Protein AF-A0A0G1VHH4-F1 (afdb_monomer)

Radius of gyration: 47.74 Å; Cα contacts (8 Å, |Δi|>4): 1510; chains: 1; bounding box: 131×85×142 Å

Secondary structure (DSSP, 8-state):
-GGGGEEEEEEEEEETTEEEEEEEETTEESS--EEEEE-S--EEEEEEEE-TTT-TT-----HHHHHHHHHHHHHHSTT--EEEE--GGG-S---TT-SSGGGG-----EEEE--SSHHHHHHHHHTTTS-BSSSSPEEEEEEETTEEEEEEEEEEBS-SS-EEEEEETTEE-TTEEHHHHHHHHHHHHHHHHHHHHTTSS-TTSPPPPHHHHHTTEEEEEEEE-SS--BSSTT--EE--HHHHHHHHHHHHHHHHHHHHH-HHHHHHHHHHHHHHHHHHHHHHHHHHHHHHHHHHTTS---TT-B--S---TTT-EEEEEESSTTS--EETT-EEEBTTS-EEEHHHHHHHHHTT--EEEEEE-TTS-EEEEEEEEEEEEEEEE--EEEEETTS-EEEE-TTPEEEBTTS-EEETTT--TT-BBPB--EEE--TTSSSS--S-EEEEETTTTEEEEHHHHHHHHHHHTTSS-GGG-SEEEETTS-TT---GGGEEEE-HHHHHHHHHHHHHHHTT-HHHHHHHHHHHHSHHHHHHHHHHTTTTHHHHHHHHHHHHTSHHHHHHHHHHHHHHHHH-HHHHHHHHHHHHHHHHHHTTSHHHHHHHHHHHHHHHHH-HHHHHHHHHHHHHHHT-HHHHHHHHHHHHHT--HHHHHHHHHHHHHHHHHHHHHHHHHHHHHHSS--HHHHHHHHHHH--TT---HHHHHHHHSTT-HHHHHHHHH--S-BEEEEEE-SS-EEEEEEE-TTT-EEEBTTSBEEE--STTSS-TTTEEEEEE-SPPP--TT--HHHHHHSHHHHHHHHHH-S-SGGG--GGG-S-SEEEEE--SSHHHHHHHHHHHHHHHHH-HHHHHTT-EEEE---SEEEEETTEEEEESSHHHHHHHHHHTT-----------SS-PEEEEPPPPP--------------EEEEEE--SGGGS-HHHHIIIII-TTT--EEE---S-HHHHHHHHHHHHSS-HHHHHHHHHHHGGG-----

Foldseek 3Di:
DQLLQFQKKKKWFQDDQFIWIWIGGNNHTPDDIDTPGGDPDGDMDMDTHGDCVVVVVDRDDDQVVVVVLVQLLQLQDAFDKDKRWDCVPPPDDDCVPPPDPVVSVDPTDMDMDHHNPRVQVVQCVVCVPFAFLFDDWDWDWDDDVQFPIKTKTKTFTPFQDFAEWEEEQSHTQQVEELLVLLQLVLQQVLLQVVCVVVVVDDPPDDGFDSSLLRGRMHMYIYTYGPDWDADDDVSNYTYDNVSSVVNNVRCNVSVNVVCVVCVVRSVSSSVSSVVSVVLVVLLVVLLVVLVVCCPPVPPPADLQWLAFPDQDQALFAEEAEADPQFWFKFFQQFWFQFQQRDIDGLVVVQVCVVVVHKTKFWFQAPVQWIAIFIWFDWDFTDFQAWWKWFAWPVRDITIIHQQFWFAFCVGDTDGNVPADQQTFGFFWDKDFDDCPLPDNDGGFIWIQRVVVRHIDTLLVSLVVVCCVVPVDHPVQADDWDQCVNRRRGSHNVRIDHHHPVVRVVSVVVVCVVVCPDPVNVVVVVVVCPDPVNVVVVVVVVVVCVVVVVVVVVVQCVPPVSVVVVVVVVVVCVVVPPVVVVVVVVVVVVVVCVQCVDPVSVVVVVVVVVVVCVVPVPVVVVVVVVVVVVVPDPVVVVVVVVVVVVVDDPVCVVVVVVVLLVQLLVVQLQVQLVVCVVPVDSDQVVLVVVCVVVVPPSHDRPCCSCVVPVVVDPVVSVSSSNRDDMGTPDMGGDPGGRGGIFIDTPNRQWGGTPVGGITGGGQNPLADSNHYMYRYDYAAQDQCLRDRSSVNSVDPRSVSVQSQQQQRKDPSGDNVRGSH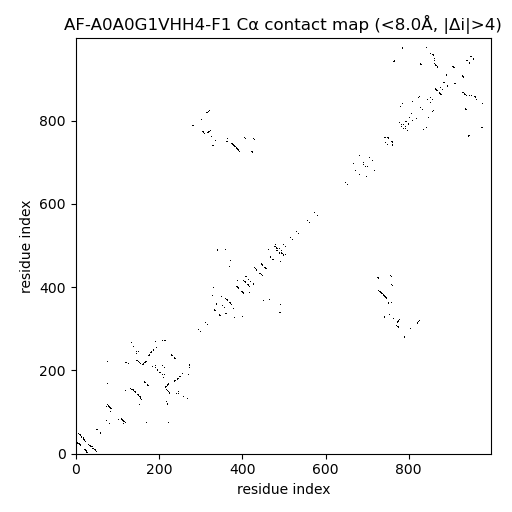LAHEHEAWPDPRSVRNVLSVVSCCVPIVVVSQASQRYKYWQFFFKWKDWPPDIDTHRDPVRVVVVCVVVQADDDDDDDDDDPDDKDKDWGDHDDDDDDDDDDDDDDGIIMIMDGGRGPSVDGSNSCNQETHPPVHTDIGTRHDPDSVVVSVVCCLCRNDPPVSVVVVCVVCVVVDPDPD

Solvent-accessible surface area (backbone atoms only — not comparable to full-atom values): 55450 Å² total; per-residue (Å²): 108,71,51,56,52,10,57,35,32,39,41,41,36,29,46,97,59,22,27,34,40,38,44,30,43,54,54,41,70,76,55,75,80,38,79,79,49,74,33,94,55,76,52,75,49,77,52,72,41,74,28,62,90,77,41,76,94,59,85,77,81,58,62,69,62,52,49,55,54,52,49,54,53,22,25,75,36,59,71,37,76,47,76,49,73,51,58,82,89,63,69,87,72,87,62,81,94,61,89,52,85,78,77,68,74,66,98,46,63,63,52,75,38,72,30,80,60,18,52,55,50,46,52,51,59,74,41,68,88,48,59,64,58,40,86,73,69,49,72,50,76,50,66,54,92,79,32,75,28,42,37,40,23,38,45,46,32,79,50,70,64,60,45,76,47,38,27,52,71,87,40,67,17,85,71,34,32,30,44,51,52,16,41,48,54,25,52,34,49,48,52,43,52,53,31,47,79,69,63,76,46,56,91,90,50,83,75,69,45,66,65,26,65,35,49,6,27,38,34,41,39,39,38,32,54,87,78,80,45,50,62,62,93,82,45,30,22,42,58,37,63,58,42,16,55,50,34,22,50,58,47,34,56,54,52,49,52,48,39,70,78,35,54,68,43,37,50,39,52,51,51,53,29,49,53,40,46,51,42,52,52,46,24,50,53,51,50,50,48,56,52,45,51,57,68,75,63,62,79,76,64,46,90,69,49,45,72,35,72,52,86,50,24,85,66,15,30,34,34,39,31,70,40,73,84,32,59,42,36,28,36,38,78,50,40,34,32,32,42,51,66,52,72,44,27,46,56,53,45,27,56,40,44,76,71,71,48,86,47,44,30,36,26,54,38,95,89,48,41,65,42,59,41,55,56,37,80,46,38,82,54,38,74,64,36,68,33,28,38,39,30,38,70,88,69,51,79,44,48,26,25,47,76,31,44,40,28,29,66,91,67,52,73,44,34,55,68,72,65,47,61,84,47,39,51,22,72,49,52,72,48,70,37,45,74,74,77,86,43,88,59,63,64,33,43,27,34,54,21,76,68,76,72,42,79,41,49,44,56,55,39,24,51,51,45,34,48,77,70,58,79,48,63,79,87,50,34,91,37,81,40,47,76,81,72,42,65,44,41,29,37,52,92,35,55,42,64,26,34,70,67,56,49,50,48,53,55,52,58,59,42,69,74,50,62,78,39,73,70,46,47,54,51,49,54,57,46,61,71,34,70,69,41,53,52,51,53,56,51,56,53,57,74,48,34,67,64,54,48,54,54,46,51,63,50,55,68,38,67,68,55,38,52,53,53,51,53,52,48,52,49,49,59,72,70,34,62,67,58,51,52,51,52,52,50,52,51,49,53,52,47,52,55,54,60,66,38,65,68,54,46,52,58,48,51,55,52,51,54,51,50,48,71,78,38,59,68,60,60,58,54,55,54,58,56,54,56,58,58,74,67,38,60,67,68,54,52,56,58,57,54,65,63,54,75,75,64,46,75,67,53,47,52,55,49,48,51,54,46,51,53,51,30,50,51,53,40,38,52,49,46,28,52,46,23,72,75,64,77,46,82,51,57,69,59,50,49,48,52,35,63,69,67,64,45,86,60,50,71,52,64,69,58,47,25,50,74,75,36,78,57,37,63,68,61,48,49,54,61,30,73,65,85,73,56,34,44,66,47,78,42,84,46,90,66,57,43,50,20,18,44,49,42,37,75,99,47,47,29,39,30,36,60,87,32,34,37,30,52,48,56,61,67,65,36,55,58,50,55,35,35,18,40,38,58,35,75,75,78,68,76,69,49,80,83,44,55,67,35,63,48,60,66,33,67,64,55,39,38,50,38,62,61,38,50,19,55,57,59,95,60,50,38,76,92,47,43,49,41,51,33,38,32,43,40,52,35,81,40,75,64,25,51,49,45,52,49,37,51,51,51,44,37,58,75,52,38,42,67,43,36,77,69,57,25,34,32,34,48,48,65,54,43,33,39,39,39,49,87,90,47,77,46,76,25,73,46,71,65,58,45,50,51,51,39,49,74,72,62,38,83,83,70,87,78,79,89,72,94,73,84,89,76,79,50,75,51,80,62,78,79,85,89,82,91,82,90,81,93,75,96,73,89,81,77,85,72,61,39,37,47,44,74,54,60,40,67,86,78,46,54,44,67,54,42,16,61,44,44,59,33,85,91,62,32,52,70,48,74,46,75,76,92,50,68,69,61,52,49,52,50,47,46,39,74,55,50,82,53,59,68,60,29,50,51,51,45,66,77,44,49,89,75,55,85,73,91,123

Nearest PDB structures (foldseek):
  3zkb-assembly1_D  TM=9.388E-01  e=1.246E-29  Mycobacterium tuberculosis
  6zt5-assembly1_C  TM=9.473E-01  e=5.476E-29  Mycolicibacterium smegmatis MC2 155
  3zm7-assembly1_A  TM=9.591E-01  e=2.042E-28  Mycobacterium tuberculosis
  3zkb-assembly1_C  TM=9.452E-01  e=1.317E-28  Mycobacterium tuberculosis
  3zkb-assembly5_B  TM=9.724E-01  e=1.470E-27  Mycobacterium tuberculosis

Structure (mmCIF, N/CA/C/O backbone):
data_AF-A0A0G1VHH4-F1
#
_entry.id   AF-A0A0G1VHH4-F1
#
loop_
_atom_site.group_PDB
_atom_site.id
_atom_site.type_symbol
_atom_site.label_atom_id
_atom_site.label_alt_id
_atom_site.label_comp_id
_atom_site.label_asym_id
_atom_site.label_entity_id
_atom_site.label_seq_id
_atom_site.pdbx_PDB_ins_code
_atom_site.Cartn_x
_atom_site.Cartn_y
_atom_site.Cartn_z
_atom_site.occupancy
_atom_site.B_iso_or_equiv
_atom_site.auth_seq_id
_atom_site.auth_comp_id
_atom_site.auth_asym_id
_atom_site.auth_atom_id
_atom_site.pdbx_PDB_model_num
ATOM 1 N N . MET A 1 1 ? -44.512 -13.999 22.151 1.00 81.12 1 MET A N 1
ATOM 2 C CA . MET A 1 1 ? -43.700 -14.266 20.945 1.00 81.12 1 MET A CA 1
ATOM 3 C C . MET A 1 1 ? -43.144 -15.684 20.955 1.00 81.12 1 MET A C 1
ATOM 5 O O . MET A 1 1 ? -43.635 -16.458 20.159 1.00 81.12 1 MET A O 1
ATOM 9 N N . VAL A 1 2 ? -42.237 -16.056 21.875 1.00 89.62 2 VAL A N 1
ATOM 10 C CA . VAL A 1 2 ? -41.612 -17.405 21.942 1.00 89.62 2 VAL A CA 1
ATOM 11 C C . VAL A 1 2 ? -42.618 -18.548 21.762 1.00 89.62 2 VAL A C 1
ATOM 13 O O . VAL A 1 2 ? -42.480 -19.331 20.834 1.00 89.62 2 VAL A O 1
ATOM 16 N N . ASN A 1 3 ? -43.697 -18.567 22.551 1.00 91.12 3 ASN A N 1
ATOM 17 C CA . ASN A 1 3 ? -44.761 -19.573 22.436 1.00 91.12 3 ASN A CA 1
ATOM 18 C C . ASN A 1 3 ? -45.379 -19.680 21.020 1.00 91.12 3 ASN A C 1
ATOM 20 O O . ASN A 1 3 ? -45.658 -20.771 20.540 1.00 91.12 3 ASN A O 1
ATOM 24 N N . ALA A 1 4 ? -45.570 -18.556 20.325 1.00 90.25 4 ALA A N 1
ATOM 25 C CA . ALA A 1 4 ? -46.131 -18.545 18.973 1.00 90.25 4 ALA A CA 1
ATOM 26 C C . ALA A 1 4 ? -45.140 -19.040 17.904 1.00 90.25 4 ALA A C 1
ATOM 28 O O . ALA A 1 4 ? -45.577 -19.497 16.858 1.00 90.25 4 ALA A O 1
ATOM 29 N N . LEU A 1 5 ? -43.832 -18.948 18.171 1.00 92.31 5 LEU A N 1
ATOM 30 C CA . LEU A 1 5 ? -42.751 -19.331 17.254 1.00 92.31 5 LEU A CA 1
ATOM 31 C C . LEU A 1 5 ? -42.145 -20.706 17.586 1.00 92.31 5 LEU A C 1
ATOM 33 O O . LEU A 1 5 ? -41.041 -21.016 17.142 1.00 92.31 5 LEU A O 1
ATOM 37 N N . SER A 1 6 ? -42.823 -21.494 18.422 1.00 91.88 6 SER A N 1
ATOM 38 C CA . SER A 1 6 ? -42.356 -22.806 18.870 1.00 91.88 6 SER A CA 1
ATOM 39 C C . SER A 1 6 ? -43.347 -23.887 18.443 1.00 91.88 6 SER A C 1
ATOM 41 O O . SER A 1 6 ? -44.559 -23.726 18.637 1.00 91.88 6 SER A O 1
ATOM 43 N N . ILE A 1 7 ? -42.853 -25.013 17.924 1.00 93.06 7 ILE A N 1
ATOM 44 C CA . ILE A 1 7 ? -43.699 -26.190 17.656 1.00 93.06 7 ILE A CA 1
ATOM 45 C C . ILE A 1 7 ? -44.214 -26.798 18.957 1.00 93.06 7 ILE A C 1
ATOM 47 O O . ILE A 1 7 ? -45.352 -27.265 19.023 1.00 93.06 7 ILE A O 1
ATOM 51 N N . TYR A 1 8 ? -43.407 -26.714 20.010 1.00 93.06 8 TYR A N 1
ATOM 52 C CA . TYR A 1 8 ? -43.730 -27.163 21.350 1.00 93.06 8 TYR A CA 1
ATOM 53 C C . TYR A 1 8 ? -43.226 -26.145 22.369 1.00 93.06 8 TYR A C 1
ATOM 55 O O . TYR A 1 8 ? -42.116 -25.631 22.247 1.00 93.06 8 TYR A O 1
ATOM 63 N N . CYS A 1 9 ? -44.050 -25.832 23.364 1.00 94.31 9 CYS A N 1
ATOM 64 C CA . CYS A 1 9 ? -43.649 -25.025 24.509 1.00 94.31 9 CYS A CA 1
ATOM 65 C C . CYS A 1 9 ? -44.358 -25.545 25.759 1.00 94.31 9 CYS A C 1
ATOM 67 O O . CYS A 1 9 ? -45.579 -25.704 25.769 1.00 94.31 9 CYS A O 1
ATOM 69 N N . GLU A 1 10 ? -43.599 -25.798 26.811 1.00 93.38 10 GLU A N 1
ATOM 70 C CA . GLU A 1 10 ? -44.059 -26.276 28.106 1.00 93.38 10 GLU A CA 1
ATOM 71 C C . GLU A 1 10 ? -43.607 -25.305 29.188 1.00 93.38 10 GLU A C 1
ATOM 73 O O . GLU A 1 10 ? -42.475 -24.818 29.186 1.00 93.38 10 GLU A O 1
ATOM 78 N N . VAL A 1 11 ? -44.514 -25.013 30.116 1.00 94.31 11 VAL A N 1
ATOM 79 C CA . VAL A 1 11 ? -44.239 -24.161 31.268 1.00 94.31 11 VAL A CA 1
ATOM 80 C C . VAL A 1 11 ? -44.617 -24.913 32.535 1.00 94.31 11 VAL A C 1
ATOM 82 O O . VAL A 1 11 ? -45.782 -25.278 32.718 1.00 94.31 11 VAL A O 1
ATOM 85 N N . VAL A 1 12 ? -43.637 -25.098 33.420 1.00 93.06 12 VAL A N 1
ATOM 86 C CA . VAL A 1 12 ? -43.803 -25.700 34.747 1.00 93.06 12 VAL A CA 1
ATOM 87 C C . VAL A 1 12 ? -43.553 -24.632 35.807 1.00 93.06 12 VAL A C 1
ATOM 89 O O . VAL A 1 12 ? -42.512 -23.980 35.821 1.00 93.06 12 VAL A O 1
ATOM 92 N N . VAL A 1 13 ? -44.517 -24.417 36.698 1.00 94.62 13 VAL A N 1
ATOM 93 C CA . VAL A 1 13 ? -44.479 -23.380 37.734 1.00 94.62 13 VAL A CA 1
ATOM 94 C C . VAL A 1 13 ? -44.559 -24.030 39.107 1.00 94.62 13 VAL A C 1
ATOM 96 O O . VAL A 1 13 ? -45.541 -24.699 39.425 1.00 94.62 13 VAL A O 1
ATOM 99 N N . HIS A 1 14 ? -43.552 -23.783 39.939 1.00 93.56 14 HIS A N 1
ATOM 100 C CA . HIS A 1 14 ? -43.544 -24.146 41.352 1.00 93.56 14 HIS A CA 1
ATOM 101 C C . HIS A 1 14 ? -43.967 -22.911 42.149 1.00 93.56 14 HIS A C 1
ATOM 103 O O . HIS A 1 14 ? -43.252 -21.905 42.160 1.00 93.56 14 HIS A O 1
ATOM 109 N N . ARG A 1 15 ? -45.164 -22.941 42.741 1.00 93.00 15 ARG A N 1
ATOM 110 C CA . ARG A 1 15 ? -45.743 -21.810 43.485 1.00 93.00 15 ARG A CA 1
ATOM 111 C C . ARG A 1 15 ? -46.813 -22.305 44.457 1.00 93.00 15 ARG A C 1
ATOM 113 O O . ARG A 1 15 ? -47.445 -23.324 44.201 1.00 93.00 15 ARG A O 1
ATOM 120 N N . ASP A 1 16 ? -47.041 -21.594 45.559 1.00 90.81 16 ASP A N 1
ATOM 121 C CA . ASP A 1 16 ? -48.163 -21.835 46.486 1.00 90.81 16 ASP A CA 1
ATOM 122 C C . ASP A 1 16 ? -48.320 -23.316 46.923 1.00 90.81 16 ASP A C 1
ATOM 124 O O . ASP A 1 16 ? -49.424 -23.866 46.963 1.00 90.81 16 ASP A O 1
ATOM 128 N N . GLY A 1 17 ? -47.201 -24.003 47.193 1.00 90.56 17 GLY A N 1
ATOM 129 C CA . GLY A 1 17 ? -47.181 -25.409 47.624 1.00 90.56 17 GLY A CA 1
ATOM 130 C C . GLY A 1 17 ? -47.504 -26.437 46.525 1.00 90.56 17 GLY A C 1
ATOM 131 O O . GLY A 1 17 ? -47.810 -27.597 46.823 1.00 90.56 17 GLY A O 1
ATOM 132 N N . GLY A 1 18 ? -47.525 -26.033 45.250 1.00 92.56 18 GLY A N 1
ATOM 133 C CA . GLY A 1 18 ? -47.912 -26.870 44.114 1.00 92.56 18 GLY A CA 1
ATOM 134 C C . GLY A 1 18 ? -46.980 -26.759 42.910 1.00 92.56 18 GLY A C 1
ATOM 135 O O . GLY A 1 18 ? -46.303 -25.752 42.721 1.00 92.56 18 GLY A O 1
ATOM 136 N N . ILE A 1 19 ? -46.997 -27.804 42.081 1.00 92.94 19 ILE A N 1
ATOM 137 C CA . ILE A 1 19 ? -46.388 -27.820 40.746 1.00 92.94 19 ILE A CA 1
ATOM 138 C C . ILE A 1 19 ? -47.518 -27.709 39.728 1.00 92.94 19 ILE A C 1
ATOM 140 O O . ILE A 1 19 ? -48.424 -28.549 39.717 1.00 92.94 19 ILE A O 1
ATOM 144 N N . TYR A 1 20 ? -47.481 -26.681 38.890 1.00 94.38 20 TYR A N 1
ATOM 145 C CA . TYR A 1 20 ? -48.470 -26.418 37.851 1.00 94.38 20 TYR A CA 1
ATOM 146 C C . TYR A 1 20 ? -47.825 -26.556 36.478 1.00 94.38 20 TYR A C 1
ATOM 148 O O . TYR A 1 20 ? -46.770 -25.981 36.246 1.00 94.38 20 TYR A O 1
ATOM 156 N N . LEU A 1 21 ? -48.467 -27.282 35.568 1.00 93.81 21 LEU A N 1
ATOM 157 C CA . LEU A 1 21 ? -47.968 -27.520 34.216 1.00 93.81 21 LEU A CA 1
ATOM 158 C C . LEU A 1 21 ? -48.974 -27.038 33.173 1.00 93.81 21 LEU A C 1
ATOM 160 O O . LEU A 1 21 ? -50.192 -27.210 33.329 1.00 93.81 21 LEU A O 1
ATOM 164 N N . GLN A 1 22 ? -48.450 -26.451 32.097 1.00 94.44 22 GLN A N 1
ATOM 165 C CA . GLN A 1 22 ? -49.218 -26.127 30.905 1.00 94.44 22 GLN A CA 1
ATOM 166 C C . GLN A 1 22 ? -48.387 -26.299 29.631 1.00 94.44 22 GLN A C 1
ATOM 168 O O . GLN A 1 22 ? -47.291 -25.759 29.510 1.00 94.44 22 GLN A O 1
ATOM 173 N N . GLU A 1 23 ? -48.970 -26.990 28.652 1.00 95.00 23 GLU A N 1
ATOM 174 C CA . GLU A 1 23 ? -48.382 -27.195 27.330 1.00 95.00 23 GLU A CA 1
ATOM 175 C C . GLU A 1 23 ? -49.062 -26.349 26.252 1.00 95.00 23 GLU A C 1
ATOM 177 O O . GLU A 1 23 ? -50.284 -26.125 26.250 1.00 95.00 23 GLU A O 1
ATOM 182 N N . TYR A 1 24 ? -48.263 -25.978 25.261 1.00 94.62 24 TYR A N 1
ATOM 183 C CA . TYR A 1 24 ? -48.657 -25.239 24.080 1.00 94.62 24 TYR A CA 1
ATOM 184 C C . TYR A 1 24 ? -48.085 -25.882 22.810 1.00 94.62 24 TYR A C 1
ATOM 186 O O . TYR A 1 24 ? -47.031 -26.519 22.822 1.00 94.62 24 TYR A O 1
ATOM 194 N N . LYS A 1 25 ? -48.798 -25.698 21.697 1.00 92.88 25 LYS A N 1
ATOM 195 C CA . LYS A 1 25 ? -48.368 -26.064 20.343 1.00 92.88 25 LYS A CA 1
ATOM 196 C C . LYS A 1 25 ? -48.651 -24.891 19.410 1.00 92.88 25 LYS A C 1
ATOM 198 O O . LYS A 1 25 ? -49.817 -24.516 19.267 1.00 92.88 25 LYS A O 1
ATOM 203 N N . GLN A 1 26 ? -47.609 -24.298 18.823 1.00 90.50 26 GLN A N 1
ATOM 204 C CA . GLN A 1 26 ? -47.714 -23.129 17.932 1.00 90.50 26 GLN A CA 1
ATOM 205 C C . GLN A 1 26 ? -48.606 -22.019 18.527 1.00 90.50 26 GLN A C 1
ATOM 207 O O . GLN A 1 26 ? -49.581 -21.560 17.928 1.00 90.50 26 GLN A O 1
ATOM 212 N N . GLY A 1 27 ? -48.335 -21.647 19.782 1.00 89.31 27 GLY A N 1
ATOM 213 C CA . GLY A 1 27 ? -49.072 -20.618 20.522 1.00 89.31 27 GLY A CA 1
ATOM 214 C C . GLY A 1 27 ? -50.426 -21.040 21.104 1.00 89.31 27 GLY A C 1
ATOM 215 O O . GLY A 1 27 ? -50.986 -20.310 21.926 1.00 89.31 27 GLY A O 1
ATOM 216 N N . LYS A 1 28 ? -50.972 -22.206 20.735 1.00 91.75 28 LYS A N 1
ATOM 217 C CA . LYS A 1 28 ? -52.273 -22.684 21.230 1.00 91.75 28 LYS A CA 1
ATOM 218 C C . LYS A 1 28 ? -52.090 -23.582 22.447 1.00 91.75 28 LYS A C 1
ATOM 220 O O . LYS A 1 28 ? -51.327 -24.541 22.400 1.00 91.75 28 LYS A O 1
ATOM 225 N N . ARG A 1 29 ? -52.818 -23.298 23.532 1.00 92.88 29 ARG A N 1
ATOM 226 C CA . ARG A 1 29 ? -52.838 -24.157 24.730 1.00 92.88 29 ARG A CA 1
ATOM 227 C C . ARG A 1 29 ? -53.414 -25.536 24.388 1.00 92.88 29 ARG A C 1
ATOM 229 O O . ARG A 1 29 ? -54.472 -25.601 23.762 1.00 92.88 29 ARG A O 1
ATOM 236 N N . LYS A 1 30 ? -52.761 -26.617 24.825 1.00 92.38 30 LYS A N 1
ATOM 237 C CA . LYS A 1 30 ? -53.285 -27.988 24.670 1.00 92.38 30 LYS A CA 1
ATOM 238 C C . LYS A 1 30 ? -54.330 -28.335 25.733 1.00 92.38 30 LYS A C 1
ATOM 240 O O . LYS A 1 30 ? -55.309 -29.010 25.439 1.00 92.38 30 LYS A O 1
ATOM 245 N N . ALA A 1 31 ? -54.134 -27.843 26.955 1.00 90.25 31 ALA A N 1
ATOM 246 C CA . ALA A 1 31 ? -55.024 -28.060 28.090 1.00 90.25 31 ALA A CA 1
ATOM 247 C C . ALA A 1 31 ? -55.070 -26.823 29.004 1.00 90.25 31 ALA A C 1
ATOM 249 O O . ALA A 1 31 ? -54.273 -25.888 28.864 1.00 90.25 31 ALA A O 1
ATOM 250 N N . ALA A 1 32 ? -56.030 -26.809 29.933 1.00 92.06 32 ALA A N 1
ATOM 251 C CA . ALA A 1 32 ? -56.014 -25.873 31.053 1.00 92.06 32 ALA A CA 1
ATOM 252 C C . ALA A 1 32 ? -54.846 -26.199 32.001 1.00 92.06 32 ALA A C 1
ATOM 254 O O . ALA A 1 32 ? -54.380 -27.337 32.040 1.00 92.06 32 ALA A O 1
ATOM 255 N N . VAL A 1 33 ? -54.389 -25.201 32.765 1.00 93.19 33 VAL A N 1
ATOM 256 C CA . VAL A 1 33 ? -53.320 -25.371 33.762 1.00 93.19 33 VAL A CA 1
ATOM 257 C C . VAL A 1 33 ? -53.684 -26.505 34.718 1.00 93.19 33 VAL A C 1
ATOM 259 O O . VAL A 1 33 ? -54.753 -26.484 35.332 1.00 93.19 33 VAL A O 1
ATOM 262 N N . LYS A 1 34 ? -52.791 -27.487 34.856 1.00 92.44 34 LYS A N 1
ATOM 263 C CA . LYS A 1 34 ? -53.000 -28.663 35.706 1.00 92.44 34 LYS A CA 1
ATOM 264 C C . LYS A 1 34 ? -52.028 -28.638 36.877 1.00 92.44 34 LYS A C 1
ATOM 266 O O . LYS A 1 34 ? -50.830 -28.474 36.677 1.00 92.44 34 LYS A O 1
ATOM 271 N N . LYS A 1 35 ? -52.528 -28.856 38.097 1.00 93.69 35 LYS A N 1
ATOM 272 C CA . LYS A 1 35 ? -51.672 -29.152 39.252 1.00 93.69 35 LYS A CA 1
ATOM 273 C C . LYS A 1 35 ? -51.204 -30.605 39.151 1.00 93.69 35 LYS A C 1
ATOM 275 O O . LYS A 1 35 ? -52.035 -31.510 39.199 1.00 93.69 35 LYS A O 1
ATOM 280 N N . ILE A 1 36 ? -49.904 -30.815 38.971 1.00 92.44 36 ILE A N 1
ATOM 281 C CA . ILE A 1 36 ? -49.300 -32.140 38.756 1.00 92.44 36 ILE A CA 1
ATOM 282 C C . ILE A 1 36 ? -48.624 -32.705 40.010 1.00 92.44 36 ILE A C 1
ATOM 284 O O . ILE A 1 36 ? -48.430 -33.911 40.093 1.00 92.44 36 ILE A O 1
ATOM 288 N N . GLY A 1 37 ? -48.342 -31.869 41.016 1.00 91.38 37 GLY A N 1
ATOM 289 C CA . GLY A 1 37 ? -47.698 -32.311 42.254 1.00 91.38 37 GLY A CA 1
ATOM 290 C C . GLY A 1 37 ? -47.722 -31.275 43.379 1.00 91.38 37 GLY A C 1
ATOM 291 O O . GLY A 1 37 ? -48.301 -30.189 43.247 1.00 91.38 37 GLY A O 1
ATOM 292 N N . LYS A 1 38 ? -47.098 -31.634 44.506 1.00 91.31 38 LYS A N 1
ATOM 293 C CA . LYS A 1 38 ? -46.767 -30.728 45.618 1.00 91.31 38 LYS A CA 1
ATOM 294 C C . LYS A 1 38 ? -45.304 -30.306 45.490 1.00 91.31 38 LYS A C 1
ATOM 296 O O . LYS A 1 38 ? -44.494 -31.096 45.024 1.00 91.31 38 LYS A O 1
ATOM 301 N N . SER A 1 39 ? -44.977 -29.082 45.888 1.00 89.88 39 SER A N 1
ATOM 302 C CA . SER A 1 39 ? -43.602 -28.575 45.864 1.00 89.88 39 SER A CA 1
ATOM 303 C C . SER A 1 39 ? -43.419 -27.468 46.889 1.00 89.88 39 SER A C 1
ATOM 305 O O . SER A 1 39 ? -44.251 -26.564 46.951 1.00 89.88 39 SER A O 1
ATOM 307 N N . ASP A 1 40 ? -42.290 -27.498 47.594 1.00 91.12 40 ASP A N 1
ATOM 308 C CA . ASP A 1 40 ? -41.842 -26.420 48.487 1.00 91.12 40 ASP A CA 1
ATOM 309 C C . ASP A 1 40 ? -40.954 -25.387 47.764 1.00 91.12 40 ASP A C 1
ATOM 311 O O . ASP A 1 40 ? -40.648 -24.324 48.301 1.00 91.12 40 ASP A O 1
ATOM 315 N N . LEU A 1 41 ? -40.559 -25.674 46.518 1.00 90.25 41 LEU A N 1
ATOM 316 C CA . LEU A 1 41 ? -39.770 -24.780 45.670 1.00 90.25 41 LEU A CA 1
ATOM 317 C C . LEU A 1 41 ? -40.611 -23.621 45.112 1.00 90.25 41 LEU A C 1
ATOM 319 O O . LEU A 1 41 ? -41.840 -23.701 45.022 1.00 90.25 41 LEU A O 1
ATOM 323 N N . HIS A 1 42 ? -39.927 -22.555 44.690 1.00 92.38 42 HIS A N 1
ATOM 324 C CA . HIS A 1 42 ? -40.517 -21.402 44.011 1.00 92.38 42 HIS A CA 1
ATOM 325 C C . HIS A 1 42 ? -39.742 -21.080 42.732 1.00 92.38 42 HIS A C 1
ATOM 327 O O . HIS A 1 42 ? -38.549 -20.788 42.790 1.00 92.38 42 HIS A O 1
ATOM 333 N N . GLY A 1 43 ? -40.413 -21.106 41.581 1.00 92.69 43 GLY A N 1
ATOM 334 C CA . GLY A 1 43 ? -39.789 -20.760 40.305 1.00 92.69 43 GLY A CA 1
ATOM 335 C C . GLY A 1 43 ? -40.586 -21.201 39.086 1.00 92.69 43 GLY A C 1
ATOM 336 O O . GLY A 1 43 ? -41.721 -21.669 39.182 1.00 92.69 43 GLY A O 1
ATOM 337 N N . THR A 1 44 ? -40.003 -20.998 37.910 1.00 93.88 44 THR A N 1
ATOM 338 C CA . THR A 1 44 ? -40.630 -21.316 36.626 1.00 93.88 44 THR A CA 1
ATOM 339 C C . THR A 1 44 ? -39.600 -21.918 35.689 1.00 93.88 44 THR A C 1
ATOM 341 O O . THR A 1 44 ? -38.521 -21.358 35.512 1.00 93.88 44 THR A O 1
ATOM 344 N N . ILE A 1 45 ? -39.963 -23.040 35.085 1.00 91.94 45 ILE A N 1
ATOM 345 C CA . ILE A 1 45 ? -39.182 -23.760 34.089 1.00 91.94 45 ILE A CA 1
ATOM 346 C C . ILE A 1 45 ? -39.931 -23.623 32.767 1.00 91.94 45 ILE A C 1
ATOM 348 O O . ILE A 1 45 ? -41.149 -23.814 32.715 1.00 91.94 45 ILE A O 1
ATOM 352 N N . VAL A 1 46 ? -39.215 -23.234 31.715 1.00 93.38 46 VAL A N 1
ATOM 353 C CA . VAL A 1 46 ? -39.774 -23.071 30.371 1.00 93.38 46 VAL A CA 1
ATOM 354 C C . VAL A 1 46 ? -38.946 -23.900 29.405 1.00 93.38 46 VAL A C 1
ATOM 356 O O . VAL A 1 46 ? -37.763 -23.625 29.214 1.00 93.38 46 VAL A O 1
ATOM 359 N N . THR A 1 47 ? -39.593 -24.869 28.773 1.00 91.44 47 THR A N 1
ATOM 360 C CA . THR A 1 47 ? -39.001 -25.743 27.760 1.00 91.44 47 THR A CA 1
ATOM 361 C C . THR A 1 47 ? -39.664 -25.428 26.430 1.00 91.44 47 THR A C 1
ATOM 363 O O . THR A 1 47 ? -40.888 -25.358 26.358 1.00 91.44 47 THR A O 1
ATOM 366 N N . PHE A 1 48 ? -38.898 -25.206 25.366 1.00 93.44 48 PHE A N 1
ATOM 367 C CA . PHE A 1 48 ? -39.478 -24.929 24.054 1.00 93.44 48 PHE A CA 1
ATOM 368 C C . PHE A 1 48 ? -38.604 -25.449 22.918 1.00 93.44 48 PHE A C 1
ATOM 370 O O . PHE A 1 48 ? -37.384 -25.531 23.043 1.00 93.44 48 PHE A O 1
ATOM 377 N N . GLU A 1 49 ? -39.251 -25.750 21.799 1.00 91.62 49 GLU A N 1
ATOM 378 C CA . GLU A 1 49 ? -38.612 -26.183 20.562 1.00 91.62 49 GLU A CA 1
ATOM 379 C C . GLU A 1 49 ? -38.999 -25.216 19.426 1.00 91.62 49 GLU A C 1
ATOM 381 O O . GLU A 1 49 ? -40.195 -25.081 19.129 1.00 91.62 49 GLU A O 1
ATOM 386 N N . PRO A 1 50 ? -38.029 -24.498 18.821 1.00 92.00 50 PRO A N 1
ATOM 387 C CA . PRO A 1 50 ? -38.292 -23.538 17.748 1.00 92.00 50 PRO A CA 1
ATOM 388 C C . PRO A 1 50 ? -38.968 -24.171 16.528 1.00 92.00 50 PRO A C 1
ATOM 390 O O . PRO A 1 50 ? -38.659 -25.297 16.150 1.00 92.00 50 PRO A O 1
ATOM 393 N N . ASP A 1 51 ? -39.861 -23.425 15.875 1.00 90.31 51 ASP A N 1
ATOM 394 C CA . ASP A 1 51 ? -40.537 -23.897 14.665 1.00 90.31 51 ASP A CA 1
ATOM 395 C C . ASP A 1 51 ? -39.631 -23.812 13.424 1.00 90.31 51 ASP A C 1
ATOM 397 O O . ASP A 1 51 ? -39.303 -22.724 12.939 1.00 90.31 51 ASP A O 1
ATOM 401 N N . ALA A 1 52 ? -39.240 -24.975 12.895 1.00 87.25 52 ALA A N 1
ATOM 402 C CA . ALA A 1 52 ? -38.382 -25.093 11.717 1.00 87.25 52 ALA A CA 1
ATOM 403 C C . ALA A 1 52 ? -39.017 -24.525 10.432 1.00 87.25 52 ALA A C 1
ATOM 405 O O . ALA A 1 52 ? -38.288 -24.163 9.507 1.00 87.25 52 ALA A O 1
ATOM 406 N N . GLU A 1 53 ? -40.348 -24.393 10.359 1.00 86.69 53 GLU A N 1
ATOM 407 C CA . GLU A 1 53 ? -41.007 -23.746 9.215 1.00 86.69 53 GLU A CA 1
ATOM 408 C C . GLU A 1 53 ? -40.749 -22.231 9.186 1.00 86.69 53 GLU A C 1
ATOM 410 O O . GLU A 1 53 ? -40.701 -21.617 8.112 1.00 86.69 53 GLU A O 1
ATOM 415 N N . ILE A 1 54 ? -40.554 -21.630 10.365 1.00 86.12 54 ILE A N 1
ATOM 416 C CA . ILE A 1 54 ? -40.301 -20.196 10.538 1.00 86.12 54 ILE A CA 1
ATOM 417 C C . ILE A 1 54 ? -38.799 -19.900 10.425 1.00 86.12 54 ILE A C 1
ATOM 419 O O . ILE A 1 54 ? -38.405 -18.966 9.724 1.00 86.12 54 ILE A O 1
ATOM 423 N N . PHE A 1 55 ? -37.949 -20.700 11.076 1.00 87.69 55 PHE A N 1
ATOM 424 C CA . PHE A 1 55 ? -36.495 -20.499 11.124 1.00 87.69 55 PHE A CA 1
ATOM 425 C C . PHE A 1 55 ? -35.758 -21.306 10.041 1.00 87.69 55 PHE A C 1
ATOM 427 O O . PHE A 1 55 ? -35.073 -22.288 10.322 1.00 87.69 55 PHE A O 1
ATOM 434 N N . LYS A 1 56 ? -35.881 -20.868 8.780 1.00 76.94 56 LYS A N 1
ATOM 435 C CA . LYS A 1 56 ? -35.340 -21.575 7.597 1.00 76.94 56 LYS A CA 1
ATOM 436 C C . LYS A 1 56 ? -33.809 -21.626 7.511 1.00 76.94 56 LYS A C 1
ATOM 438 O O . LYS A 1 56 ? -33.273 -22.514 6.859 1.00 76.94 56 LYS A O 1
ATOM 443 N N . GLU A 1 57 ? -33.116 -20.687 8.151 1.00 62.66 57 GLU A N 1
ATOM 444 C CA . GLU A 1 57 ? -31.645 -20.586 8.151 1.00 62.66 57 GLU A CA 1
ATOM 445 C C . GLU A 1 57 ? -30.974 -21.524 9.176 1.00 62.66 57 GLU A C 1
ATOM 447 O O . GLU A 1 57 ? -29.750 -21.635 9.204 1.00 62.66 57 GLU A O 1
ATOM 452 N N . GLY A 1 58 ? -31.765 -22.238 9.990 1.00 66.75 58 GLY A N 1
ATOM 453 C CA . GLY A 1 58 ? -31.295 -23.219 10.969 1.00 66.75 58 GLY A CA 1
ATOM 454 C C . GLY A 1 58 ? -31.848 -22.980 12.378 1.00 66.75 58 GLY A C 1
ATOM 455 O O . GLY A 1 58 ? -32.058 -21.847 12.801 1.00 66.75 58 GLY A O 1
ATOM 456 N N . ILE A 1 59 ? -32.065 -24.070 13.121 1.00 78.75 59 ILE A N 1
ATOM 457 C CA . ILE A 1 59 ? -32.581 -24.071 14.509 1.00 78.75 59 ILE A CA 1
ATOM 458 C C . ILE A 1 59 ? -31.500 -24.384 15.557 1.00 78.75 59 ILE A C 1
ATOM 460 O O . ILE A 1 59 ? -31.789 -24.498 16.747 1.00 78.75 59 ILE A O 1
ATOM 464 N N . ALA A 1 60 ? -30.248 -24.559 15.127 1.00 81.75 60 ALA A N 1
ATOM 465 C CA . ALA A 1 60 ? -29.150 -24.896 16.020 1.00 81.75 60 ALA A CA 1
ATOM 466 C C . ALA A 1 60 ? -28.734 -23.668 16.842 1.00 81.75 60 ALA A C 1
ATOM 468 O O . ALA A 1 60 ? -28.250 -22.675 16.301 1.00 81.75 60 ALA A O 1
ATOM 469 N N . PHE A 1 61 ? -28.890 -23.748 18.164 1.00 86.06 61 PHE A N 1
ATOM 470 C CA . PHE A 1 61 ? -28.387 -22.718 19.065 1.00 86.06 61 PHE A CA 1
ATOM 471 C C . PHE A 1 61 ? -26.853 -22.719 19.089 1.00 86.06 61 PHE A C 1
ATOM 473 O O . PHE A 1 61 ? -26.212 -23.751 19.299 1.00 86.06 61 PHE A O 1
ATOM 480 N N . ASP A 1 62 ? -26.264 -21.539 18.904 1.00 86.31 62 ASP A N 1
ATOM 481 C CA . ASP A 1 62 ? -24.831 -21.314 19.082 1.00 86.31 62 ASP A CA 1
ATOM 482 C C . ASP A 1 62 ? -24.516 -21.168 20.579 1.00 86.31 62 ASP A C 1
ATOM 484 O O . ASP A 1 62 ? -24.928 -20.197 21.225 1.00 86.31 62 ASP A O 1
ATOM 488 N N . PHE A 1 63 ? -23.792 -22.144 21.135 1.00 85.38 63 PHE A N 1
ATOM 489 C CA . PHE A 1 63 ? -23.449 -22.176 22.557 1.00 85.38 63 PHE A CA 1
ATOM 490 C C . PHE A 1 63 ? -22.644 -20.944 22.981 1.00 85.38 63 PHE A C 1
ATOM 492 O O . PHE A 1 63 ? -22.986 -20.299 23.971 1.00 85.38 63 PHE A O 1
ATOM 499 N N . SER A 1 64 ? -21.633 -20.548 22.205 1.00 80.06 64 SER A N 1
ATOM 500 C CA . SER A 1 64 ? -20.790 -19.390 22.515 1.00 80.06 64 SER A CA 1
ATOM 501 C C . SER A 1 64 ? -21.589 -18.085 22.540 1.00 80.06 64 SER A C 1
ATOM 503 O O . SER A 1 64 ? -21.368 -17.241 23.410 1.00 80.06 64 SER A O 1
ATOM 505 N N . LYS A 1 65 ? -22.556 -17.912 21.633 1.00 79.81 65 LYS A N 1
ATOM 506 C CA . LYS A 1 65 ? -23.440 -16.738 21.603 1.00 79.81 65 LYS A CA 1
ATOM 507 C C . LYS A 1 65 ? -24.325 -16.666 22.849 1.00 79.81 65 LYS A C 1
ATOM 509 O O . LYS A 1 65 ? -24.441 -15.592 23.443 1.00 79.81 65 LYS A O 1
ATOM 514 N N . VAL A 1 66 ? -24.908 -17.793 23.267 1.00 87.19 66 VAL A N 1
ATOM 515 C CA . VAL A 1 66 ? -25.731 -17.871 24.489 1.00 87.19 66 VAL A CA 1
ATOM 516 C C . VAL A 1 66 ? -24.884 -17.592 25.727 1.00 87.19 66 VAL A C 1
ATOM 518 O O . VAL A 1 66 ? -25.246 -16.737 26.535 1.00 87.19 66 VAL A O 1
ATOM 521 N N . VAL A 1 67 ? -23.734 -18.255 25.848 1.00 85.88 67 VAL A N 1
ATOM 522 C CA . VAL A 1 67 ? -22.774 -18.086 26.947 1.00 85.88 67 VAL A CA 1
ATOM 523 C C . VAL A 1 67 ? -22.354 -16.623 27.089 1.00 85.88 67 VAL A C 1
ATOM 525 O O . VAL A 1 67 ? -22.454 -16.063 28.179 1.00 85.88 67 VAL A O 1
ATOM 528 N N . ASN A 1 68 ? -21.969 -15.965 25.992 1.00 76.69 68 ASN A N 1
ATOM 529 C CA . ASN A 1 68 ? -21.562 -14.559 26.011 1.00 76.69 68 ASN A CA 1
ATOM 530 C C . ASN A 1 68 ? -22.700 -13.623 26.443 1.00 76.69 68 ASN A C 1
ATOM 532 O O . ASN A 1 68 ? -22.480 -12.721 27.253 1.00 76.69 68 ASN A O 1
ATOM 536 N N . HIS A 1 69 ? -23.921 -13.850 25.948 1.00 81.75 69 HIS A N 1
ATOM 537 C CA . HIS A 1 69 ? -25.082 -13.052 26.342 1.00 81.75 69 HIS A CA 1
ATOM 538 C C . HIS A 1 69 ? -25.416 -13.228 27.832 1.00 81.75 69 HIS A C 1
ATOM 540 O O . HIS A 1 69 ? -25.601 -12.247 28.553 1.00 81.75 69 HIS A O 1
ATOM 546 N N . MET A 1 70 ? -25.431 -14.471 28.317 1.00 88.12 70 MET A N 1
ATOM 547 C CA . MET A 1 70 ? -25.715 -14.788 29.720 1.00 88.12 70 MET A CA 1
ATOM 548 C C . MET A 1 70 ? -24.634 -14.258 30.663 1.00 88.12 70 MET A C 1
ATOM 550 O O . MET A 1 70 ? -24.953 -13.715 31.719 1.00 88.12 70 MET A O 1
ATOM 554 N N . ARG A 1 71 ? -23.361 -14.325 30.258 1.00 84.00 71 ARG A N 1
ATOM 555 C CA . ARG A 1 71 ? -22.244 -13.724 30.993 1.00 84.00 71 ARG A CA 1
ATOM 556 C C . ARG A 1 71 ? -22.463 -12.228 31.210 1.00 84.00 71 ARG A C 1
ATOM 558 O O . ARG A 1 71 ? -22.330 -11.757 32.335 1.00 84.00 71 ARG A O 1
ATOM 565 N N . GLN A 1 72 ? -22.831 -11.488 30.159 1.00 76.19 72 GLN A N 1
ATOM 566 C CA . GLN A 1 72 ? -23.122 -10.052 30.261 1.00 76.19 72 GLN A CA 1
ATOM 567 C C . GLN A 1 72 ? -24.266 -9.772 31.242 1.00 76.19 72 GLN A C 1
ATOM 569 O O . GLN A 1 72 ? -24.131 -8.897 32.094 1.00 76.19 72 GLN A O 1
ATOM 574 N N . GLN A 1 73 ? -25.356 -10.543 31.180 1.00 84.00 73 GLN A N 1
ATOM 575 C CA . GLN A 1 73 ? -26.489 -10.389 32.101 1.00 84.00 73 GLN A CA 1
ATOM 576 C C . GLN A 1 73 ? -26.103 -10.659 33.564 1.00 84.00 73 GLN A C 1
ATOM 578 O O . GLN A 1 73 ? -26.526 -9.919 34.453 1.00 84.00 73 GLN A O 1
ATOM 583 N N . ALA A 1 74 ? -25.243 -11.651 33.818 1.00 86.50 74 ALA A N 1
ATOM 584 C CA . ALA A 1 74 ? -24.748 -11.948 35.162 1.00 86.50 74 ALA A CA 1
ATOM 585 C C . ALA A 1 74 ? -23.936 -10.789 35.772 1.00 86.50 74 ALA A C 1
ATOM 587 O O . ALA A 1 74 ? -23.961 -10.596 36.983 1.00 86.50 74 ALA A O 1
ATOM 588 N N . TYR A 1 75 ? -23.238 -9.990 34.958 1.00 82.88 75 TYR A N 1
ATOM 589 C CA . TYR A 1 75 ? -22.519 -8.808 35.447 1.00 82.88 75 TYR A CA 1
ATOM 590 C C . TYR A 1 75 ? -23.435 -7.622 35.788 1.00 82.88 75 TYR A C 1
ATOM 592 O O . TYR A 1 75 ? -23.077 -6.803 36.633 1.00 82.88 75 TYR A O 1
ATOM 600 N N . LEU A 1 76 ? -24.600 -7.510 35.140 1.00 84.25 76 LEU A N 1
ATOM 601 C CA . LEU A 1 76 ? -25.558 -6.413 35.355 1.00 84.25 76 LEU A CA 1
ATOM 602 C C . LEU A 1 76 ? -26.394 -6.593 36.632 1.00 84.25 76 LEU A C 1
ATOM 604 O O . LEU A 1 76 ? -26.962 -5.628 37.147 1.00 84.25 76 LEU A O 1
ATOM 608 N N . VAL A 1 77 ? -26.490 -7.825 37.141 1.00 85.25 77 VAL A N 1
ATOM 609 C CA . VAL A 1 77 ? -27.286 -8.168 38.325 1.00 85.25 77 VAL A CA 1
ATOM 610 C C . VAL A 1 77 ? -26.405 -8.867 39.355 1.00 85.25 77 VAL A C 1
ATOM 612 O O . VAL A 1 77 ? -26.142 -10.064 39.268 1.00 85.25 77 VAL A O 1
ATOM 615 N N . LYS A 1 78 ? -25.969 -8.111 40.365 1.00 85.00 78 LYS A N 1
ATOM 616 C CA . LYS A 1 78 ? -25.142 -8.628 41.464 1.00 85.00 78 LYS A CA 1
ATOM 617 C C . LYS A 1 78 ? -25.831 -9.789 42.177 1.00 85.00 78 LYS A C 1
ATOM 619 O O . LYS A 1 78 ? -27.019 -9.712 42.488 1.00 85.00 78 LYS A O 1
ATOM 624 N N . GLY A 1 79 ? -25.072 -10.849 42.442 1.00 84.44 79 GLY A N 1
ATOM 625 C CA . GLY A 1 79 ? -25.567 -12.042 43.135 1.00 84.44 79 GLY A CA 1
ATOM 626 C C . GLY A 1 79 ? -26.460 -12.964 42.291 1.00 84.44 79 GLY A C 1
ATOM 627 O O . GLY A 1 79 ? -26.951 -13.966 42.811 1.00 84.44 79 GLY A O 1
ATOM 628 N N . LEU A 1 80 ? -26.671 -12.680 40.998 1.00 89.25 80 LEU A N 1
ATOM 629 C CA . LEU A 1 80 ? -27.383 -13.588 40.099 1.00 89.25 80 LEU A CA 1
ATOM 630 C C . LEU A 1 80 ? -26.447 -14.707 39.626 1.00 89.25 80 LEU A C 1
ATOM 632 O O . LEU A 1 80 ? -25.450 -14.459 38.948 1.00 89.25 80 LEU A O 1
ATOM 636 N N . ARG A 1 81 ? -26.794 -15.955 39.951 1.00 89.44 81 ARG A N 1
ATOM 637 C CA . ARG A 1 81 ? -26.115 -17.142 39.421 1.00 89.44 81 ARG A CA 1
ATOM 638 C C . ARG A 1 81 ? -26.784 -17.590 38.126 1.00 89.44 81 ARG A C 1
ATOM 640 O O . ARG A 1 81 ? -27.958 -17.952 38.144 1.00 89.44 81 ARG A O 1
ATOM 647 N N . ILE A 1 82 ? -26.027 -17.636 37.034 1.00 91.50 82 ILE A N 1
ATOM 648 C CA . ILE A 1 82 ? -26.491 -18.168 35.745 1.00 91.50 82 ILE A CA 1
ATOM 649 C C . ILE A 1 82 ? -25.607 -19.351 35.358 1.00 91.50 82 ILE A C 1
ATOM 651 O O . ILE A 1 82 ? -24.387 -19.232 35.372 1.00 91.50 82 ILE A O 1
ATOM 655 N N . SER A 1 83 ? -26.212 -20.484 35.007 1.00 90.38 83 SER A N 1
ATOM 656 C CA . SER A 1 83 ? -25.510 -21.665 34.494 1.00 90.38 83 SER A CA 1
ATOM 657 C C . SER A 1 83 ? -26.022 -21.974 33.091 1.00 90.38 83 SER A C 1
ATOM 659 O O . SER A 1 83 ? -27.230 -22.085 32.895 1.00 90.38 83 SER A O 1
ATOM 661 N N . VAL A 1 84 ? -25.108 -22.100 32.130 1.00 91.38 84 VAL A N 1
ATOM 662 C CA . VAL A 1 84 ? -25.400 -22.481 30.743 1.00 91.38 84 VAL A CA 1
ATOM 663 C C . VAL A 1 84 ? -24.759 -23.840 30.496 1.00 91.38 84 VAL A C 1
ATOM 665 O O . VAL A 1 84 ? -23.565 -24.003 30.734 1.00 91.38 84 VAL A O 1
ATOM 668 N N . ILE A 1 85 ? -25.554 -24.816 30.064 1.00 89.25 85 ILE A N 1
ATOM 669 C CA . ILE A 1 85 ? -25.133 -26.212 29.902 1.00 89.25 85 ILE A CA 1
ATOM 670 C C . ILE A 1 85 ? -25.509 -26.661 28.489 1.00 89.25 85 ILE A C 1
ATOM 672 O O . ILE A 1 85 ? -26.660 -26.502 28.080 1.00 89.25 85 ILE A O 1
ATOM 676 N N . ASP A 1 86 ? -24.542 -27.196 27.745 1.00 89.69 86 ASP A N 1
ATOM 677 C CA . ASP A 1 86 ? -24.733 -27.727 26.395 1.00 89.69 86 ASP A CA 1
ATOM 678 C C . ASP A 1 86 ? -24.873 -29.247 26.416 1.00 89.69 86 ASP A C 1
ATOM 680 O O . ASP A 1 86 ? -23.898 -29.993 26.361 1.00 89.69 86 ASP A O 1
ATOM 684 N N . ALA A 1 87 ? -26.114 -29.712 26.476 1.00 87.75 87 ALA A N 1
ATOM 685 C CA . ALA A 1 87 ? -26.413 -31.129 26.607 1.00 87.75 87 ALA A CA 1
ATOM 686 C C . ALA A 1 87 ? -26.598 -31.869 25.265 1.00 87.75 87 ALA A C 1
ATOM 688 O O . ALA A 1 87 ? -27.106 -32.990 25.248 1.00 87.75 87 ALA A O 1
ATOM 689 N N . ARG A 1 88 ? -26.189 -31.275 24.130 1.00 86.81 88 ARG A N 1
ATOM 690 C CA . ARG A 1 88 ? -26.415 -31.843 22.782 1.00 86.81 88 ARG A CA 1
ATOM 691 C C . ARG A 1 88 ? -25.812 -33.242 22.584 1.00 86.81 88 ARG A C 1
ATOM 693 O O . ARG A 1 88 ? -26.341 -34.017 21.794 1.00 86.81 88 ARG A O 1
ATOM 700 N N . SER A 1 89 ? -24.734 -33.578 23.295 1.00 82.56 89 SER A N 1
ATOM 701 C CA . SER A 1 89 ? -24.047 -34.877 23.201 1.00 82.56 89 SER A CA 1
ATOM 702 C C . SER A 1 89 ? -24.705 -36.013 23.995 1.00 82.56 89 SER A C 1
ATOM 704 O O . SER A 1 89 ? -24.321 -37.164 23.808 1.00 82.56 89 SER A O 1
ATOM 706 N N . PHE A 1 90 ? -25.676 -35.720 24.867 1.00 76.44 90 PHE A N 1
ATOM 707 C CA . PHE A 1 90 ? -26.220 -36.685 25.835 1.00 76.44 90 PHE A CA 1
ATOM 708 C C . PHE A 1 90 ? -27.573 -37.304 25.438 1.00 76.44 90 PHE A C 1
ATOM 710 O O . PHE A 1 90 ? -28.103 -38.135 26.172 1.00 76.44 90 PHE A O 1
ATOM 717 N N . GLY A 1 91 ? -28.115 -36.980 24.259 1.00 74.81 91 GLY A N 1
ATOM 718 C CA . GLY A 1 91 ? -29.367 -37.574 23.771 1.00 74.81 91 GLY A CA 1
ATOM 719 C C . GLY A 1 91 ? -30.575 -37.241 24.660 1.00 74.81 91 GLY A C 1
ATOM 720 O O . GLY A 1 91 ? -30.743 -36.095 25.070 1.00 74.81 91 GLY A O 1
ATOM 721 N N . ASN A 1 92 ? -31.436 -38.230 24.936 1.00 74.69 92 ASN A N 1
ATOM 722 C CA . ASN A 1 92 ? -32.600 -38.050 25.812 1.00 74.69 92 ASN A CA 1
ATOM 723 C C . ASN A 1 92 ? -32.172 -38.020 27.282 1.00 74.69 92 ASN A C 1
ATOM 725 O O . ASN A 1 92 ? -31.785 -39.044 27.843 1.00 74.69 92 ASN A O 1
ATOM 729 N N . ILE A 1 93 ? -32.305 -36.851 27.902 1.00 76.44 93 ILE A N 1
ATOM 730 C CA . ILE A 1 93 ? -32.101 -36.649 29.336 1.00 76.44 93 ILE A CA 1
ATOM 731 C C . ILE A 1 93 ? -33.462 -36.715 30.018 1.00 76.44 93 ILE A C 1
ATOM 733 O O . ILE A 1 93 ? -34.400 -36.042 29.588 1.00 76.44 93 ILE A O 1
ATOM 737 N N . ASP A 1 94 ? -33.569 -37.518 31.075 1.00 73.88 94 ASP A N 1
ATOM 738 C CA . ASP A 1 94 ? -34.753 -37.497 31.924 1.00 73.88 94 ASP A CA 1
ATOM 739 C C . ASP A 1 94 ? -34.738 -36.224 32.776 1.00 73.88 94 ASP A C 1
ATOM 741 O O . ASP A 1 94 ? -33.835 -36.004 33.581 1.00 73.88 94 ASP A O 1
ATOM 745 N N . LEU A 1 95 ? -35.716 -35.356 32.537 1.00 75.75 95 LEU A N 1
ATOM 746 C CA . LEU A 1 95 ? -35.898 -34.100 33.263 1.00 75.75 95 LEU A CA 1
ATOM 747 C C . LEU A 1 95 ? -36.979 -34.220 34.344 1.00 75.75 95 LEU A C 1
ATOM 749 O O . LEU A 1 95 ? -37.337 -33.211 34.957 1.00 75.75 95 LEU A O 1
ATOM 753 N N . ALA A 1 96 ? -37.518 -35.425 34.573 1.00 66.94 96 ALA A N 1
ATOM 754 C CA . ALA A 1 96 ? -38.465 -35.660 35.649 1.00 66.94 96 ALA A CA 1
ATOM 755 C C . ALA A 1 96 ? -37.819 -35.299 36.997 1.00 66.94 96 ALA A C 1
ATOM 757 O O . ALA A 1 96 ? -36.735 -35.766 37.334 1.00 66.94 96 ALA A O 1
ATOM 758 N N . ASP A 1 97 ? -38.491 -34.425 37.746 1.00 69.31 97 ASP A N 1
ATOM 759 C CA . ASP A 1 97 ? -38.099 -33.964 39.085 1.00 69.31 97 ASP A CA 1
ATOM 760 C C . ASP A 1 97 ? -36.804 -33.122 39.179 1.00 69.31 97 ASP A C 1
ATOM 762 O O . ASP A 1 97 ? -36.313 -32.866 40.280 1.00 69.31 97 ASP A O 1
ATOM 766 N N . VAL A 1 98 ? -36.290 -32.598 38.059 1.00 79.00 98 VAL A N 1
ATOM 767 C CA . VAL A 1 98 ? -35.122 -31.696 38.039 1.00 79.00 98 VAL A CA 1
ATOM 768 C C . VAL A 1 98 ? -35.564 -30.237 38.081 1.00 79.00 98 VAL A C 1
ATOM 770 O O . VAL A 1 98 ? -36.216 -29.747 37.157 1.00 79.00 98 VAL A O 1
ATOM 773 N N . PHE A 1 99 ? -35.164 -29.502 39.122 1.00 83.69 99 PHE A N 1
ATOM 774 C CA . PHE A 1 99 ? -35.471 -28.072 39.221 1.00 83.69 99 PHE A CA 1
ATOM 775 C C . PHE A 1 99 ? -34.343 -27.202 38.665 1.00 83.69 99 PHE A C 1
ATOM 777 O O . PHE A 1 99 ? -34.597 -26.240 37.935 1.00 83.69 99 PHE A O 1
ATOM 784 N N . TYR A 1 100 ? -33.086 -27.545 38.960 1.00 83.94 100 TYR A N 1
ATOM 785 C CA . TYR A 1 100 ? -31.936 -26.916 38.321 1.00 83.94 100 TYR A CA 1
ATOM 786 C C . TYR A 1 100 ? -31.208 -27.914 37.431 1.00 83.94 100 TYR A C 1
ATOM 788 O O . TYR A 1 100 ? -30.717 -28.928 37.899 1.00 83.94 100 TYR A O 1
ATOM 796 N N . PHE A 1 101 ? -30.997 -27.558 36.164 1.00 80.94 101 PHE A N 1
ATOM 797 C CA . PHE A 1 101 ? -30.324 -28.425 35.186 1.00 80.94 101 PHE A CA 1
ATOM 798 C C . PHE A 1 101 ? -28.910 -28.885 35.610 1.00 80.94 101 PHE A C 1
ATOM 800 O O . PHE A 1 101 ? -28.419 -29.907 35.155 1.00 80.94 101 PHE A O 1
ATOM 807 N N . ARG A 1 102 ? -28.254 -28.155 36.521 1.00 79.81 102 ARG A N 1
ATOM 808 C CA . ARG A 1 102 ? -26.956 -28.537 37.110 1.00 79.81 102 ARG A CA 1
ATOM 809 C C . ARG A 1 102 ? -27.023 -29.728 38.079 1.00 79.81 102 ARG A C 1
ATOM 811 O O . ARG A 1 102 ? -25.982 -30.278 38.402 1.00 79.81 102 ARG A O 1
ATOM 818 N N . GLU A 1 103 ? -28.207 -30.080 38.579 1.00 83.56 103 GLU A N 1
ATOM 819 C CA . GLU A 1 103 ? -28.428 -31.199 39.515 1.00 83.56 103 GLU A CA 1
ATOM 820 C C . GLU A 1 103 ? -28.335 -32.561 38.819 1.00 83.56 103 GLU A C 1
ATOM 822 O O . GLU A 1 103 ? -28.209 -33.580 39.482 1.00 83.56 103 GLU A O 1
ATOM 827 N N . LEU A 1 104 ? -28.350 -32.569 37.484 1.00 77.06 104 LEU A N 1
ATOM 828 C CA . LEU A 1 104 ? -28.236 -33.769 36.659 1.00 77.06 104 LEU A CA 1
ATOM 829 C C . LEU A 1 104 ? -26.832 -34.392 36.650 1.00 77.06 104 LEU A C 1
ATOM 831 O O . LEU A 1 104 ? -26.675 -35.472 36.093 1.00 77.06 104 LEU A O 1
ATOM 835 N N . GLU A 1 105 ? -25.820 -33.707 37.203 1.00 74.12 105 GLU A N 1
ATOM 836 C CA . GLU A 1 105 ? -24.409 -34.147 37.252 1.00 74.12 105 GLU A CA 1
ATOM 837 C C . GLU A 1 105 ? -23.869 -34.700 35.913 1.00 74.12 105 GLU A C 1
ATOM 839 O O . GLU A 1 105 ? -22.980 -35.548 35.870 1.00 74.12 105 GLU A O 1
ATOM 844 N N . ILE A 1 106 ? -24.399 -34.198 34.794 1.00 79.56 106 ILE A N 1
ATOM 845 C CA . ILE A 1 106 ? -23.979 -34.578 33.445 1.00 79.56 106 ILE A CA 1
ATOM 846 C C . ILE A 1 106 ? -22.616 -33.969 33.111 1.00 79.56 106 ILE A C 1
ATOM 848 O O . ILE A 1 106 ? -22.398 -32.769 33.298 1.00 79.56 106 ILE A O 1
ATOM 852 N N . ASP A 1 107 ? -21.719 -34.784 32.552 1.00 82.12 107 ASP A N 1
ATOM 853 C CA . ASP A 1 107 ? -20.399 -34.351 32.071 1.00 82.12 107 ASP A CA 1
ATOM 854 C C . ASP A 1 107 ? -20.508 -33.642 30.708 1.00 82.12 107 ASP A C 1
ATOM 856 O O . ASP A 1 107 ? -20.037 -34.111 29.671 1.00 82.12 107 ASP A O 1
ATOM 860 N N . ALA A 1 108 ? -21.240 -32.529 30.699 1.00 83.75 108 ALA A N 1
ATOM 861 C CA . ALA A 1 108 ? -21.526 -31.720 29.525 1.00 83.75 108 ALA A CA 1
ATOM 862 C C . ALA A 1 108 ? -20.752 -30.391 29.568 1.00 83.75 108 ALA A C 1
ATOM 864 O O . ALA A 1 108 ? -20.571 -29.819 30.653 1.00 83.75 108 ALA A O 1
ATOM 865 N N . PRO A 1 109 ? -20.343 -29.840 28.405 1.00 86.88 109 PRO A N 1
ATOM 866 C CA . PRO A 1 109 ? -19.767 -28.503 28.346 1.00 86.88 109 PRO A CA 1
ATOM 867 C C . PRO A 1 109 ? -20.680 -27.495 29.053 1.00 86.88 109 PRO A C 1
ATOM 869 O O . PRO A 1 109 ? -21.856 -27.348 28.714 1.00 86.88 109 PRO A O 1
ATOM 872 N N . SER A 1 110 ? -20.151 -26.815 30.067 1.00 87.81 110 SER A N 1
ATOM 873 C CA . SER A 1 110 ? -20.929 -25.883 30.876 1.00 87.81 110 SER A CA 1
ATOM 874 C C . SER A 1 110 ? -20.100 -24.690 31.339 1.00 87.81 110 SER A C 1
ATOM 876 O O . SER A 1 110 ? -18.910 -24.803 31.628 1.00 87.81 110 SER A O 1
ATOM 878 N N . GLU A 1 111 ? -20.748 -23.529 31.423 1.00 89.00 111 GLU A N 1
ATOM 879 C CA . GLU A 1 111 ? -20.194 -22.322 32.037 1.00 89.00 111 GLU A CA 1
ATOM 880 C C . GLU A 1 111 ? -21.161 -21.804 33.105 1.00 89.00 111 GLU A C 1
ATOM 882 O O . GLU A 1 111 ? -22.379 -21.778 32.916 1.00 89.00 111 GLU A O 1
ATOM 887 N N . THR A 1 112 ? -20.624 -21.389 34.253 1.00 90.31 112 THR A N 1
ATOM 888 C CA . THR A 1 112 ? -21.406 -20.783 35.336 1.00 90.31 112 THR A CA 1
ATOM 889 C C . THR A 1 112 ? -20.840 -19.418 35.693 1.00 90.31 112 THR A C 1
ATOM 891 O O . THR A 1 112 ? -19.637 -19.260 35.890 1.00 90.31 112 THR A O 1
ATOM 894 N N . PHE A 1 113 ? -21.734 -18.442 35.819 1.00 89.06 113 PHE A N 1
ATOM 895 C CA . PHE A 1 113 ? -21.431 -17.054 36.128 1.00 89.06 113 PHE A CA 1
ATOM 896 C C . PHE A 1 113 ? -22.045 -16.663 37.468 1.00 89.06 113 PHE A C 1
ATOM 898 O O . PHE A 1 113 ? -23.224 -16.924 37.715 1.00 89.06 113 PHE A O 1
ATOM 905 N N . TYR A 1 114 ? -21.241 -16.033 38.319 1.00 88.88 114 TYR A N 1
ATOM 906 C CA . TYR A 1 114 ? -21.661 -15.436 39.583 1.00 88.88 114 TYR A CA 1
ATOM 907 C C . TYR A 1 114 ? -20.704 -14.287 39.911 1.00 88.88 114 TYR A C 1
ATOM 909 O O . TYR A 1 114 ? -19.493 -14.503 40.003 1.00 88.88 114 TYR A O 1
ATOM 917 N N . PHE A 1 115 ? -21.231 -13.070 40.057 1.00 85.69 115 PHE A N 1
ATOM 918 C CA . PHE A 1 115 ? -20.418 -11.873 40.269 1.00 85.69 115 PHE A CA 1
ATOM 919 C C . PHE A 1 115 ? -20.992 -10.997 41.387 1.00 85.69 115 PHE A C 1
ATOM 921 O O . PHE A 1 115 ? -22.094 -10.461 41.269 1.00 85.69 115 PHE A O 1
ATOM 928 N N . ASP A 1 116 ? -20.205 -10.789 42.444 1.00 82.75 116 ASP A N 1
ATOM 929 C CA . ASP A 1 116 ? -20.547 -9.848 43.522 1.00 82.75 116 ASP A CA 1
ATOM 930 C C . ASP A 1 116 ? -20.179 -8.397 43.158 1.00 82.75 116 ASP A C 1
ATOM 932 O O . ASP A 1 116 ? -20.822 -7.448 43.600 1.00 82.75 116 ASP A O 1
ATOM 936 N N . GLY A 1 117 ? -19.156 -8.212 42.313 1.00 79.62 117 GLY A N 1
ATOM 937 C CA . GLY A 1 117 ? -18.608 -6.899 41.951 1.00 79.62 117 GLY A CA 1
ATOM 938 C C . GLY A 1 117 ? -19.364 -6.137 40.855 1.00 79.62 117 GLY A C 1
ATOM 939 O O . GLY A 1 117 ? -18.945 -5.037 40.499 1.00 79.62 117 GLY A O 1
ATOM 940 N N . GLY A 1 118 ? -20.452 -6.693 40.308 1.00 84.94 118 GLY A N 1
ATOM 941 C CA . GLY A 1 118 ? -21.296 -6.044 39.294 1.00 84.94 118 GLY A CA 1
ATOM 942 C C . GLY A 1 118 ? -20.510 -5.485 38.100 1.00 84.94 118 GLY A C 1
ATOM 943 O O . GLY A 1 118 ? -19.657 -6.170 37.520 1.00 84.94 118 GLY A O 1
ATOM 944 N N . LEU A 1 119 ? -20.748 -4.208 37.768 1.00 87.94 119 LEU A N 1
ATOM 945 C CA . LEU A 1 119 ? -20.088 -3.535 36.640 1.00 87.94 119 LEU A CA 1
ATOM 946 C C . LEU A 1 119 ? -18.563 -3.424 36.784 1.00 87.94 119 LEU A C 1
ATOM 948 O O . LEU A 1 119 ? -17.855 -3.407 35.776 1.00 87.94 119 LEU A O 1
ATOM 952 N N . LEU A 1 120 ? -18.031 -3.387 38.010 1.00 89.94 120 LEU A N 1
ATOM 953 C CA . LEU A 1 120 ? -16.584 -3.335 38.240 1.00 89.94 120 LEU A CA 1
ATOM 954 C C . LEU A 1 120 ? -15.908 -4.610 37.721 1.00 89.94 120 LEU A C 1
ATOM 956 O O . LEU A 1 120 ? -14.860 -4.549 37.071 1.00 89.94 120 LEU A O 1
ATOM 960 N N . SER A 1 121 ? -16.535 -5.768 37.945 1.00 88.12 121 SER A N 1
ATOM 961 C CA . SER A 1 121 ? -16.057 -7.048 37.419 1.00 88.12 121 SER A CA 1
ATOM 962 C C . SER A 1 121 ? -16.139 -7.110 35.890 1.00 88.12 121 SER A C 1
ATOM 964 O O . SER A 1 121 ? -15.254 -7.698 35.269 1.00 88.12 121 SER A O 1
ATOM 966 N N . LEU A 1 122 ? -17.137 -6.457 35.284 1.00 84.38 122 LEU A N 1
ATOM 967 C CA . LEU A 1 122 ? -17.287 -6.377 33.829 1.00 84.38 122 LEU A CA 1
ATOM 968 C C . LEU A 1 122 ? -16.191 -5.528 33.179 1.00 84.38 122 LEU A C 1
ATOM 970 O O . LEU A 1 122 ? -15.549 -5.979 32.232 1.00 84.38 122 LEU A O 1
ATOM 974 N N . VAL A 1 123 ? -15.924 -4.330 33.709 1.00 89.25 123 VAL A N 1
ATOM 975 C CA . VAL A 1 123 ? -14.832 -3.471 33.214 1.00 89.25 123 VAL A CA 1
ATOM 976 C C . VAL A 1 123 ? -13.487 -4.180 33.364 1.00 89.25 123 VAL A C 1
ATOM 978 O O . VAL A 1 123 ? -12.694 -4.196 32.425 1.00 89.25 123 VAL A O 1
ATOM 981 N N . LYS A 1 124 ? -13.251 -4.845 34.503 1.00 88.69 124 LYS A N 1
ATOM 982 C CA . LYS A 1 124 ? -12.033 -5.636 34.726 1.00 88.69 124 LYS A CA 1
ATOM 983 C C . LYS A 1 124 ? -11.891 -6.787 33.725 1.00 88.69 124 LYS A C 1
ATOM 985 O O . LYS A 1 124 ? -10.780 -7.055 33.279 1.00 88.69 124 LYS A O 1
ATOM 990 N N . HIS A 1 125 ? -12.991 -7.452 33.367 1.00 83.56 125 HIS A N 1
ATOM 991 C CA . HIS A 1 125 ? -12.996 -8.512 32.359 1.00 83.56 125 HIS A CA 1
ATOM 992 C C . HIS A 1 125 ? -12.628 -7.974 30.971 1.00 83.56 125 HIS A C 1
ATOM 994 O O . HIS A 1 125 ? -11.719 -8.507 30.340 1.00 83.56 125 HIS A O 1
ATOM 1000 N N . TYR A 1 126 ? -13.259 -6.882 30.528 1.00 81.31 126 TYR A N 1
ATOM 1001 C CA . TYR A 1 126 ? -12.945 -6.271 29.230 1.00 81.31 126 TYR A CA 1
ATOM 1002 C C . TYR A 1 126 ? -11.524 -5.712 29.159 1.00 81.31 126 TYR A C 1
ATOM 1004 O O . TYR A 1 126 ? -10.889 -5.777 28.109 1.00 81.31 126 TYR A O 1
ATOM 1012 N N . ASN A 1 127 ? -11.000 -5.206 30.275 1.00 88.88 127 ASN A N 1
ATOM 1013 C CA . ASN A 1 127 ? -9.653 -4.650 30.341 1.00 88.88 127 ASN A CA 1
ATOM 1014 C C . ASN A 1 127 ? -8.558 -5.702 30.586 1.00 88.88 127 ASN A C 1
ATOM 1016 O O . ASN A 1 127 ? -7.386 -5.337 30.631 1.00 88.88 127 ASN A O 1
ATOM 1020 N N . ALA A 1 128 ? -8.894 -6.991 30.714 1.00 83.56 128 ALA A N 1
ATOM 1021 C CA . ALA A 1 128 ? -7.943 -8.038 31.103 1.00 83.56 128 ALA A CA 1
ATOM 1022 C C . ALA A 1 128 ? -6.730 -8.165 30.162 1.00 83.56 128 ALA A C 1
ATOM 1024 O O . ALA A 1 128 ? -5.642 -8.529 30.606 1.00 83.56 128 ALA A O 1
ATOM 1025 N N . HIS A 1 129 ? -6.907 -7.846 28.878 1.00 79.88 129 HIS A N 1
ATOM 1026 C CA . HIS A 1 129 ? -5.861 -7.937 27.854 1.00 79.88 129 HIS A CA 1
ATOM 1027 C C . HIS A 1 129 ? -5.188 -6.600 27.536 1.00 79.88 129 HIS A C 1
ATOM 1029 O O . HIS A 1 129 ? -4.264 -6.557 26.726 1.00 79.88 129 HIS A O 1
ATOM 1035 N N . PHE A 1 130 ? -5.626 -5.511 28.167 1.00 81.38 130 PHE A N 1
ATOM 1036 C CA . PHE A 1 130 ? -5.111 -4.178 27.893 1.00 81.38 130 PHE A CA 1
ATOM 1037 C C . PHE A 1 130 ? -4.233 -3.679 29.034 1.00 81.38 130 PHE A C 1
ATOM 1039 O O . PHE A 1 130 ? -4.467 -3.939 30.215 1.00 81.38 130 PHE A O 1
ATOM 1046 N N . LYS A 1 131 ? -3.221 -2.887 28.682 1.00 88.19 131 LYS A N 1
ATOM 1047 C CA . LYS A 1 131 ? -2.430 -2.164 29.672 1.00 88.19 131 LYS A CA 1
ATOM 1048 C C . LYS A 1 131 ? -3.279 -1.033 30.252 1.00 88.19 131 LYS A C 1
ATOM 1050 O O . LYS A 1 131 ? -3.605 -0.081 29.549 1.00 88.19 131 LYS A O 1
ATOM 1055 N N . VAL A 1 132 ? -3.629 -1.126 31.529 1.00 93.62 132 VAL A N 1
ATOM 1056 C CA . VAL A 1 132 ? -4.398 -0.083 32.225 1.00 93.62 132 VAL A CA 1
ATOM 1057 C C . VAL A 1 132 ? -3.575 1.202 32.387 1.00 93.62 132 VAL A C 1
ATOM 1059 O O . VAL A 1 132 ? -2.378 1.148 32.679 1.00 93.62 132 VAL A O 1
ATOM 1062 N N . VAL A 1 133 ? -4.209 2.362 32.189 1.00 94.12 133 VAL A N 1
ATOM 1063 C CA . VAL A 1 133 ? -3.569 3.689 32.329 1.00 94.12 133 VAL A CA 1
ATOM 1064 C C . VAL A 1 133 ? -3.496 4.116 33.792 1.00 94.12 133 VAL A C 1
ATOM 1066 O O . VAL A 1 133 ? -2.520 4.735 34.210 1.00 94.12 133 VAL A O 1
ATOM 1069 N N . HIS A 1 134 ? -4.519 3.769 34.569 1.00 94.62 134 HIS A N 1
ATOM 1070 C CA . HIS A 1 134 ? -4.638 4.086 35.988 1.00 94.62 134 HIS A CA 1
ATOM 1071 C C . HIS A 1 134 ? -5.121 2.859 36.767 1.00 94.62 134 HIS A C 1
ATOM 1073 O O . HIS A 1 134 ? -5.755 1.956 36.205 1.00 94.62 134 HIS A O 1
ATOM 1079 N N . LYS A 1 135 ? -4.785 2.798 38.060 1.00 90.12 135 LYS A N 1
ATOM 1080 C CA . LYS A 1 135 ? -4.932 1.563 38.848 1.00 90.12 135 LYS A CA 1
ATOM 1081 C C . LYS A 1 135 ? -6.373 1.326 39.281 1.00 90.12 135 LYS A C 1
ATOM 1083 O O . LYS A 1 135 ? -6.868 0.209 39.135 1.00 90.12 135 LYS A O 1
ATOM 1088 N N . ASN A 1 136 ? -7.035 2.356 39.804 1.00 94.25 136 ASN A N 1
ATOM 1089 C CA . ASN A 1 136 ? -8.362 2.203 40.388 1.00 94.25 136 ASN A CA 1
ATOM 1090 C C . ASN A 1 136 ? -9.448 2.326 39.317 1.00 94.25 136 ASN A C 1
ATOM 1092 O O . ASN A 1 136 ? -9.442 3.268 38.527 1.00 94.25 136 ASN A O 1
ATOM 1096 N N . ILE A 1 137 ? -10.388 1.380 39.294 1.00 95.25 137 ILE A N 1
ATOM 1097 C CA . ILE A 1 137 ? -11.591 1.472 38.459 1.00 95.25 137 ILE A CA 1
ATOM 1098 C C . ILE A 1 137 ? -12.544 2.447 39.149 1.00 95.25 137 ILE A C 1
ATOM 1100 O O . ILE A 1 137 ? -12.895 2.237 40.311 1.00 95.25 137 ILE A O 1
ATOM 1104 N N . PHE A 1 138 ? -12.970 3.495 38.444 1.00 96.88 138 PHE A N 1
ATOM 1105 C CA . PHE A 1 138 ? -14.012 4.372 38.965 1.00 96.88 138 PHE A CA 1
ATOM 1106 C C . PHE A 1 138 ? -15.332 3.607 38.990 1.00 96.88 138 PHE A C 1
ATOM 1108 O O . PHE A 1 138 ? -15.686 2.954 38.006 1.00 96.88 138 PHE A O 1
ATOM 1115 N N . TYR A 1 139 ? -16.061 3.718 40.095 1.00 95.62 139 TYR A N 1
ATOM 1116 C CA . TYR A 1 139 ? -17.342 3.061 40.287 1.00 95.62 139 TYR A CA 1
ATOM 1117 C C . TYR A 1 139 ? -18.285 3.955 41.094 1.00 95.62 139 TYR A C 1
ATOM 1119 O O . TYR A 1 139 ? -17.899 4.499 42.129 1.00 95.62 139 TYR A O 1
ATOM 1127 N N . VAL A 1 140 ? -19.533 4.073 40.645 1.00 94.88 140 VAL A N 1
ATOM 1128 C CA . VAL A 1 140 ? -20.602 4.763 41.372 1.00 94.88 140 VAL A CA 1
ATOM 1129 C C . VAL A 1 140 ? -21.924 4.027 41.196 1.00 94.88 140 VAL A C 1
ATOM 1131 O O . VAL A 1 140 ? -22.255 3.589 40.098 1.00 94.88 140 VAL A O 1
ATOM 1134 N N . GLU A 1 141 ? -22.700 3.944 42.274 1.00 92.81 141 GLU A N 1
ATOM 1135 C CA . GLU A 1 141 ? -24.088 3.484 42.270 1.00 92.81 141 GLU A CA 1
ATOM 1136 C C . GLU A 1 141 ? -24.909 4.392 43.184 1.00 92.81 141 GLU A C 1
ATOM 1138 O O . GLU A 1 141 ? -24.681 4.435 44.394 1.00 92.81 141 GLU A O 1
ATOM 1143 N N . ARG A 1 142 ? -25.837 5.164 42.611 1.00 91.56 142 ARG A N 1
ATOM 1144 C CA . ARG A 1 142 ? -26.730 6.051 43.373 1.00 91.56 142 ARG A CA 1
ATOM 1145 C C . ARG A 1 142 ? -28.129 6.066 42.767 1.00 91.56 142 ARG A C 1
ATOM 1147 O O . ARG A 1 142 ? -28.314 5.824 41.575 1.00 91.56 142 ARG A O 1
ATOM 1154 N N . LYS A 1 143 ? -29.117 6.388 43.599 1.00 88.19 143 LYS A N 1
ATOM 1155 C CA . LYS A 1 143 ? -30.494 6.673 43.176 1.00 88.19 143 LYS A CA 1
ATOM 1156 C C . LYS A 1 143 ? -30.712 8.183 43.127 1.00 88.19 143 LYS A C 1
ATOM 1158 O O . LYS A 1 143 ? -30.093 8.910 43.901 1.00 88.19 143 LYS A O 1
ATOM 1163 N N . THR A 1 144 ? -31.584 8.649 42.240 1.00 79.94 144 THR A N 1
ATOM 1164 C CA . THR A 1 144 ? -31.993 10.060 42.187 1.00 79.94 144 THR A CA 1
ATOM 1165 C C . THR A 1 144 ? -33.455 10.177 41.776 1.00 79.94 144 THR A C 1
ATOM 1167 O O . THR A 1 144 ? -34.086 9.191 41.398 1.00 79.94 144 THR A O 1
ATOM 1170 N N . GLU A 1 145 ? -34.013 11.375 41.862 1.00 67.94 145 GLU A N 1
ATOM 1171 C CA . GLU A 1 145 ? -35.401 11.629 41.493 1.00 67.94 145 GLU A CA 1
ATOM 1172 C C . GLU A 1 145 ? -35.611 11.349 39.989 1.00 67.94 145 GLU A C 1
ATOM 1174 O O . GLU A 1 145 ? -34.898 11.880 39.140 1.00 67.94 145 GLU A O 1
ATOM 1179 N N . GLY A 1 146 ? -36.532 10.437 39.654 1.00 64.69 146 GLY A N 1
ATOM 1180 C CA . GLY A 1 146 ? -36.775 9.981 38.274 1.00 64.69 146 GLY A CA 1
ATOM 1181 C C . GLY A 1 146 ? -35.963 8.759 37.807 1.00 64.69 146 GLY A C 1
ATOM 1182 O O . GLY A 1 146 ? -36.242 8.232 36.732 1.00 64.69 146 GLY A O 1
ATOM 1183 N N . SER A 1 147 ? -35.015 8.242 38.604 1.00 75.56 147 SER A N 1
ATOM 1184 C CA . SER A 1 147 ? -34.264 7.009 38.302 1.00 75.56 147 SER A CA 1
ATOM 1185 C C . SER A 1 147 ? -34.189 6.070 39.512 1.00 75.56 147 SER A C 1
ATOM 1187 O O . SER A 1 147 ? -33.798 6.458 40.610 1.00 75.56 147 SER A O 1
ATOM 1189 N N . GLU A 1 148 ? -34.518 4.795 39.303 1.00 79.62 148 GLU A N 1
ATOM 1190 C CA . GLU A 1 148 ? -34.419 3.733 40.316 1.00 79.62 148 GLU A CA 1
ATOM 1191 C C . GLU A 1 148 ? -32.972 3.335 40.634 1.00 79.62 148 GLU A C 1
ATOM 1193 O O . GLU A 1 148 ? -32.719 2.666 41.640 1.00 79.62 148 GLU A O 1
ATOM 1198 N N . GLY A 1 149 ? -32.018 3.752 39.800 1.00 86.94 149 GLY A N 1
ATOM 1199 C CA . GLY A 1 149 ? -30.593 3.569 40.037 1.00 86.94 149 GLY A CA 1
ATOM 1200 C C . GLY A 1 149 ? -29.760 3.889 38.803 1.00 86.94 149 GLY A C 1
ATOM 1201 O O . GLY A 1 149 ? -30.089 3.470 37.695 1.00 86.94 149 GLY A O 1
ATOM 1202 N N . VAL A 1 150 ? -28.664 4.613 39.001 1.00 93.25 150 VAL A N 1
ATOM 1203 C CA . VAL A 1 150 ? -27.606 4.801 38.006 1.00 93.25 150 VAL A CA 1
ATOM 1204 C C . VAL A 1 150 ? -26.347 4.141 38.543 1.00 93.25 150 VAL A C 1
ATOM 1206 O O . VAL A 1 150 ? -25.862 4.513 39.613 1.00 93.25 150 VAL A O 1
ATOM 1209 N N . GLU A 1 151 ? -25.836 3.168 37.798 1.00 94.12 151 GLU A N 1
ATOM 1210 C CA . GLU A 1 151 ? -24.609 2.434 38.094 1.00 94.12 151 GLU A CA 1
ATOM 1211 C C . GLU A 1 151 ? -23.627 2.641 36.938 1.00 94.12 151 GLU A C 1
ATOM 1213 O O . GLU A 1 151 ? -23.959 2.388 35.777 1.00 94.12 151 GLU A O 1
ATOM 1218 N N . ILE A 1 152 ? -22.431 3.152 37.227 1.00 96.06 152 ILE A N 1
ATOM 1219 C CA . ILE A 1 152 ? -21.417 3.448 36.209 1.00 96.06 152 ILE A CA 1
ATOM 1220 C C . ILE A 1 152 ? -20.070 2.943 36.696 1.00 96.06 152 ILE A C 1
ATOM 1222 O O . ILE A 1 152 ? -19.661 3.237 37.819 1.00 96.06 152 ILE A O 1
ATOM 1226 N N . ALA A 1 153 ? -19.365 2.231 35.821 1.00 96.00 153 ALA A N 1
ATOM 1227 C CA . ALA A 1 153 ? -17.978 1.845 36.027 1.00 96.00 153 ALA A CA 1
ATOM 1228 C C . ALA A 1 153 ? -17.137 2.259 34.819 1.00 96.00 153 ALA A C 1
ATOM 1230 O O . ALA A 1 153 ? -17.565 2.056 33.681 1.00 96.00 153 ALA A O 1
ATOM 1231 N N . LEU A 1 154 ? -15.944 2.815 35.041 1.00 96.62 154 LEU A N 1
ATOM 1232 C CA . LEU A 1 154 ? -15.026 3.139 33.948 1.00 96.62 154 LEU A CA 1
ATOM 1233 C C . LEU A 1 154 ? -13.556 2.974 34.316 1.00 96.62 154 LEU A C 1
ATOM 1235 O O . LEU A 1 154 ? -13.161 3.099 35.478 1.00 96.62 154 LEU A O 1
ATOM 1239 N N . GLN A 1 155 ? -12.744 2.730 33.291 1.00 96.94 155 GLN A N 1
ATOM 1240 C CA . GLN A 1 155 ? -11.291 2.729 33.378 1.00 96.94 155 GLN A CA 1
ATOM 1241 C C . GLN A 1 155 ? -10.671 2.992 32.000 1.00 96.94 155 GLN A C 1
ATOM 1243 O O . GLN A 1 155 ? -11.109 2.426 30.997 1.00 96.94 155 GLN A O 1
ATOM 1248 N N . TYR A 1 156 ? -9.627 3.819 31.961 1.00 96.25 156 TYR A N 1
ATOM 1249 C CA . TYR A 1 156 ? -8.814 4.029 30.769 1.00 96.25 156 TYR A CA 1
ATOM 1250 C C . TYR A 1 156 ? -7.748 2.949 30.616 1.00 96.25 156 TYR A C 1
ATOM 1252 O O . TYR A 1 156 ? -7.069 2.547 31.569 1.00 96.25 156 TYR A O 1
ATOM 1260 N N . VAL A 1 157 ? -7.548 2.557 29.369 1.00 92.38 157 VAL A N 1
ATOM 1261 C CA . VAL A 1 157 ? -6.509 1.643 28.918 1.00 92.38 157 VAL A CA 1
ATOM 1262 C C . VAL A 1 157 ? -5.647 2.305 27.850 1.00 92.38 157 VAL A C 1
ATOM 1264 O O . VAL A 1 157 ? -6.006 3.326 27.258 1.00 92.38 157 VAL A O 1
ATOM 1267 N N . ASP A 1 158 ? -4.466 1.744 27.617 1.00 87.44 158 ASP A N 1
ATOM 1268 C CA . ASP A 1 158 ? -3.543 2.205 26.588 1.00 87.44 158 ASP A CA 1
ATOM 1269 C C . ASP A 1 158 ? -3.984 1.714 25.201 1.00 87.44 158 ASP A C 1
ATOM 1271 O O . ASP A 1 158 ? -3.326 0.917 24.542 1.00 87.44 158 ASP A O 1
ATOM 1275 N N . ASP A 1 159 ? -5.160 2.178 24.786 1.00 82.94 159 ASP A N 1
ATOM 1276 C CA . ASP A 1 159 ? -5.759 1.940 23.478 1.00 82.94 159 ASP A CA 1
ATOM 1277 C C . ASP A 1 159 ? -6.239 3.276 22.889 1.00 82.94 159 ASP A C 1
ATOM 1279 O O . ASP A 1 159 ? -6.282 4.299 23.578 1.00 82.94 159 ASP A O 1
ATOM 1283 N N . ILE A 1 160 ? -6.524 3.281 21.595 1.00 80.12 160 ILE A N 1
ATOM 1284 C CA . ILE A 1 160 ? -7.131 4.378 20.850 1.00 80.12 160 ILE A CA 1
ATOM 1285 C C . ILE A 1 160 ? -8.647 4.156 20.751 1.00 80.12 160 ILE A C 1
ATOM 1287 O O . ILE A 1 160 ? -9.414 5.112 20.760 1.00 80.12 160 ILE A O 1
ATOM 1291 N N . SER A 1 161 ? -9.102 2.899 20.691 1.00 78.62 161 SER A N 1
ATOM 1292 C CA . SER A 1 161 ? -10.536 2.609 20.604 1.00 78.62 161 SER A CA 1
ATOM 1293 C C . SER A 1 161 ? -11.258 2.893 21.926 1.00 78.62 161 SER A C 1
ATOM 1295 O O . SER A 1 161 ? -10.698 2.717 23.011 1.00 78.62 161 SER A O 1
ATOM 1297 N N . SER A 1 162 ? -12.510 3.346 21.829 1.00 85.69 162 SER A N 1
ATOM 1298 C CA . SER A 1 162 ? -13.398 3.514 22.981 1.00 85.69 162 SER A CA 1
ATOM 1299 C C . SER A 1 162 ? -14.380 2.347 23.058 1.00 85.69 162 SER A C 1
ATOM 1301 O O . SER A 1 162 ? -14.877 1.868 22.039 1.00 85.69 162 SER A O 1
ATOM 1303 N N . ARG A 1 163 ? -14.659 1.875 24.271 1.00 86.69 163 ARG A N 1
ATOM 1304 C CA . ARG A 1 163 ? -15.581 0.771 24.555 1.00 86.69 163 ARG A CA 1
ATOM 1305 C C . ARG A 1 163 ? -16.611 1.245 25.562 1.00 86.69 163 ARG A C 1
ATOM 1307 O O . ARG A 1 163 ? -16.432 1.092 26.768 1.00 86.69 163 ARG A O 1
ATOM 1314 N N . VAL A 1 164 ? -17.688 1.844 25.066 1.00 89.69 164 VAL A N 1
ATOM 1315 C CA . VAL A 1 164 ? -18.778 2.326 25.918 1.00 89.69 164 VAL A CA 1
ATOM 1316 C C . VAL A 1 164 ? -19.991 1.421 25.765 1.00 89.69 164 VAL A C 1
ATOM 1318 O O . VAL A 1 164 ? -20.502 1.239 24.664 1.00 89.69 164 VAL A O 1
ATOM 1321 N N . MET A 1 165 ? -20.449 0.853 26.877 1.00 88.12 165 MET A N 1
ATOM 1322 C CA . MET A 1 165 ? -21.554 -0.100 26.918 1.00 88.12 165 MET A CA 1
ATOM 1323 C C . MET A 1 165 ? -22.719 0.482 27.720 1.00 88.12 165 MET A C 1
ATOM 1325 O O . MET A 1 165 ? -22.708 0.433 28.953 1.00 88.12 165 MET A O 1
ATOM 1329 N N . PRO A 1 166 ? -23.703 1.074 27.032 1.00 91.69 166 PRO A N 1
ATOM 1330 C CA . PRO A 1 166 ? -24.886 1.632 27.662 1.00 91.69 166 PRO A CA 1
ATOM 1331 C C . PRO A 1 166 ? -25.995 0.575 27.809 1.00 91.69 166 PRO A C 1
ATOM 1333 O O . PRO A 1 166 ? -26.293 -0.183 26.881 1.00 91.69 166 PRO A O 1
ATOM 1336 N N . PHE A 1 167 ? -26.599 0.527 28.991 1.00 90.62 167 PHE A N 1
ATOM 1337 C CA . PHE A 1 167 ? -27.687 -0.366 29.356 1.00 90.62 167 PHE A CA 1
ATOM 1338 C C . PHE A 1 167 ? -28.815 0.412 30.026 1.00 90.62 167 PHE A C 1
ATOM 1340 O O . PHE A 1 167 ? -28.581 1.216 30.932 1.00 90.62 167 PHE A O 1
ATOM 1347 N N . ALA A 1 168 ? -30.050 0.089 29.657 1.00 91.25 168 ALA A N 1
ATOM 1348 C CA . ALA A 1 168 ? -31.246 0.588 30.315 1.00 91.25 168 ALA A CA 1
ATOM 1349 C C . ALA A 1 168 ? -32.144 -0.587 30.722 1.00 91.25 168 ALA A C 1
ATOM 1351 O O . ALA A 1 168 ? -32.554 -1.388 29.883 1.00 91.25 168 ALA A O 1
ATOM 1352 N N . ASN A 1 169 ? -32.432 -0.721 32.020 1.00 90.50 169 ASN A N 1
ATOM 1353 C CA . ASN A 1 169 ? -33.163 -1.856 32.602 1.00 90.50 169 ASN A CA 1
ATOM 1354 C C . ASN A 1 169 ? -32.591 -3.225 32.163 1.00 90.50 169 ASN A C 1
ATOM 1356 O O . ASN A 1 169 ? -33.338 -4.119 31.770 1.00 90.50 169 ASN A O 1
ATOM 1360 N N . ASN A 1 170 ? -31.261 -3.374 32.217 1.00 87.88 170 ASN A N 1
ATOM 1361 C CA . ASN A 1 170 ? -30.481 -4.551 31.784 1.00 87.88 170 ASN A CA 1
ATOM 1362 C C . ASN A 1 170 ? -30.515 -4.863 30.271 1.00 87.88 170 ASN A C 1
ATOM 1364 O O . ASN A 1 170 ? -29.941 -5.861 29.826 1.00 87.88 170 ASN A O 1
ATOM 1368 N N . ILE A 1 171 ? -31.146 -4.008 29.463 1.00 85.12 171 ILE A N 1
ATOM 1369 C CA . ILE A 1 171 ? -31.167 -4.125 28.003 1.00 85.12 171 ILE A CA 1
ATOM 1370 C C . ILE A 1 171 ? -29.993 -3.335 27.437 1.00 85.12 171 ILE A C 1
ATOM 1372 O O . ILE A 1 171 ? -29.848 -2.154 27.737 1.00 85.12 171 ILE A O 1
ATOM 1376 N N . TYR A 1 172 ? -29.169 -3.983 26.613 1.00 83.75 172 TYR A N 1
ATOM 1377 C CA . TYR A 1 172 ? -28.077 -3.319 25.904 1.00 83.75 172 TYR A CA 1
ATOM 1378 C C . TYR A 1 172 ? -28.623 -2.399 24.811 1.00 83.75 172 TYR A C 1
ATOM 1380 O O . TYR A 1 172 ? -29.406 -2.836 23.964 1.00 83.75 172 TYR A O 1
ATOM 1388 N N . ASN A 1 173 ? -28.197 -1.138 24.812 1.00 86.00 173 ASN A N 1
ATOM 1389 C CA . ASN A 1 173 ? -28.624 -0.147 23.832 1.00 86.00 173 ASN A CA 1
ATOM 1390 C C . ASN A 1 173 ? -27.508 0.086 22.806 1.00 86.00 173 ASN A C 1
ATOM 1392 O O . ASN A 1 173 ? -26.676 0.974 22.970 1.00 86.00 173 ASN A O 1
ATOM 1396 N N . SER A 1 174 ? -27.473 -0.716 21.739 1.00 78.12 174 SER A N 1
ATOM 1397 C CA . SER A 1 174 ? -26.407 -0.677 20.722 1.00 78.12 174 SER A CA 1
ATOM 1398 C C . SER A 1 174 ? -26.265 0.670 20.002 1.00 78.12 174 SER A C 1
ATOM 1400 O O . SER A 1 174 ? -25.173 1.021 19.571 1.00 78.12 174 SER A O 1
ATOM 1402 N N . GLU A 1 175 ? -27.346 1.444 19.893 1.00 80.69 175 GLU A N 1
ATOM 1403 C CA . GLU A 1 175 ? -27.346 2.798 19.317 1.00 80.69 175 GLU A CA 1
ATOM 1404 C C . GLU A 1 175 ? -27.199 3.897 20.393 1.00 80.69 175 GLU A C 1
ATOM 1406 O O . GLU A 1 175 ? -27.244 5.095 20.104 1.00 80.69 175 GLU A O 1
ATOM 1411 N N . GLY A 1 176 ? -27.027 3.506 21.658 1.00 89.31 176 GLY A N 1
ATOM 1412 C CA . GLY A 1 176 ? -26.869 4.408 22.792 1.00 89.31 176 GLY A CA 1
ATOM 1413 C C . GLY A 1 176 ? -28.177 5.072 23.223 1.00 89.31 176 GLY A C 1
ATOM 1414 O O . GLY A 1 176 ? -29.156 4.408 23.558 1.00 89.31 176 GLY A O 1
ATOM 1415 N N . GLY A 1 177 ? -28.182 6.403 23.300 1.00 92.50 177 GLY A N 1
ATOM 1416 C CA . GLY A 1 177 ? -29.347 7.193 23.708 1.00 92.50 177 GLY A CA 1
ATOM 1417 C C . GLY A 1 177 ? -29.043 8.223 24.793 1.00 92.50 177 GLY A C 1
ATOM 1418 O O . GLY A 1 177 ? -27.890 8.563 25.054 1.00 92.50 177 GLY A O 1
ATOM 1419 N N . THR A 1 178 ? -30.092 8.704 25.452 1.00 95.00 178 THR A N 1
ATOM 1420 C CA . THR A 1 178 ? -30.056 9.834 26.404 1.00 95.00 178 THR A CA 1
ATOM 1421 C C . THR A 1 178 ? -29.058 9.666 27.552 1.00 95.00 178 THR A C 1
ATOM 1423 O O . THR A 1 178 ? -28.256 10.560 27.815 1.00 95.00 178 THR A O 1
ATOM 1426 N N . HIS A 1 179 ? -29.043 8.502 28.199 1.00 94.12 179 HIS A N 1
ATOM 1427 C CA . HIS A 1 179 ? -28.058 8.136 29.224 1.00 94.12 179 HIS A CA 1
ATOM 1428 C C . HIS A 1 179 ? -26.593 8.219 28.746 1.00 94.12 179 HIS A C 1
ATOM 1430 O O . HIS A 1 179 ? -25.758 8.791 29.447 1.00 94.12 179 HIS A O 1
ATOM 1436 N N . LEU A 1 180 ? -26.274 7.726 27.542 1.00 94.56 180 LEU A N 1
ATOM 1437 C CA . LEU A 1 180 ? -24.932 7.843 26.959 1.00 94.56 180 LEU A CA 1
ATOM 1438 C C . LEU A 1 180 ? -24.563 9.309 26.693 1.00 94.56 180 LEU A C 1
ATOM 1440 O O . LEU A 1 180 ? -23.443 9.724 26.989 1.00 94.56 180 LEU A O 1
ATOM 1444 N N . THR A 1 181 ? -25.499 10.103 26.169 1.00 95.00 181 THR A N 1
ATOM 1445 C CA . THR A 1 181 ? -25.302 11.545 25.958 1.00 95.00 181 THR A CA 1
ATOM 1446 C C . THR A 1 181 ? -24.994 12.254 27.275 1.00 95.00 181 THR A C 1
ATOM 1448 O O . THR A 1 181 ? -24.011 12.988 27.355 1.00 95.00 181 THR A O 1
ATOM 1451 N N . GLY A 1 182 ? -25.772 11.981 28.330 1.00 95.12 182 GLY A N 1
ATOM 1452 C CA . GLY A 1 182 ? -25.552 12.544 29.666 1.00 95.12 182 GLY A CA 1
ATOM 1453 C C . GLY A 1 182 ? -24.171 12.207 30.227 1.00 95.12 182 GLY A C 1
ATOM 1454 O O . GLY A 1 182 ? -23.471 13.094 30.719 1.00 95.12 182 GLY A O 1
ATOM 1455 N N . PHE A 1 183 ? -23.742 10.952 30.069 1.00 97.25 183 PHE A N 1
ATOM 1456 C CA . PHE A 1 183 ? -22.404 10.504 30.453 1.00 97.25 183 PHE A CA 1
ATOM 1457 C C . PHE A 1 183 ? -21.303 11.244 29.685 1.00 97.25 183 PHE A C 1
ATOM 1459 O O . PHE A 1 183 ? -20.414 11.824 30.309 1.00 97.25 183 PHE A O 1
ATOM 1466 N N . LYS A 1 184 ? -21.377 11.280 28.344 1.00 96.25 184 LYS A N 1
ATOM 1467 C CA . LYS A 1 184 ? -20.378 11.955 27.497 1.00 96.25 184 LYS A CA 1
ATOM 1468 C C . LYS A 1 184 ? -20.256 13.435 27.860 1.00 96.25 184 LYS A C 1
ATOM 1470 O O . LYS A 1 184 ? -19.150 13.919 28.082 1.00 96.25 184 LYS A O 1
ATOM 1475 N N . THR A 1 185 ? -21.381 14.142 27.988 1.00 95.38 185 THR A N 1
ATOM 1476 C CA . THR A 1 185 ? -21.393 15.566 28.357 1.00 95.38 185 THR A CA 1
ATOM 1477 C C . THR A 1 185 ? -20.750 15.805 29.723 1.00 95.38 185 THR A C 1
ATOM 1479 O O . THR A 1 185 ? -19.926 16.713 29.860 1.00 95.38 185 THR A O 1
ATOM 1482 N N . ALA A 1 186 ? -21.092 14.995 30.728 1.00 96.75 186 ALA A N 1
ATOM 1483 C CA . ALA A 1 186 ? -20.526 15.129 32.065 1.00 96.75 186 ALA A CA 1
ATOM 1484 C C . ALA A 1 186 ? -19.025 14.799 32.092 1.00 96.75 186 ALA A C 1
ATOM 1486 O O . ALA A 1 186 ? -18.256 15.581 32.645 1.00 96.75 186 ALA A O 1
ATOM 1487 N N . LEU A 1 187 ? -18.591 13.724 31.426 1.00 97.50 187 LEU A N 1
ATOM 1488 C CA . LEU A 1 187 ? -17.180 13.339 31.316 1.00 97.50 187 LEU A CA 1
ATOM 1489 C C . LEU A 1 187 ? -16.330 14.442 30.679 1.00 97.50 187 LEU A C 1
ATOM 1491 O O . LEU A 1 187 ? -15.319 14.852 31.253 1.00 97.50 187 LEU A O 1
ATOM 1495 N N . THR A 1 188 ? -16.756 14.960 29.522 1.00 96.25 188 THR A N 1
ATOM 1496 C CA . THR A 1 188 ? -16.034 16.028 28.819 1.00 96.25 188 THR A CA 1
ATOM 1497 C C . THR A 1 188 ? -15.942 17.290 29.667 1.00 96.25 188 THR A C 1
ATOM 1499 O O . THR A 1 188 ? -14.878 17.907 29.736 1.00 96.25 188 THR A O 1
ATOM 1502 N N . ARG A 1 189 ? -17.036 17.681 30.333 1.00 96.25 189 ARG A N 1
ATOM 1503 C CA . ARG A 1 189 ? -17.054 18.864 31.199 1.00 96.25 189 ARG A CA 1
ATOM 1504 C C . ARG A 1 189 ? -16.119 18.690 32.395 1.00 96.25 189 ARG A C 1
ATOM 1506 O O . ARG A 1 189 ? -15.258 19.539 32.602 1.00 96.25 189 ARG A O 1
ATOM 1513 N N . THR A 1 190 ? -16.253 17.594 33.140 1.00 96.12 190 THR A N 1
ATOM 1514 C CA . THR A 1 190 ? -15.483 17.353 34.368 1.00 96.12 190 THR A CA 1
ATOM 1515 C C . THR A 1 190 ? -13.981 17.271 34.093 1.00 96.12 190 THR A C 1
ATOM 1517 O O . THR A 1 190 ? -13.204 17.922 34.790 1.00 96.12 190 THR A O 1
ATOM 1520 N N . LEU A 1 191 ? -13.557 16.564 33.038 1.00 95.81 191 LEU A N 1
ATOM 1521 C CA . LEU A 1 191 ? -12.136 16.487 32.680 1.00 95.81 191 LEU A CA 1
ATOM 1522 C C . LEU A 1 191 ? -11.565 17.829 32.213 1.00 95.81 191 LEU A C 1
ATOM 1524 O O . LEU A 1 191 ? -10.446 18.164 32.591 1.00 95.81 191 LEU A O 1
ATOM 1528 N N . ASN A 1 192 ? -12.316 18.620 31.439 1.00 94.69 192 ASN A N 1
ATOM 1529 C CA . ASN A 1 192 ? -11.876 19.964 31.051 1.00 94.69 192 ASN A CA 1
ATOM 1530 C C . ASN A 1 192 ? -11.734 20.890 32.265 1.00 94.69 192 ASN A C 1
ATOM 1532 O O . ASN A 1 192 ? -10.718 21.573 32.392 1.00 94.69 192 ASN A O 1
ATOM 1536 N N . THR A 1 193 ? -12.719 20.899 33.171 1.00 93.81 193 THR A N 1
ATOM 1537 C CA . THR A 1 193 ? -12.667 21.702 34.402 1.00 93.81 193 THR A CA 1
ATOM 1538 C C . THR A 1 193 ? -11.478 21.294 35.270 1.00 93.81 193 THR A C 1
ATOM 1540 O O . THR A 1 193 ? -10.690 22.153 35.662 1.00 93.81 193 THR A O 1
ATOM 1543 N N . HIS A 1 194 ? -11.283 19.994 35.505 1.00 93.81 194 HIS A N 1
ATOM 1544 C CA . HIS A 1 194 ? -10.143 19.500 36.278 1.00 93.81 194 HIS A CA 1
ATOM 1545 C C . HIS A 1 194 ? -8.802 19.846 35.607 1.00 93.81 194 HIS A C 1
ATOM 1547 O O . HIS A 1 194 ? -7.864 20.273 36.283 1.00 93.81 194 HIS A O 1
ATOM 1553 N N . ALA A 1 195 ? -8.711 19.725 34.277 1.00 93.00 195 ALA A N 1
ATOM 1554 C CA . ALA A 1 195 ? -7.503 20.050 33.524 1.00 93.00 195 ALA A CA 1
ATOM 1555 C C . ALA A 1 195 ? -7.147 21.545 33.565 1.00 93.00 195 ALA A C 1
ATOM 1557 O O . ALA A 1 195 ? -5.969 21.885 33.686 1.00 93.00 195 ALA A O 1
ATOM 1558 N N . ARG A 1 196 ? -8.149 22.431 33.502 1.00 91.00 196 ARG A N 1
ATOM 1559 C CA . ARG A 1 196 ? -7.976 23.888 33.620 1.00 91.00 196 ARG A CA 1
ATOM 1560 C C . ARG A 1 196 ? -7.568 24.291 35.036 1.00 91.00 196 ARG A C 1
ATOM 1562 O O . ARG A 1 196 ? -6.562 24.975 35.194 1.00 91.00 196 ARG A O 1
ATOM 1569 N N . ASN A 1 197 ? -8.281 23.809 36.054 1.00 90.44 197 ASN A N 1
ATOM 1570 C CA . ASN A 1 197 ? -8.014 24.156 37.455 1.00 90.44 197 ASN A CA 1
ATOM 1571 C C . ASN A 1 197 ? -6.606 23.736 37.910 1.00 90.44 197 ASN A C 1
ATOM 1573 O O . ASN A 1 197 ? -5.988 24.422 38.719 1.00 90.44 197 ASN A O 1
ATOM 1577 N N . ASN A 1 198 ? -6.080 22.638 37.359 1.00 89.81 198 ASN A N 1
ATOM 1578 C CA . ASN A 1 198 ? -4.746 22.121 37.675 1.00 89.81 198 ASN A CA 1
ATOM 1579 C C . ASN A 1 198 ? -3.661 22.533 36.657 1.00 89.81 198 ASN A C 1
ATOM 1581 O O . ASN A 1 198 ? -2.557 21.995 36.691 1.00 89.81 198 ASN A O 1
ATOM 1585 N N . ASN A 1 199 ? -3.949 23.482 35.755 1.00 88.06 199 ASN A N 1
ATOM 1586 C CA . ASN A 1 199 ? -3.017 24.005 34.743 1.00 88.06 199 ASN A CA 1
ATOM 1587 C C . ASN A 1 199 ? -2.413 22.949 33.789 1.00 88.06 199 ASN A C 1
ATOM 1589 O O . ASN A 1 199 ? -1.332 23.153 33.233 1.00 88.06 199 ASN A O 1
ATOM 1593 N N . TYR A 1 200 ? -3.109 21.832 33.556 1.00 86.56 200 TYR A N 1
ATOM 1594 C CA . TYR A 1 200 ? -2.705 20.830 32.562 1.00 86.56 200 TYR A CA 1
ATOM 1595 C C . TYR A 1 200 ? -2.939 21.310 31.117 1.00 86.56 200 TYR A C 1
ATOM 1597 O O . TYR A 1 200 ? -2.246 20.862 30.203 1.00 86.56 200 TYR A O 1
ATOM 1605 N N . ILE A 1 201 ? -3.889 22.231 30.914 1.00 85.38 201 ILE A N 1
ATOM 1606 C CA . ILE A 1 201 ? -4.148 22.934 29.647 1.00 85.38 201 ILE A CA 1
ATOM 1607 C C . ILE A 1 201 ? -4.048 24.440 29.909 1.00 85.38 201 ILE A C 1
ATOM 1609 O O . ILE A 1 201 ? -4.681 24.950 30.834 1.00 85.38 201 ILE A O 1
ATOM 1613 N N . LYS A 1 202 ? -3.277 25.161 29.088 1.00 83.88 202 LYS A N 1
ATOM 1614 C CA . LYS A 1 202 ? -3.158 26.629 29.171 1.00 83.88 202 LYS A CA 1
ATOM 1615 C C . LYS A 1 202 ? -4.427 27.323 28.682 1.00 83.88 202 LYS A C 1
ATOM 1617 O O . LYS A 1 202 ? -5.159 26.773 27.867 1.00 83.88 202 LYS A O 1
ATOM 1622 N N . GLU A 1 203 ? -4.647 28.577 29.086 1.00 76.44 203 GLU A N 1
ATOM 1623 C CA . GLU A 1 203 ? -5.863 29.289 28.677 1.00 76.44 203 GLU A CA 1
ATOM 1624 C C . GLU A 1 203 ? -6.038 29.432 27.161 1.00 76.44 203 GLU A C 1
ATOM 1626 O O . GLU A 1 203 ? -7.155 29.310 26.655 1.00 76.44 203 GLU A O 1
ATOM 1631 N N . SER A 1 204 ? -4.925 29.618 26.449 1.00 79.62 204 SER A N 1
ATOM 1632 C CA . SER A 1 204 ? -4.856 29.743 24.992 1.00 79.62 204 SER A CA 1
ATOM 1633 C C . SER A 1 204 ? -5.005 28.421 24.233 1.00 79.62 204 SER A C 1
ATOM 1635 O O . SER A 1 204 ? -5.113 28.430 23.006 1.00 79.62 204 SER A O 1
ATOM 1637 N N . GLU A 1 205 ? -4.983 27.279 24.923 1.00 80.62 205 GLU A N 1
ATOM 1638 C CA . GLU A 1 205 ? -5.090 25.968 24.296 1.00 80.62 205 GLU A CA 1
ATOM 1639 C C . GLU A 1 205 ? -6.554 25.506 24.205 1.00 80.62 205 GLU A C 1
ATOM 1641 O O . GLU A 1 205 ? -7.357 25.680 25.119 1.00 80.62 205 GLU A O 1
ATOM 1646 N N . GLU A 1 206 ? -6.906 24.907 23.065 1.00 85.75 206 GLU A N 1
ATOM 1647 C CA . GLU A 1 206 ? -8.227 24.312 22.822 1.00 85.75 206 GLU A CA 1
ATOM 1648 C C . GLU A 1 206 ? -8.586 23.249 23.877 1.00 85.75 206 GLU A C 1
ATOM 1650 O O . GLU A 1 206 ? -7.737 22.430 24.238 1.00 85.75 206 GLU A O 1
ATOM 1655 N N . ASN A 1 207 ? -9.847 23.246 24.318 1.00 91.56 207 ASN A N 1
ATOM 1656 C CA . ASN A 1 207 ? -10.400 22.257 25.245 1.00 91.56 207 ASN A CA 1
ATOM 1657 C C . ASN A 1 207 ? -10.470 20.848 24.629 1.00 91.56 207 ASN A C 1
ATOM 1659 O O . ASN A 1 207 ? -10.465 20.678 23.407 1.00 91.56 207 ASN A O 1
ATOM 1663 N N . PHE A 1 208 ? -10.594 19.837 25.489 1.00 93.44 208 PHE A N 1
ATOM 1664 C CA . PHE A 1 208 ? -10.900 18.473 25.070 1.00 93.44 208 PHE A CA 1
ATOM 1665 C C . PHE A 1 208 ? -12.297 18.402 24.456 1.00 93.44 208 PHE A C 1
ATOM 1667 O O . PHE A 1 208 ? -13.260 18.944 25.008 1.00 93.44 208 PHE A O 1
ATOM 1674 N N . THR A 1 209 ? -12.404 17.698 23.337 1.00 92.31 209 THR A N 1
ATOM 1675 C CA . THR A 1 209 ? -13.677 17.334 22.708 1.00 92.31 209 THR A CA 1
ATOM 1676 C C . THR A 1 209 ? -14.225 16.030 23.296 1.00 92.31 209 THR A C 1
ATOM 1678 O O . THR A 1 209 ? -13.544 15.344 24.059 1.00 92.31 209 THR A O 1
ATOM 1681 N N . GLY A 1 210 ? -15.465 15.677 22.941 1.00 89.19 210 GLY A N 1
ATOM 1682 C CA . GLY A 1 210 ? -16.080 14.408 23.346 1.00 89.19 210 GLY A CA 1
ATOM 1683 C C . GLY A 1 210 ? -15.273 13.186 22.905 1.00 89.19 210 GLY A C 1
ATOM 1684 O O . GLY A 1 210 ? -15.095 12.263 23.686 1.00 89.19 210 GLY A O 1
ATOM 1685 N N . GLU A 1 211 ? -14.723 13.211 21.693 1.00 87.94 211 GLU A N 1
ATOM 1686 C CA . GLU A 1 211 ? -13.905 12.110 21.176 1.00 87.94 211 GLU A CA 1
ATOM 1687 C C . GLU A 1 211 ? -12.546 12.025 21.885 1.00 87.94 211 GLU A C 1
ATOM 1689 O O . GLU A 1 211 ? -12.105 10.931 22.228 1.00 87.94 211 GLU A O 1
ATOM 1694 N N . ASP A 1 212 ? -11.926 13.172 22.210 1.00 92.38 212 ASP A N 1
ATOM 1695 C CA . ASP A 1 212 ? -10.642 13.199 22.929 1.00 92.38 212 ASP A CA 1
ATOM 1696 C C . ASP A 1 212 ? -10.749 12.499 24.300 1.00 92.38 212 ASP A C 1
ATOM 1698 O O . ASP A 1 212 ? -9.825 11.799 24.713 1.00 92.38 212 ASP A O 1
ATOM 1702 N N . VAL A 1 213 ? -11.873 12.679 25.009 1.00 95.19 213 VAL A N 1
ATOM 1703 C CA . VAL A 1 213 ? -12.095 12.064 26.333 1.00 95.19 213 VAL A CA 1
ATOM 1704 C C . VAL A 1 213 ? -12.580 10.617 26.271 1.00 95.19 213 VAL A C 1
ATOM 1706 O O . VAL A 1 213 ? -12.592 9.938 27.287 1.00 95.19 213 VAL A O 1
ATOM 1709 N N . LEU A 1 214 ? -13.019 10.125 25.116 1.00 93.81 214 LEU A N 1
ATOM 1710 C CA . LEU A 1 214 ? -13.426 8.725 24.973 1.00 93.81 214 LEU A CA 1
ATOM 1711 C C . LEU A 1 214 ? -12.258 7.829 24.551 1.00 93.81 214 LEU A C 1
ATOM 1713 O O . LEU A 1 214 ? -12.347 6.611 24.696 1.00 93.81 214 LEU A O 1
ATOM 1717 N N . GLU A 1 215 ? -11.165 8.405 24.048 1.00 90.44 215 GLU A N 1
ATOM 1718 C CA . GLU A 1 215 ? -10.039 7.641 23.519 1.00 90.44 215 GLU A CA 1
ATOM 1719 C C . GLU A 1 215 ? -9.413 6.716 24.583 1.00 90.44 215 GLU A C 1
ATOM 1721 O O . GLU A 1 215 ? -8.872 7.166 25.598 1.00 90.44 215 GLU A O 1
ATOM 1726 N N . GLY A 1 216 ? -9.473 5.402 24.341 1.00 89.12 216 GLY A N 1
ATOM 1727 C CA . GLY A 1 216 ? -8.975 4.387 25.273 1.00 89.12 216 GLY A CA 1
ATOM 1728 C C . GLY A 1 216 ? -9.850 4.178 26.511 1.00 89.12 216 GLY A C 1
ATOM 1729 O O . GLY A 1 216 ? -9.393 3.562 27.473 1.00 89.12 216 GLY A O 1
ATOM 1730 N N . LEU A 1 217 ? -11.081 4.694 26.532 1.00 95.12 217 LEU A N 1
ATOM 1731 C CA . LEU A 1 217 ? -12.011 4.524 27.646 1.00 95.12 217 LEU A CA 1
ATOM 1732 C C . LEU A 1 217 ? -12.800 3.219 27.511 1.00 95.12 217 LEU A C 1
ATOM 1734 O O . LEU A 1 217 ? -13.521 3.032 26.531 1.00 95.12 217 LEU A O 1
ATOM 1738 N N . THR A 1 218 ? -12.769 2.380 28.544 1.00 94.00 218 THR A N 1
ATOM 1739 C CA . THR A 1 218 ? -13.767 1.324 28.749 1.00 94.00 218 THR A CA 1
ATOM 1740 C C . THR A 1 218 ? -14.749 1.790 29.816 1.00 94.00 218 THR A C 1
ATOM 1742 O O . THR A 1 218 ? -14.351 2.017 30.959 1.00 94.00 218 THR A O 1
ATOM 1745 N N . ALA A 1 219 ? -16.025 1.938 29.463 1.00 95.12 219 ALA A N 1
ATOM 1746 C CA . ALA A 1 219 ? -17.068 2.404 30.374 1.00 95.12 219 ALA A CA 1
ATOM 1747 C C . ALA A 1 219 ? -18.353 1.587 30.225 1.00 95.12 219 ALA A C 1
ATOM 1749 O O . ALA A 1 219 ? -18.824 1.352 29.115 1.00 95.12 219 ALA A O 1
ATOM 1750 N N . VAL A 1 220 ? -18.951 1.199 31.348 1.00 93.50 220 VAL A N 1
ATOM 1751 C CA . VAL A 1 220 ? -20.275 0.574 31.398 1.00 93.50 220 VAL A CA 1
ATOM 1752 C C . VAL A 1 220 ? -21.221 1.509 32.134 1.00 93.50 220 VAL A C 1
ATOM 1754 O O . VAL A 1 220 ? -20.908 1.968 33.231 1.00 93.50 220 VAL A O 1
ATOM 1757 N N . ILE A 1 221 ? -22.367 1.794 31.522 1.00 94.88 221 ILE A N 1
ATOM 1758 C CA . ILE A 1 221 ? -23.372 2.729 32.033 1.00 94.88 221 ILE A CA 1
ATOM 1759 C C . ILE A 1 221 ? -24.681 1.959 32.127 1.00 94.88 221 ILE A C 1
ATOM 1761 O O . ILE A 1 221 ? -25.236 1.594 31.099 1.00 94.88 221 ILE A O 1
ATOM 1765 N N . SER A 1 222 ? -25.178 1.714 33.333 1.00 93.50 222 SER A N 1
ATOM 1766 C CA . SER A 1 222 ? -26.450 1.031 33.563 1.00 93.50 222 SER A CA 1
ATOM 1767 C C . SER A 1 222 ? -27.427 1.970 34.259 1.00 93.50 222 SER A C 1
ATOM 1769 O O . SER A 1 222 ? -27.143 2.495 35.337 1.00 93.50 222 SER A O 1
ATOM 1771 N N . VAL A 1 223 ? -28.583 2.202 33.639 1.00 93.75 223 VAL A N 1
ATOM 1772 C CA . VAL A 1 223 ? -29.670 3.001 34.216 1.00 93.75 223 VAL A CA 1
ATOM 1773 C C . VAL A 1 223 ? -30.902 2.141 34.453 1.00 93.75 223 VAL A C 1
ATOM 1775 O O . VAL A 1 223 ? -31.295 1.339 33.606 1.00 93.75 223 VAL A O 1
ATOM 1778 N N . LYS A 1 224 ? -31.533 2.320 35.612 1.00 92.50 224 LYS A N 1
ATOM 1779 C CA . LYS A 1 224 ? -32.787 1.669 35.987 1.00 92.50 224 LYS A CA 1
ATOM 1780 C C . LYS A 1 224 ? -33.879 2.729 36.074 1.00 92.50 224 LYS A C 1
ATOM 1782 O O . LYS A 1 224 ? -33.786 3.639 36.889 1.00 92.50 224 LYS A O 1
ATOM 1787 N N . LEU A 1 225 ? -34.903 2.633 35.233 1.00 90.12 225 LEU A N 1
ATOM 1788 C CA . LEU A 1 225 ? -35.986 3.619 35.123 1.00 90.12 225 LEU A CA 1
ATOM 1789 C C . LEU A 1 225 ? -37.339 2.941 35.346 1.00 90.12 225 LEU A C 1
ATOM 1791 O O . LEU A 1 225 ? -37.555 1.829 34.857 1.00 90.12 225 LEU A O 1
ATOM 1795 N N . ARG A 1 226 ? -38.255 3.626 36.047 1.00 86.44 226 ARG A N 1
ATOM 1796 C CA . ARG A 1 226 ? -39.646 3.164 36.220 1.00 86.44 226 ARG A CA 1
ATOM 1797 C C . ARG A 1 226 ? -40.403 3.187 34.899 1.00 86.44 226 ARG A C 1
ATOM 1799 O O . ARG A 1 226 ? -40.998 2.190 34.509 1.00 86.44 226 ARG A O 1
ATOM 1806 N N . GLU A 1 227 ? -40.342 4.326 34.217 1.00 85.31 227 GLU A N 1
ATOM 1807 C CA . GLU A 1 227 ? -40.972 4.545 32.922 1.00 85.31 227 GLU A CA 1
ATOM 1808 C C . GLU A 1 227 ? -39.881 4.709 31.871 1.00 85.31 227 GLU A C 1
ATOM 1810 O O . GLU A 1 227 ? -39.100 5.659 31.892 1.00 85.31 227 GLU A O 1
ATOM 1815 N N . ILE A 1 228 ? -39.785 3.730 30.975 1.00 89.12 228 ILE A N 1
ATOM 1816 C CA . ILE A 1 228 ? -38.736 3.674 29.963 1.00 89.12 228 ILE A CA 1
ATOM 1817 C C . ILE A 1 228 ? -39.329 3.870 28.573 1.00 89.12 228 ILE A C 1
ATOM 1819 O O . ILE A 1 228 ? -40.311 3.223 28.206 1.00 89.12 228 ILE A O 1
ATOM 1823 N N . GLN A 1 229 ? -38.709 4.748 27.792 1.00 90.44 229 GLN A N 1
ATOM 1824 C CA . GLN A 1 229 ? -39.078 5.016 26.409 1.00 90.44 229 GLN A CA 1
ATOM 1825 C C . GLN A 1 229 ? -37.873 4.768 25.504 1.00 90.44 229 GLN A C 1
ATOM 1827 O O . GLN A 1 229 ? -36.777 5.276 25.749 1.00 90.44 229 GLN A O 1
ATOM 1832 N N . PHE A 1 230 ? -38.082 3.982 24.449 1.00 90.31 230 PHE A N 1
ATOM 1833 C CA . PHE A 1 230 ? -37.076 3.690 23.432 1.00 90.31 230 PHE A CA 1
ATOM 1834 C C . PHE A 1 230 ? -37.483 4.292 22.088 1.00 90.31 230 PHE A C 1
ATOM 1836 O O . PHE A 1 230 ? -38.670 4.346 21.759 1.00 90.31 230 PHE A O 1
ATOM 1843 N N . GLU A 1 231 ? -36.496 4.704 21.297 1.00 84.75 231 GLU A N 1
ATOM 1844 C CA . GLU A 1 231 ? -36.712 5.074 19.901 1.00 84.75 231 GLU A CA 1
ATOM 1845 C C . GLU A 1 231 ? -36.820 3.778 19.075 1.00 84.75 231 GLU A C 1
ATOM 1847 O O . GLU A 1 231 ? -35.827 3.114 18.789 1.00 84.75 231 GLU A O 1
ATOM 1852 N N . GLY A 1 232 ? -38.048 3.377 18.739 1.00 74.31 232 GLY A N 1
ATOM 1853 C CA . GLY A 1 232 ? -38.318 2.200 17.910 1.00 74.31 232 GLY A CA 1
ATOM 1854 C C . GLY A 1 232 ? -38.425 0.864 18.661 1.00 74.31 232 GLY A C 1
ATOM 1855 O O . GLY A 1 232 ? -38.215 0.748 19.868 1.00 74.31 232 GLY A O 1
ATOM 1856 N N . GLN A 1 233 ? -38.797 -0.181 17.917 1.00 71.38 233 GLN A N 1
ATOM 1857 C CA . GLN A 1 233 ? -39.181 -1.490 18.468 1.00 71.38 233 GLN A CA 1
ATOM 1858 C C . GLN A 1 233 ? -37.996 -2.334 18.963 1.00 71.38 233 GLN A C 1
ATOM 1860 O O . GLN A 1 233 ? -38.151 -3.160 19.862 1.00 71.38 233 GLN A O 1
ATOM 1865 N N . THR A 1 234 ? -36.810 -2.139 18.389 1.00 73.31 234 THR A N 1
ATOM 1866 C CA . THR A 1 234 ? -35.596 -2.911 18.709 1.00 73.31 234 THR A CA 1
ATOM 1867 C C . THR A 1 234 ? -35.029 -2.586 20.090 1.00 73.31 234 THR A C 1
ATOM 1869 O O . THR A 1 234 ? -34.147 -3.298 20.560 1.00 73.31 234 THR A O 1
ATOM 1872 N N . LYS A 1 235 ? -35.527 -1.525 20.750 1.00 84.25 235 LYS A N 1
ATOM 1873 C CA . LYS A 1 235 ? -34.993 -0.990 22.015 1.00 84.25 235 LYS A CA 1
ATOM 1874 C C . LYS A 1 235 ? -33.495 -0.665 21.937 1.00 84.25 235 LYS A C 1
ATOM 1876 O O . LYS A 1 235 ? -32.807 -0.635 22.953 1.00 84.25 235 LYS A O 1
ATOM 1881 N N . ALA A 1 236 ? -32.988 -0.411 20.730 1.00 74.50 236 ALA A N 1
ATOM 1882 C CA . ALA A 1 236 ? -31.572 -0.166 20.484 1.00 74.50 236 ALA A CA 1
ATOM 1883 C C . ALA A 1 236 ? -31.108 1.194 21.025 1.00 74.50 236 ALA A C 1
ATOM 1885 O O . ALA A 1 236 ? -29.937 1.330 21.376 1.00 74.50 236 ALA A O 1
ATOM 1886 N N . LYS A 1 237 ? -32.018 2.172 21.137 1.00 88.50 237 LYS A N 1
ATOM 1887 C CA . LYS A 1 237 ? -31.718 3.540 21.567 1.00 88.50 237 LYS A CA 1
ATOM 1888 C C . LYS A 1 237 ? -32.687 4.042 22.635 1.00 88.50 237 LYS A C 1
ATOM 1890 O O . LYS A 1 237 ? -33.904 3.991 22.453 1.00 88.50 237 LYS A O 1
ATOM 1895 N N . LEU A 1 238 ? -32.152 4.544 23.748 1.00 92.00 238 LEU A N 1
ATOM 1896 C CA . LEU A 1 238 ? -32.946 5.116 24.844 1.00 92.00 238 LEU A CA 1
ATOM 1897 C C . LEU A 1 238 ? -33.365 6.564 24.543 1.00 92.00 238 LEU A C 1
ATOM 1899 O O . LEU A 1 238 ? -32.503 7.398 24.260 1.00 92.00 238 LEU A O 1
ATOM 1903 N N . GLY A 1 239 ? -34.660 6.859 24.686 1.00 91.81 239 GLY A N 1
ATOM 1904 C CA . GLY A 1 239 ? -35.257 8.185 24.475 1.00 91.81 239 GLY A CA 1
ATOM 1905 C C . GLY A 1 239 ? -35.697 8.920 25.751 1.00 91.81 239 GLY A C 1
ATOM 1906 O O . GLY A 1 239 ? -35.986 10.110 25.686 1.00 91.81 239 GLY A O 1
ATOM 1907 N N . SER A 1 240 ? -35.730 8.261 26.918 1.00 91.38 240 SER A N 1
ATOM 1908 C CA . SER A 1 240 ? -36.135 8.888 28.191 1.00 91.38 240 SER A CA 1
ATOM 1909 C C . SER A 1 240 ? -35.185 10.018 28.609 1.00 91.38 240 SER A C 1
ATOM 1911 O O . SER A 1 240 ? -34.014 9.764 28.911 1.00 91.38 240 SER A O 1
ATOM 1913 N N . MET A 1 241 ? -35.671 11.262 28.658 1.00 90.69 241 MET A N 1
ATOM 1914 C CA . MET A 1 241 ? -34.859 12.441 28.999 1.00 90.69 241 MET A CA 1
ATOM 1915 C C . MET A 1 241 ? -34.422 12.470 30.467 1.00 90.69 241 MET A C 1
ATOM 1917 O O . MET A 1 241 ? -33.337 12.982 30.758 1.00 90.69 241 MET A O 1
ATOM 1921 N N . GLU A 1 242 ? -35.189 11.871 31.390 1.00 90.31 242 GLU A N 1
ATOM 1922 C CA . GLU A 1 242 ? -34.793 11.799 32.805 1.00 90.31 242 GLU A CA 1
ATOM 1923 C C . GLU A 1 242 ? -33.448 11.079 32.967 1.00 90.31 242 GLU A C 1
ATOM 1925 O O . GLU A 1 242 ? -32.627 11.457 33.804 1.00 90.31 242 GLU A O 1
ATOM 1930 N N . ALA A 1 243 ? -33.178 10.090 32.108 1.00 91.94 243 ALA A N 1
ATOM 1931 C CA . ALA A 1 243 ? -31.938 9.326 32.126 1.00 91.94 243 ALA A CA 1
ATOM 1932 C C . ALA A 1 243 ? -30.705 10.194 31.832 1.00 91.94 243 ALA A C 1
ATOM 1934 O O . ALA A 1 243 ? -29.659 9.995 32.449 1.00 91.94 243 ALA A O 1
ATOM 1935 N N . GLN A 1 244 ? -30.814 11.168 30.919 1.00 93.44 244 GLN A N 1
ATOM 1936 C CA . GLN A 1 244 ? -29.707 12.069 30.587 1.00 93.44 244 GLN A CA 1
ATOM 1937 C C . GLN A 1 244 ? -29.329 12.936 31.789 1.00 93.44 244 GLN A C 1
ATOM 1939 O O . GLN A 1 244 ? -28.153 13.001 32.155 1.00 93.44 244 GLN A O 1
ATOM 1944 N N . SER A 1 245 ? -30.324 13.572 32.411 1.00 91.69 245 SER A N 1
ATOM 1945 C CA . SER A 1 245 ? -30.128 14.450 33.568 1.00 91.69 245 SER A CA 1
ATOM 1946 C C . SER A 1 245 ? -29.620 13.677 34.786 1.00 91.69 245 SER A C 1
ATOM 1948 O O . SER A 1 245 ? -28.653 14.103 35.419 1.00 91.69 245 SER A O 1
ATOM 1950 N N . ALA A 1 246 ? -30.208 12.508 35.071 1.00 92.75 246 ALA A N 1
ATOM 1951 C CA . ALA A 1 246 ? -29.810 11.658 36.191 1.00 92.75 246 ALA A CA 1
ATOM 1952 C C . ALA A 1 246 ? -28.358 11.175 36.064 1.00 92.75 246 ALA A C 1
ATOM 1954 O O . ALA A 1 246 ? -27.577 11.298 37.011 1.00 92.75 246 ALA A O 1
ATOM 1955 N N . VAL A 1 247 ? -27.974 10.671 34.884 1.00 95.31 247 VAL A N 1
ATOM 1956 C CA . VAL A 1 247 ? -26.602 10.212 34.624 1.00 95.31 247 VAL A CA 1
ATOM 1957 C C . VAL A 1 247 ? -25.615 11.367 34.714 1.00 95.31 247 VAL A C 1
ATOM 1959 O O . VAL A 1 247 ? -24.605 11.238 35.401 1.00 95.31 247 VAL A O 1
ATOM 1962 N N . ALA A 1 248 ? -25.902 12.503 34.070 1.00 94.62 248 ALA A N 1
ATOM 1963 C CA . ALA A 1 248 ? -24.987 13.640 34.057 1.00 94.62 248 ALA A CA 1
ATOM 1964 C C . ALA A 1 248 ? -24.722 14.207 35.464 1.00 94.62 248 ALA A C 1
ATOM 1966 O O . ALA A 1 248 ? -23.588 14.589 35.761 1.00 94.62 248 ALA A O 1
ATOM 1967 N N . ALA A 1 249 ? -25.745 14.246 36.324 1.00 93.00 249 ALA A N 1
ATOM 1968 C CA . ALA A 1 249 ? -25.627 14.719 37.700 1.00 93.00 249 ALA A CA 1
ATOM 1969 C C . ALA A 1 249 ? -24.832 13.740 38.580 1.00 93.00 249 ALA A C 1
ATOM 1971 O O . ALA A 1 249 ? -23.788 14.114 39.115 1.00 93.00 249 ALA A O 1
ATOM 1972 N N . ILE A 1 250 ? -25.278 12.477 38.671 1.00 94.94 250 ILE A N 1
ATOM 1973 C CA . ILE A 1 250 ? -24.658 11.458 39.537 1.00 94.94 250 ILE A CA 1
ATOM 1974 C C . ILE A 1 250 ? -23.203 11.216 39.138 1.00 94.94 250 ILE A C 1
ATOM 1976 O O . ILE A 1 250 ? -22.318 11.188 40.000 1.00 94.94 250 ILE A O 1
ATOM 1980 N N . PHE A 1 251 ? -22.955 11.045 37.836 1.00 96.50 251 PHE A N 1
ATOM 1981 C CA . PHE A 1 251 ? -21.611 10.822 37.325 1.00 96.50 251 PHE A CA 1
ATOM 1982 C C . PHE A 1 251 ? -20.739 12.059 37.521 1.00 96.50 251 PHE A C 1
ATOM 1984 O O . PHE A 1 251 ? -19.636 11.936 38.036 1.00 96.50 251 PHE A O 1
ATOM 1991 N N . GLY A 1 252 ? -21.228 13.247 37.150 1.00 95.25 252 GLY A N 1
ATOM 1992 C CA . GLY A 1 252 ? -20.445 14.479 37.217 1.00 95.25 252 GLY A CA 1
ATOM 1993 C C . GLY A 1 252 ? -19.948 14.803 38.625 1.00 95.25 252 GLY A C 1
ATOM 1994 O O . GLY A 1 252 ? -18.769 15.113 38.788 1.00 95.25 252 GLY A O 1
ATOM 1995 N N . GLU A 1 253 ? -20.820 14.703 39.632 1.00 94.81 253 GLU A N 1
ATOM 1996 C CA . GLU A 1 253 ? -20.464 14.930 41.040 1.00 94.81 253 GLU A CA 1
ATOM 1997 C C . GLU A 1 253 ? -19.461 13.877 41.533 1.00 94.81 253 GLU A C 1
ATOM 1999 O O . GLU A 1 253 ? -18.370 14.215 41.990 1.00 94.81 253 GLU A O 1
ATOM 2004 N N . SER A 1 254 ? -19.799 12.595 41.368 1.00 96.62 254 SER A N 1
ATOM 2005 C CA . SER A 1 254 ? -19.002 11.490 41.917 1.00 96.62 254 SER A CA 1
ATOM 2006 C C . SER A 1 254 ? -17.644 11.358 41.228 1.00 96.62 254 SER A C 1
ATOM 2008 O O . SER A 1 254 ? -16.643 11.065 41.874 1.00 96.62 254 SER A O 1
ATOM 2010 N N . PHE A 1 255 ? -17.587 11.600 39.917 1.00 97.31 255 PHE A N 1
ATOM 2011 C CA . PHE A 1 255 ? -16.341 11.567 39.160 1.00 97.31 255 PHE A CA 1
ATOM 2012 C C . PHE A 1 255 ? -15.442 12.762 39.489 1.00 97.31 255 PHE A C 1
ATOM 2014 O O . PHE A 1 255 ? -14.230 12.594 39.561 1.00 97.31 255 PHE A O 1
ATOM 2021 N N . SER A 1 256 ? -16.008 13.947 39.753 1.00 96.12 256 SER A N 1
ATOM 2022 C CA . SER A 1 256 ? -15.210 15.099 40.204 1.00 96.12 256 SER A CA 1
ATOM 2023 C C . SER A 1 256 ? -14.558 14.817 41.560 1.00 96.12 256 SER A C 1
ATOM 2025 O O . SER A 1 256 ? -13.351 15.001 41.688 1.00 96.12 256 SER A O 1
ATOM 2027 N N . ALA A 1 257 ? -15.323 14.280 42.521 1.00 96.00 257 ALA A N 1
ATOM 2028 C CA . ALA A 1 257 ? -14.789 13.855 43.816 1.00 96.00 257 ALA A CA 1
ATOM 2029 C C . ALA A 1 257 ? -13.687 12.795 43.655 1.00 96.00 257 ALA A C 1
ATOM 2031 O O . ALA A 1 257 ? -12.607 12.930 44.220 1.00 96.00 257 ALA A O 1
ATOM 2032 N N . PHE A 1 258 ? -13.901 11.795 42.795 1.00 96.81 258 PHE A N 1
ATOM 2033 C CA . PHE A 1 258 ? -12.896 10.767 42.524 1.00 96.81 258 PHE A CA 1
ATOM 2034 C C . PHE A 1 258 ? -11.575 11.339 41.982 1.00 96.81 258 PHE A C 1
ATOM 2036 O O . PHE A 1 258 ? -10.507 10.879 42.389 1.00 96.81 258 PHE A O 1
ATOM 2043 N N . LEU A 1 259 ? -11.627 12.329 41.079 1.00 95.44 259 LEU A N 1
ATOM 2044 C CA . LEU A 1 259 ? -10.425 12.973 40.533 1.00 95.44 259 LEU A CA 1
ATOM 2045 C C . LEU A 1 259 ? -9.659 13.785 41.589 1.00 95.44 259 LEU A C 1
ATOM 2047 O O . LEU A 1 259 ? -8.438 13.901 41.495 1.00 95.44 259 LEU A O 1
ATOM 2051 N N . GLU A 1 260 ? -10.358 14.353 42.572 1.00 93.62 260 GLU A N 1
ATOM 2052 C CA . GLU A 1 260 ? -9.743 15.069 43.697 1.00 93.62 260 GLU A CA 1
ATOM 2053 C C . GLU A 1 260 ? -9.137 14.103 44.725 1.00 93.62 260 GLU A C 1
ATOM 2055 O O . GLU A 1 260 ? -8.022 14.326 45.197 1.00 93.62 260 GLU A O 1
ATOM 2060 N N . GLU A 1 261 ? -9.827 13.000 45.022 1.00 95.50 261 GLU A N 1
ATOM 2061 C CA . GLU A 1 261 ? -9.373 11.965 45.960 1.00 95.50 261 GLU A CA 1
ATOM 2062 C C . GLU A 1 261 ? -8.202 11.130 45.411 1.00 95.50 261 GLU A C 1
ATOM 2064 O O . GLU A 1 261 ? -7.373 10.645 46.181 1.00 95.50 261 GLU A O 1
ATOM 2069 N N . ASN A 1 262 ? -8.106 10.970 44.084 1.00 96.00 262 ASN A N 1
ATOM 2070 C CA . ASN A 1 262 ? -7.114 10.118 43.417 1.00 96.00 262 ASN A CA 1
ATOM 2071 C C . ASN A 1 262 ? -6.261 10.920 42.409 1.00 96.00 262 ASN A C 1
ATOM 2073 O O . ASN A 1 262 ? -6.381 10.720 41.196 1.00 96.00 262 ASN A O 1
ATOM 2077 N N . PRO A 1 263 ? -5.359 11.809 42.872 1.00 93.12 263 PRO A N 1
ATOM 2078 C CA . PRO A 1 263 ? -4.633 12.741 42.005 1.00 93.12 263 PRO A CA 1
ATOM 2079 C C . PRO A 1 263 ? -3.687 12.060 41.002 1.00 93.12 263 PRO A C 1
ATOM 2081 O O . PRO A 1 263 ? -3.494 12.571 39.896 1.00 93.12 263 PRO A O 1
ATOM 2084 N N . ASP A 1 264 ? -3.105 10.908 41.352 1.00 94.00 264 ASP A N 1
ATOM 2085 C CA . ASP A 1 264 ? -2.236 10.149 40.443 1.00 94.00 264 ASP A CA 1
ATOM 2086 C C . ASP A 1 264 ? -3.031 9.519 39.291 1.00 94.00 264 ASP A C 1
ATOM 2088 O O . ASP A 1 264 ? -2.621 9.613 38.129 1.00 94.00 264 ASP A O 1
ATOM 2092 N N . ASP A 1 265 ? -4.195 8.936 39.595 1.00 95.50 265 ASP A N 1
ATOM 2093 C CA . ASP A 1 265 ? -5.097 8.383 38.583 1.00 95.50 265 ASP A CA 1
ATOM 2094 C C . ASP A 1 265 ? -5.667 9.508 37.708 1.00 95.50 265 ASP A C 1
ATOM 2096 O O . ASP A 1 265 ? -5.649 9.400 36.480 1.00 95.50 265 ASP A O 1
ATOM 2100 N N . ALA A 1 266 ? -6.082 10.627 38.313 1.00 94.88 266 ALA A N 1
ATOM 2101 C CA . ALA A 1 266 ? -6.560 11.809 37.600 1.00 94.88 266 ALA A CA 1
ATOM 2102 C C . ALA A 1 266 ? -5.507 12.354 36.624 1.00 94.88 266 ALA A C 1
ATOM 2104 O O . ALA A 1 266 ? -5.801 12.588 35.449 1.00 94.88 266 ALA A O 1
ATOM 2105 N N . ARG A 1 267 ? -4.250 12.489 37.070 1.00 94.06 267 ARG A N 1
ATOM 2106 C CA . ARG A 1 267 ? -3.133 12.911 36.213 1.00 94.06 267 ARG A CA 1
ATOM 2107 C C . ARG A 1 267 ? -2.906 11.933 35.062 1.00 94.06 267 ARG A C 1
ATOM 2109 O O . ARG A 1 267 ? -2.684 12.371 33.932 1.00 94.06 267 ARG A O 1
ATOM 2116 N N . ALA A 1 268 ? -2.952 10.626 35.323 1.00 94.62 268 ALA A N 1
ATOM 2117 C CA . ALA A 1 268 ? -2.788 9.605 34.290 1.00 94.62 268 ALA A CA 1
ATOM 2118 C C . ALA A 1 268 ? -3.903 9.675 33.230 1.00 94.62 268 ALA A C 1
ATOM 2120 O O . ALA A 1 268 ? -3.603 9.669 32.032 1.00 94.62 268 ALA A O 1
ATOM 2121 N N . MET A 1 269 ? -5.163 9.833 33.654 1.00 95.38 269 MET A N 1
ATOM 2122 C CA . MET A 1 269 ? -6.306 10.030 32.752 1.00 95.38 269 MET A CA 1
ATOM 2123 C C . MET A 1 269 ? -6.147 11.296 31.909 1.00 95.38 269 MET A C 1
ATOM 2125 O O . MET A 1 269 ? -6.207 11.233 30.682 1.00 95.38 269 MET A O 1
ATOM 2129 N N . VAL A 1 270 ? -5.879 12.444 32.540 1.00 94.56 270 VAL A N 1
ATOM 2130 C CA . VAL A 1 270 ? -5.722 13.723 31.831 1.00 94.56 270 VAL A CA 1
ATOM 2131 C C . VAL A 1 270 ? -4.563 13.665 30.837 1.00 94.56 270 VAL A C 1
ATOM 2133 O O . VAL A 1 270 ? -4.714 14.115 29.705 1.00 94.56 270 VAL A O 1
ATOM 2136 N N . ASN A 1 271 ? -3.431 13.053 31.195 1.00 92.81 271 ASN A N 1
ATOM 2137 C CA . ASN A 1 271 ? -2.309 12.879 30.269 1.00 92.81 271 ASN A CA 1
ATOM 2138 C C . ASN A 1 271 ? -2.683 12.032 29.046 1.00 92.81 271 ASN A C 1
ATOM 2140 O O . ASN A 1 271 ? -2.295 12.381 27.929 1.00 92.81 271 ASN A O 1
ATOM 2144 N N . LYS A 1 272 ? -3.455 10.953 29.229 1.00 93.38 272 LYS A N 1
ATOM 2145 C CA . LYS A 1 272 ? -3.962 10.136 28.116 1.00 93.38 272 LYS A CA 1
ATOM 2146 C C . LYS A 1 272 ? -4.844 10.965 27.178 1.00 93.38 272 LYS A C 1
ATOM 2148 O O . LYS A 1 272 ? -4.620 10.946 25.968 1.00 93.38 272 LYS A O 1
ATOM 2153 N N . VAL A 1 273 ? -5.749 11.768 27.732 1.00 94.19 273 VAL A N 1
ATOM 2154 C CA . VAL A 1 273 ? -6.621 12.671 26.960 1.00 94.19 273 VAL A CA 1
ATOM 2155 C C . VAL A 1 273 ? -5.822 13.788 26.268 1.00 94.19 273 VAL A C 1
ATOM 2157 O O . VAL A 1 273 ? -6.081 14.118 25.114 1.00 94.19 273 VAL A O 1
ATOM 2160 N N . ILE A 1 274 ? -4.777 14.335 26.900 1.00 92.00 274 ILE A N 1
ATOM 2161 C CA . ILE A 1 274 ? -3.870 15.311 26.263 1.00 92.00 274 ILE A CA 1
ATOM 2162 C C . ILE A 1 274 ? -3.145 14.689 25.064 1.00 92.00 274 ILE A C 1
ATOM 2164 O O . ILE A 1 274 ? -2.940 15.362 24.051 1.00 92.00 274 ILE A O 1
ATOM 2168 N N . LEU A 1 275 ? -2.744 13.418 25.151 1.00 88.12 275 LEU A N 1
ATOM 2169 C CA . LEU A 1 275 ? -2.138 12.709 24.023 1.00 88.12 275 LEU A CA 1
ATOM 2170 C C . LEU A 1 275 ? -3.126 12.530 22.864 1.00 88.12 275 LEU A C 1
ATOM 2172 O O . LEU A 1 275 ? -2.697 12.631 21.713 1.00 88.12 275 LEU A O 1
ATOM 2176 N N . ALA A 1 276 ? -4.408 12.288 23.152 1.00 88.38 276 ALA A N 1
ATOM 2177 C CA . ALA A 1 276 ? -5.476 12.255 22.150 1.00 88.38 276 ALA A CA 1
ATOM 2178 C C . ALA A 1 276 ? -5.658 13.636 21.493 1.00 88.38 276 ALA A C 1
ATOM 2180 O O . ALA A 1 276 ? -5.523 13.769 20.276 1.00 88.38 276 ALA A O 1
ATOM 2181 N N . LEU A 1 277 ? -5.784 14.698 22.301 1.00 90.12 277 LEU A N 1
ATOM 2182 C CA . LEU A 1 277 ? -5.882 16.090 21.839 1.00 90.12 277 LEU A CA 1
ATOM 2183 C C . LEU A 1 277 ? -4.713 16.485 20.921 1.00 90.12 277 LEU A C 1
ATOM 2185 O O . LEU A 1 277 ? -4.909 17.086 19.860 1.00 90.12 277 LEU A O 1
ATOM 2189 N N . LYS A 1 278 ? -3.475 16.169 21.322 1.00 86.50 278 LYS A N 1
ATOM 2190 C CA . LYS A 1 278 ? -2.272 16.455 20.525 1.00 86.50 278 LYS A CA 1
ATOM 2191 C C . LYS A 1 278 ? -2.285 15.695 19.202 1.00 86.50 278 LYS A C 1
ATOM 2193 O O . LYS A 1 278 ? -1.971 16.294 18.175 1.00 86.50 278 LYS A O 1
ATOM 2198 N N . ALA A 1 279 ? -2.675 14.421 19.214 1.00 82.25 279 ALA A N 1
ATOM 2199 C CA . ALA A 1 279 ? -2.778 13.617 18.000 1.00 82.25 279 ALA A CA 1
ATOM 2200 C C . ALA A 1 279 ? -3.876 14.130 17.062 1.00 82.25 279 ALA A C 1
ATOM 2202 O O . ALA A 1 279 ? -3.625 14.277 15.870 1.00 82.25 279 ALA A O 1
ATOM 2203 N N . ARG A 1 280 ? -5.045 14.524 17.582 1.00 85.56 280 ARG A N 1
ATOM 2204 C CA . ARG A 1 280 ? -6.103 15.176 16.795 1.00 85.56 280 ARG A CA 1
ATOM 2205 C C . ARG A 1 280 ? -5.613 16.470 16.147 1.00 85.56 280 ARG A C 1
ATOM 2207 O O . ARG A 1 280 ? -5.839 16.686 14.956 1.00 85.56 280 ARG A O 1
ATOM 2214 N N . LYS A 1 281 ? -4.901 17.323 16.895 1.00 84.50 281 LYS A N 1
ATOM 2215 C CA . LYS A 1 281 ? -4.296 18.556 16.355 1.00 84.50 281 LYS A CA 1
ATOM 2216 C C . LYS A 1 281 ? -3.258 18.254 15.275 1.00 84.50 281 LYS A C 1
ATOM 2218 O O . LYS A 1 281 ? -3.271 18.901 14.229 1.00 84.50 281 LYS A O 1
ATOM 2223 N N . ALA A 1 282 ? -2.399 17.260 15.496 1.00 78.75 282 ALA A N 1
ATOM 2224 C CA . ALA A 1 282 ? -1.421 16.811 14.510 1.00 78.75 282 ALA A CA 1
ATOM 2225 C C . ALA A 1 282 ? -2.100 16.252 13.249 1.00 78.75 282 ALA A C 1
ATOM 2227 O O . ALA A 1 282 ? -1.707 16.612 12.142 1.00 78.75 282 ALA A O 1
ATOM 2228 N N . ALA A 1 283 ? -3.161 15.456 13.399 1.00 75.75 283 ALA A N 1
ATOM 2229 C CA . ALA A 1 283 ? -3.945 14.910 12.297 1.00 75.75 283 ALA A CA 1
ATOM 2230 C C . ALA A 1 283 ? -4.629 16.022 11.495 1.00 75.75 283 ALA A C 1
ATOM 2232 O O . ALA A 1 283 ? -4.539 16.032 10.269 1.00 75.75 283 ALA A O 1
ATOM 2233 N N . LYS A 1 284 ? -5.237 17.006 12.172 1.00 79.88 284 LYS A N 1
ATOM 2234 C CA . LYS A 1 284 ? -5.823 18.192 11.532 1.00 79.88 284 LYS A CA 1
ATOM 2235 C C . LYS A 1 284 ? -4.766 18.989 10.767 1.00 79.88 284 LYS A C 1
ATOM 2237 O O . LYS A 1 284 ? -4.962 19.285 9.595 1.00 79.88 284 LYS A O 1
ATOM 2242 N N . ALA A 1 285 ? -3.611 19.257 11.375 1.00 78.81 285 ALA A N 1
ATOM 2243 C CA . ALA A 1 285 ? -2.511 19.955 10.712 1.00 78.81 285 ALA A CA 1
ATOM 2244 C C . ALA A 1 285 ? -1.948 19.171 9.510 1.00 78.81 285 ALA A C 1
ATOM 2246 O O . ALA A 1 285 ? -1.642 19.766 8.475 1.00 78.81 285 ALA A O 1
ATOM 2247 N N . ALA A 1 286 ? -1.833 17.843 9.619 1.00 68.69 286 ALA A N 1
ATOM 2248 C CA . ALA A 1 286 ? -1.395 16.965 8.536 1.00 68.69 286 ALA A CA 1
ATOM 2249 C C . ALA A 1 286 ? -2.404 16.955 7.379 1.00 68.69 286 ALA A C 1
ATOM 2251 O O . ALA A 1 286 ? -2.013 17.113 6.223 1.00 68.69 286 ALA A O 1
ATOM 2252 N N . LYS A 1 287 ? -3.698 16.852 7.692 1.00 68.69 287 LYS A N 1
ATOM 2253 C CA . LYS A 1 287 ? -4.815 16.936 6.744 1.00 68.69 287 LYS A CA 1
ATOM 2254 C C . LYS A 1 287 ? -4.840 18.291 6.034 1.00 68.69 287 LYS A C 1
ATOM 2256 O O . LYS A 1 287 ? -4.835 18.333 4.806 1.00 68.69 287 LYS A O 1
ATOM 2261 N N . ASP A 1 288 ? -4.727 19.389 6.778 1.00 71.19 288 ASP A N 1
ATOM 2262 C CA . ASP A 1 288 ? -4.651 20.747 6.229 1.00 71.19 288 ASP A CA 1
ATOM 2263 C C . ASP A 1 288 ? -3.388 20.967 5.387 1.00 71.19 288 ASP A C 1
ATOM 2265 O O . ASP A 1 288 ? -3.401 21.767 4.457 1.00 71.19 288 ASP A O 1
ATOM 2269 N N . SER A 1 289 ? -2.278 20.296 5.703 1.00 67.75 289 SER A N 1
ATOM 2270 C CA . SER A 1 289 ? -1.043 20.331 4.908 1.00 67.75 289 SER A CA 1
ATOM 2271 C C . SER A 1 289 ? -1.207 19.590 3.579 1.00 67.75 289 SER A C 1
ATOM 2273 O O . SER A 1 289 ? -0.798 20.102 2.536 1.00 67.75 289 SER A O 1
ATOM 2275 N N . VAL A 1 290 ? -1.858 18.421 3.593 1.00 64.94 290 VAL A N 1
ATOM 2276 C CA . VAL A 1 290 ? -2.205 17.667 2.376 1.00 64.94 290 VAL A CA 1
ATOM 2277 C C . VAL A 1 290 ? -3.167 18.475 1.497 1.00 64.94 290 VAL A C 1
ATOM 2279 O O . VAL A 1 290 ? -2.923 18.612 0.300 1.00 64.94 290 VAL A O 1
ATOM 2282 N N . LEU A 1 291 ? -4.199 19.085 2.088 1.00 62.16 291 LEU A N 1
ATOM 2283 C CA . LEU A 1 291 ? -5.179 19.912 1.374 1.00 62.16 291 LEU A CA 1
ATOM 2284 C C . LEU A 1 291 ? -4.569 21.216 0.829 1.00 62.16 291 LEU A C 1
ATOM 2286 O O . LEU A 1 291 ? -4.806 21.563 -0.327 1.00 62.16 291 LEU A O 1
ATOM 2290 N N . ARG A 1 292 ? -3.747 21.929 1.618 1.00 60.25 292 ARG A N 1
ATOM 2291 C CA . ARG A 1 292 ? -3.106 23.185 1.181 1.00 60.25 292 ARG A CA 1
ATOM 2292 C C . ARG A 1 292 ? -2.073 22.974 0.082 1.00 60.25 292 ARG A C 1
ATOM 2294 O O . ARG A 1 292 ? -2.039 23.782 -0.841 1.00 60.25 292 ARG A O 1
ATOM 2301 N N . LYS A 1 293 ? -1.274 21.901 0.133 1.00 55.28 293 LYS A N 1
ATOM 2302 C CA . LYS A 1 293 ? -0.369 21.554 -0.977 1.00 55.28 293 LYS A CA 1
ATOM 2303 C C . LYS A 1 293 ? -1.139 21.204 -2.251 1.00 55.28 293 LYS A C 1
ATOM 2305 O O . LYS A 1 293 ? -0.744 21.638 -3.323 1.00 55.28 293 LYS A O 1
ATOM 2310 N N . GLY A 1 294 ? -2.292 20.542 -2.131 1.00 44.91 294 GLY A N 1
ATOM 2311 C CA . GLY A 1 294 ? -3.189 20.312 -3.268 1.00 44.91 294 GLY A CA 1
ATOM 2312 C C . GLY A 1 294 ? -3.750 21.596 -3.904 1.00 44.91 294 GLY A C 1
ATOM 2313 O O . GLY A 1 294 ? -3.961 21.620 -5.113 1.00 44.91 294 GLY A O 1
ATOM 2314 N N . ALA A 1 295 ? -3.965 22.661 -3.120 1.00 43.22 295 ALA A N 1
ATOM 2315 C CA . ALA A 1 295 ? -4.589 23.908 -3.582 1.00 43.22 295 ALA A CA 1
ATOM 2316 C C . ALA A 1 295 ? -3.604 25.003 -4.050 1.00 43.22 295 ALA A C 1
ATOM 2318 O O . ALA A 1 295 ? -3.935 25.751 -4.965 1.00 43.22 295 ALA A O 1
ATOM 2319 N N . LEU A 1 296 ? -2.417 25.124 -3.437 1.00 43.59 296 LEU A N 1
ATOM 2320 C CA . LEU A 1 296 ? -1.442 26.194 -3.727 1.00 43.59 296 LEU A CA 1
ATOM 2321 C C . LEU A 1 296 ? -0.345 25.797 -4.733 1.00 43.59 296 LEU A C 1
ATOM 2323 O O . LEU A 1 296 ? 0.216 26.688 -5.365 1.00 43.59 296 LEU A O 1
ATOM 2327 N N . GLU A 1 297 ? -0.035 24.503 -4.904 1.00 40.50 297 GLU A N 1
ATOM 2328 C CA . GLU A 1 297 ? 1.045 24.041 -5.803 1.00 40.50 297 GLU A CA 1
ATOM 2329 C C . GLU A 1 297 ? 0.567 23.564 -7.185 1.00 40.50 297 GLU A C 1
ATOM 2331 O O . GLU A 1 297 ? 1.405 23.274 -8.027 1.00 40.50 297 GLU A O 1
ATOM 2336 N N . GLY A 1 298 ? -0.744 23.517 -7.456 1.00 40.31 298 GLY A N 1
ATOM 2337 C CA . GLY A 1 298 ? -1.283 23.117 -8.761 1.00 40.31 298 GLY A CA 1
ATOM 2338 C C . GLY A 1 298 ? -0.898 21.688 -9.166 1.00 40.31 298 GLY A C 1
ATOM 2339 O O . GLY A 1 298 ? 0.136 21.462 -9.775 1.00 40.31 298 GLY A O 1
ATOM 2340 N N . MET A 1 299 ? -1.763 20.709 -8.887 1.00 47.97 299 MET A N 1
ATOM 2341 C CA . MET A 1 299 ? -1.654 19.341 -9.433 1.00 47.97 299 MET A CA 1
ATOM 2342 C C . MET A 1 299 ? -0.268 18.666 -9.289 1.00 47.97 299 MET A C 1
ATOM 2344 O O . MET A 1 299 ? 0.114 17.875 -10.151 1.00 47.97 299 MET A O 1
ATOM 2348 N N . THR A 1 300 ? 0.502 18.914 -8.224 1.00 56.78 300 THR A N 1
ATOM 2349 C CA . THR A 1 300 ? 1.731 18.141 -7.977 1.00 56.78 300 THR A CA 1
ATOM 2350 C C . THR A 1 300 ? 1.367 16.748 -7.471 1.00 56.78 300 THR A C 1
ATOM 2352 O O . THR A 1 300 ? 1.196 16.476 -6.282 1.00 56.78 300 THR A O 1
ATOM 2355 N N . LEU A 1 301 ? 1.193 15.844 -8.431 1.00 66.56 301 LEU A N 1
ATOM 2356 C CA . LEU A 1 301 ? 1.016 14.419 -8.204 1.00 66.56 301 LEU A CA 1
ATOM 2357 C C . LEU A 1 301 ? 2.206 13.847 -7.419 1.00 66.56 301 LEU A C 1
ATOM 2359 O O . LEU A 1 301 ? 3.318 14.374 -7.515 1.00 66.56 301 LEU A O 1
ATOM 2363 N N . PRO A 1 302 ? 2.020 12.758 -6.649 1.00 65.69 302 PRO A N 1
ATOM 2364 C CA . PRO A 1 302 ? 3.135 12.116 -5.968 1.00 65.69 302 PRO A CA 1
ATOM 2365 C C . PRO A 1 302 ? 4.218 11.760 -6.990 1.00 65.69 302 PRO A C 1
ATOM 2367 O O . PRO A 1 302 ? 3.909 11.115 -7.983 1.00 65.69 302 PRO A O 1
ATOM 2370 N N . GLY A 1 303 ? 5.486 12.105 -6.744 1.00 61.97 303 GLY A N 1
ATOM 2371 C CA . GLY A 1 303 ? 6.566 11.879 -7.725 1.00 61.97 303 GLY A CA 1
ATOM 2372 C C . GLY A 1 303 ? 6.782 10.412 -8.136 1.00 61.97 303 GLY A C 1
ATOM 2373 O O . GLY A 1 303 ? 7.449 10.134 -9.126 1.00 61.97 303 GLY A O 1
ATOM 2374 N N . LYS A 1 304 ? 6.205 9.464 -7.388 1.00 71.62 304 LYS A N 1
ATOM 2375 C CA . LYS A 1 304 ? 6.194 8.031 -7.710 1.00 71.62 304 LYS A CA 1
ATOM 2376 C C . LYS A 1 304 ? 4.996 7.578 -8.553 1.00 71.62 304 LYS A C 1
ATOM 2378 O O . LYS A 1 304 ? 5.079 6.514 -9.158 1.00 71.62 304 LYS A O 1
ATOM 2383 N N . LEU A 1 305 ? 3.910 8.353 -8.591 1.00 80.06 305 LEU A N 1
ATOM 2384 C CA . LEU A 1 305 ? 2.731 8.056 -9.398 1.00 80.06 305 LEU A CA 1
ATOM 2385 C C . LEU A 1 305 ? 3.077 8.240 -10.878 1.00 80.06 305 LEU A C 1
ATOM 2387 O O . LEU A 1 305 ? 3.477 9.322 -11.303 1.00 80.06 305 LEU A O 1
ATOM 2391 N N . ALA A 1 306 ? 2.888 7.191 -11.667 1.00 79.12 306 ALA A N 1
ATOM 2392 C CA . ALA A 1 306 ? 2.858 7.287 -13.116 1.00 79.12 306 ALA A CA 1
ATOM 2393 C C . ALA A 1 306 ? 1.398 7.473 -13.545 1.00 79.12 306 ALA A C 1
ATOM 2395 O O . ALA A 1 306 ? 0.652 6.501 -13.600 1.00 79.12 306 ALA A O 1
ATOM 2396 N N . ASP A 1 307 ? 0.978 8.712 -13.797 1.00 82.62 307 ASP A N 1
ATOM 2397 C CA . ASP A 1 307 ? -0.427 9.017 -14.107 1.00 82.62 307 ASP A CA 1
ATOM 2398 C C . ASP A 1 307 ? -0.829 8.609 -15.537 1.00 82.62 307 ASP A C 1
ATOM 2400 O O . ASP A 1 307 ? 0.038 8.311 -16.372 1.00 82.62 307 ASP A O 1
ATOM 2404 N N . CYS A 1 308 ? -2.133 8.545 -15.803 1.00 81.50 308 CYS A N 1
ATOM 2405 C CA . CYS A 1 308 ? -2.722 8.369 -17.130 1.00 81.50 308 CYS A CA 1
ATOM 2406 C C . CYS A 1 308 ? -2.961 9.716 -17.832 1.00 81.50 308 CYS A C 1
ATOM 2408 O O . CYS A 1 308 ? -2.993 10.771 -17.201 1.00 81.50 308 CYS A O 1
ATOM 2410 N N . GLU A 1 309 ? -3.120 9.691 -19.155 1.00 81.12 309 GLU A N 1
ATOM 2411 C CA . GLU A 1 309 ? -3.355 10.902 -19.957 1.00 81.12 309 GLU A CA 1
ATOM 2412 C C . GLU A 1 309 ? -4.806 11.397 -19.870 1.00 81.12 309 GLU A C 1
ATOM 2414 O O . GLU A 1 309 ? -5.063 12.602 -19.960 1.00 81.12 309 GLU A O 1
ATOM 2419 N N . THR A 1 310 ? -5.765 10.482 -19.694 1.00 81.62 310 THR A N 1
ATOM 2420 C CA . THR A 1 310 ? -7.175 10.841 -19.543 1.00 81.62 310 THR A CA 1
ATOM 2421 C C . THR A 1 310 ? -7.424 11.573 -18.228 1.00 81.62 310 THR A C 1
ATOM 2423 O O . THR A 1 310 ? -6.860 11.247 -17.186 1.00 81.62 310 THR A O 1
ATOM 2426 N N . LYS A 1 311 ? -8.318 12.564 -18.283 1.00 78.88 311 LYS A N 1
ATOM 2427 C CA . LYS A 1 311 ? -8.841 13.267 -17.102 1.00 78.88 311 LYS A CA 1
ATOM 2428 C C . LYS A 1 311 ? -10.234 12.779 -16.696 1.00 78.88 311 LYS A C 1
ATOM 2430 O O . LYS A 1 311 ? -10.771 13.263 -15.705 1.00 78.88 311 LYS A O 1
ATOM 2435 N N . SER A 1 312 ? -10.830 11.878 -17.480 1.00 86.56 312 SER A N 1
ATOM 2436 C CA . SER A 1 312 ? -12.139 11.300 -17.181 1.00 86.56 312 SER A CA 1
ATOM 2437 C C . SER A 1 312 ? -11.989 10.196 -16.142 1.00 86.56 312 SER A C 1
ATOM 2439 O O . SER A 1 312 ? -11.324 9.197 -16.410 1.00 86.56 312 SER A O 1
ATOM 2441 N N . ALA A 1 313 ? -12.624 10.360 -14.981 1.00 86.50 313 ALA A N 1
ATOM 2442 C CA . ALA A 1 313 ? -12.542 9.388 -13.895 1.00 86.50 313 ALA A CA 1
ATOM 2443 C C . ALA A 1 313 ? -13.165 8.028 -14.259 1.00 86.50 313 ALA A C 1
ATOM 2445 O O . ALA A 1 313 ? -12.667 7.000 -13.806 1.00 86.50 313 ALA A O 1
ATOM 2446 N N . ASP A 1 314 ? -14.189 8.019 -15.123 1.00 89.00 314 ASP A N 1
ATOM 2447 C CA . ASP A 1 314 ? -14.888 6.809 -15.586 1.00 89.00 314 ASP A CA 1
ATOM 2448 C C . ASP A 1 314 ? -13.991 5.860 -16.387 1.00 89.00 314 ASP A C 1
ATOM 2450 O O . ASP A 1 314 ? -14.119 4.638 -16.291 1.00 89.00 314 ASP A O 1
ATOM 2454 N N . GLU A 1 315 ? -13.081 6.422 -17.182 1.00 87.88 315 GLU A N 1
ATOM 2455 C CA . GLU A 1 315 ? -12.145 5.650 -18.004 1.00 87.88 315 GLU A CA 1
ATOM 2456 C C . GLU A 1 315 ? -10.819 5.389 -17.287 1.00 87.88 315 GLU A C 1
ATOM 2458 O O . GLU A 1 315 ? -10.069 4.506 -17.699 1.00 87.88 315 GLU A O 1
ATOM 2463 N N . ALA A 1 316 ? -10.514 6.166 -16.247 1.00 91.31 316 ALA A N 1
ATOM 2464 C CA . ALA A 1 316 ? -9.233 6.123 -15.570 1.00 91.31 316 ALA A CA 1
ATOM 2465 C C . ALA A 1 316 ? -9.153 4.968 -14.557 1.00 91.31 316 ALA A C 1
ATOM 2467 O O . ALA A 1 316 ? -10.017 4.782 -13.694 1.00 91.31 316 ALA A O 1
ATOM 2468 N N . GLU A 1 317 ? -8.056 4.223 -14.619 1.00 94.25 317 GLU A N 1
ATOM 2469 C CA . GLU A 1 317 ? -7.760 3.088 -13.748 1.00 94.25 317 GLU A CA 1
ATOM 2470 C C . GLU A 1 317 ? -6.474 3.371 -12.966 1.00 94.25 317 GLU A C 1
ATOM 2472 O O . GLU A 1 317 ? -5.536 3.931 -13.514 1.00 94.25 317 GLU A O 1
ATOM 2477 N N . LEU A 1 318 ? -6.392 2.985 -11.696 1.00 93.69 318 LEU A N 1
ATOM 2478 C CA . LEU A 1 318 ? -5.204 3.128 -10.858 1.00 93.69 318 LEU A CA 1
ATOM 2479 C C . LEU A 1 318 ? -4.746 1.757 -10.375 1.00 93.69 318 LEU A C 1
ATOM 2481 O O . LEU A 1 318 ? -5.429 1.128 -9.574 1.00 93.69 318 LEU A O 1
ATOM 2485 N N . PHE A 1 319 ? -3.566 1.324 -10.802 1.00 91.88 319 PHE A N 1
ATOM 2486 C CA . PHE A 1 319 ? -2.925 0.100 -10.334 1.00 91.88 319 PHE A CA 1
ATOM 2487 C C . PHE A 1 319 ? -2.031 0.386 -9.128 1.00 91.88 319 PHE A C 1
ATOM 2489 O O . PHE A 1 319 ? -1.101 1.190 -9.211 1.00 91.88 319 PHE A O 1
ATOM 2496 N N . LEU A 1 320 ? -2.295 -0.291 -8.014 1.00 91.12 320 LEU A N 1
ATOM 2497 C CA . LEU A 1 320 ? -1.443 -0.306 -6.829 1.00 91.12 320 LEU A CA 1
ATOM 2498 C C . LEU A 1 320 ? -0.529 -1.525 -6.919 1.00 91.12 320 LEU A C 1
ATOM 2500 O O . LEU A 1 320 ? -1.018 -2.646 -6.791 1.00 91.12 320 LEU A O 1
ATOM 2504 N N . VAL A 1 321 ? 0.763 -1.300 -7.168 1.00 84.94 321 VAL A N 1
ATOM 2505 C CA . VAL A 1 321 ? 1.745 -2.373 -7.412 1.00 84.94 321 VAL A CA 1
ATOM 2506 C C . VAL A 1 321 ? 2.771 -2.465 -6.291 1.00 84.94 321 VAL A C 1
ATOM 2508 O O . VAL A 1 321 ? 3.156 -1.446 -5.716 1.00 84.94 321 VAL A O 1
ATOM 2511 N N . GLU A 1 322 ? 3.221 -3.675 -5.982 1.00 73.44 322 GLU A N 1
ATOM 2512 C CA . GLU A 1 322 ? 4.274 -3.917 -4.996 1.00 73.44 322 GLU A CA 1
ATOM 2513 C C . GLU A 1 322 ? 5.671 -3.632 -5.577 1.00 73.44 322 GLU A C 1
ATOM 2515 O O . GLU A 1 322 ? 6.033 -4.097 -6.656 1.00 73.44 322 GLU A O 1
ATOM 2520 N N . GLY A 1 323 ? 6.475 -2.847 -4.853 1.00 62.38 323 GLY A N 1
ATOM 2521 C CA . GLY A 1 323 ? 7.878 -2.605 -5.179 1.00 62.38 323 GLY A CA 1
ATOM 2522 C C . GLY A 1 323 ? 8.146 -1.511 -6.222 1.00 62.38 323 GLY A C 1
ATOM 2523 O O . GLY A 1 323 ? 7.280 -1.009 -6.933 1.00 62.38 323 GLY A O 1
ATOM 2524 N N . ASP A 1 324 ? 9.417 -1.111 -6.296 1.00 52.16 324 ASP A N 1
ATOM 2525 C CA . ASP A 1 324 ? 9.936 -0.078 -7.208 1.00 52.16 324 ASP A CA 1
ATOM 2526 C C . ASP A 1 324 ? 10.302 -0.631 -8.598 1.00 52.16 324 ASP A C 1
ATOM 2528 O O . ASP A 1 324 ? 10.915 0.095 -9.394 1.00 52.16 324 ASP A O 1
ATOM 2532 N N . SER A 1 325 ? 9.944 -1.900 -8.852 1.00 41.12 325 SER A N 1
ATOM 2533 C CA . SER A 1 325 ? 10.480 -2.830 -9.868 1.00 41.12 325 SER A CA 1
ATOM 2534 C C . SER A 1 325 ? 10.241 -2.415 -11.329 1.00 41.12 325 SER A C 1
ATOM 2536 O O . SER A 1 325 ? 10.397 -3.192 -12.266 1.00 41.12 325 SER A O 1
ATOM 2538 N N . ALA A 1 326 ? 9.845 -1.165 -11.553 1.00 44.50 326 ALA A N 1
ATOM 2539 C CA . ALA A 1 326 ? 9.449 -0.661 -12.853 1.00 44.50 326 ALA A CA 1
ATOM 2540 C C . ALA A 1 326 ? 9.957 0.754 -13.170 1.00 44.50 326 ALA A C 1
ATOM 2542 O O . ALA A 1 326 ? 9.569 1.307 -14.196 1.00 44.50 326 ALA A O 1
ATOM 2543 N N . GLY A 1 327 ? 10.800 1.393 -12.348 1.00 47.03 327 GLY A N 1
ATOM 2544 C CA . GLY A 1 327 ? 11.200 2.787 -12.600 1.00 47.03 327 GLY A CA 1
ATOM 2545 C C . GLY A 1 327 ? 12.684 3.106 -12.476 1.00 47.03 327 GLY A C 1
ATOM 2546 O O . GLY A 1 327 ? 13.096 3.509 -11.401 1.00 47.03 327 GLY A O 1
ATOM 2547 N N . GLY A 1 328 ? 13.435 3.093 -13.577 1.00 55.25 328 GLY A N 1
ATOM 2548 C CA . GLY A 1 328 ? 14.666 3.883 -13.724 1.00 55.25 328 GLY A CA 1
ATOM 2549 C C . GLY A 1 328 ? 15.972 3.121 -13.556 1.00 55.25 328 GLY A C 1
ATOM 2550 O O . GLY A 1 328 ? 16.171 2.477 -12.533 1.00 55.25 328 GLY A O 1
ATOM 2551 N N . CYS A 1 329 ? 16.859 3.231 -14.552 1.00 66.81 329 CYS A N 1
ATOM 2552 C CA . CYS A 1 329 ? 17.893 2.226 -14.783 1.00 66.81 329 CYS A CA 1
ATOM 2553 C C . CYS A 1 329 ? 19.318 2.761 -14.955 1.00 66.81 329 CYS A C 1
ATOM 2555 O O . CYS A 1 329 ? 20.243 2.053 -14.586 1.00 66.81 329 CYS A O 1
ATOM 2557 N N . TRP A 1 330 ? 19.538 3.970 -15.486 1.00 84.19 330 TRP A N 1
ATOM 2558 C CA . TRP A 1 330 ? 20.870 4.387 -15.959 1.00 84.19 330 TRP A CA 1
ATOM 2559 C C . TRP A 1 330 ? 21.353 5.711 -15.375 1.00 84.19 330 TRP A C 1
ATOM 2561 O O . TRP A 1 330 ? 20.568 6.628 -15.187 1.00 84.19 330 TRP A O 1
ATOM 2571 N N . SER A 1 331 ? 22.660 5.867 -15.155 1.00 89.69 331 SER A N 1
ATOM 2572 C CA . SER A 1 331 ? 23.247 7.185 -14.872 1.00 89.69 331 SER A CA 1
ATOM 2573 C C . SER A 1 331 ? 22.972 8.173 -16.014 1.00 89.69 331 SER A C 1
ATOM 2575 O O . SER A 1 331 ? 23.044 7.809 -17.189 1.00 89.69 331 SER A O 1
ATOM 2577 N N . GLY A 1 332 ? 22.744 9.448 -15.683 1.00 84.38 332 GLY A N 1
ATOM 2578 C CA . GLY A 1 332 ? 22.518 10.508 -16.674 1.00 84.38 332 GLY A CA 1
ATOM 2579 C C . GLY A 1 332 ? 23.640 10.672 -17.706 1.00 84.38 332 GLY A C 1
ATOM 2580 O O . GLY A 1 332 ? 23.380 11.116 -18.823 1.00 84.38 332 GLY A O 1
ATOM 2581 N N . ASN A 1 333 ? 24.866 10.259 -17.361 1.00 89.06 333 ASN A N 1
ATOM 2582 C CA . ASN A 1 333 ? 26.041 10.315 -18.236 1.00 89.06 333 ASN A CA 1
ATOM 2583 C C . ASN A 1 333 ? 26.162 9.119 -19.195 1.00 89.06 333 ASN A C 1
ATOM 2585 O O . ASN A 1 333 ? 27.011 9.142 -20.090 1.00 89.06 333 ASN A O 1
ATOM 2589 N N . THR A 1 334 ? 25.346 8.073 -19.031 1.00 89.25 334 THR A N 1
ATOM 2590 C CA . THR A 1 334 ? 25.357 6.919 -19.937 1.00 89.25 334 THR A CA 1
ATOM 2591 C C . THR A 1 334 ? 24.962 7.365 -21.343 1.00 89.25 334 THR A C 1
ATOM 2593 O O . THR A 1 334 ? 23.962 8.060 -21.527 1.00 89.25 334 THR A O 1
ATOM 2596 N N . ARG A 1 335 ? 25.765 6.978 -22.342 1.00 91.19 335 ARG A N 1
ATOM 2597 C CA . ARG A 1 335 ? 25.608 7.407 -23.737 1.00 91.19 335 ARG A CA 1
ATOM 2598 C C . ARG A 1 335 ? 24.902 6.362 -24.593 1.00 91.19 335 ARG A C 1
ATOM 2600 O O . ARG A 1 335 ? 25.200 5.170 -24.509 1.00 91.19 335 ARG A O 1
ATOM 2607 N N . ILE A 1 336 ? 24.024 6.829 -25.474 1.00 91.50 336 ILE A N 1
ATOM 2608 C CA . ILE A 1 336 ? 23.240 6.011 -26.407 1.00 91.50 336 ILE A CA 1
ATOM 2609 C C . ILE A 1 336 ? 23.717 6.247 -27.838 1.00 91.50 336 ILE A C 1
ATOM 2611 O O . ILE A 1 336 ? 23.967 7.382 -28.248 1.00 91.50 336 ILE A O 1
ATOM 2615 N N . SER A 1 337 ? 23.823 5.158 -28.603 1.00 88.00 337 SER A N 1
ATOM 2616 C CA . SER A 1 337 ? 24.173 5.201 -30.023 1.00 88.00 337 SER A CA 1
ATOM 2617 C C . SER A 1 337 ? 22.970 5.655 -30.854 1.00 88.00 337 SER A C 1
ATOM 2619 O O . SER A 1 337 ? 22.022 4.885 -31.027 1.00 88.00 337 SER A O 1
ATOM 2621 N N . LEU A 1 338 ? 23.013 6.867 -31.416 1.00 92.75 338 LEU A N 1
ATOM 2622 C CA . LEU A 1 338 ? 21.970 7.355 -32.320 1.00 92.75 338 LEU A CA 1
ATOM 2623 C C . LEU A 1 338 ? 22.265 6.985 -33.773 1.00 92.75 338 LEU A C 1
ATOM 2625 O O . LEU A 1 338 ? 23.414 6.903 -34.219 1.00 92.75 338 LEU A O 1
ATOM 2629 N N . VAL A 1 339 ? 21.197 6.798 -34.543 1.00 90.88 339 VAL A N 1
ATOM 2630 C CA . VAL A 1 339 ? 21.281 6.430 -35.968 1.00 90.88 339 VAL A CA 1
ATOM 2631 C C . VAL A 1 339 ? 21.680 7.605 -36.865 1.00 90.88 339 VAL A C 1
ATOM 2633 O O . VAL A 1 339 ? 22.051 7.410 -38.021 1.00 90.88 339 VAL A O 1
ATOM 2636 N N . ASP A 1 340 ? 21.635 8.834 -36.346 1.00 86.94 340 ASP A N 1
ATOM 2637 C CA . ASP A 1 340 ? 22.130 10.028 -37.037 1.00 86.94 340 ASP A CA 1
ATOM 2638 C C . ASP A 1 340 ? 23.664 10.196 -36.942 1.00 86.94 340 ASP A C 1
ATOM 2640 O O . ASP A 1 340 ? 24.234 11.149 -37.485 1.00 86.94 340 ASP A O 1
ATOM 2644 N N . GLY A 1 341 ? 24.335 9.248 -36.276 1.00 81.88 341 GLY A N 1
ATOM 2645 C CA . GLY A 1 341 ? 25.782 9.190 -36.107 1.00 81.88 341 GLY A CA 1
ATOM 2646 C C . GLY A 1 341 ? 26.303 9.892 -34.853 1.00 81.88 341 GLY A C 1
ATOM 2647 O O . GLY A 1 341 ? 27.518 9.883 -34.641 1.00 81.88 341 GLY A O 1
ATOM 2648 N N . ARG A 1 342 ? 25.429 10.492 -34.035 1.00 90.81 342 ARG A N 1
ATOM 2649 C CA . ARG A 1 342 ? 25.789 11.090 -32.742 1.00 90.81 342 ARG A CA 1
ATOM 2650 C C . ARG A 1 342 ? 25.708 10.059 -31.613 1.00 90.81 342 ARG A C 1
ATOM 2652 O O . ARG A 1 342 ? 25.036 9.036 -31.716 1.00 90.81 342 ARG A O 1
ATOM 2659 N N . GLU A 1 343 ? 26.387 10.360 -30.515 1.00 91.50 343 GLU A N 1
ATOM 2660 C CA . GLU A 1 343 ? 26.262 9.643 -29.247 1.00 91.50 343 GLU A CA 1
ATOM 2661 C C . GLU A 1 343 ? 25.913 10.672 -28.182 1.00 91.50 343 GLU A C 1
ATOM 2663 O O . GLU A 1 343 ? 26.699 11.588 -27.937 1.00 91.50 343 GLU A O 1
ATOM 2668 N N . LEU A 1 344 ? 24.724 10.556 -27.597 1.00 91.50 344 LEU A N 1
ATOM 2669 C CA . LEU A 1 344 ? 24.220 11.511 -26.611 1.00 91.50 344 LEU A CA 1
ATOM 2670 C C . LEU A 1 344 ? 24.034 10.835 -25.262 1.00 91.50 344 LEU A C 1
ATOM 2672 O O . LEU A 1 344 ? 23.688 9.654 -25.198 1.00 91.50 344 LEU A O 1
ATOM 2676 N N . SER A 1 345 ? 24.277 11.593 -24.194 1.00 93.56 345 SER A N 1
ATOM 2677 C CA . SER A 1 345 ? 23.939 11.172 -22.837 1.00 93.56 345 SER A CA 1
ATOM 2678 C C . SER A 1 345 ? 22.420 11.196 -22.630 1.00 93.56 345 SER A C 1
ATOM 2680 O O . SER A 1 345 ? 21.700 11.869 -23.374 1.00 93.56 345 SER A O 1
ATOM 2682 N N . PHE A 1 346 ? 21.917 10.509 -21.602 1.00 90.50 346 PHE A N 1
ATOM 2683 C CA . PHE A 1 346 ? 20.506 10.633 -21.221 1.00 90.50 346 PHE A CA 1
ATOM 2684 C C . PHE A 1 346 ? 20.124 12.091 -20.943 1.00 90.50 346 PHE A C 1
ATOM 2686 O O . PHE A 1 346 ? 19.089 12.537 -21.427 1.00 90.50 346 PHE A O 1
ATOM 2693 N N . ILE A 1 347 ? 20.975 12.853 -20.247 1.00 90.19 347 ILE A N 1
ATOM 2694 C CA . ILE A 1 347 ? 20.736 14.277 -19.948 1.00 90.19 347 ILE A CA 1
ATOM 2695 C C . ILE A 1 347 ? 20.558 15.097 -21.233 1.00 90.19 347 ILE A C 1
ATOM 2697 O O . ILE A 1 347 ? 19.665 15.941 -21.313 1.00 90.19 347 ILE A O 1
ATOM 2701 N N . ASP A 1 348 ? 21.388 14.849 -22.245 1.00 91.75 348 ASP A N 1
ATOM 2702 C CA . ASP A 1 348 ? 21.295 15.562 -23.521 1.00 91.75 348 ASP A CA 1
ATOM 2703 C C . ASP A 1 348 ? 20.051 15.147 -24.313 1.00 91.75 348 ASP A C 1
ATOM 2705 O O . ASP A 1 348 ? 19.420 15.988 -24.952 1.00 91.75 348 ASP A O 1
ATOM 2709 N N . LEU A 1 349 ? 19.652 13.875 -24.231 1.00 90.19 349 LEU A N 1
ATOM 2710 C CA . LEU A 1 349 ? 18.420 13.388 -24.850 1.00 90.19 349 LEU A CA 1
ATOM 2711 C C . LEU A 1 349 ? 17.164 13.991 -24.217 1.00 90.19 349 LEU A C 1
ATOM 2713 O O . LEU A 1 349 ? 16.245 14.329 -24.961 1.00 90.19 349 LEU A O 1
ATOM 2717 N N . VAL A 1 350 ? 17.128 14.173 -22.888 1.00 87.06 350 VAL A N 1
ATOM 2718 C CA . VAL A 1 350 ? 16.027 14.888 -22.212 1.00 87.06 350 VAL A CA 1
ATOM 2719 C C . VAL A 1 350 ? 15.910 16.304 -22.773 1.00 87.06 350 VAL A C 1
ATOM 2721 O O . VAL A 1 350 ? 14.848 16.686 -23.258 1.00 87.06 350 VAL A O 1
ATOM 2724 N N . LYS A 1 351 ? 17.023 17.047 -22.814 1.00 89.00 351 LYS A N 1
ATOM 2725 C CA . LYS A 1 351 ? 17.050 18.422 -23.340 1.00 89.00 351 LYS A CA 1
ATOM 2726 C C . LYS A 1 351 ? 16.621 18.497 -24.803 1.00 89.00 351 LYS A C 1
ATOM 2728 O O . LYS A 1 351 ? 15.902 19.414 -25.190 1.00 89.00 351 LYS A O 1
ATOM 2733 N N . GLU A 1 352 ? 17.069 17.571 -25.653 1.00 90.25 352 GLU A N 1
ATOM 2734 C CA . GLU A 1 352 ? 16.643 17.554 -27.057 1.00 90.25 352 GLU A CA 1
ATOM 2735 C C . GLU A 1 352 ? 15.147 17.230 -27.195 1.00 90.25 352 GLU A C 1
ATOM 2737 O O . GLU A 1 352 ? 14.469 17.855 -28.012 1.00 90.25 352 GLU A O 1
ATOM 2742 N N . SER A 1 353 ? 14.619 16.324 -26.367 1.00 85.12 353 SER A N 1
ATOM 2743 C CA . SER A 1 353 ? 13.196 15.973 -26.359 1.00 85.12 353 SER A CA 1
ATOM 2744 C C . SER A 1 353 ? 12.309 17.120 -25.866 1.00 85.12 353 SER A C 1
ATOM 2746 O O . SER A 1 353 ? 11.258 17.358 -26.456 1.00 85.12 353 SER A O 1
ATOM 2748 N N . GLU A 1 354 ? 12.729 17.864 -24.838 1.00 81.75 354 GLU A N 1
ATOM 2749 C CA . GLU A 1 354 ? 12.030 19.066 -24.344 1.00 81.75 354 GLU A CA 1
ATOM 2750 C C . GLU A 1 354 ? 11.952 20.166 -25.412 1.00 81.75 354 GLU A C 1
ATOM 2752 O O . GLU A 1 354 ? 10.962 20.886 -25.505 1.00 81.75 354 GLU A O 1
ATOM 2757 N N . ASN A 1 355 ? 12.964 20.246 -26.280 1.00 84.75 355 ASN A N 1
ATOM 2758 C CA . ASN A 1 355 ? 12.977 21.142 -27.438 1.00 84.75 355 ASN A CA 1
ATOM 2759 C C . ASN A 1 355 ? 12.197 20.587 -28.650 1.00 84.75 355 ASN A C 1
ATOM 2761 O O . ASN A 1 355 ? 12.281 21.145 -29.746 1.00 84.75 355 ASN A O 1
ATOM 2765 N N . GLY A 1 356 ? 11.461 19.483 -28.485 1.00 80.75 356 GLY A N 1
ATOM 2766 C CA . GLY A 1 356 ? 10.621 18.876 -29.520 1.00 80.75 356 GLY A CA 1
ATOM 2767 C C . GLY A 1 356 ? 11.383 18.090 -30.593 1.00 80.75 356 GLY A C 1
ATOM 2768 O O . GLY A 1 356 ? 10.826 17.804 -31.655 1.00 80.75 356 GLY A O 1
ATOM 2769 N N . ARG A 1 357 ? 12.658 17.742 -30.367 1.00 85.38 357 ARG A N 1
ATOM 2770 C CA . ARG A 1 357 ? 13.461 16.982 -31.335 1.00 85.38 357 ARG A CA 1
ATOM 2771 C C . ARG A 1 357 ? 13.281 15.475 -31.142 1.00 85.38 357 ARG A C 1
ATOM 2773 O O . ARG A 1 357 ? 13.673 14.915 -30.124 1.00 85.38 357 ARG A O 1
ATOM 2780 N N . GLN A 1 358 ? 12.785 14.802 -32.179 1.00 87.19 358 GLN A N 1
ATOM 2781 C CA . GLN A 1 358 ? 12.682 13.342 -32.220 1.00 87.19 358 GLN A CA 1
ATOM 2782 C C . GLN A 1 358 ? 14.044 12.694 -32.522 1.00 87.19 358 GLN A C 1
ATOM 2784 O O . GLN A 1 358 ? 14.664 12.988 -33.548 1.00 87.19 358 GLN A O 1
ATOM 2789 N N . ASN A 1 359 ? 14.482 11.776 -31.658 1.00 92.44 359 ASN A N 1
ATOM 2790 C CA . ASN A 1 359 ? 15.709 10.990 -31.823 1.00 92.44 359 ASN A CA 1
ATOM 2791 C C . ASN A 1 359 ? 15.389 9.505 -32.080 1.00 92.44 359 ASN A C 1
ATOM 2793 O O . ASN A 1 359 ? 14.291 9.039 -31.775 1.00 92.44 359 ASN A O 1
ATOM 2797 N N . PHE A 1 360 ? 16.344 8.766 -32.655 1.00 93.62 360 PHE A N 1
ATOM 2798 C CA . PHE A 1 360 ? 16.194 7.357 -33.045 1.00 93.62 360 PHE A CA 1
ATOM 2799 C C . PHE A 1 360 ? 17.436 6.545 -32.649 1.00 93.62 360 PHE A C 1
ATOM 2801 O O . PHE A 1 360 ? 18.567 7.008 -32.844 1.00 93.62 360 PHE A O 1
ATOM 2808 N N . CYS A 1 361 ? 17.236 5.328 -32.142 1.00 93.75 361 CYS A N 1
ATOM 2809 C CA . CYS A 1 361 ? 18.296 4.421 -31.693 1.00 93.75 361 CYS A CA 1
ATOM 2810 C C . CYS A 1 361 ? 18.242 3.056 -32.393 1.00 93.75 361 CYS A C 1
ATOM 2812 O O . CYS A 1 361 ? 17.291 2.722 -33.102 1.00 93.75 361 CYS A O 1
ATOM 2814 N N . TYR A 1 362 ? 19.287 2.259 -32.173 1.00 93.94 362 TYR A N 1
ATOM 2815 C CA . TYR A 1 362 ? 19.346 0.859 -32.589 1.00 93.94 362 TYR A CA 1
ATOM 2816 C C . TYR A 1 362 ? 18.587 -0.034 -31.611 1.00 93.94 362 TYR A C 1
ATOM 2818 O O . TYR A 1 362 ? 18.695 0.161 -30.401 1.00 93.94 362 TYR A O 1
ATOM 2826 N N . THR A 1 363 ? 17.897 -1.048 -32.128 1.00 92.75 363 THR A N 1
ATOM 2827 C CA . THR A 1 363 ? 17.170 -2.036 -31.321 1.00 92.75 363 THR A CA 1
ATOM 2828 C C . THR A 1 363 ? 17.267 -3.445 -31.918 1.00 92.75 363 THR A C 1
ATOM 2830 O O . THR A 1 363 ? 17.537 -3.593 -33.109 1.00 92.75 363 THR A O 1
ATOM 2833 N N . MET A 1 364 ? 17.077 -4.486 -31.111 1.00 89.19 364 MET A N 1
ATOM 2834 C CA . MET A 1 364 ? 16.944 -5.875 -31.547 1.00 89.19 364 MET A CA 1
ATOM 2835 C C . MET A 1 364 ? 15.460 -6.216 -31.714 1.00 89.19 364 MET A C 1
ATOM 2837 O O . MET A 1 364 ? 14.706 -6.142 -30.751 1.00 89.19 364 MET A O 1
ATOM 2841 N N . ARG A 1 365 ? 15.035 -6.589 -32.922 1.00 87.50 365 ARG A N 1
ATOM 2842 C CA . ARG A 1 365 ? 13.649 -6.984 -33.218 1.00 87.50 365 ARG A CA 1
ATOM 2843 C C . ARG A 1 365 ? 13.354 -8.398 -32.705 1.00 87.50 365 ARG A C 1
ATOM 2845 O O . ARG A 1 365 ? 14.265 -9.219 -32.577 1.00 87.50 365 ARG A O 1
ATOM 2852 N N . ASN A 1 366 ? 12.072 -8.712 -32.513 1.00 79.12 366 ASN A N 1
ATOM 2853 C CA . ASN A 1 366 ? 11.601 -10.020 -32.023 1.00 79.12 366 ASN A CA 1
ATOM 2854 C C . ASN A 1 366 ? 11.940 -11.192 -32.971 1.00 79.12 366 ASN A C 1
ATOM 2856 O O . ASN A 1 366 ? 12.007 -12.344 -32.551 1.00 79.12 366 ASN A O 1
ATOM 2860 N N . ASP A 1 367 ? 12.225 -10.915 -34.247 1.00 80.06 367 ASP A N 1
ATOM 2861 C CA . ASP A 1 367 ? 12.683 -11.902 -35.237 1.00 80.06 367 ASP A CA 1
ATOM 2862 C C . ASP A 1 367 ? 14.207 -12.184 -35.187 1.00 80.06 367 ASP A C 1
ATOM 2864 O O . ASP A 1 367 ? 14.715 -13.074 -35.888 1.00 80.06 367 ASP A O 1
ATOM 2868 N N . GLY A 1 368 ? 14.940 -11.459 -34.332 1.00 75.56 368 GLY A N 1
ATOM 2869 C CA . GLY A 1 368 ? 16.389 -11.538 -34.154 1.00 75.56 368 GLY A CA 1
ATOM 2870 C C . GLY A 1 368 ? 17.206 -10.649 -35.100 1.00 75.56 368 GLY A C 1
ATOM 2871 O O . GLY A 1 368 ? 18.438 -10.727 -35.076 1.00 75.56 368 GLY A O 1
ATOM 2872 N N . HIS A 1 369 ? 16.566 -9.828 -35.939 1.00 86.44 369 HIS A N 1
ATOM 2873 C CA . HIS A 1 369 ? 17.244 -8.829 -36.767 1.00 86.44 369 HIS A CA 1
ATOM 2874 C C . HIS A 1 369 ? 17.512 -7.533 -35.990 1.00 86.44 369 HIS A C 1
ATOM 2876 O O . HIS A 1 369 ? 16.755 -7.136 -35.108 1.00 86.44 369 HIS A O 1
ATOM 2882 N N . VAL A 1 370 ? 18.574 -6.813 -36.363 1.00 89.44 370 VAL A N 1
ATOM 2883 C CA . VAL A 1 370 ? 18.806 -5.459 -35.836 1.00 89.44 370 VAL A CA 1
ATOM 2884 C C . VAL A 1 370 ? 17.926 -4.463 -36.592 1.00 89.44 370 VAL A C 1
ATOM 2886 O O . VAL A 1 370 ? 17.904 -4.465 -37.822 1.00 89.44 370 VAL A O 1
ATOM 2889 N N . GLY A 1 371 ? 17.223 -3.602 -35.860 1.00 91.69 371 GLY A N 1
ATOM 2890 C CA . GLY A 1 371 ? 16.333 -2.561 -36.368 1.00 91.69 371 GLY A CA 1
ATOM 2891 C C . GLY A 1 371 ? 16.663 -1.160 -35.843 1.00 91.69 371 GLY A C 1
ATOM 2892 O O . GLY A 1 371 ? 17.660 -0.942 -35.148 1.00 91.69 371 GLY A O 1
ATOM 2893 N N . ILE A 1 372 ? 15.808 -0.203 -36.206 1.00 93.06 372 ILE A N 1
ATOM 2894 C CA . ILE A 1 372 ? 15.824 1.190 -35.740 1.00 93.06 372 ILE A CA 1
ATOM 2895 C C . ILE A 1 372 ? 14.455 1.493 -35.144 1.00 93.06 372 ILE A C 1
ATOM 2897 O O . ILE A 1 372 ? 13.452 1.080 -35.716 1.00 93.06 372 ILE A O 1
ATOM 2901 N N . ALA A 1 373 ? 14.422 2.235 -34.041 1.00 90.62 373 ALA A N 1
ATOM 2902 C CA . ALA A 1 373 ? 13.184 2.658 -33.398 1.00 90.62 373 ALA A CA 1
ATOM 2903 C C . ALA A 1 373 ? 13.314 4.084 -32.822 1.00 90.62 373 ALA A C 1
ATOM 2905 O O . ALA A 1 373 ? 14.435 4.545 -32.560 1.00 90.62 373 ALA A O 1
ATOM 2906 N N . PRO A 1 374 ? 12.199 4.823 -32.681 1.00 91.44 374 PRO A N 1
ATOM 2907 C CA . PRO A 1 374 ? 12.205 6.154 -32.088 1.00 91.44 374 PRO A CA 1
ATOM 2908 C C . PRO A 1 374 ? 12.473 6.070 -30.582 1.00 91.44 374 PRO A C 1
ATOM 2910 O O . PRO A 1 374 ? 11.968 5.185 -29.899 1.00 91.44 374 PRO A O 1
ATOM 2913 N N . ILE A 1 375 ? 13.246 7.025 -30.066 1.00 89.62 375 ILE A N 1
ATOM 2914 C CA . ILE A 1 375 ? 13.386 7.252 -28.627 1.00 89.62 375 ILE A CA 1
ATOM 2915 C C . ILE A 1 375 ? 12.193 8.087 -28.167 1.00 89.62 375 ILE A C 1
ATOM 2917 O O . ILE A 1 375 ? 12.000 9.207 -28.644 1.00 89.62 375 ILE A O 1
ATOM 2921 N N . LEU A 1 376 ? 11.424 7.564 -27.222 1.00 80.06 376 LEU A N 1
ATOM 2922 C CA . LEU A 1 376 ? 10.283 8.237 -26.617 1.00 80.06 376 LEU A CA 1
ATOM 2923 C C . LEU A 1 376 ? 10.572 8.557 -25.147 1.00 80.06 376 LEU A C 1
ATOM 2925 O O . LEU A 1 376 ? 11.247 7.805 -24.448 1.00 80.06 376 LEU A O 1
ATOM 2929 N N . ASN A 1 377 ? 10.048 9.688 -24.677 1.00 77.75 377 ASN A N 1
ATOM 2930 C CA . ASN A 1 377 ? 10.007 10.078 -23.263 1.00 77.75 377 ASN A CA 1
ATOM 2931 C C . ASN A 1 377 ? 11.328 9.914 -22.471 1.00 77.75 377 ASN A C 1
ATOM 2933 O O . ASN A 1 377 ? 11.276 9.375 -21.354 1.00 77.75 377 ASN A O 1
ATOM 2937 N N . PRO A 1 378 ? 12.496 10.354 -22.989 1.00 81.69 378 PRO A N 1
ATOM 2938 C CA . PRO A 1 378 ? 13.719 10.357 -22.196 1.00 81.69 378 PRO A CA 1
ATOM 2939 C C . PRO A 1 378 ? 13.517 11.269 -20.982 1.00 81.69 378 PRO A C 1
ATOM 2941 O O . PRO A 1 378 ? 13.104 12.420 -21.132 1.00 81.69 378 PRO A O 1
ATOM 2944 N N . ARG A 1 379 ? 13.780 10.767 -19.771 1.00 79.12 379 ARG A N 1
ATOM 2945 C CA . ARG A 1 379 ? 13.509 11.516 -18.532 1.00 79.12 379 ARG A CA 1
ATOM 2946 C C . ARG A 1 379 ? 14.380 11.074 -17.364 1.00 79.12 379 ARG A C 1
ATOM 2948 O O . ARG A 1 379 ? 14.846 9.936 -17.318 1.00 79.12 379 ARG A O 1
ATOM 2955 N N . CYS A 1 380 ? 14.544 11.964 -16.385 1.00 79.06 380 CYS A N 1
ATOM 2956 C CA . CYS A 1 380 ? 14.968 11.555 -15.047 1.00 79.06 380 CYS A CA 1
ATOM 2957 C C . CYS A 1 380 ? 13.828 10.761 -14.396 1.00 79.06 380 CYS A C 1
ATOM 2959 O O . CYS A 1 380 ? 12.662 11.148 -14.488 1.00 79.06 380 CYS A O 1
ATOM 2961 N N . THR A 1 381 ? 14.152 9.629 -13.779 1.00 64.19 381 THR A N 1
ATOM 2962 C CA . THR A 1 381 ? 13.162 8.672 -13.255 1.00 64.19 381 THR A CA 1
ATOM 2963 C C . THR A 1 381 ? 13.225 8.499 -11.745 1.00 64.19 381 THR A C 1
ATOM 2965 O O . THR A 1 381 ? 12.177 8.321 -11.123 1.00 64.19 381 THR A O 1
ATOM 2968 N N . LYS A 1 382 ? 14.421 8.567 -11.147 1.00 69.19 382 LYS A N 1
ATOM 2969 C CA . LYS A 1 382 ? 14.626 8.584 -9.693 1.00 69.19 382 LYS A CA 1
ATOM 2970 C C . LYS A 1 382 ? 15.777 9.532 -9.362 1.00 69.19 382 LYS A C 1
ATOM 2972 O O . LYS A 1 382 ? 16.802 9.514 -10.037 1.00 69.19 382 LYS A O 1
ATOM 2977 N N . HIS A 1 383 ? 15.620 10.293 -8.284 1.00 74.75 383 HIS A N 1
ATOM 2978 C CA . HIS A 1 383 ? 16.705 11.080 -7.702 1.00 74.75 383 HIS A CA 1
ATOM 2979 C C . HIS A 1 383 ? 17.390 10.300 -6.576 1.00 74.75 383 HIS A C 1
ATOM 2981 O O . HIS A 1 383 ? 16.712 9.588 -5.829 1.00 74.75 383 HIS A O 1
ATOM 2987 N N . ASN A 1 384 ? 18.708 10.455 -6.419 1.00 76.12 384 ASN A N 1
ATOM 2988 C CA . ASN A 1 384 ? 19.494 9.808 -5.355 1.00 76.12 384 ASN A CA 1
ATOM 2989 C C . ASN A 1 384 ? 19.276 8.277 -5.244 1.00 76.12 384 ASN A C 1
ATOM 2991 O O . ASN A 1 384 ? 19.056 7.740 -4.149 1.00 76.12 384 ASN A O 1
ATOM 2995 N N . ALA A 1 385 ? 19.332 7.556 -6.365 1.00 72.62 385 ALA A N 1
ATOM 2996 C CA . ALA A 1 385 ? 19.217 6.100 -6.406 1.00 72.62 385 ALA A CA 1
ATOM 2997 C C . ALA A 1 385 ? 20.544 5.403 -6.051 1.00 72.62 385 ALA A C 1
ATOM 2999 O O . ALA A 1 385 ? 21.628 5.918 -6.324 1.00 72.62 385 ALA A O 1
ATOM 3000 N N . SER A 1 386 ? 20.454 4.213 -5.445 1.00 81.75 386 SER A N 1
ATOM 3001 C CA . SER A 1 386 ? 21.610 3.324 -5.272 1.00 81.75 386 SER A CA 1
ATOM 3002 C C . SER A 1 386 ? 21.935 2.654 -6.603 1.00 81.75 386 SER A C 1
ATOM 3004 O O . SER A 1 386 ? 21.030 2.199 -7.304 1.00 81.75 386 SER A O 1
ATOM 3006 N N . VAL A 1 387 ? 23.218 2.619 -6.955 1.00 87.81 387 VAL A N 1
ATOM 3007 C CA . VAL A 1 387 ? 23.692 2.146 -8.255 1.00 87.81 387 VAL A CA 1
ATOM 3008 C C . VAL A 1 387 ? 24.902 1.231 -8.106 1.00 87.81 387 VAL A C 1
ATOM 3010 O O . VAL A 1 387 ? 25.639 1.278 -7.119 1.00 87.81 387 VAL A O 1
ATOM 3013 N N . ILE A 1 388 ? 25.116 0.409 -9.124 1.00 88.94 388 ILE A N 1
ATOM 3014 C CA . ILE A 1 388 ? 26.308 -0.412 -9.302 1.00 88.94 388 ILE A CA 1
ATOM 3015 C C . ILE A 1 388 ? 27.050 0.036 -10.559 1.00 88.94 388 ILE A C 1
ATOM 3017 O O . ILE A 1 388 ? 26.455 0.544 -11.511 1.00 88.94 388 ILE A O 1
ATOM 3021 N N . LYS A 1 389 ? 28.368 -0.152 -10.556 1.00 91.50 389 LYS A N 1
ATOM 3022 C CA . LYS A 1 389 ? 29.239 0.048 -11.710 1.00 91.50 389 LYS A CA 1
ATOM 3023 C C . LYS A 1 389 ? 29.613 -1.308 -12.299 1.00 91.50 389 LYS A C 1
ATOM 3025 O O . LYS A 1 389 ? 30.266 -2.113 -11.641 1.00 91.50 389 LYS A O 1
ATOM 3030 N N . ILE A 1 390 ? 29.243 -1.531 -13.551 1.00 88.06 390 ILE A N 1
ATOM 3031 C CA . ILE A 1 390 ? 29.619 -2.694 -14.350 1.00 88.06 390 ILE A CA 1
ATOM 3032 C C . ILE A 1 390 ? 30.786 -2.302 -15.250 1.00 88.06 390 ILE A C 1
ATOM 3034 O O . ILE A 1 390 ? 30.718 -1.316 -15.983 1.00 88.06 390 ILE A O 1
ATOM 3038 N N . ILE A 1 391 ? 31.856 -3.090 -15.201 1.00 84.62 391 ILE A N 1
ATOM 3039 C CA . ILE A 1 391 ? 33.026 -2.938 -16.064 1.00 84.62 391 ILE A CA 1
ATOM 3040 C C . ILE A 1 391 ? 33.006 -4.078 -17.077 1.00 84.62 391 ILE A C 1
ATOM 3042 O O . ILE A 1 391 ? 33.055 -5.253 -16.699 1.00 84.62 391 ILE A O 1
ATOM 3046 N N . LEU A 1 392 ? 32.948 -3.740 -18.362 1.00 79.56 392 LEU A N 1
ATOM 3047 C CA . LEU A 1 392 ? 33.019 -4.720 -19.447 1.00 79.56 392 LEU A CA 1
ATOM 3048 C C . LEU A 1 392 ? 34.473 -5.156 -19.701 1.00 79.56 392 LEU A C 1
ATOM 3050 O O . LEU A 1 392 ? 35.426 -4.446 -19.366 1.00 79.56 392 LEU A O 1
ATOM 3054 N N . ASP A 1 393 ? 34.670 -6.318 -20.325 1.00 65.06 393 ASP A N 1
ATOM 3055 C CA . ASP A 1 393 ? 35.988 -6.784 -20.791 1.00 65.06 393 ASP A CA 1
ATOM 3056 C C . ASP A 1 393 ? 36.666 -5.820 -21.791 1.00 65.06 393 ASP A C 1
ATOM 3058 O O . ASP A 1 393 ? 37.897 -5.804 -21.898 1.00 65.06 393 ASP A O 1
ATOM 3062 N N . THR A 1 394 ? 35.883 -4.958 -22.449 1.00 64.56 394 THR A N 1
ATOM 3063 C CA . THR A 1 394 ? 36.333 -3.845 -23.303 1.00 64.56 394 THR A CA 1
ATOM 3064 C C . THR A 1 394 ? 36.935 -2.666 -22.531 1.00 64.56 394 THR A C 1
ATOM 3066 O O . THR A 1 394 ? 37.652 -1.862 -23.126 1.00 64.56 394 THR A O 1
ATOM 3069 N N . GLY A 1 395 ? 36.683 -2.566 -21.221 1.00 66.06 395 GLY A N 1
ATOM 3070 C CA . GLY A 1 395 ? 37.089 -1.444 -20.368 1.00 66.06 395 GLY A CA 1
ATOM 3071 C C . GLY A 1 395 ? 36.060 -0.314 -20.249 1.00 66.06 395 GLY A C 1
ATOM 3072 O O . GLY A 1 395 ? 36.322 0.640 -19.525 1.00 66.06 395 GLY A O 1
ATOM 3073 N N . GLU A 1 396 ? 34.907 -0.415 -20.917 1.00 76.38 396 GLU A N 1
ATOM 3074 C CA . GLU A 1 396 ? 33.792 0.527 -20.745 1.00 76.38 396 GLU A CA 1
ATOM 3075 C C . GLU A 1 396 ? 33.148 0.383 -19.357 1.00 76.38 396 GLU A C 1
ATOM 3077 O O . GLU A 1 396 ? 32.957 -0.732 -18.858 1.00 76.38 396 GLU A O 1
ATOM 3082 N N . GLU A 1 397 ? 32.792 1.521 -18.755 1.00 87.38 397 GLU A N 1
ATOM 3083 C CA . GLU A 1 397 ? 32.145 1.599 -17.445 1.00 87.38 397 GLU A CA 1
ATOM 3084 C C . GLU A 1 397 ? 30.674 1.987 -17.594 1.00 87.38 397 GLU A C 1
ATOM 3086 O O . GLU A 1 397 ? 30.329 3.016 -18.176 1.00 87.38 397 GLU A O 1
ATOM 3091 N N . LEU A 1 398 ? 29.802 1.166 -17.024 1.00 89.19 398 LEU A N 1
ATOM 3092 C CA . LEU A 1 398 ? 28.357 1.315 -17.074 1.00 89.19 398 LEU A CA 1
ATOM 3093 C C . LEU A 1 398 ? 27.823 1.474 -15.656 1.00 89.19 398 LEU A C 1
ATOM 3095 O O . LEU A 1 398 ? 28.104 0.640 -14.804 1.00 89.19 398 LEU A O 1
ATOM 3099 N N . ILE A 1 399 ? 27.069 2.540 -15.389 1.00 91.25 399 ILE A N 1
ATOM 3100 C CA . ILE A 1 399 ? 26.482 2.784 -14.067 1.00 91.25 399 ILE A CA 1
ATOM 3101 C C . ILE A 1 399 ? 24.963 2.693 -14.179 1.00 91.25 399 ILE A C 1
ATOM 3103 O O . ILE A 1 399 ? 24.344 3.480 -14.904 1.00 91.25 399 ILE A O 1
ATOM 3107 N N . CYS A 1 400 ? 24.381 1.736 -13.463 1.00 88.56 400 CYS A N 1
ATOM 3108 C CA . CYS A 1 400 ? 22.957 1.430 -13.499 1.00 88.56 400 CYS A CA 1
ATOM 3109 C C . CYS A 1 400 ? 22.435 1.005 -12.124 1.00 88.56 400 CYS A C 1
ATOM 3111 O O . CYS A 1 400 ? 23.211 0.754 -11.199 1.00 88.56 400 CYS A O 1
ATOM 3113 N N . THR A 1 401 ? 21.117 0.925 -11.969 1.00 81.94 401 THR A N 1
ATOM 3114 C CA . THR A 1 401 ? 20.520 0.350 -10.760 1.00 81.94 401 THR A CA 1
ATOM 3115 C C . THR A 1 401 ? 20.754 -1.173 -10.703 1.00 81.94 401 THR A C 1
ATOM 3117 O O . THR A 1 401 ? 20.912 -1.806 -11.753 1.00 81.94 401 THR A O 1
ATOM 3120 N N . PRO A 1 402 ? 20.821 -1.786 -9.502 1.00 80.69 402 PRO A N 1
ATOM 3121 C CA . PRO A 1 402 ? 21.101 -3.221 -9.347 1.00 80.69 402 PRO A CA 1
ATOM 3122 C C . PRO A 1 402 ? 20.078 -4.158 -10.016 1.00 80.69 402 PRO A C 1
ATOM 3124 O O . PRO A 1 402 ? 20.407 -5.293 -10.353 1.00 80.69 402 PRO A O 1
ATOM 3127 N N . ASP A 1 403 ? 18.849 -3.688 -10.201 1.00 69.38 403 ASP A N 1
ATOM 3128 C CA . ASP A 1 403 ? 17.700 -4.397 -10.774 1.00 69.38 403 ASP A CA 1
ATOM 3129 C C . ASP A 1 403 ? 17.600 -4.269 -12.307 1.00 69.38 403 ASP A C 1
ATOM 3131 O O . ASP A 1 403 ? 16.725 -4.877 -12.919 1.00 69.38 403 ASP A O 1
ATOM 3135 N N . HIS A 1 404 ? 18.486 -3.507 -12.964 1.00 78.56 404 HIS A N 1
ATOM 3136 C CA . HIS A 1 404 ? 18.393 -3.290 -14.410 1.00 78.56 404 HIS A CA 1
ATOM 3137 C C . HIS A 1 404 ? 18.639 -4.566 -15.231 1.00 78.56 404 HIS A C 1
ATOM 3139 O O . HIS A 1 404 ? 19.617 -5.269 -15.004 1.00 78.56 404 HIS A O 1
ATOM 3145 N N . LEU A 1 405 ? 17.812 -4.827 -16.246 1.00 79.38 405 LEU A N 1
ATOM 3146 C CA . LEU A 1 405 ? 17.915 -6.028 -17.074 1.00 79.38 405 LEU A CA 1
ATOM 3147 C C . LEU A 1 405 ? 18.877 -5.866 -18.266 1.00 79.38 405 LEU A C 1
ATOM 3149 O O . LEU A 1 405 ? 18.680 -5.044 -19.165 1.00 79.38 405 LEU A O 1
ATOM 3153 N N . PHE A 1 406 ? 19.887 -6.730 -18.323 1.00 84.94 406 PHE A N 1
ATOM 3154 C CA . PHE A 1 406 ? 20.803 -6.878 -19.452 1.00 84.94 406 PHE A CA 1
ATOM 3155 C C . PHE A 1 406 ? 20.349 -8.007 -20.370 1.00 84.94 406 PHE A C 1
ATOM 3157 O O . PHE A 1 406 ? 20.025 -9.097 -19.907 1.00 84.94 406 PHE A O 1
ATOM 3164 N N . ARG A 1 407 ? 20.380 -7.761 -21.684 1.00 83.12 407 ARG A N 1
ATOM 3165 C CA . ARG A 1 407 ? 20.028 -8.762 -22.694 1.00 83.12 407 ARG A CA 1
ATOM 3166 C C . ARG A 1 407 ? 21.225 -9.668 -22.985 1.00 83.12 407 ARG A C 1
ATOM 3168 O O . ARG A 1 407 ? 22.267 -9.182 -23.431 1.00 83.12 407 ARG A O 1
ATOM 3175 N N . LEU A 1 408 ? 21.079 -10.975 -22.808 1.00 80.38 408 LEU A N 1
ATOM 3176 C CA . LEU A 1 408 ? 22.089 -11.975 -23.157 1.00 80.38 408 LEU A CA 1
ATOM 3177 C C . LEU A 1 408 ? 22.067 -12.303 -24.661 1.00 80.38 408 LEU A C 1
ATOM 3179 O O . LEU A 1 408 ? 21.147 -11.938 -25.400 1.00 80.38 408 LEU A O 1
ATOM 3183 N N . VAL A 1 409 ? 23.122 -12.961 -25.152 1.00 68.81 409 VAL A N 1
ATOM 3184 C CA . VAL A 1 409 ? 23.269 -13.318 -26.581 1.00 68.81 409 VAL A CA 1
ATOM 3185 C C . VAL A 1 409 ? 22.135 -14.223 -27.083 1.00 68.81 409 VAL A C 1
ATOM 3187 O O . VAL A 1 409 ? 21.730 -14.102 -28.241 1.00 68.81 409 VAL A O 1
ATOM 3190 N N . ASP A 1 410 ? 21.607 -15.098 -26.228 1.00 68.75 410 ASP A N 1
ATOM 3191 C CA . ASP A 1 410 ? 20.472 -15.981 -26.531 1.00 68.75 410 ASP A CA 1
ATOM 3192 C C . ASP A 1 410 ? 19.115 -15.250 -26.577 1.00 68.75 410 ASP A C 1
ATOM 3194 O O . ASP A 1 410 ? 18.149 -15.781 -27.122 1.00 68.75 410 ASP A O 1
ATOM 3198 N N . GLY A 1 411 ? 19.065 -14.006 -26.092 1.00 70.06 411 GLY A N 1
ATOM 3199 C CA . GLY A 1 411 ? 17.873 -13.168 -26.029 1.00 70.06 411 GLY A CA 1
ATOM 3200 C C . GLY A 1 411 ? 17.148 -13.150 -24.689 1.00 70.06 411 GLY A C 1
ATOM 3201 O O . GLY A 1 411 ? 16.193 -12.387 -24.574 1.00 70.06 411 GLY A O 1
ATOM 3202 N N . SER A 1 412 ? 17.606 -13.916 -23.698 1.00 77.19 412 SER A N 1
ATOM 3203 C CA . SER A 1 412 ? 17.124 -13.826 -22.316 1.00 77.19 412 SER A CA 1
ATOM 3204 C C . SER A 1 412 ? 17.611 -12.542 -21.626 1.00 77.19 412 SER A C 1
ATOM 3206 O O . SER A 1 412 ? 18.503 -11.846 -22.127 1.00 77.19 412 SER A O 1
ATOM 3208 N N . TYR A 1 413 ? 17.012 -12.214 -20.481 1.00 79.81 413 TYR A N 1
ATOM 3209 C CA . TYR A 1 413 ? 17.340 -11.032 -19.688 1.00 79.81 413 TYR A CA 1
ATOM 3210 C C . TYR A 1 413 ? 17.739 -11.425 -18.268 1.00 79.81 413 TYR A C 1
ATOM 3212 O O . TYR A 1 413 ? 17.160 -12.339 -17.693 1.00 79.81 413 TYR A O 1
ATOM 3220 N N . ILE A 1 414 ? 18.713 -10.718 -17.697 1.00 77.62 414 ILE A N 1
ATOM 3221 C CA . ILE A 1 414 ? 19.170 -10.935 -16.320 1.00 77.62 414 ILE A CA 1
ATOM 3222 C C . ILE A 1 414 ? 19.470 -9.605 -15.629 1.00 77.62 414 ILE A C 1
ATOM 3224 O O . ILE A 1 414 ? 19.908 -8.648 -16.271 1.00 77.62 414 ILE A O 1
ATOM 3228 N N . GLN A 1 415 ? 19.237 -9.539 -14.319 1.00 82.56 415 GLN A N 1
ATOM 3229 C CA . GLN A 1 415 ? 19.482 -8.336 -13.530 1.00 82.56 415 GLN A CA 1
ATOM 3230 C C . GLN A 1 415 ? 20.970 -8.005 -13.418 1.00 82.56 415 GLN A C 1
ATOM 3232 O O . GLN A 1 415 ? 21.830 -8.876 -13.288 1.00 82.56 415 GLN A O 1
ATOM 3237 N N . ALA A 1 416 ? 21.260 -6.711 -13.376 1.00 83.19 416 ALA A N 1
ATOM 3238 C CA . ALA A 1 416 ? 22.596 -6.147 -13.312 1.00 83.19 416 ALA A CA 1
ATOM 3239 C C . ALA A 1 416 ? 23.388 -6.634 -12.084 1.00 83.19 416 ALA A C 1
ATOM 3241 O O . ALA A 1 416 ? 24.596 -6.829 -12.172 1.00 83.19 416 ALA A O 1
ATOM 3242 N N . SER A 1 417 ? 22.714 -6.860 -10.953 1.00 80.81 417 SER A N 1
ATOM 3243 C CA . SER A 1 417 ? 23.301 -7.401 -9.717 1.00 80.81 417 SER A CA 1
ATOM 3244 C C . SER A 1 417 ? 23.604 -8.902 -9.767 1.00 80.81 417 SER A C 1
ATOM 3246 O O . SER A 1 417 ? 24.477 -9.366 -9.038 1.00 80.81 417 SER A O 1
ATOM 3248 N N . GLN A 1 418 ? 22.913 -9.644 -10.633 1.00 80.38 418 GLN A N 1
ATOM 3249 C CA . GLN A 1 418 ? 23.027 -11.099 -10.789 1.00 80.38 418 GLN A CA 1
ATOM 3250 C C . GLN A 1 418 ? 23.931 -11.501 -11.963 1.00 80.38 418 GLN A C 1
ATOM 3252 O O . GLN A 1 418 ? 24.186 -12.684 -12.185 1.00 80.38 418 GLN A O 1
ATOM 3257 N N . LEU A 1 419 ? 24.427 -10.522 -12.722 1.00 79.25 419 LEU A N 1
ATOM 3258 C CA . LEU A 1 419 ? 25.361 -10.735 -13.818 1.00 79.25 419 LEU A CA 1
ATOM 3259 C C . LEU A 1 419 ? 26.647 -11.414 -13.323 1.00 79.25 419 LEU A C 1
ATOM 3261 O O . LEU A 1 419 ? 27.270 -10.984 -12.352 1.00 79.25 419 LEU A O 1
ATOM 3265 N N . THR A 1 420 ? 27.098 -12.449 -14.030 1.00 74.06 420 THR A N 1
ATOM 3266 C CA . THR A 1 420 ? 28.347 -13.153 -13.699 1.00 74.06 420 THR A CA 1
ATOM 3267 C C . THR A 1 420 ? 29.397 -13.018 -14.805 1.00 74.06 420 THR A C 1
ATOM 3269 O O . THR A 1 420 ? 29.056 -12.910 -15.985 1.00 74.06 420 THR A O 1
ATOM 3272 N N . PRO A 1 421 ? 30.706 -13.073 -14.482 1.00 69.44 421 PRO A N 1
ATOM 3273 C CA . PRO A 1 421 ? 31.773 -13.012 -15.486 1.00 69.44 421 PRO A CA 1
ATOM 3274 C C . PRO A 1 421 ? 31.755 -14.115 -16.555 1.00 69.44 421 PRO A C 1
ATOM 3276 O O . PRO A 1 421 ? 32.505 -14.026 -17.524 1.00 69.44 421 PRO A O 1
ATOM 3279 N N . SER A 1 422 ? 30.961 -15.176 -16.398 1.00 64.06 422 SER A N 1
ATOM 3280 C CA . SER A 1 422 ? 30.810 -16.242 -17.397 1.00 64.06 422 SER A CA 1
ATOM 3281 C C . SER A 1 422 ? 29.746 -15.932 -18.456 1.00 64.06 422 SER A C 1
ATOM 3283 O O . SER A 1 422 ? 29.809 -16.493 -19.551 1.00 64.06 422 SER A O 1
ATOM 3285 N N . GLN A 1 423 ? 28.806 -15.029 -18.174 1.00 67.00 423 GLN A N 1
ATOM 3286 C CA . GLN A 1 423 ? 27.694 -14.705 -19.066 1.00 67.00 423 GLN A CA 1
ATOM 3287 C C . GLN A 1 423 ? 28.108 -13.754 -20.189 1.00 67.00 423 GLN A C 1
ATOM 3289 O O . GLN A 1 423 ? 28.970 -12.890 -20.012 1.00 67.00 423 GLN A O 1
ATOM 3294 N N . SER A 1 424 ? 27.479 -13.932 -21.359 1.00 69.81 424 SER A N 1
ATOM 3295 C CA . SER A 1 424 ? 27.750 -13.123 -22.548 1.00 69.81 424 SER A CA 1
ATOM 3296 C C . SER A 1 424 ? 26.588 -12.206 -22.917 1.00 69.81 424 SER A C 1
ATOM 3298 O O . SER A 1 424 ? 25.465 -12.667 -23.128 1.00 69.81 424 SER A O 1
ATOM 3300 N N . ILE A 1 425 ? 26.869 -10.906 -23.024 1.00 82.00 425 ILE A N 1
ATOM 3301 C CA . ILE A 1 425 ? 25.867 -9.860 -23.280 1.00 82.00 425 ILE A CA 1
ATOM 3302 C C . ILE A 1 425 ? 25.681 -9.658 -24.793 1.00 82.00 425 ILE A C 1
ATOM 3304 O O . ILE A 1 425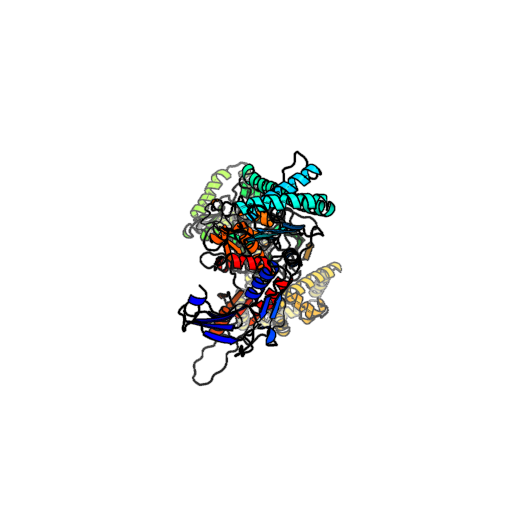 ? 26.632 -9.742 -25.573 1.00 82.00 425 ILE A O 1
ATOM 3308 N N . SER A 1 426 ? 24.448 -9.377 -25.216 1.00 82.12 426 SER A N 1
ATOM 3309 C CA . SER A 1 426 ? 24.051 -9.156 -26.610 1.00 82.12 426 SER A CA 1
ATOM 3310 C C . SER A 1 426 ? 24.759 -7.940 -27.238 1.00 82.12 426 SER A C 1
ATOM 3312 O O . SER A 1 426 ? 24.497 -6.809 -26.822 1.00 82.12 426 SER A O 1
ATOM 3314 N N . PRO A 1 427 ? 25.602 -8.114 -28.276 1.00 79.44 427 PRO A N 1
ATOM 3315 C CA . PRO A 1 427 ? 26.408 -7.020 -28.813 1.00 79.44 427 PRO A CA 1
ATOM 3316 C C . PRO A 1 427 ? 25.758 -6.229 -29.952 1.00 79.44 427 PRO A C 1
ATOM 3318 O O . PRO A 1 427 ? 25.071 -6.779 -30.811 1.00 79.44 427 PRO A O 1
ATOM 3321 N N . LEU A 1 428 ? 26.096 -4.941 -30.025 1.00 83.50 428 LEU A N 1
ATOM 3322 C CA . LEU A 1 428 ? 25.850 -4.037 -31.149 1.00 83.50 428 LEU A CA 1
ATOM 3323 C C . LEU A 1 428 ? 27.176 -3.743 -31.871 1.00 83.50 428 LEU A C 1
ATOM 3325 O O . LEU A 1 428 ? 27.963 -2.900 -31.441 1.00 83.50 428 LEU A O 1
ATOM 3329 N N . TYR A 1 429 ? 27.424 -4.400 -33.009 1.00 77.75 429 TYR A N 1
ATOM 3330 C CA . TYR A 1 429 ? 28.607 -4.109 -33.826 1.00 77.75 429 TYR A CA 1
ATOM 3331 C C . TYR A 1 429 ? 28.306 -3.076 -34.913 1.00 77.75 429 TYR A C 1
ATOM 3333 O O . TYR A 1 429 ? 27.454 -3.296 -35.774 1.00 77.75 429 TYR A O 1
ATOM 3341 N N . ARG A 1 430 ? 29.080 -1.985 -34.930 1.00 82.62 430 ARG A N 1
ATOM 3342 C CA . ARG A 1 430 ? 29.016 -0.908 -35.930 1.00 82.62 430 ARG A CA 1
ATOM 3343 C C . ARG A 1 430 ? 30.363 -0.761 -36.643 1.00 82.62 430 ARG A C 1
ATOM 3345 O O . ARG A 1 430 ? 31.419 -0.935 -36.036 1.00 82.62 430 ARG A O 1
ATOM 3352 N N . LYS A 1 431 ? 30.350 -0.427 -37.935 1.00 81.19 431 LYS A N 1
ATOM 3353 C CA . LYS A 1 431 ? 31.554 -0.036 -38.690 1.00 81.19 431 LYS A CA 1
ATOM 3354 C C . LYS A 1 431 ? 31.224 0.957 -39.798 1.00 81.19 431 LYS A C 1
ATOM 3356 O O . LYS A 1 431 ? 30.081 1.091 -40.216 1.00 81.19 431 LYS A O 1
ATOM 3361 N N . ILE A 1 432 ? 32.252 1.608 -40.334 1.00 83.38 432 ILE A N 1
ATOM 3362 C CA . ILE A 1 432 ? 32.132 2.461 -41.523 1.00 83.38 432 ILE A CA 1
ATOM 3363 C C . ILE A 1 432 ? 32.592 1.671 -42.747 1.00 83.38 432 ILE A C 1
ATOM 3365 O O . ILE A 1 432 ? 33.696 1.123 -42.751 1.00 83.38 432 ILE A O 1
ATOM 3369 N N . SER A 1 433 ? 31.761 1.647 -43.788 1.00 81.81 433 SER A N 1
ATOM 3370 C CA . SER A 1 433 ? 32.017 0.931 -45.031 1.00 81.81 433 SER A CA 1
ATOM 3371 C C . SER A 1 433 ? 33.256 1.470 -45.747 1.00 81.81 433 SER A C 1
ATOM 3373 O O . SER A 1 433 ? 33.423 2.686 -45.926 1.00 81.81 433 SER A O 1
ATOM 3375 N N . LYS A 1 434 ? 34.113 0.553 -46.196 1.00 79.31 434 LYS A N 1
ATOM 3376 C CA . LYS A 1 434 ? 35.270 0.812 -47.055 1.00 79.31 434 LYS A CA 1
ATOM 3377 C C . LYS A 1 434 ? 35.073 0.112 -48.397 1.00 79.31 434 LYS A C 1
ATOM 3379 O O . LYS A 1 434 ? 34.439 -0.937 -48.492 1.00 79.31 434 LYS A O 1
ATOM 3384 N N . LYS A 1 435 ? 35.662 0.672 -49.459 1.00 68.31 435 LYS A N 1
ATOM 3385 C CA . LYS A 1 435 ? 35.692 0.002 -50.770 1.00 68.31 435 LYS A CA 1
ATOM 3386 C C . LYS A 1 435 ? 36.380 -1.360 -50.615 1.00 68.31 435 LYS A C 1
ATOM 3388 O O . LYS A 1 435 ? 37.557 -1.389 -50.267 1.00 68.31 435 LYS A O 1
ATOM 3393 N N . GLY A 1 436 ? 35.649 -2.449 -50.856 1.00 59.81 436 GLY A N 1
ATOM 3394 C CA . GLY A 1 436 ? 36.126 -3.822 -50.638 1.00 59.81 436 GLY A CA 1
ATOM 3395 C C . GLY A 1 436 ? 35.355 -4.618 -49.577 1.00 59.81 436 GLY A C 1
ATOM 3396 O O . GLY A 1 436 ? 35.499 -5.834 -49.545 1.00 59.81 436 GLY A O 1
ATOM 3397 N N . ASP A 1 437 ? 34.474 -3.989 -48.787 1.00 51.00 437 ASP A N 1
ATOM 3398 C CA . ASP A 1 437 ? 33.559 -4.660 -47.836 1.00 51.00 437 ASP A CA 1
ATOM 3399 C C . ASP A 1 437 ? 32.387 -5.404 -48.537 1.00 51.00 437 ASP A C 1
ATOM 3401 O O . ASP A 1 437 ? 31.273 -5.456 -48.024 1.00 51.00 437 ASP A O 1
ATOM 3405 N N . GLY A 1 438 ? 32.592 -5.923 -49.754 1.00 57.00 438 GLY A N 1
ATOM 3406 C CA . GLY A 1 438 ? 31.532 -6.521 -50.584 1.00 57.00 438 GLY A CA 1
ATOM 3407 C C . GLY A 1 438 ? 30.626 -5.508 -51.301 1.00 57.00 438 GLY A C 1
ATOM 3408 O O . GLY A 1 438 ? 29.661 -5.899 -51.948 1.00 57.00 438 GLY A O 1
ATOM 3409 N N . THR A 1 439 ? 30.924 -4.204 -51.217 1.00 59.84 439 THR A N 1
ATOM 3410 C CA . THR A 1 439 ? 30.157 -3.125 -51.868 1.00 59.84 439 THR A CA 1
ATOM 3411 C C . THR A 1 439 ? 31.087 -2.046 -52.448 1.00 59.84 439 THR A C 1
ATOM 3413 O O . THR A 1 439 ? 32.234 -1.887 -52.018 1.00 59.84 439 THR A O 1
ATOM 3416 N N . ASN A 1 440 ? 30.587 -1.262 -53.413 1.00 63.38 440 ASN A N 1
ATOM 3417 C CA . ASN A 1 440 ? 31.296 -0.098 -53.973 1.00 63.38 440 ASN A CA 1
ATOM 3418 C C . ASN A 1 440 ? 31.072 1.203 -53.168 1.00 63.38 440 ASN A C 1
ATOM 3420 O O . ASN A 1 440 ? 31.619 2.257 -53.518 1.00 63.38 440 ASN A O 1
ATOM 3424 N N . LEU A 1 441 ? 30.282 1.142 -52.091 1.00 71.50 441 LEU A N 1
ATOM 3425 C CA . LEU A 1 441 ? 29.884 2.288 -51.277 1.00 71.50 441 LEU A CA 1
ATOM 3426 C C . LEU A 1 441 ? 30.913 2.551 -50.170 1.00 71.50 441 LEU A C 1
ATOM 3428 O O . LEU A 1 441 ? 31.211 1.688 -49.350 1.00 71.50 441 LEU A O 1
ATOM 3432 N N . ASN A 1 442 ? 31.448 3.773 -50.130 1.00 78.94 442 ASN A N 1
ATOM 3433 C CA . ASN A 1 442 ? 32.441 4.198 -49.143 1.00 78.94 442 ASN A CA 1
ATOM 3434 C C . ASN A 1 442 ? 31.887 5.304 -48.242 1.00 78.94 442 ASN A C 1
ATOM 3436 O O . ASN A 1 442 ? 31.322 6.287 -48.746 1.00 78.94 442 ASN A O 1
ATOM 3440 N N . GLY A 1 443 ? 32.141 5.174 -46.941 1.00 80.12 443 GLY A N 1
ATOM 3441 C CA . GLY A 1 443 ? 31.804 6.180 -45.937 1.00 80.12 443 GLY A CA 1
ATOM 3442 C C . GLY A 1 443 ? 30.375 6.111 -45.398 1.00 80.12 443 GLY A C 1
ATOM 3443 O O . GLY A 1 443 ? 29.952 7.084 -44.779 1.00 80.12 443 GLY A O 1
ATOM 3444 N N . TYR A 1 444 ? 29.655 5.009 -45.629 1.00 83.44 444 TYR A N 1
ATOM 3445 C CA . TYR A 1 444 ? 28.348 4.753 -45.015 1.00 83.44 444 TYR A CA 1
ATOM 3446 C C . TYR A 1 444 ? 28.516 3.940 -43.739 1.00 83.44 444 TYR A C 1
ATOM 3448 O O . TYR A 1 444 ? 29.435 3.133 -43.626 1.00 83.44 444 TYR A O 1
ATOM 3456 N N . GLU A 1 445 ? 27.623 4.134 -42.784 1.00 87.00 445 GLU A N 1
ATOM 3457 C CA . GLU A 1 445 ? 27.580 3.303 -41.589 1.00 87.00 445 GLU A CA 1
ATOM 3458 C C . GLU A 1 445 ? 26.946 1.935 -41.879 1.00 87.00 445 GLU A C 1
ATOM 3460 O O . GLU A 1 445 ? 26.000 1.824 -42.669 1.00 87.00 445 GLU A O 1
ATOM 3465 N N . MET A 1 446 ? 27.496 0.897 -41.252 1.00 82.50 446 MET A N 1
ATOM 3466 C CA . MET A 1 446 ? 26.998 -0.470 -41.292 1.00 82.50 446 MET A CA 1
ATOM 3467 C C . MET A 1 446 ? 26.870 -1.043 -39.882 1.00 82.50 446 MET A C 1
ATOM 3469 O O . MET A 1 446 ? 27.726 -0.797 -39.031 1.00 82.50 446 MET A O 1
ATOM 3473 N N . VAL A 1 447 ? 25.861 -1.885 -39.687 1.00 84.19 447 VAL A N 1
ATOM 3474 C CA . VAL A 1 447 ? 25.603 -2.646 -38.463 1.00 84.19 447 VAL A CA 1
ATOM 3475 C C . VAL A 1 447 ? 25.631 -4.137 -38.771 1.00 84.19 447 VAL A C 1
ATOM 3477 O O . VAL A 1 447 ? 25.171 -4.560 -39.833 1.00 84.19 447 VAL A O 1
ATOM 3480 N N . PHE A 1 448 ? 26.219 -4.936 -37.885 1.00 79.38 448 PHE A N 1
ATOM 3481 C CA . PHE A 1 448 ? 26.195 -6.390 -38.020 1.00 79.38 448 PHE A CA 1
ATOM 3482 C C . PHE A 1 448 ? 24.853 -6.936 -37.544 1.00 79.38 448 PHE A C 1
ATOM 3484 O O . PHE A 1 448 ? 24.438 -6.686 -36.416 1.00 79.38 448 PHE A O 1
ATOM 3491 N N . ASP A 1 449 ? 24.207 -7.714 -38.399 1.00 77.94 449 ASP A N 1
ATOM 3492 C CA . ASP A 1 449 ? 22.977 -8.424 -38.089 1.00 77.94 449 ASP A CA 1
ATOM 3493 C C . ASP A 1 449 ? 23.323 -9.873 -37.692 1.00 77.94 449 ASP A C 1
ATOM 3495 O O . ASP A 1 449 ? 23.826 -10.630 -38.537 1.00 77.94 449 ASP A O 1
ATOM 3499 N N . PRO A 1 450 ? 23.084 -10.277 -36.429 1.00 68.38 450 PRO A N 1
ATOM 3500 C CA . PRO A 1 450 ? 23.440 -11.606 -35.947 1.00 68.38 450 PRO A CA 1
ATOM 3501 C C . PRO A 1 450 ? 22.611 -12.713 -36.606 1.00 68.38 450 PRO A C 1
ATOM 3503 O O . PRO A 1 450 ? 23.141 -13.799 -36.854 1.00 68.38 450 PRO A O 1
ATOM 3506 N N . LYS A 1 451 ? 21.353 -12.441 -36.974 1.00 74.62 451 LYS A N 1
ATOM 3507 C CA . LYS A 1 451 ? 20.477 -13.404 -37.650 1.00 74.62 451 LYS A CA 1
ATOM 3508 C C . LYS A 1 451 ? 20.891 -13.630 -39.101 1.00 74.62 451 LYS A C 1
ATOM 3510 O O . LYS A 1 451 ? 20.960 -14.779 -39.539 1.00 74.62 451 LYS A O 1
ATOM 3515 N N . LYS A 1 452 ? 21.233 -12.563 -39.838 1.00 69.12 452 LYS A N 1
ATOM 3516 C CA . LYS A 1 452 ? 21.771 -12.670 -41.216 1.00 69.12 452 LYS A CA 1
ATOM 3517 C C . LYS A 1 452 ? 23.241 -13.073 -41.264 1.00 69.12 452 LYS A C 1
ATOM 3519 O O . LYS A 1 452 ? 23.738 -13.393 -42.342 1.00 69.12 452 LYS A O 1
ATOM 3524 N N . LYS A 1 453 ? 23.940 -13.032 -40.124 1.00 69.62 453 LYS A N 1
ATOM 3525 C CA . LYS A 1 453 ? 25.391 -13.244 -40.010 1.00 69.62 453 LYS A CA 1
ATOM 3526 C C . LYS A 1 453 ? 26.176 -12.348 -40.979 1.00 69.62 453 LYS A C 1
ATOM 3528 O O . LYS A 1 453 ? 27.119 -12.796 -41.633 1.00 69.62 453 LYS A O 1
ATOM 3533 N N . GLY A 1 454 ? 25.775 -11.082 -41.102 1.00 69.81 454 GLY A N 1
ATOM 3534 C CA . GLY A 1 454 ? 26.302 -10.183 -42.129 1.00 69.81 454 GLY A CA 1
ATOM 3535 C C . GLY A 1 454 ? 26.149 -8.703 -41.797 1.00 69.81 454 GLY A C 1
ATOM 3536 O O . GLY A 1 454 ? 25.359 -8.314 -40.945 1.00 69.81 454 GLY A O 1
ATOM 3537 N N . TRP A 1 455 ? 26.926 -7.861 -42.481 1.00 77.12 455 TRP A N 1
ATOM 3538 C CA . TRP A 1 455 ? 26.871 -6.407 -42.315 1.00 77.12 455 TRP A CA 1
ATOM 3539 C C . TRP A 1 455 ? 25.781 -5.795 -43.196 1.00 77.12 455 TRP A C 1
ATOM 3541 O O . TRP A 1 455 ? 25.785 -5.987 -44.411 1.00 77.12 455 TRP A O 1
ATOM 3551 N N . MET A 1 456 ? 24.898 -5.003 -42.597 1.00 84.25 456 MET A N 1
ATOM 3552 C CA . MET A 1 456 ? 23.853 -4.244 -43.282 1.00 84.25 456 MET A CA 1
ATOM 3553 C C . MET A 1 456 ? 24.110 -2.746 -43.168 1.00 84.25 456 MET A C 1
ATOM 3555 O O . MET A 1 456 ? 24.638 -2.283 -42.165 1.00 84.25 456 MET A O 1
ATOM 3559 N N . PHE A 1 457 ? 23.736 -1.965 -44.179 1.00 88.38 457 PHE A N 1
ATOM 3560 C CA . PHE A 1 457 ? 23.855 -0.512 -44.092 1.00 88.38 457 PHE A CA 1
ATOM 3561 C C . PHE A 1 457 ? 22.756 0.096 -43.220 1.00 88.38 457 PHE A C 1
ATOM 3563 O O . PHE A 1 457 ? 21.581 -0.212 -43.412 1.00 88.38 457 PHE A O 1
ATOM 3570 N N . THR A 1 458 ? 23.110 1.039 -42.345 1.00 89.69 458 THR A N 1
ATOM 3571 C CA . THR A 1 458 ? 22.139 1.688 -41.446 1.00 89.69 458 THR A CA 1
ATOM 3572 C C . THR A 1 458 ? 21.031 2.423 -42.208 1.00 89.69 458 THR A C 1
ATOM 3574 O O . THR A 1 458 ? 19.871 2.356 -41.824 1.00 89.69 458 THR A O 1
ATOM 3577 N N . HIS A 1 459 ? 21.330 3.058 -43.348 1.00 88.38 459 HIS A N 1
ATOM 3578 C CA . HIS A 1 459 ? 20.294 3.705 -44.170 1.00 88.38 459 HIS A CA 1
ATOM 3579 C C . HIS A 1 459 ? 19.287 2.719 -44.789 1.00 88.38 459 HIS A C 1
ATOM 3581 O O . HIS A 1 459 ? 18.186 3.128 -45.144 1.00 88.38 459 HIS A O 1
ATOM 3587 N N . ILE A 1 460 ? 19.639 1.432 -44.923 1.00 88.88 460 ILE A N 1
ATOM 3588 C CA . ILE A 1 460 ? 18.684 0.390 -45.331 1.00 88.88 460 ILE A CA 1
ATOM 3589 C C . ILE A 1 460 ? 17.743 0.075 -44.168 1.00 88.88 460 ILE A C 1
ATOM 3591 O O . ILE A 1 460 ? 16.547 -0.055 -44.394 1.00 88.88 460 ILE A O 1
ATOM 3595 N N . LEU A 1 461 ? 18.254 0.014 -42.933 1.00 90.31 461 LEU A N 1
ATOM 3596 C CA . LEU A 1 461 ? 17.413 -0.144 -41.742 1.00 90.31 461 LEU A CA 1
ATOM 3597 C C . LEU A 1 461 ? 16.416 1.015 -41.596 1.00 90.31 461 LEU A C 1
ATOM 3599 O O . LEU A 1 461 ? 15.249 0.784 -41.302 1.00 90.31 461 LEU A O 1
ATOM 3603 N N . ALA A 1 462 ? 16.850 2.246 -41.879 1.00 90.50 462 ALA A N 1
ATOM 3604 C CA . ALA A 1 462 ? 15.986 3.426 -41.846 1.00 90.50 462 ALA A CA 1
ATOM 3605 C C . ALA A 1 462 ? 14.908 3.417 -42.952 1.00 90.50 462 ALA A C 1
ATOM 3607 O O . ALA A 1 462 ? 13.784 3.855 -42.723 1.00 90.50 462 ALA A O 1
ATOM 3608 N N . ASP A 1 463 ? 15.227 2.900 -44.146 1.00 88.94 463 ASP A N 1
ATOM 3609 C CA . ASP A 1 463 ? 14.251 2.683 -45.229 1.00 88.94 463 ASP A CA 1
ATOM 3610 C C . ASP A 1 463 ? 13.238 1.585 -44.870 1.00 88.94 463 ASP A C 1
ATOM 3612 O O . ASP A 1 463 ? 12.050 1.770 -45.110 1.00 88.94 463 ASP A O 1
ATOM 3616 N N . ILE A 1 464 ? 13.683 0.482 -44.251 1.00 88.31 464 ILE A N 1
ATOM 3617 C CA . ILE A 1 464 ? 12.793 -0.582 -43.751 1.00 88.31 464 ILE A CA 1
ATOM 3618 C C . ILE A 1 464 ? 11.808 -0.005 -42.730 1.00 88.31 464 ILE A C 1
ATOM 3620 O O . ILE A 1 464 ? 10.603 -0.144 -42.921 1.00 88.31 464 ILE A O 1
ATOM 3624 N N . TYR A 1 465 ? 12.307 0.729 -41.731 1.00 90.19 465 TYR A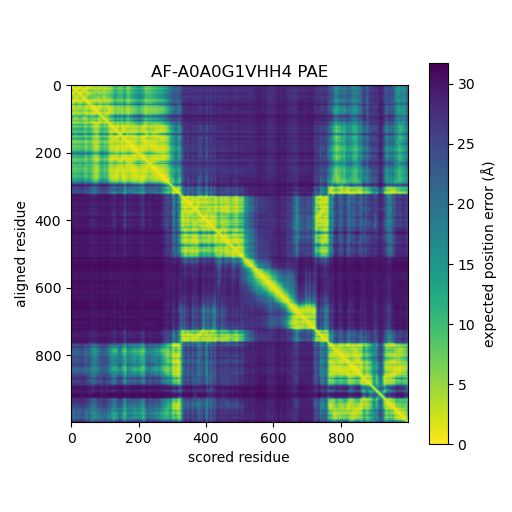 N 1
ATOM 3625 C CA . TYR A 1 465 ? 11.468 1.390 -40.729 1.00 90.19 465 TYR A CA 1
ATOM 3626 C C . TYR A 1 465 ? 10.421 2.319 -41.369 1.00 90.19 465 TYR A C 1
ATOM 3628 O O . TYR A 1 465 ? 9.241 2.265 -41.026 1.00 90.19 465 TYR A O 1
ATOM 3636 N N . ASN A 1 466 ? 10.823 3.157 -42.332 1.00 89.19 466 ASN A N 1
ATOM 3637 C CA . ASN A 1 466 ? 9.910 4.082 -43.013 1.00 89.19 466 ASN A CA 1
ATOM 3638 C C . ASN A 1 466 ? 8.837 3.371 -43.859 1.00 89.19 466 ASN A C 1
ATOM 3640 O O . ASN A 1 466 ? 7.722 3.882 -43.976 1.00 89.19 466 ASN A O 1
ATOM 3644 N N . LEU A 1 467 ? 9.164 2.224 -44.464 1.00 86.31 467 LEU A N 1
ATOM 3645 C CA . LEU A 1 467 ? 8.207 1.405 -45.215 1.00 86.31 467 LEU A CA 1
ATOM 3646 C C . LEU A 1 467 ? 7.187 0.740 -44.284 1.00 86.31 467 LEU A C 1
ATOM 3648 O O . LEU A 1 467 ? 5.995 0.763 -44.588 1.00 86.31 467 LEU A O 1
ATOM 3652 N N . GLU A 1 468 ? 7.651 0.187 -43.161 1.00 84.69 468 GLU A N 1
ATOM 3653 C CA . GLU A 1 468 ? 6.809 -0.438 -42.130 1.00 84.69 468 GLU A CA 1
ATOM 3654 C C . GLU A 1 468 ? 5.846 0.587 -41.506 1.00 84.69 468 GLU A C 1
ATOM 3656 O O . GLU A 1 468 ? 4.657 0.314 -41.375 1.00 84.69 468 GLU A O 1
ATOM 3661 N N . ASN A 1 469 ? 6.319 1.814 -41.257 1.00 83.31 469 ASN A N 1
ATOM 3662 C CA . ASN A 1 469 ? 5.525 2.911 -40.687 1.00 83.31 469 ASN A CA 1
ATOM 3663 C C . ASN A 1 469 ? 4.740 3.733 -41.730 1.00 83.31 469 ASN A C 1
ATOM 3665 O O . ASN A 1 469 ? 4.154 4.766 -41.411 1.00 83.31 469 ASN A O 1
ATOM 3669 N N . GLY A 1 470 ? 4.739 3.320 -43.001 1.00 82.19 470 GLY A N 1
ATOM 3670 C CA . GLY A 1 470 ? 3.930 3.950 -44.047 1.00 82.19 470 GLY A CA 1
ATOM 3671 C C . GLY A 1 470 ? 4.339 5.375 -44.451 1.00 82.19 470 GLY A C 1
ATOM 3672 O O . GLY A 1 470 ? 3.576 6.024 -45.169 1.00 82.19 470 GLY A O 1
ATOM 3673 N N . ALA A 1 471 ? 5.533 5.853 -44.074 1.00 80.31 471 ALA A N 1
ATOM 3674 C CA . ALA A 1 471 ? 6.043 7.180 -44.451 1.00 80.31 471 ALA A CA 1
ATOM 3675 C C . ALA A 1 471 ? 6.135 7.353 -45.980 1.00 80.31 471 ALA A C 1
ATOM 3677 O O . ALA A 1 471 ? 5.952 8.442 -46.532 1.00 80.31 471 ALA A O 1
ATOM 3678 N N . TYR A 1 472 ? 6.392 6.252 -46.686 1.00 81.56 472 TYR A N 1
ATOM 3679 C CA . TYR A 1 472 ? 6.250 6.131 -48.131 1.00 81.56 472 TYR A CA 1
ATOM 3680 C C . TYR A 1 472 ? 5.989 4.674 -48.524 1.00 81.56 472 TYR A C 1
ATOM 3682 O O . TYR A 1 472 ? 6.205 3.749 -47.750 1.00 81.56 472 TYR A O 1
ATOM 3690 N N . LYS A 1 473 ? 5.510 4.462 -49.753 1.00 79.94 473 LYS A N 1
ATOM 3691 C CA . LYS A 1 473 ? 5.261 3.130 -50.321 1.00 79.94 473 LYS A CA 1
ATOM 3692 C C . LYS A 1 473 ? 6.438 2.685 -51.194 1.00 79.94 473 LYS A C 1
ATOM 3694 O O . LYS A 1 473 ? 7.133 3.519 -51.777 1.00 79.94 473 LYS A O 1
ATOM 3699 N N . SER A 1 474 ? 6.635 1.373 -51.318 1.00 74.62 474 SER A N 1
ATOM 3700 C CA . SER A 1 474 ? 7.764 0.762 -52.041 1.00 74.62 474 SER A CA 1
ATOM 3701 C C . SER A 1 474 ? 7.856 1.165 -53.519 1.00 74.62 474 SER A C 1
ATOM 3703 O O . SER A 1 474 ? 8.962 1.266 -54.041 1.00 74.62 474 SER A O 1
ATOM 3705 N N . TYR A 1 475 ? 6.731 1.480 -54.171 1.00 75.44 475 TYR A N 1
ATOM 3706 C CA . TYR A 1 475 ? 6.683 1.880 -55.584 1.00 75.44 475 TYR A CA 1
ATOM 3707 C C . TYR A 1 475 ? 7.235 3.289 -55.878 1.00 75.44 475 TYR A C 1
ATOM 3709 O O . TYR A 1 475 ? 7.356 3.656 -57.043 1.00 75.44 475 TYR A O 1
ATOM 3717 N N . LYS A 1 476 ? 7.591 4.094 -54.861 1.00 70.75 476 LYS A N 1
ATOM 3718 C CA . LYS A 1 476 ? 8.162 5.448 -55.048 1.00 70.75 476 LYS A CA 1
ATOM 3719 C C . LYS A 1 476 ? 9.624 5.466 -55.540 1.00 70.75 476 LYS A C 1
ATOM 3721 O O . LYS A 1 476 ? 10.212 6.535 -55.667 1.00 70.75 476 LYS A O 1
ATOM 3726 N N . GLY A 1 477 ? 10.216 4.303 -55.815 1.00 74.50 477 GLY A N 1
ATOM 3727 C CA . GLY A 1 477 ? 11.554 4.156 -56.396 1.00 74.50 477 GLY A CA 1
ATOM 3728 C C . GLY A 1 477 ? 12.479 3.261 -55.571 1.00 74.50 477 GLY A C 1
ATOM 3729 O O . GLY A 1 477 ? 12.171 2.902 -54.438 1.00 74.50 477 GLY A O 1
ATOM 3730 N N . ASP A 1 478 ? 13.630 2.895 -56.138 1.00 78.12 478 ASP A N 1
ATOM 3731 C CA . ASP A 1 478 ? 14.572 1.943 -55.519 1.00 78.12 478 ASP A CA 1
ATOM 3732 C C . ASP A 1 478 ? 15.777 2.608 -54.832 1.00 78.12 478 ASP A C 1
ATOM 3734 O O . ASP A 1 478 ? 16.590 1.940 -54.177 1.00 78.12 478 ASP A O 1
ATOM 3738 N N . HIS A 1 479 ? 15.911 3.930 -54.968 1.00 81.75 479 HIS A N 1
ATOM 3739 C CA . HIS A 1 479 ? 17.066 4.674 -54.476 1.00 81.75 479 HIS A CA 1
ATOM 3740 C C . HIS A 1 479 ? 16.746 5.376 -53.158 1.00 81.75 479 HIS A C 1
ATOM 3742 O O . HIS A 1 479 ? 15.724 6.046 -53.027 1.00 81.75 479 HIS A O 1
ATOM 3748 N N . ARG A 1 480 ? 17.654 5.236 -52.183 1.00 87.56 480 ARG A N 1
ATOM 3749 C CA . ARG A 1 480 ? 17.595 5.928 -50.890 1.00 87.56 480 ARG A CA 1
ATOM 3750 C C . ARG A 1 480 ? 18.476 7.170 -50.956 1.00 87.56 480 ARG A C 1
ATOM 3752 O O . ARG A 1 480 ? 19.653 7.069 -51.303 1.00 87.56 480 ARG A O 1
ATOM 3759 N N . HIS A 1 481 ? 17.916 8.320 -50.609 1.00 85.12 481 HIS A N 1
ATOM 3760 C CA . HIS A 1 481 ? 18.590 9.610 -50.625 1.00 85.12 481 HIS A CA 1
ATOM 3761 C C . HIS A 1 481 ? 18.610 10.232 -49.229 1.00 85.12 481 HIS A C 1
ATOM 3763 O O . HIS A 1 481 ? 17.561 10.392 -48.608 1.00 85.12 481 HIS A O 1
ATOM 3769 N N . HIS A 1 482 ? 19.798 10.618 -48.765 1.00 89.31 482 HIS A N 1
ATOM 3770 C CA . HIS A 1 482 ? 19.982 11.454 -47.578 1.00 89.31 482 HIS A CA 1
ATOM 3771 C C . HIS A 1 482 ? 19.679 12.906 -47.945 1.00 89.31 482 HIS A C 1
ATOM 3773 O O . HIS A 1 482 ? 20.409 13.495 -48.742 1.00 89.31 482 HIS A O 1
ATOM 3779 N N . SER A 1 483 ? 18.624 13.479 -47.369 1.00 84.81 483 SER A N 1
ATOM 3780 C CA . SER A 1 483 ? 18.145 14.828 -47.710 1.00 84.81 483 SER A CA 1
ATOM 3781 C C . SER A 1 483 ? 19.170 15.924 -47.390 1.00 84.81 483 SER A C 1
ATOM 3783 O O . SER A 1 483 ? 19.218 16.941 -48.076 1.00 84.81 483 SER A O 1
ATOM 3785 N N . ASP A 1 484 ? 20.014 15.705 -46.381 1.00 82.88 484 ASP A N 1
ATOM 3786 C CA . ASP A 1 484 ? 21.112 16.593 -45.974 1.00 82.88 484 ASP A CA 1
ATOM 3787 C C . ASP A 1 484 ? 22.468 16.265 -46.634 1.00 82.88 484 ASP A C 1
ATOM 3789 O O . ASP A 1 484 ? 23.488 16.874 -46.304 1.00 82.88 484 ASP A O 1
ATOM 3793 N N . PHE A 1 485 ? 22.507 15.287 -47.549 1.00 81.12 485 PHE A N 1
ATOM 3794 C CA . PHE A 1 485 ? 23.719 14.764 -48.193 1.00 81.12 485 PHE A CA 1
ATOM 3795 C C . PHE A 1 485 ? 24.775 14.184 -47.222 1.00 81.12 485 PHE A C 1
ATOM 3797 O O . PHE A 1 485 ? 25.888 13.837 -47.646 1.00 81.12 485 PHE A O 1
ATOM 3804 N N . ASN A 1 486 ? 24.445 14.006 -45.938 1.00 84.00 486 ASN A N 1
ATOM 3805 C CA . ASN A 1 486 ? 25.308 13.397 -44.933 1.00 84.00 486 ASN A CA 1
ATOM 3806 C C . ASN A 1 486 ? 25.052 11.887 -44.839 1.00 84.00 486 ASN A C 1
ATOM 3808 O O . ASN A 1 486 ? 24.084 11.422 -44.249 1.00 84.00 486 ASN A O 1
ATOM 3812 N N . LYS A 1 487 ? 26.008 11.097 -45.334 1.00 84.69 487 LYS A N 1
ATOM 3813 C CA . LYS A 1 487 ? 25.951 9.621 -45.379 1.00 84.69 487 LYS A CA 1
ATOM 3814 C C . LYS A 1 487 ? 25.857 8.924 -44.016 1.00 84.69 487 LYS A C 1
ATOM 3816 O O . LYS A 1 487 ? 25.681 7.706 -43.975 1.00 84.69 487 LYS A O 1
ATOM 3821 N N . ARG A 1 488 ? 26.084 9.661 -42.928 1.00 84.50 488 ARG A N 1
ATOM 3822 C CA . ARG A 1 488 ? 26.043 9.154 -41.552 1.00 84.50 488 ARG A CA 1
ATOM 3823 C C . ARG A 1 488 ? 24.769 9.546 -40.817 1.00 84.50 488 ARG A C 1
ATOM 3825 O O . ARG A 1 488 ? 24.470 8.924 -39.810 1.00 84.50 488 ARG A O 1
ATOM 3832 N N . ASN A 1 489 ? 24.018 10.523 -41.327 1.00 89.19 489 ASN A N 1
ATOM 3833 C CA . ASN A 1 489 ? 22.736 10.886 -40.748 1.00 89.19 489 ASN A CA 1
ATOM 3834 C C . ASN A 1 489 ? 21.656 9.925 -41.256 1.00 89.19 489 ASN A C 1
ATOM 3836 O O . ASN A 1 489 ? 20.943 10.224 -42.213 1.00 89.19 489 ASN A O 1
ATOM 3840 N N . ASN A 1 490 ? 21.558 8.746 -40.646 1.00 90.25 490 ASN A N 1
ATOM 3841 C CA . ASN A 1 490 ? 20.588 7.726 -41.037 1.00 90.25 490 ASN A CA 1
ATOM 3842 C C . ASN A 1 490 ? 19.277 7.834 -40.245 1.00 90.25 490 ASN A C 1
ATOM 3844 O O . ASN A 1 490 ? 18.560 6.844 -40.131 1.00 90.25 490 ASN A O 1
ATOM 3848 N N . SER A 1 491 ? 18.954 9.018 -39.709 1.00 89.44 491 SER A N 1
ATOM 3849 C CA . SER A 1 491 ? 17.631 9.267 -39.137 1.00 89.44 491 SER A CA 1
ATOM 3850 C C . SER A 1 491 ? 16.551 8.952 -40.178 1.00 89.44 491 SER A C 1
ATOM 3852 O O . SER A 1 491 ? 16.674 9.431 -41.312 1.00 89.44 491 SER A O 1
ATOM 3854 N N . PRO A 1 492 ? 15.490 8.195 -39.839 1.00 90.50 492 PRO A N 1
ATOM 3855 C CA . PRO A 1 492 ? 14.403 7.900 -40.769 1.00 90.50 492 PRO A CA 1
ATOM 3856 C C . PRO A 1 492 ? 13.825 9.147 -41.446 1.00 90.50 492 PRO A C 1
ATOM 3858 O O . PRO A 1 492 ? 13.556 9.117 -42.645 1.00 90.50 492 PRO A O 1
ATOM 3861 N N . THR A 1 493 ? 13.754 10.276 -40.733 1.00 87.38 493 THR A N 1
ATOM 3862 C CA . THR A 1 493 ? 13.283 11.565 -41.271 1.00 87.38 493 THR A CA 1
ATOM 3863 C C . THR A 1 493 ? 14.205 12.179 -42.332 1.00 87.38 493 THR A C 1
ATOM 3865 O O . THR A 1 493 ? 13.764 13.006 -43.130 1.00 87.38 493 THR A O 1
ATOM 3868 N N . ASN A 1 494 ? 15.477 11.773 -42.384 1.00 89.00 494 ASN A N 1
ATOM 3869 C CA . ASN A 1 494 ? 16.454 12.245 -43.367 1.00 89.00 494 ASN A CA 1
ATOM 3870 C C . ASN A 1 494 ? 16.496 11.374 -44.638 1.00 89.00 494 ASN A C 1
ATOM 3872 O O . ASN A 1 494 ? 17.043 11.807 -45.657 1.00 89.00 494 ASN A O 1
ATOM 3876 N N . ILE A 1 495 ? 15.914 10.169 -44.609 1.00 88.94 495 ILE A N 1
ATOM 3877 C CA . ILE A 1 495 ? 15.958 9.210 -45.720 1.00 88.94 495 ILE A CA 1
ATOM 3878 C C . ILE A 1 495 ? 14.692 9.300 -46.568 1.00 88.94 495 ILE A C 1
ATOM 3880 O O . ILE A 1 495 ? 13.588 9.011 -46.108 1.00 88.94 495 ILE A O 1
ATOM 3884 N N . LYS A 1 496 ? 14.864 9.625 -47.851 1.00 86.81 496 LYS A N 1
ATOM 3885 C CA . LYS A 1 496 ? 13.791 9.618 -48.852 1.00 86.81 496 LYS A CA 1
ATOM 3886 C C . LYS A 1 496 ? 14.013 8.523 -49.878 1.00 86.81 496 LYS A C 1
ATOM 3888 O O . LYS A 1 496 ? 15.146 8.256 -50.277 1.00 86.81 496 LYS A O 1
ATOM 3893 N N . ARG A 1 497 ? 12.914 7.938 -50.342 1.00 85.94 497 ARG A N 1
ATOM 3894 C CA . ARG A 1 497 ? 12.903 6.997 -51.456 1.00 85.94 497 ARG A CA 1
ATOM 3895 C C . ARG A 1 497 ? 12.483 7.731 -52.727 1.00 85.94 497 ARG A C 1
ATOM 3897 O O . ARG A 1 497 ? 11.442 8.383 -52.738 1.00 85.94 497 ARG A O 1
ATOM 3904 N N . VAL A 1 498 ? 13.334 7.673 -53.743 1.00 85.31 498 VAL A N 1
ATOM 3905 C CA . VAL A 1 498 ? 13.178 8.384 -55.019 1.00 85.31 498 VAL A CA 1
ATOM 3906 C C . VAL A 1 498 ? 13.532 7.459 -56.178 1.00 85.31 498 VAL A C 1
ATOM 3908 O O . VAL A 1 498 ? 14.258 6.467 -56.014 1.00 85.31 498 VAL A O 1
ATOM 3911 N N . THR A 1 499 ? 13.040 7.780 -57.370 1.00 86.31 499 THR A N 1
ATOM 3912 C CA . THR A 1 499 ? 13.492 7.120 -58.599 1.00 86.31 499 THR A CA 1
ATOM 3913 C C . THR A 1 499 ? 14.958 7.458 -58.887 1.00 86.31 499 THR A C 1
ATOM 3915 O O . THR A 1 499 ? 15.532 8.399 -58.331 1.00 86.31 499 THR A O 1
ATOM 3918 N N . TYR A 1 500 ? 15.598 6.682 -59.763 1.00 79.19 500 TYR A N 1
ATOM 3919 C CA . TYR A 1 500 ? 16.976 6.964 -60.174 1.00 79.19 500 TYR A CA 1
ATOM 3920 C C . TYR A 1 500 ? 17.120 8.370 -60.783 1.00 79.19 500 TYR A C 1
ATOM 3922 O O . TYR A 1 500 ? 18.065 9.093 -60.462 1.00 79.19 500 TYR A O 1
ATOM 3930 N N . GLU A 1 501 ? 16.165 8.769 -61.624 1.00 81.31 501 GLU A N 1
ATOM 3931 C CA . GLU A 1 501 ? 16.164 10.058 -62.320 1.00 81.31 501 GLU A CA 1
ATOM 3932 C C . GLU A 1 501 ? 16.016 11.228 -61.344 1.00 81.31 501 GLU A C 1
ATOM 3934 O O . GLU A 1 501 ? 16.822 12.159 -61.371 1.00 81.31 501 GLU A O 1
ATOM 3939 N N . GLU A 1 502 ? 15.065 11.144 -60.410 1.00 81.31 502 GLU A N 1
ATOM 3940 C CA . GLU A 1 502 ? 14.876 12.139 -59.346 1.00 81.31 502 GLU A CA 1
ATOM 3941 C C . GLU A 1 502 ? 16.085 12.213 -58.411 1.00 81.31 502 GLU A C 1
ATOM 3943 O O . GLU A 1 502 ? 16.525 13.304 -58.043 1.00 81.31 502 GLU A O 1
ATOM 3948 N N . HIS A 1 503 ? 16.670 11.063 -58.056 1.00 82.62 503 HIS A N 1
ATOM 3949 C CA . HIS A 1 503 ? 17.884 11.014 -57.249 1.00 82.62 503 HIS A CA 1
ATOM 3950 C C . HIS A 1 503 ? 19.017 11.788 -57.927 1.00 82.62 503 HIS A C 1
ATOM 3952 O O . HIS A 1 503 ? 19.659 12.630 -57.298 1.00 82.62 503 HIS A O 1
ATOM 3958 N N . MET A 1 504 ? 19.250 11.544 -59.221 1.00 77.56 504 MET A N 1
ATOM 3959 C CA . MET A 1 504 ? 20.257 12.272 -59.993 1.00 77.56 504 MET A CA 1
ATOM 3960 C C . MET A 1 504 ? 19.913 13.758 -60.112 1.00 77.56 504 MET A C 1
ATOM 3962 O O . MET A 1 504 ? 20.801 14.589 -59.917 1.00 77.56 504 MET A O 1
ATOM 3966 N N . ALA A 1 505 ? 18.649 14.114 -60.349 1.00 78.44 505 ALA A N 1
ATOM 3967 C CA . ALA A 1 505 ? 18.196 15.502 -60.425 1.00 78.44 505 ALA A CA 1
ATOM 3968 C C . ALA A 1 505 ? 18.450 16.284 -59.122 1.00 78.44 505 ALA A C 1
ATOM 3970 O O . ALA A 1 505 ? 18.931 17.416 -59.184 1.00 78.44 505 ALA A O 1
ATOM 3971 N N . LEU A 1 506 ? 18.224 15.676 -57.949 1.00 78.31 506 LEU A N 1
ATOM 3972 C CA . LEU A 1 506 ? 18.534 16.273 -56.640 1.00 78.31 506 LEU A CA 1
ATOM 3973 C C . LEU A 1 506 ? 20.036 16.543 -56.473 1.00 78.31 506 LEU A C 1
ATOM 3975 O O . LEU A 1 506 ? 20.431 17.636 -56.056 1.00 78.31 506 LEU A O 1
ATOM 3979 N N . HIS A 1 507 ? 20.889 15.590 -56.868 1.00 77.38 507 HIS A N 1
ATOM 3980 C CA . HIS A 1 507 ? 22.345 15.786 -56.873 1.00 77.38 507 HIS A CA 1
ATOM 3981 C C . HIS A 1 507 ? 22.775 16.874 -57.870 1.00 77.38 507 HIS A C 1
ATOM 3983 O O . HIS A 1 507 ? 23.635 17.692 -57.543 1.00 77.38 507 HIS A O 1
ATOM 3989 N N . TYR A 1 508 ? 22.162 16.943 -59.055 1.00 71.25 508 TYR A N 1
ATOM 3990 C CA . TYR A 1 508 ? 22.438 17.985 -60.052 1.00 71.25 508 TYR A CA 1
ATOM 3991 C C . TYR A 1 508 ? 21.997 19.383 -59.589 1.00 71.25 508 TYR A C 1
ATOM 3993 O O . TYR A 1 508 ? 22.748 20.348 -59.760 1.00 71.25 508 TYR A O 1
ATOM 4001 N N . ALA A 1 509 ? 20.820 19.504 -58.972 1.00 67.88 509 ALA A N 1
ATOM 4002 C CA . ALA A 1 509 ? 20.291 20.765 -58.453 1.00 67.88 509 ALA A CA 1
ATOM 4003 C C . ALA A 1 509 ? 21.156 21.317 -57.308 1.00 67.88 509 ALA A C 1
ATOM 4005 O O . ALA A 1 509 ? 21.528 22.492 -57.331 1.00 67.88 509 ALA A O 1
ATOM 4006 N N . TYR A 1 510 ? 21.571 20.458 -56.368 1.00 64.44 510 TYR A N 1
ATOM 4007 C CA . TYR A 1 510 ? 22.489 20.823 -55.282 1.00 64.44 510 TYR A CA 1
ATOM 4008 C C . TYR A 1 510 ? 23.872 21.254 -55.809 1.00 64.44 510 TYR A C 1
ATOM 4010 O O . TYR A 1 510 ? 24.489 22.196 -55.306 1.00 64.44 510 TYR A O 1
ATOM 4018 N N . MET A 1 511 ? 24.346 20.629 -56.893 1.00 57.53 511 MET A N 1
ATOM 4019 C CA . MET A 1 511 ? 25.605 21.006 -57.543 1.00 57.53 511 MET A CA 1
ATOM 4020 C C . MET A 1 511 ? 25.578 22.393 -58.207 1.00 57.53 511 MET A C 1
ATOM 4022 O O . MET A 1 511 ? 26.632 23.033 -58.279 1.00 57.53 511 MET A O 1
ATOM 4026 N N . LYS A 1 512 ? 24.414 22.899 -58.643 1.00 54.81 512 LYS A N 1
ATOM 4027 C CA . LYS A 1 512 ? 24.285 24.193 -59.347 1.00 54.81 512 LYS A CA 1
ATOM 4028 C C . LYS A 1 512 ? 24.670 25.396 -58.466 1.00 54.81 512 LYS A C 1
ATOM 4030 O O . LYS A 1 512 ? 25.221 26.365 -58.980 1.00 54.81 512 LYS A O 1
ATOM 4035 N N . GLY A 1 513 ? 24.473 25.304 -57.145 1.00 56.19 513 GLY A N 1
ATOM 4036 C CA . GLY A 1 513 ? 24.913 26.316 -56.167 1.00 56.19 513 GLY A CA 1
ATOM 4037 C C . GLY A 1 513 ? 26.348 26.132 -55.645 1.00 56.19 513 GLY A C 1
ATOM 4038 O O . GLY A 1 513 ? 26.984 27.094 -55.220 1.00 56.19 513 GLY A O 1
ATOM 4039 N N . ALA A 1 514 ? 26.898 24.914 -55.705 1.00 53.41 514 ALA A N 1
ATOM 4040 C CA . ALA A 1 514 ? 28.197 24.580 -55.113 1.00 53.41 514 ALA A CA 1
ATOM 4041 C C . ALA A 1 514 ? 29.385 24.651 -56.095 1.00 53.41 514 ALA A C 1
ATOM 4043 O O . ALA A 1 514 ? 30.515 24.899 -55.671 1.00 53.41 514 ALA A O 1
ATOM 4044 N N . LEU A 1 515 ? 29.174 24.453 -57.405 1.00 50.12 515 LEU A N 1
ATOM 4045 C CA . LEU A 1 515 ? 30.278 24.313 -58.372 1.00 50.12 515 LEU A CA 1
ATOM 4046 C C . LEU A 1 515 ? 31.051 25.610 -58.662 1.00 50.12 515 LEU A C 1
ATOM 4048 O O . LEU A 1 515 ? 32.213 25.556 -59.073 1.00 50.12 515 LEU A O 1
ATOM 4052 N N . HIS A 1 516 ? 30.419 26.773 -58.484 1.00 54.91 516 HIS A N 1
ATOM 4053 C CA . HIS A 1 516 ? 31.001 28.061 -58.880 1.00 54.91 516 HIS A CA 1
ATOM 4054 C C . HIS A 1 516 ? 31.720 28.806 -57.752 1.00 54.91 516 HIS A C 1
ATOM 4056 O O . HIS A 1 516 ? 32.368 29.822 -58.017 1.00 54.91 516 HIS A O 1
ATOM 4062 N N . ARG A 1 517 ? 31.669 28.266 -56.532 1.00 57.31 517 ARG A N 1
ATOM 4063 C CA . ARG A 1 517 ? 32.335 28.809 -55.349 1.00 57.31 517 ARG A CA 1
ATOM 4064 C C . ARG A 1 517 ? 33.870 28.816 -55.520 1.00 57.31 517 ARG A C 1
ATOM 4066 O O . ARG A 1 517 ? 34.427 27.815 -55.989 1.00 57.31 517 ARG A O 1
ATOM 407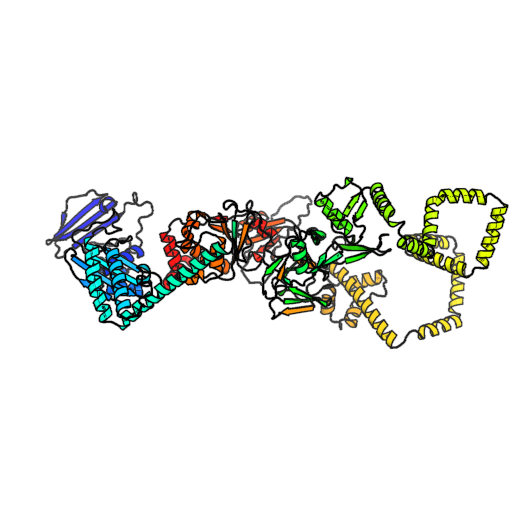3 N N . PRO A 1 518 ? 34.578 29.910 -55.168 1.00 56.59 518 PRO A N 1
ATOM 4074 C CA . PRO A 1 518 ? 36.021 30.042 -55.414 1.00 56.59 518 PRO A CA 1
ATOM 4075 C C . PRO A 1 518 ? 36.860 28.922 -54.778 1.00 56.59 518 PRO A C 1
ATOM 4077 O O . PRO A 1 518 ? 37.779 28.388 -55.404 1.00 56.59 518 PRO A O 1
ATOM 4080 N N . ASP A 1 519 ? 36.490 28.495 -53.569 1.00 59.19 519 ASP A N 1
ATOM 4081 C CA . ASP A 1 519 ? 37.134 27.416 -52.814 1.00 59.19 519 ASP A CA 1
ATOM 4082 C C . ASP A 1 519 ? 36.939 26.033 -53.461 1.00 59.19 519 ASP A C 1
ATOM 4084 O O . ASP A 1 519 ? 37.848 25.195 -53.457 1.00 59.19 519 ASP A O 1
ATOM 4088 N N . VAL A 1 520 ? 35.787 25.804 -54.094 1.00 60.84 520 VAL A N 1
ATOM 4089 C CA . VAL A 1 520 ? 35.461 24.550 -54.791 1.00 60.84 520 VAL A CA 1
ATOM 4090 C C . VAL A 1 520 ? 36.175 24.461 -56.142 1.00 60.84 520 VAL A C 1
ATOM 4092 O O . VAL A 1 520 ? 36.699 23.397 -56.484 1.00 60.84 520 VAL A O 1
ATOM 4095 N N . LYS A 1 521 ? 36.300 25.575 -56.879 1.00 61.53 521 LYS A N 1
ATOM 4096 C CA . LYS A 1 521 ? 37.107 25.641 -58.114 1.00 61.53 521 LYS A CA 1
ATOM 4097 C C . LYS A 1 521 ? 38.580 25.333 -57.839 1.00 61.53 521 LYS A C 1
ATOM 4099 O O . LYS A 1 521 ? 39.172 24.510 -58.538 1.00 61.53 521 LYS A O 1
ATOM 4104 N N . LEU A 1 522 ? 39.146 25.901 -56.773 1.00 64.44 522 LEU A N 1
ATOM 4105 C CA . LEU A 1 522 ? 40.524 25.635 -56.341 1.00 64.44 522 LEU A CA 1
ATOM 4106 C C . LEU A 1 522 ? 40.741 24.171 -55.927 1.00 64.44 522 LEU A C 1
ATOM 4108 O O . LEU A 1 522 ? 41.728 23.550 -56.332 1.00 64.44 522 LEU A O 1
ATOM 4112 N N . ARG A 1 523 ? 39.798 23.581 -55.179 1.00 63.22 523 ARG A N 1
ATOM 4113 C CA . ARG A 1 523 ? 39.835 22.151 -54.827 1.00 63.22 523 ARG A CA 1
ATOM 4114 C C . ARG A 1 523 ? 39.675 21.248 -56.050 1.00 63.22 523 ARG A C 1
ATOM 4116 O O . ARG A 1 523 ? 40.362 20.235 -56.132 1.00 63.22 523 ARG A O 1
ATOM 4123 N N . SER A 1 524 ? 38.835 21.617 -57.019 1.00 60.53 524 SER A N 1
ATOM 4124 C CA . SER A 1 524 ? 38.667 20.863 -58.267 1.00 60.53 524 SER A CA 1
ATOM 4125 C C . SER A 1 524 ? 39.917 20.904 -59.145 1.00 60.53 524 SER A C 1
ATOM 4127 O O . SER A 1 524 ? 40.283 19.870 -59.698 1.00 60.53 524 SER A O 1
ATOM 4129 N N . ILE A 1 525 ? 40.596 22.049 -59.249 1.00 70.06 525 ILE A N 1
ATOM 4130 C CA . ILE A 1 525 ? 41.855 22.177 -60.000 1.00 70.06 525 ILE A CA 1
ATOM 4131 C C . ILE A 1 525 ? 42.949 21.322 -59.348 1.00 70.06 525 ILE A C 1
ATOM 4133 O O . ILE A 1 525 ? 43.578 20.513 -60.032 1.00 70.06 525 ILE A O 1
ATOM 4137 N N . LYS A 1 526 ? 43.101 21.400 -58.017 1.00 68.25 526 LYS A N 1
ATOM 4138 C CA . LYS A 1 526 ? 44.031 20.536 -57.267 1.00 68.25 526 LYS A CA 1
ATOM 4139 C C . LYS A 1 526 ? 43.683 19.051 -57.405 1.00 68.25 526 LYS A C 1
ATOM 4141 O O . LYS A 1 526 ? 44.572 18.234 -57.617 1.00 68.25 526 LYS A O 1
ATOM 4146 N N . ALA A 1 527 ? 42.400 18.689 -57.360 1.00 60.50 527 ALA A N 1
ATOM 4147 C CA . ALA A 1 527 ? 41.954 17.311 -57.556 1.00 60.50 527 ALA A CA 1
ATOM 4148 C C . ALA A 1 527 ? 42.246 16.804 -58.981 1.00 60.50 527 ALA A C 1
ATOM 4150 O O . ALA A 1 527 ? 42.716 15.679 -59.129 1.00 60.50 527 ALA A O 1
ATOM 4151 N N . LYS A 1 528 ? 42.062 17.635 -60.018 1.00 61.19 528 LYS A N 1
ATOM 4152 C CA . LYS A 1 528 ? 42.344 17.309 -61.432 1.00 61.19 528 LYS A CA 1
ATOM 4153 C C . LYS A 1 528 ? 43.825 17.053 -61.730 1.00 61.19 528 LYS A C 1
ATOM 4155 O O . LYS A 1 528 ? 44.152 16.362 -62.693 1.00 61.19 528 LYS A O 1
ATOM 4160 N N . GLN A 1 529 ? 44.718 17.579 -60.896 1.00 63.34 529 GLN A N 1
ATOM 4161 C CA . GLN A 1 529 ? 46.160 17.356 -60.998 1.00 63.34 529 GLN A CA 1
ATOM 4162 C C . GLN A 1 529 ? 46.615 16.044 -60.339 1.00 63.34 529 GLN A C 1
ATOM 4164 O O . GLN A 1 529 ? 47.720 15.583 -60.619 1.00 63.34 529 GLN A O 1
ATOM 4169 N N . THR A 1 530 ? 45.771 15.402 -59.521 1.00 66.69 530 THR A N 1
ATOM 4170 C CA . THR A 1 530 ? 46.116 14.132 -58.862 1.00 66.69 530 THR A CA 1
ATOM 4171 C C . THR A 1 530 ? 46.046 12.936 -59.818 1.00 66.69 530 THR A C 1
ATOM 4173 O O . THR A 1 530 ? 45.131 12.822 -60.639 1.00 66.69 530 THR A O 1
ATOM 4176 N N . LEU A 1 531 ? 46.988 11.994 -59.663 1.00 58.78 531 LEU A N 1
ATOM 4177 C CA . LEU A 1 531 ? 47.046 10.714 -60.396 1.00 58.78 531 LEU A CA 1
ATOM 4178 C C . LEU A 1 531 ? 45.693 9.982 -60.401 1.00 58.78 531 LEU A C 1
ATOM 4180 O O . LEU A 1 531 ? 45.219 9.538 -61.443 1.00 58.78 531 LEU A O 1
ATOM 4184 N N . LYS A 1 532 ? 45.013 9.991 -59.253 1.00 61.22 532 LYS A N 1
ATOM 4185 C CA . LYS A 1 532 ? 43.720 9.341 -59.018 1.00 61.22 532 LYS A CA 1
ATOM 4186 C C . LYS A 1 532 ? 42.573 9.911 -59.864 1.00 61.22 532 LYS A C 1
ATOM 4188 O O . LYS A 1 532 ? 41.677 9.175 -60.269 1.00 61.22 532 LYS A O 1
ATOM 4193 N N . TYR A 1 533 ? 42.581 11.218 -60.142 1.00 63.75 533 TYR A N 1
ATOM 4194 C CA . TYR A 1 533 ? 41.575 11.846 -61.003 1.00 63.75 533 TYR A CA 1
ATOM 4195 C C . TYR A 1 533 ? 41.852 11.578 -62.483 1.00 63.75 533 TYR A C 1
ATOM 4197 O O . TYR A 1 533 ? 40.918 11.305 -63.235 1.00 63.75 533 TYR A O 1
ATOM 4205 N N . ARG A 1 534 ? 43.125 11.596 -62.905 1.00 59.84 534 ARG A N 1
ATOM 4206 C CA . ARG A 1 534 ? 43.507 11.224 -64.280 1.00 59.84 534 ARG A CA 1
ATOM 4207 C C . ARG A 1 534 ? 43.133 9.771 -64.590 1.00 59.84 534 ARG A C 1
ATOM 4209 O O . ARG A 1 534 ? 42.643 9.488 -65.679 1.00 59.84 534 ARG A O 1
ATOM 4216 N N . GLU A 1 535 ? 43.274 8.872 -63.618 1.00 58.12 535 GLU A N 1
ATOM 4217 C CA . GLU A 1 535 ? 42.838 7.471 -63.718 1.00 58.12 535 GLU A CA 1
ATOM 4218 C C . GLU A 1 535 ? 41.308 7.319 -63.775 1.00 58.12 535 GLU A C 1
ATOM 4220 O O . GLU A 1 535 ? 40.796 6.556 -64.592 1.00 58.12 535 GLU A O 1
ATOM 4225 N N . ALA A 1 536 ? 40.558 8.090 -62.983 1.00 57.53 536 ALA A N 1
ATOM 4226 C CA . ALA A 1 536 ? 39.092 8.089 -63.030 1.00 57.53 536 ALA A CA 1
ATOM 4227 C C . ALA A 1 536 ? 38.531 8.707 -64.330 1.00 57.53 536 ALA A C 1
ATOM 4229 O O . ALA A 1 536 ? 37.545 8.219 -64.881 1.00 57.53 536 ALA A O 1
ATOM 4230 N N . ALA A 1 537 ? 39.178 9.745 -64.870 1.00 57.34 537 ALA A N 1
ATOM 4231 C CA . ALA A 1 537 ? 38.842 10.332 -66.171 1.00 57.34 537 ALA A CA 1
ATOM 4232 C C . ALA A 1 537 ? 39.117 9.356 -67.331 1.00 57.34 537 ALA A C 1
ATOM 4234 O O . ALA A 1 537 ? 38.323 9.260 -68.269 1.00 57.34 537 ALA A O 1
ATOM 4235 N N . ARG A 1 538 ? 40.192 8.562 -67.224 1.00 56.47 538 ARG A N 1
ATOM 4236 C CA . ARG A 1 538 ? 40.477 7.438 -68.127 1.00 56.47 538 ARG A CA 1
ATOM 4237 C C . ARG A 1 538 ? 39.375 6.371 -68.066 1.00 56.47 538 ARG A C 1
ATOM 4239 O O . ARG A 1 538 ? 39.047 5.792 -69.096 1.00 56.47 538 ARG A O 1
ATOM 4246 N N . GLN A 1 539 ? 38.757 6.171 -66.899 1.00 56.75 539 GLN A N 1
ATOM 4247 C CA . GLN A 1 539 ? 37.601 5.285 -66.738 1.00 56.75 539 GLN A CA 1
ATOM 4248 C C . GLN A 1 539 ? 36.304 5.823 -67.354 1.00 56.75 539 GLN A C 1
ATOM 4250 O O . GLN A 1 539 ? 35.585 5.057 -67.978 1.00 56.75 539 GLN A O 1
ATOM 4255 N N . LYS A 1 540 ? 36.023 7.129 -67.290 1.00 54.19 540 LYS A N 1
ATOM 4256 C CA . LYS A 1 540 ? 34.862 7.714 -67.998 1.00 54.19 540 LYS A CA 1
ATOM 4257 C C . LYS A 1 540 ? 35.003 7.697 -69.523 1.00 54.19 540 LYS A C 1
ATOM 4259 O O . LYS A 1 540 ? 34.016 7.562 -70.237 1.00 54.19 540 LYS A O 1
ATOM 4264 N N . SER A 1 541 ? 36.229 7.746 -70.049 1.00 54.88 541 SER A N 1
ATOM 4265 C CA . SER A 1 541 ? 36.479 7.440 -71.468 1.00 54.88 541 SER A CA 1
ATOM 4266 C C . SER A 1 541 ? 36.077 6.006 -71.851 1.00 54.88 541 SER A C 1
ATOM 4268 O O . SER A 1 541 ? 35.764 5.760 -73.013 1.00 54.88 541 SER A O 1
ATOM 4270 N N . LEU A 1 542 ? 36.027 5.068 -70.894 1.00 54.25 542 LEU A N 1
ATOM 4271 C CA . LEU A 1 542 ? 35.550 3.701 -71.127 1.00 54.25 542 LEU A CA 1
ATOM 4272 C C . LEU A 1 542 ? 34.009 3.592 -71.199 1.00 54.25 542 LEU A C 1
ATOM 4274 O O . LEU A 1 542 ? 33.513 2.563 -71.641 1.00 54.25 542 LEU A O 1
ATOM 4278 N N . GLU A 1 543 ? 33.245 4.624 -70.829 1.00 54.38 543 GLU A N 1
ATOM 4279 C CA . GLU A 1 543 ? 31.775 4.640 -70.982 1.00 54.38 543 GLU A CA 1
ATOM 4280 C C . GLU A 1 543 ? 31.357 5.023 -72.414 1.00 54.38 543 GLU A C 1
ATOM 4282 O O . GLU A 1 543 ? 30.382 4.501 -72.939 1.00 54.38 543 GLU A O 1
ATOM 4287 N N . LYS A 1 544 ? 32.155 5.850 -73.109 1.00 52.44 544 LYS A N 1
ATOM 4288 C CA . LYS A 1 544 ? 32.039 6.105 -74.564 1.00 52.44 544 LYS A CA 1
ATOM 4289 C C . LYS A 1 544 ? 32.922 5.167 -75.397 1.00 52.44 544 LYS A C 1
ATOM 4291 O O . LYS A 1 544 ? 33.314 5.492 -76.518 1.00 52.44 544 LYS A O 1
ATOM 4296 N N . ARG A 1 545 ? 33.273 4.003 -74.840 1.00 54.81 545 ARG A N 1
ATOM 4297 C CA . ARG A 1 545 ? 34.254 3.074 -75.416 1.00 54.81 545 ARG A CA 1
ATOM 4298 C C . ARG A 1 545 ? 33.852 2.548 -76.778 1.00 54.81 545 ARG A C 1
ATOM 4300 O O . ARG A 1 545 ? 34.742 2.379 -77.594 1.00 54.81 545 ARG A O 1
ATOM 4307 N N . GLU A 1 546 ? 32.572 2.323 -77.050 1.00 56.19 546 GLU A N 1
ATOM 4308 C CA . GLU A 1 546 ? 32.126 1.902 -78.384 1.00 56.19 546 GLU A CA 1
ATOM 4309 C C . GLU A 1 546 ? 32.353 2.995 -79.429 1.00 56.19 546 GLU A C 1
ATOM 4311 O O . GLU A 1 546 ? 32.930 2.724 -80.477 1.00 56.19 546 GLU A O 1
ATOM 4316 N N . LEU A 1 547 ? 32.021 4.248 -79.105 1.00 61.84 547 LEU A N 1
ATOM 4317 C CA . LEU A 1 547 ? 32.229 5.402 -79.982 1.00 61.84 547 LEU A CA 1
ATOM 4318 C C . LEU A 1 547 ? 33.725 5.684 -80.219 1.00 61.84 547 LEU A C 1
ATOM 4320 O O . LEU A 1 547 ? 34.160 5.887 -81.352 1.00 61.84 547 LEU A O 1
ATOM 4324 N N . PHE A 1 548 ? 34.542 5.646 -79.162 1.00 61.81 548 PHE A N 1
ATOM 4325 C CA . PHE A 1 548 ? 35.993 5.815 -79.281 1.00 61.81 548 PHE A CA 1
ATOM 4326 C C . PHE A 1 548 ? 36.682 4.602 -79.911 1.00 61.81 548 PHE A C 1
ATOM 4328 O O . PHE A 1 548 ? 37.651 4.772 -80.645 1.00 61.81 548 PHE A O 1
ATOM 4335 N N . SER A 1 549 ? 36.176 3.386 -79.691 1.00 61.72 549 SER A N 1
ATOM 4336 C CA . SER A 1 549 ? 36.668 2.177 -80.352 1.00 61.72 549 SER A CA 1
ATOM 4337 C C . SER A 1 549 ? 36.305 2.161 -81.832 1.00 61.72 549 SER A C 1
ATOM 4339 O O . SER A 1 549 ? 37.122 1.689 -82.615 1.00 61.72 549 SER A O 1
ATOM 4341 N N . ALA A 1 550 ? 35.130 2.656 -82.226 1.00 67.75 550 ALA A N 1
ATOM 4342 C CA . ALA A 1 550 ? 34.729 2.776 -83.627 1.00 67.75 550 ALA A CA 1
ATOM 4343 C C . ALA A 1 550 ? 35.615 3.786 -84.372 1.00 67.75 550 ALA A C 1
ATOM 4345 O O . ALA A 1 550 ? 36.108 3.491 -85.460 1.00 67.75 550 ALA A O 1
ATOM 4346 N N . ASN A 1 551 ? 35.907 4.930 -83.747 1.00 71.75 551 ASN A N 1
ATOM 4347 C CA . ASN A 1 551 ? 36.815 5.932 -84.307 1.00 71.75 551 ASN A CA 1
ATOM 4348 C C . ASN A 1 551 ? 38.272 5.449 -84.340 1.00 71.75 551 ASN A C 1
ATOM 4350 O O . ASN A 1 551 ? 38.954 5.651 -85.339 1.00 71.75 551 ASN A O 1
ATOM 4354 N N . ALA A 1 552 ? 38.736 4.748 -83.299 1.00 68.06 552 ALA A N 1
ATOM 4355 C CA . ALA A 1 552 ? 40.062 4.138 -83.297 1.00 68.06 552 ALA A CA 1
ATOM 4356 C C . ALA A 1 552 ? 40.181 3.062 -84.388 1.00 68.06 552 ALA A C 1
ATOM 4358 O O . ALA A 1 552 ? 41.160 3.068 -85.122 1.00 68.06 552 ALA A O 1
ATOM 4359 N N . LYS A 1 553 ? 39.186 2.179 -84.559 1.00 73.06 553 LYS A N 1
ATOM 4360 C CA . LYS A 1 553 ? 39.189 1.150 -85.617 1.00 73.06 553 LYS A CA 1
ATOM 4361 C C . LYS A 1 553 ? 39.341 1.764 -87.014 1.00 73.06 553 LYS A C 1
ATOM 4363 O O . LYS A 1 553 ? 40.236 1.341 -87.733 1.00 73.06 553 LYS A O 1
ATOM 4368 N N . LYS A 1 554 ? 38.599 2.835 -87.325 1.00 74.88 554 LYS A N 1
ATOM 4369 C CA . LYS A 1 554 ? 38.771 3.613 -88.570 1.00 74.88 554 LYS A CA 1
ATOM 4370 C C . LYS A 1 554 ? 40.170 4.222 -88.722 1.00 74.88 554 LYS A C 1
ATOM 4372 O O . LYS A 1 554 ? 40.692 4.324 -89.823 1.00 74.88 554 LYS A O 1
ATOM 4377 N N . GLN A 1 555 ? 40.801 4.620 -87.619 1.00 70.75 555 GLN A N 1
ATOM 4378 C CA . GLN A 1 555 ? 42.158 5.173 -87.617 1.00 70.75 555 GLN A CA 1
ATOM 4379 C C . GLN A 1 555 ? 43.230 4.087 -87.833 1.00 70.75 555 GLN A C 1
ATOM 4381 O O . GLN A 1 555 ? 44.234 4.332 -88.494 1.00 70.75 555 GLN A O 1
ATOM 4386 N N . TRP A 1 556 ? 43.000 2.874 -87.319 1.00 69.12 556 TRP A N 1
ATOM 4387 C CA . TRP A 1 556 ? 43.870 1.699 -87.473 1.00 69.12 556 TRP A CA 1
ATOM 4388 C C . TRP A 1 556 ? 43.736 0.995 -88.835 1.00 69.12 556 TRP A C 1
ATOM 4390 O O . TRP A 1 556 ? 44.578 0.155 -89.160 1.00 69.12 556 TRP A O 1
ATOM 4400 N N . GLU A 1 557 ? 42.716 1.336 -89.626 1.00 77.94 557 GLU A N 1
ATOM 4401 C CA . GLU A 1 557 ? 42.589 0.946 -91.039 1.00 77.94 557 GLU A CA 1
ATOM 4402 C C . GLU A 1 557 ? 43.564 1.718 -91.942 1.00 77.94 557 GLU A C 1
ATOM 4404 O O . GLU A 1 557 ? 43.928 1.215 -93.002 1.00 77.94 557 GLU A O 1
ATOM 4409 N N . ASN A 1 558 ? 44.058 2.888 -91.508 1.00 80.38 558 ASN A N 1
ATOM 4410 C CA . ASN A 1 558 ? 45.119 3.607 -92.210 1.00 80.38 558 ASN A CA 1
ATOM 4411 C C . ASN A 1 558 ? 46.468 2.859 -92.044 1.00 80.38 558 ASN A C 1
ATOM 4413 O O . ASN A 1 558 ? 46.989 2.775 -90.921 1.00 80.38 558 ASN A O 1
ATOM 4417 N N . PRO A 1 559 ? 47.067 2.337 -93.136 1.00 76.19 559 PRO A N 1
ATOM 4418 C CA . PRO A 1 559 ? 48.273 1.510 -93.065 1.00 76.19 559 PRO A CA 1
ATOM 4419 C C . PRO A 1 559 ? 49.500 2.250 -92.517 1.00 76.19 559 PRO A C 1
ATOM 4421 O O . PRO A 1 559 ? 50.293 1.660 -91.778 1.00 76.19 559 PRO A O 1
ATOM 4424 N N . GLU A 1 560 ? 49.645 3.542 -92.824 1.00 76.50 560 GLU A N 1
ATOM 4425 C CA . GLU A 1 560 ? 50.766 4.359 -92.344 1.00 76.50 560 GLU A CA 1
ATOM 4426 C C . GLU A 1 560 ? 50.649 4.643 -90.846 1.00 76.50 560 GLU A C 1
ATOM 4428 O O . GLU A 1 560 ? 51.624 4.498 -90.103 1.00 76.50 560 GLU A O 1
ATOM 4433 N N . TYR A 1 561 ? 49.437 4.948 -90.371 1.00 77.56 561 TYR A N 1
ATOM 4434 C CA . TYR A 1 561 ? 49.178 5.159 -88.945 1.00 77.56 561 TYR A CA 1
ATOM 4435 C C . TYR A 1 561 ? 49.426 3.886 -88.128 1.00 77.56 561 TYR A C 1
ATOM 4437 O O . TYR A 1 561 ? 50.053 3.926 -87.065 1.00 77.56 561 TYR A O 1
ATOM 4445 N N . LYS A 1 562 ? 48.992 2.732 -88.647 1.00 78.75 562 LYS A N 1
ATOM 4446 C CA . LYS A 1 562 ? 49.199 1.428 -88.008 1.00 78.75 562 LYS A CA 1
ATOM 4447 C C . LYS A 1 562 ? 50.681 1.080 -87.886 1.00 78.75 562 LYS A C 1
ATOM 4449 O O . LYS A 1 562 ? 51.112 0.627 -86.821 1.00 78.75 562 LYS A O 1
ATOM 4454 N N . LYS A 1 563 ? 51.471 1.313 -88.939 1.00 79.81 563 LYS A N 1
ATOM 4455 C CA . LYS A 1 563 ? 52.920 1.072 -88.909 1.00 79.81 563 LYS A CA 1
ATOM 4456 C C . LYS A 1 563 ? 53.609 1.992 -87.897 1.00 79.81 563 LYS A C 1
ATOM 4458 O O . LYS A 1 563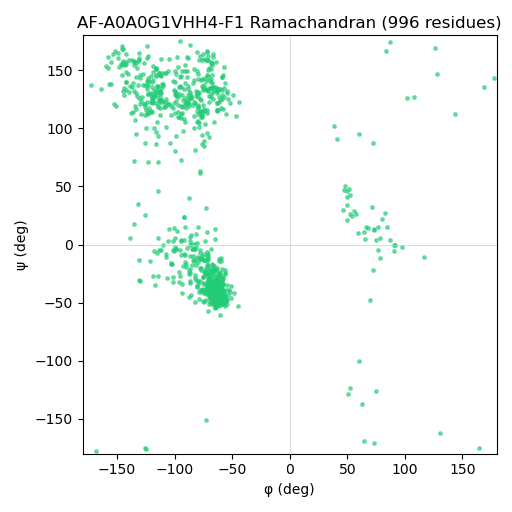 ? 54.314 1.504 -87.014 1.00 79.81 563 LYS A O 1
ATOM 4463 N N . TYR A 1 564 ? 53.296 3.286 -87.940 1.00 82.25 564 TYR A N 1
ATOM 4464 C CA . TYR A 1 564 ? 53.838 4.287 -87.022 1.00 82.25 564 TYR A CA 1
ATOM 4465 C C . TYR A 1 564 ? 53.541 3.969 -85.548 1.00 82.25 564 TYR A C 1
ATOM 4467 O O . TYR A 1 564 ? 54.443 3.964 -84.707 1.00 82.25 564 TYR A O 1
ATOM 4475 N N . MET A 1 565 ? 52.286 3.650 -85.219 1.00 76.62 565 MET A N 1
ATOM 4476 C CA . MET A 1 565 ? 51.890 3.352 -83.840 1.00 76.62 565 MET A CA 1
ATOM 4477 C C . MET A 1 565 ? 52.500 2.050 -83.323 1.00 76.62 565 MET A C 1
ATOM 4479 O O . MET A 1 565 ? 52.836 1.963 -82.141 1.00 76.62 565 MET A O 1
ATOM 4483 N N . THR A 1 566 ? 52.690 1.055 -84.193 1.00 78.88 566 THR A N 1
ATOM 4484 C CA . THR A 1 566 ? 53.338 -0.209 -83.819 1.00 78.88 566 THR A CA 1
ATOM 4485 C C . THR A 1 566 ? 54.819 0.006 -83.506 1.00 78.88 566 THR A C 1
ATOM 4487 O O . THR A 1 566 ? 55.304 -0.466 -82.477 1.00 78.88 566 THR A O 1
ATOM 4490 N N . GLU A 1 567 ? 55.530 0.775 -84.333 1.00 82.69 567 GLU A N 1
ATOM 4491 C CA . GLU A 1 567 ? 56.938 1.114 -84.098 1.00 82.69 567 GLU A CA 1
ATOM 4492 C C . GLU A 1 567 ? 57.115 1.957 -82.829 1.00 82.69 567 GLU A C 1
ATOM 4494 O O . GLU A 1 567 ? 57.965 1.644 -81.994 1.00 82.69 567 GLU A O 1
ATOM 4499 N N . LYS A 1 568 ? 56.264 2.970 -82.614 1.00 82.25 568 LYS A N 1
ATOM 4500 C CA . LYS A 1 568 ? 56.307 3.800 -81.399 1.00 82.25 568 LYS A CA 1
ATOM 4501 C C . LYS A 1 568 ? 55.962 3.020 -80.138 1.00 82.25 568 LYS A C 1
ATOM 4503 O O . LYS A 1 568 ? 56.596 3.233 -79.105 1.00 82.25 568 LYS A O 1
ATOM 4508 N N . PHE A 1 569 ? 55.002 2.100 -80.208 1.00 78.38 569 PHE A N 1
ATOM 4509 C CA . PHE A 1 569 ? 54.672 1.251 -79.070 1.00 78.38 569 PHE A CA 1
ATOM 4510 C C . PHE A 1 569 ? 55.795 0.262 -78.754 1.00 78.38 569 PHE A C 1
ATOM 4512 O O . PHE A 1 569 ? 56.125 0.085 -77.585 1.00 78.38 569 PHE A O 1
ATOM 4519 N N . LEU A 1 570 ? 56.420 -0.349 -79.764 1.00 81.50 570 LEU A N 1
ATOM 4520 C CA . LEU A 1 570 ? 57.557 -1.246 -79.553 1.00 81.50 570 LEU A CA 1
ATOM 4521 C C . LEU A 1 570 ? 58.778 -0.504 -79.004 1.00 81.50 570 LEU A C 1
ATOM 4523 O O . LEU A 1 570 ? 59.433 -1.029 -78.104 1.00 81.50 570 LEU A O 1
ATOM 4527 N N . ALA A 1 571 ? 59.051 0.712 -79.481 1.00 80.12 571 ALA A N 1
ATOM 4528 C CA . ALA A 1 571 ? 60.096 1.571 -78.929 1.00 80.12 571 ALA A CA 1
ATOM 4529 C C . ALA A 1 571 ? 59.811 1.907 -77.456 1.00 80.12 571 ALA A C 1
ATOM 4531 O O . ALA A 1 571 ? 60.624 1.597 -76.587 1.00 80.12 571 ALA A O 1
ATOM 4532 N N . PHE A 1 572 ? 58.603 2.393 -77.145 1.00 79.44 572 PHE A N 1
ATOM 4533 C CA . PHE A 1 572 ? 58.176 2.665 -75.768 1.00 79.44 572 PHE A CA 1
ATOM 4534 C C . PHE A 1 572 ? 58.263 1.420 -74.877 1.00 79.44 572 PHE A C 1
ATOM 4536 O O . PHE A 1 572 ? 58.786 1.476 -73.765 1.00 79.44 572 PHE A O 1
ATOM 4543 N N . TYR A 1 573 ? 57.784 0.274 -75.361 1.00 78.19 573 TYR A N 1
ATOM 4544 C CA . TYR A 1 573 ? 57.793 -0.969 -74.601 1.00 78.19 573 TYR A CA 1
ATOM 4545 C C . TYR A 1 573 ? 59.214 -1.461 -74.333 1.00 78.19 573 TYR A C 1
ATOM 4547 O O . TYR A 1 573 ? 59.451 -2.018 -73.265 1.00 78.19 573 TYR A O 1
ATOM 4555 N N . ARG A 1 574 ? 60.159 -1.261 -75.263 1.00 79.31 574 ARG A N 1
ATOM 4556 C CA . ARG A 1 574 ? 61.575 -1.649 -75.121 1.00 79.31 574 ARG A CA 1
ATOM 4557 C C . ARG A 1 574 ? 62.386 -0.666 -74.275 1.00 79.31 574 ARG A C 1
ATOM 4559 O O . ARG A 1 574 ? 63.265 -1.112 -73.540 1.00 79.31 574 ARG A O 1
ATOM 4566 N N . GLU A 1 575 ? 62.053 0.616 -74.284 1.00 77.62 575 GLU A N 1
ATOM 4567 C CA . GLU A 1 575 ? 62.776 1.638 -73.514 1.00 77.62 575 GLU A CA 1
ATOM 4568 C C . GLU A 1 575 ? 62.239 1.796 -72.084 1.00 77.62 575 GLU A C 1
ATOM 4570 O O . GLU A 1 575 ? 62.983 2.153 -71.174 1.00 77.62 575 GLU A O 1
ATOM 4575 N N . ASN A 1 576 ? 60.968 1.463 -71.835 1.00 75.94 576 ASN A N 1
ATOM 4576 C CA . ASN A 1 576 ? 60.328 1.718 -70.547 1.00 75.94 576 ASN A CA 1
ATOM 4577 C C . ASN A 1 576 ? 60.292 0.468 -69.647 1.00 75.94 576 ASN A C 1
ATOM 4579 O O . ASN A 1 576 ? 59.292 -0.252 -69.547 1.00 75.94 576 ASN A O 1
ATOM 4583 N N . ALA A 1 577 ? 61.422 0.200 -68.982 1.00 77.25 577 ALA A N 1
ATOM 4584 C CA . ALA A 1 577 ? 61.586 -0.942 -68.076 1.00 77.25 577 ALA A CA 1
ATOM 4585 C C . ALA A 1 577 ? 60.577 -0.935 -66.912 1.00 77.25 577 ALA A C 1
ATOM 4587 O O . ALA A 1 577 ? 60.085 -1.991 -66.507 1.00 77.25 577 ALA A O 1
ATOM 4588 N N . GLU A 1 578 ? 60.217 0.251 -66.421 1.00 75.12 578 GLU A N 1
ATOM 4589 C CA . GLU A 1 578 ? 59.256 0.422 -65.331 1.00 75.12 578 GLU A CA 1
ATOM 4590 C C . GLU A 1 578 ? 57.837 0.013 -65.759 1.00 75.12 578 GLU A C 1
ATOM 4592 O O . GLU A 1 578 ? 57.138 -0.688 -65.023 1.00 75.12 578 GLU A O 1
ATOM 4597 N N . TYR A 1 579 ? 57.430 0.364 -66.987 1.00 75.12 579 TYR A N 1
ATOM 4598 C CA . TYR A 1 579 ? 56.151 -0.063 -67.560 1.00 75.12 579 TYR A CA 1
ATOM 4599 C C . TYR A 1 579 ? 56.074 -1.585 -67.718 1.00 75.12 579 TYR A C 1
ATOM 4601 O O . TYR A 1 579 ? 55.068 -2.190 -67.337 1.00 75.12 579 TYR A O 1
ATOM 4609 N N . ARG A 1 580 ? 57.148 -2.226 -68.206 1.00 81.81 580 ARG A N 1
ATOM 4610 C CA . ARG A 1 580 ? 57.217 -3.697 -68.286 1.00 81.81 580 ARG A CA 1
ATOM 4611 C C . ARG A 1 580 ? 57.077 -4.342 -66.907 1.00 81.81 580 ARG A C 1
ATOM 4613 O O . ARG A 1 580 ? 56.315 -5.295 -66.759 1.00 81.81 580 ARG A O 1
ATOM 4620 N N . GLY A 1 581 ? 57.757 -3.795 -65.898 1.00 76.81 581 GLY A N 1
ATOM 4621 C CA . GLY A 1 581 ? 57.672 -4.271 -64.516 1.00 76.81 581 GLY A CA 1
ATOM 4622 C C . GLY A 1 581 ? 56.260 -4.159 -63.938 1.00 76.81 581 GLY A C 1
ATOM 4623 O O . GLY A 1 581 ? 55.730 -5.131 -63.400 1.00 76.81 581 GLY A O 1
ATOM 4624 N N . ARG A 1 582 ? 55.608 -3.004 -64.118 1.00 75.94 582 ARG A N 1
ATOM 4625 C CA . ARG A 1 582 ? 54.228 -2.775 -63.658 1.00 75.94 582 ARG A CA 1
ATOM 4626 C C . ARG A 1 582 ? 53.223 -3.684 -64.356 1.00 75.94 582 ARG A C 1
ATOM 4628 O O . ARG A 1 582 ? 52.336 -4.223 -63.700 1.00 75.94 582 ARG A O 1
ATOM 4635 N N . ASN A 1 583 ? 53.358 -3.860 -65.670 1.00 77.38 583 ASN A N 1
ATOM 4636 C CA . ASN A 1 583 ? 52.440 -4.696 -66.437 1.00 77.38 583 ASN A CA 1
ATOM 4637 C C . ASN A 1 583 ? 52.584 -6.176 -66.054 1.00 77.38 583 ASN A C 1
ATOM 4639 O O . ASN A 1 583 ? 51.581 -6.863 -65.894 1.00 77.38 583 ASN A O 1
ATOM 4643 N N . ASN A 1 584 ? 53.814 -6.639 -65.805 1.00 77.12 584 ASN A N 1
ATOM 4644 C CA . ASN A 1 584 ? 54.053 -7.971 -65.249 1.00 77.12 584 ASN A CA 1
ATOM 4645 C C . ASN A 1 584 ? 53.461 -8.128 -63.842 1.00 77.12 584 ASN A C 1
ATOM 4647 O O . ASN A 1 584 ? 52.885 -9.171 -63.550 1.00 77.12 584 ASN A O 1
ATOM 4651 N N . ALA A 1 585 ? 53.550 -7.108 -62.983 1.00 75.12 585 ALA A N 1
ATOM 4652 C CA . ALA A 1 585 ? 52.952 -7.150 -61.647 1.00 75.12 585 ALA A CA 1
ATOM 4653 C C . ALA A 1 585 ? 51.416 -7.238 -61.699 1.00 75.12 585 ALA A C 1
ATOM 4655 O O . ALA A 1 585 ? 50.829 -8.060 -61.000 1.00 75.12 585 ALA A O 1
ATOM 4656 N N . LEU A 1 586 ? 50.778 -6.458 -62.577 1.00 73.25 586 LEU A N 1
ATOM 4657 C CA . LEU A 1 586 ? 49.328 -6.495 -62.805 1.00 73.25 586 LEU A CA 1
ATOM 4658 C C . LEU A 1 586 ? 48.864 -7.827 -63.399 1.00 73.25 586 LEU A C 1
ATOM 4660 O O . LEU A 1 586 ? 47.861 -8.379 -62.954 1.00 73.25 586 LEU A O 1
ATOM 4664 N N . LEU A 1 587 ? 49.596 -8.364 -64.380 1.00 72.69 587 LEU A N 1
ATOM 4665 C CA . LEU A 1 587 ? 49.333 -9.696 -64.930 1.00 72.69 587 LEU A CA 1
ATOM 4666 C C . LEU A 1 587 ? 49.446 -10.772 -63.848 1.00 72.69 587 LEU A C 1
ATOM 4668 O O . LEU A 1 587 ? 48.605 -11.664 -63.789 1.00 72.69 587 LEU A O 1
ATOM 4672 N N . ASN A 1 588 ? 50.440 -10.663 -62.968 1.00 74.62 588 ASN A N 1
ATOM 4673 C CA . ASN A 1 588 ? 50.636 -11.594 -61.863 1.00 74.62 588 ASN A CA 1
ATOM 4674 C C . ASN A 1 588 ? 49.501 -11.495 -60.826 1.00 74.62 588 ASN A C 1
ATOM 4676 O O . ASN A 1 588 ? 48.955 -12.512 -60.415 1.00 74.62 588 ASN A O 1
ATOM 4680 N N . GLU A 1 589 ? 49.066 -10.288 -60.459 1.00 74.44 589 GLU A N 1
ATOM 4681 C CA . GLU A 1 589 ? 47.931 -10.078 -59.549 1.00 74.44 589 GLU A CA 1
ATOM 4682 C C . GLU A 1 589 ? 46.607 -10.584 -60.152 1.00 74.44 589 GLU A C 1
ATOM 4684 O O . GLU A 1 589 ? 45.823 -11.257 -59.480 1.00 74.44 589 GLU A O 1
ATOM 4689 N N . ALA A 1 590 ? 46.379 -10.331 -61.444 1.00 76.81 590 ALA A N 1
ATOM 4690 C CA . ALA A 1 590 ? 45.211 -10.833 -62.163 1.00 76.81 590 ALA A CA 1
ATOM 4691 C C . ALA A 1 590 ? 45.208 -12.366 -62.237 1.00 76.81 590 ALA A C 1
ATOM 4693 O O . ALA A 1 590 ? 44.171 -12.989 -62.010 1.00 76.81 590 ALA A O 1
ATOM 4694 N N . GLN A 1 591 ? 46.370 -12.979 -62.483 1.00 74.69 591 GLN A N 1
ATOM 4695 C CA . GLN A 1 591 ? 46.533 -14.428 -62.410 1.00 74.69 591 GLN A CA 1
ATOM 4696 C C . GLN A 1 591 ? 46.275 -14.950 -60.996 1.00 74.69 591 GLN A C 1
ATOM 4698 O O . GLN A 1 591 ? 45.533 -15.912 -60.846 1.00 74.69 591 GLN A O 1
ATOM 4703 N N . GLN A 1 592 ? 46.813 -14.317 -59.951 1.00 74.00 592 GLN A N 1
ATOM 4704 C CA . GLN A 1 592 ? 46.571 -14.724 -58.562 1.00 74.00 592 GLN A CA 1
ATOM 4705 C C . GLN A 1 592 ? 45.087 -14.678 -58.208 1.00 74.00 592 GLN A C 1
ATOM 4707 O O . GLN A 1 592 ? 44.587 -15.592 -57.560 1.00 74.00 592 GLN A O 1
ATOM 4712 N N . LYS A 1 593 ? 44.370 -13.653 -58.675 1.00 76.62 593 LYS A N 1
ATOM 4713 C CA . LYS A 1 593 ? 42.929 -13.519 -58.463 1.00 76.62 593 LYS A CA 1
ATOM 4714 C C . LYS A 1 593 ? 42.138 -14.573 -59.241 1.00 76.62 593 LYS A C 1
ATOM 4716 O O . LYS A 1 593 ? 41.304 -15.250 -58.648 1.00 76.62 593 LYS A O 1
ATOM 4721 N N . TYR A 1 594 ? 42.463 -14.787 -60.517 1.00 75.38 594 TYR A N 1
ATOM 4722 C CA . TYR A 1 594 ? 41.859 -15.839 -61.345 1.00 75.38 594 TYR A CA 1
ATOM 4723 C C . TYR A 1 594 ? 42.070 -17.236 -60.740 1.00 75.38 594 TYR A C 1
ATOM 4725 O O . TYR A 1 594 ? 41.126 -18.012 -60.601 1.00 75.38 594 TYR A O 1
ATOM 4733 N N . TRP A 1 595 ? 43.294 -17.527 -60.297 1.00 74.44 595 TRP A N 1
ATOM 4734 C CA . TRP A 1 595 ? 43.657 -18.779 -59.638 1.00 74.44 595 TRP A CA 1
ATOM 4735 C C . TRP A 1 595 ? 43.227 -18.849 -58.174 1.00 74.44 595 TRP A C 1
ATOM 4737 O O . TRP A 1 595 ? 43.373 -19.916 -57.589 1.00 74.44 595 TRP A O 1
ATOM 4747 N N . SER A 1 596 ? 42.710 -17.773 -57.565 1.00 72.31 596 SER A N 1
ATOM 4748 C CA . SER A 1 596 ? 42.136 -17.793 -56.207 1.00 72.31 596 SER A CA 1
ATOM 4749 C C . SER A 1 596 ? 40.731 -18.400 -56.176 1.00 72.31 596 SER A C 1
ATOM 4751 O O . SER A 1 596 ? 40.326 -18.939 -55.143 1.00 72.31 596 SER A O 1
ATOM 4753 N N . GLU A 1 597 ? 40.047 -18.436 -57.319 1.00 80.94 597 GLU A N 1
ATOM 4754 C CA . GLU A 1 597 ? 38.771 -19.123 -57.493 1.00 80.94 597 GLU A CA 1
ATOM 4755 C C . GLU A 1 597 ? 38.980 -20.623 -57.724 1.00 80.94 597 GLU A C 1
ATOM 4757 O O . GLU A 1 597 ? 39.741 -21.061 -58.590 1.00 80.94 597 GLU A O 1
ATOM 4762 N N . GLU A 1 598 ? 38.285 -21.436 -56.935 1.00 71.00 598 GLU A N 1
ATOM 4763 C CA . GLU A 1 598 ? 38.473 -22.886 -56.931 1.00 71.00 598 GLU A CA 1
ATOM 4764 C C . GLU A 1 598 ? 37.996 -23.558 -58.219 1.00 71.00 598 GLU A C 1
ATOM 4766 O O . GLU A 1 598 ? 38.659 -24.467 -58.718 1.00 71.00 598 GLU A O 1
ATOM 4771 N N . ALA A 1 599 ? 36.923 -23.038 -58.819 1.00 78.25 599 ALA A N 1
ATOM 4772 C CA . ALA A 1 599 ? 36.397 -23.514 -60.094 1.00 78.25 599 ALA A CA 1
ATOM 4773 C C . ALA A 1 599 ? 37.435 -23.415 -61.229 1.00 78.25 599 ALA A C 1
ATOM 4775 O O . ALA A 1 599 ? 37.600 -24.361 -62.000 1.00 78.25 599 ALA A O 1
ATOM 4776 N N . ASN A 1 600 ? 38.203 -22.321 -61.289 1.00 84.81 600 ASN A N 1
ATOM 4777 C CA . ASN A 1 600 ? 39.244 -22.131 -62.305 1.00 84.81 600 ASN A CA 1
ATOM 4778 C C . ASN A 1 600 ? 40.422 -23.089 -62.089 1.00 84.81 600 ASN A C 1
ATOM 4780 O O . ASN A 1 600 ? 40.932 -23.672 -63.048 1.00 84.81 600 ASN A O 1
ATOM 4784 N N . ARG A 1 601 ? 40.819 -23.317 -60.827 1.00 81.88 601 ARG A N 1
ATOM 4785 C CA . ARG A 1 601 ? 41.856 -24.306 -60.485 1.00 81.88 601 ARG A CA 1
ATOM 4786 C C . ARG A 1 601 ? 41.438 -25.722 -60.880 1.00 81.88 601 ARG A C 1
ATOM 4788 O O . ARG A 1 601 ? 42.248 -26.450 -61.447 1.00 81.88 601 ARG A O 1
ATOM 4795 N N . GLN A 1 602 ? 40.182 -26.096 -60.643 1.00 76.19 602 GLN A N 1
ATOM 4796 C CA . GLN A 1 602 ? 39.666 -27.415 -61.019 1.00 76.19 602 GLN A CA 1
ATOM 4797 C C . GLN A 1 602 ? 39.544 -27.583 -62.541 1.00 76.19 602 GLN A C 1
ATOM 4799 O O . GLN A 1 602 ? 39.945 -28.618 -63.075 1.00 76.19 602 GLN A O 1
ATOM 4804 N N . ALA A 1 603 ? 39.071 -26.558 -63.257 1.00 81.62 603 ALA A N 1
ATOM 4805 C CA . ALA A 1 603 ? 38.982 -26.579 -64.718 1.00 81.62 603 ALA A CA 1
ATOM 4806 C C . ALA A 1 603 ? 40.364 -26.697 -65.387 1.00 81.62 603 ALA A C 1
ATOM 4808 O O . ALA A 1 603 ? 40.521 -27.425 -66.369 1.00 81.62 603 ALA A O 1
ATOM 4809 N N . GLN A 1 604 ? 41.378 -26.022 -64.839 1.00 83.94 604 GLN A N 1
ATOM 4810 C CA . GLN A 1 604 ? 42.752 -26.141 -65.325 1.00 83.94 604 GLN A CA 1
ATOM 4811 C C . GLN A 1 604 ? 43.388 -27.480 -64.958 1.00 83.94 604 GLN A C 1
ATOM 4813 O O . GLN A 1 604 ? 44.089 -28.054 -65.786 1.00 83.94 604 GLN A O 1
ATOM 4818 N N . SER A 1 605 ? 43.138 -27.995 -63.750 1.00 79.69 605 SER A N 1
ATOM 4819 C CA . SER A 1 605 ? 43.636 -29.308 -63.327 1.00 79.69 605 SER A CA 1
ATOM 4820 C C . SER A 1 605 ? 43.190 -30.401 -64.298 1.00 79.69 605 SER A C 1
ATOM 4822 O O . SER A 1 605 ? 44.025 -31.168 -64.766 1.00 79.69 605 SER A O 1
ATOM 4824 N N . LYS A 1 606 ? 41.908 -30.394 -64.693 1.00 82.62 606 LYS A N 1
ATOM 4825 C CA . LYS A 1 606 ? 41.367 -31.333 -65.690 1.00 82.62 606 LYS A CA 1
ATOM 4826 C C . LYS A 1 606 ? 42.027 -31.184 -67.064 1.00 82.62 606 LYS A C 1
ATOM 4828 O O . LYS A 1 606 ? 42.320 -32.181 -67.711 1.00 82.62 606 LYS A O 1
ATOM 4833 N N . ARG A 1 607 ? 42.317 -29.951 -67.502 1.00 81.94 607 ARG A N 1
ATOM 4834 C CA . ARG A 1 607 ? 43.053 -29.703 -68.759 1.00 81.94 607 ARG A CA 1
ATOM 4835 C C . ARG A 1 607 ? 44.490 -30.214 -68.718 1.00 81.94 607 ARG A C 1
ATOM 4837 O O . ARG A 1 607 ? 44.972 -30.725 -69.720 1.00 81.94 607 ARG A O 1
ATOM 4844 N N . ILE A 1 608 ? 45.175 -30.058 -67.588 1.00 79.31 608 ILE A N 1
ATOM 4845 C CA . ILE A 1 608 ? 46.559 -30.519 -67.425 1.00 79.31 608 ILE A CA 1
ATOM 4846 C C . ILE A 1 608 ? 46.619 -32.047 -67.347 1.00 79.31 608 ILE A C 1
ATOM 4848 O O . ILE A 1 608 ? 47.522 -32.640 -67.934 1.00 79.31 608 ILE A O 1
ATOM 4852 N N . GLU A 1 609 ? 45.665 -32.686 -66.666 1.00 78.62 609 GLU A N 1
ATOM 4853 C CA . GLU A 1 609 ? 45.541 -34.148 -66.683 1.00 78.62 609 GLU A CA 1
ATOM 4854 C C . GLU A 1 609 ? 45.357 -34.666 -68.106 1.00 78.62 609 GLU A C 1
ATOM 4856 O O . GLU A 1 609 ? 46.123 -35.529 -68.528 1.00 78.62 609 GLU A O 1
ATOM 4861 N N . GLN A 1 610 ? 44.434 -34.073 -68.866 1.00 80.56 610 GLN A N 1
ATOM 4862 C CA . GLN A 1 610 ? 44.213 -34.455 -70.258 1.00 80.56 610 GLN A CA 1
ATOM 4863 C C . GLN A 1 610 ? 45.472 -34.240 -71.116 1.00 80.56 610 GLN A C 1
ATOM 4865 O O . GLN A 1 610 ? 45.893 -35.144 -71.825 1.00 80.56 610 GLN A O 1
ATOM 4870 N N . PHE A 1 611 ? 46.163 -33.105 -70.958 1.00 82.81 611 PHE A N 1
ATOM 4871 C CA . PHE A 1 611 ? 47.392 -32.803 -71.701 1.00 82.81 611 PHE A CA 1
ATOM 4872 C C . PHE A 1 611 ? 48.513 -33.832 -71.483 1.00 82.81 611 PHE A C 1
ATOM 4874 O O . PHE A 1 611 ? 49.193 -34.204 -72.432 1.00 82.81 611 PHE A O 1
ATOM 4881 N N . PHE A 1 612 ? 48.735 -34.307 -70.253 1.00 81.00 612 PHE A N 1
ATOM 4882 C CA . PHE A 1 612 ? 49.786 -35.302 -69.988 1.00 81.00 612 PHE A CA 1
ATOM 4883 C C . PHE A 1 612 ? 49.375 -36.741 -70.315 1.00 81.00 612 PHE A C 1
ATOM 4885 O O . PHE A 1 612 ? 50.256 -37.595 -70.436 1.00 81.00 612 PHE A O 1
ATOM 4892 N N . VAL A 1 613 ? 48.073 -37.012 -70.442 1.00 81.75 613 VAL A N 1
ATOM 4893 C CA . VAL A 1 613 ? 47.563 -38.253 -71.041 1.00 81.75 613 VAL A CA 1
ATOM 4894 C C . VAL A 1 613 ? 47.820 -38.238 -72.549 1.00 81.75 613 VAL A C 1
ATOM 4896 O O . VAL A 1 613 ? 48.306 -39.231 -73.085 1.00 81.75 613 VAL A O 1
ATOM 4899 N N . ASP A 1 614 ? 47.598 -37.092 -73.192 1.00 80.88 614 ASP A N 1
ATOM 4900 C CA . ASP A 1 614 ? 47.776 -36.916 -74.635 1.00 80.88 614 ASP A CA 1
ATOM 4901 C C . ASP A 1 614 ? 49.268 -36.770 -75.043 1.00 80.88 614 ASP A C 1
ATOM 4903 O O . ASP A 1 614 ? 49.619 -37.059 -76.186 1.00 80.88 614 ASP A O 1
ATOM 4907 N N . HIS A 1 615 ? 50.160 -36.378 -74.113 1.00 80.25 615 HIS A N 1
ATOM 4908 C CA . HIS A 1 615 ? 51.599 -36.122 -74.349 1.00 80.25 615 HIS A CA 1
ATOM 4909 C C . HIS A 1 615 ? 52.540 -36.72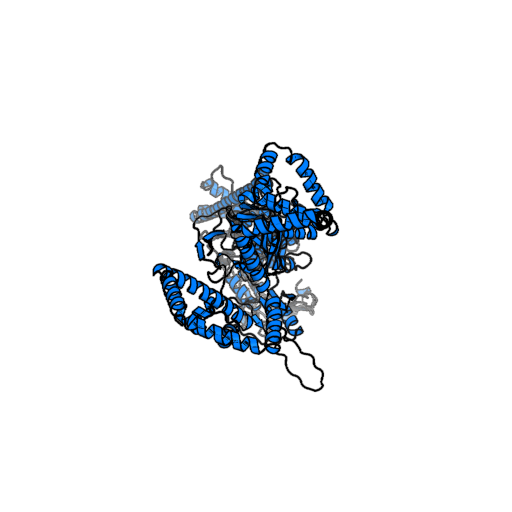1 -73.269 1.00 80.25 615 HIS A C 1
ATOM 4911 O O . HIS A 1 615 ? 53.124 -35.994 -72.446 1.00 80.25 615 HIS A O 1
ATOM 4917 N N . PRO A 1 616 ? 52.729 -38.054 -73.218 1.00 76.38 616 PRO A N 1
ATOM 4918 C CA . PRO A 1 616 ? 53.525 -38.723 -72.180 1.00 76.38 616 PRO A CA 1
ATOM 4919 C C . PRO A 1 616 ? 55.042 -38.436 -72.235 1.00 76.38 616 PRO A C 1
ATOM 4921 O O . PRO A 1 616 ? 55.736 -38.536 -71.215 1.00 76.38 616 PRO A O 1
ATOM 4924 N N . GLU A 1 617 ? 55.582 -38.029 -73.382 1.00 77.31 617 GLU A N 1
ATOM 4925 C CA . GLU A 1 617 ? 56.995 -37.686 -73.584 1.00 77.31 617 GLU A CA 1
ATOM 4926 C C . GLU A 1 617 ? 57.442 -36.450 -72.779 1.00 77.31 617 GLU A C 1
ATOM 4928 O O . GLU A 1 617 ? 58.528 -36.451 -72.186 1.00 77.31 617 GLU A O 1
ATOM 4933 N N . GLN A 1 618 ? 56.577 -35.435 -72.653 1.00 78.06 618 GLN A N 1
ATOM 4934 C CA . GLN A 1 618 ? 56.817 -34.207 -71.873 1.00 78.06 618 GLN A CA 1
ATOM 4935 C C . GLN A 1 618 ? 57.059 -34.506 -70.388 1.00 78.06 618 GLN A C 1
ATOM 4937 O O . GLN A 1 618 ? 57.934 -33.921 -69.738 1.00 78.06 618 GLN A O 1
ATOM 4942 N N . LYS A 1 619 ? 56.320 -35.480 -69.846 1.00 77.50 619 LYS A N 1
ATOM 4943 C CA . LYS A 1 619 ? 56.439 -35.898 -68.444 1.00 77.50 619 LYS A CA 1
ATOM 4944 C C . LYS A 1 619 ? 57.820 -36.485 -68.146 1.00 77.50 619 LYS A C 1
ATOM 4946 O O . LYS A 1 619 ? 58.357 -36.290 -67.053 1.00 77.50 619 LYS A O 1
ATOM 4951 N N . LYS A 1 620 ? 58.422 -37.171 -69.123 1.00 75.75 620 LYS A N 1
ATOM 4952 C CA . LYS A 1 620 ? 59.754 -37.775 -68.991 1.00 75.75 620 LYS A CA 1
ATOM 4953 C C . LYS A 1 620 ? 60.858 -36.708 -68.985 1.00 75.75 620 LYS A C 1
ATOM 4955 O O . LYS A 1 620 ? 61.767 -36.800 -68.165 1.00 75.75 620 LYS A O 1
ATOM 4960 N N . ALA A 1 621 ? 60.739 -35.664 -69.809 1.00 76.50 621 ALA A N 1
ATOM 4961 C CA . ALA A 1 621 ? 61.713 -34.569 -69.888 1.00 76.50 621 ALA A CA 1
ATOM 4962 C C . ALA A 1 621 ? 61.758 -33.699 -68.615 1.00 76.50 621 ALA A C 1
ATOM 4964 O O . ALA A 1 621 ? 62.836 -33.414 -68.084 1.00 76.50 621 ALA A O 1
ATOM 4965 N N . LEU A 1 622 ? 60.591 -33.327 -68.074 1.00 78.69 622 LEU A N 1
ATOM 4966 C CA . LEU A 1 622 ? 60.500 -32.488 -66.869 1.00 78.69 622 LEU A CA 1
ATOM 4967 C C . LEU A 1 622 ? 61.084 -33.173 -65.627 1.00 78.69 622 LEU A C 1
ATOM 4969 O O . LEU A 1 622 ? 61.703 -32.518 -64.784 1.00 78.69 622 LEU A O 1
ATOM 4973 N N . ARG A 1 623 ? 60.952 -34.502 -65.539 1.00 80.25 623 ARG A N 1
ATOM 4974 C CA . ARG A 1 623 ? 61.553 -35.293 -64.459 1.00 80.25 623 ARG A CA 1
ATOM 4975 C C . ARG A 1 623 ? 63.077 -35.159 -64.444 1.00 80.25 623 ARG A C 1
ATOM 4977 O O . ARG A 1 623 ? 63.649 -34.944 -63.379 1.00 80.25 623 ARG A O 1
ATOM 4984 N N . THR A 1 624 ? 63.727 -35.236 -65.603 1.00 77.69 624 THR A N 1
ATOM 4985 C CA . THR A 1 624 ? 65.191 -35.127 -65.719 1.00 77.69 624 THR A CA 1
ATOM 4986 C C . THR A 1 624 ? 65.694 -33.749 -65.277 1.00 77.69 624 THR A C 1
ATOM 4988 O O . THR A 1 624 ? 66.689 -33.648 -64.560 1.00 77.69 624 THR A O 1
ATOM 4991 N N . SER A 1 625 ? 64.968 -32.679 -65.619 1.00 74.62 625 SER A N 1
ATOM 4992 C CA . SER A 1 625 ? 65.368 -31.307 -65.282 1.00 74.62 625 SER A CA 1
ATOM 4993 C C . SER A 1 625 ? 65.240 -30.981 -63.788 1.00 74.62 625 SER A C 1
ATOM 4995 O O . SER A 1 625 ? 66.060 -30.237 -63.248 1.00 74.62 625 SER A O 1
ATOM 4997 N N . ALA A 1 626 ? 64.243 -31.547 -63.101 1.00 74.56 626 ALA A N 1
ATOM 4998 C CA . ALA A 1 626 ? 64.085 -31.369 -61.658 1.00 74.56 626 ALA A CA 1
ATOM 4999 C C . ALA A 1 626 ? 65.243 -32.008 -60.873 1.00 74.56 626 ALA A C 1
ATOM 5001 O O . ALA A 1 626 ? 65.725 -31.427 -59.901 1.00 74.56 626 ALA A O 1
ATOM 5002 N N . VAL A 1 627 ? 65.728 -33.170 -61.323 1.00 76.81 627 VAL A N 1
ATOM 5003 C CA . VAL A 1 627 ? 66.875 -33.857 -60.706 1.00 76.81 627 VAL A CA 1
ATOM 5004 C C . VAL A 1 627 ? 68.151 -33.011 -60.814 1.00 76.81 627 VAL A C 1
ATOM 5006 O O . VAL A 1 627 ? 68.879 -32.887 -59.834 1.00 76.81 627 VAL A O 1
ATOM 5009 N N . LEU A 1 628 ? 68.386 -32.352 -61.954 1.00 75.94 628 LEU A N 1
ATOM 5010 C CA . LEU A 1 628 ? 69.553 -31.480 -62.151 1.00 75.94 628 LEU A CA 1
ATOM 5011 C C . LEU A 1 628 ? 69.566 -30.267 -61.204 1.00 75.94 628 LEU A C 1
ATOM 5013 O O . LEU A 1 628 ? 70.614 -29.930 -60.662 1.00 75.94 628 LEU A O 1
ATOM 5017 N N . GLN A 1 629 ? 68.414 -29.637 -60.950 1.00 73.75 629 GLN A N 1
ATOM 5018 C CA . GLN A 1 629 ? 68.338 -28.450 -60.082 1.00 73.75 629 GLN A CA 1
ATOM 5019 C C . GLN A 1 629 ? 68.548 -28.762 -58.597 1.00 73.75 629 GLN A C 1
ATOM 5021 O O . GLN A 1 629 ? 69.132 -27.960 -57.871 1.00 73.75 629 GLN A O 1
ATOM 5026 N N . TRP A 1 630 ? 68.070 -29.914 -58.123 1.00 66.25 630 TRP A N 1
ATOM 5027 C CA . TRP A 1 630 ? 68.252 -30.316 -56.722 1.00 66.25 630 TRP A CA 1
ATOM 5028 C C . TRP A 1 630 ? 69.688 -30.734 -56.393 1.00 66.25 630 TRP A C 1
ATOM 5030 O O . TRP A 1 630 ? 70.093 -30.677 -55.225 1.00 66.25 630 TRP A O 1
ATOM 5040 N N . ASN A 1 631 ? 70.454 -31.076 -57.427 1.00 72.12 631 ASN A N 1
ATOM 5041 C CA . ASN A 1 631 ? 71.874 -31.376 -57.335 1.00 72.12 631 ASN A CA 1
ATOM 5042 C C . ASN A 1 631 ? 72.765 -30.118 -57.395 1.00 72.12 631 ASN A C 1
ATOM 5044 O O . ASN A 1 631 ? 73.968 -30.237 -57.185 1.00 72.12 631 ASN A O 1
ATOM 5048 N N . ASP A 1 632 ? 72.209 -28.914 -57.604 1.00 77.50 632 ASP A N 1
ATOM 5049 C CA . ASP A 1 632 ? 72.978 -27.663 -57.546 1.00 77.50 632 ASP A CA 1
ATOM 5050 C C . ASP A 1 632 ? 73.190 -27.201 -56.092 1.00 77.50 632 ASP A C 1
ATOM 5052 O O . ASP A 1 632 ? 72.297 -26.686 -55.400 1.00 77.50 632 ASP A O 1
ATOM 5056 N N . GLU A 1 633 ? 74.419 -27.383 -55.616 1.00 72.88 633 GLU A N 1
ATOM 5057 C CA . GLU A 1 633 ? 74.819 -27.055 -54.252 1.00 72.88 633 GLU A CA 1
ATOM 5058 C C . GLU A 1 633 ? 74.872 -25.552 -53.962 1.00 72.88 633 GLU A C 1
ATOM 5060 O O . GLU A 1 633 ? 74.570 -25.141 -52.834 1.00 72.88 633 GLU A O 1
ATOM 5065 N N . ARG A 1 634 ? 75.186 -24.708 -54.956 1.00 76.44 634 ARG A N 1
ATOM 5066 C CA . ARG A 1 634 ? 75.260 -23.248 -54.765 1.00 76.44 634 ARG A CA 1
ATOM 5067 C C . ARG A 1 634 ? 73.882 -22.681 -54.479 1.00 76.44 634 ARG A C 1
ATOM 5069 O O . ARG A 1 634 ? 73.710 -21.874 -53.559 1.00 76.44 634 ARG A O 1
ATOM 5076 N N . LEU A 1 635 ? 72.886 -23.161 -55.219 1.00 71.69 635 LEU A N 1
ATOM 5077 C CA . LEU A 1 635 ? 71.505 -22.732 -55.047 1.00 71.69 635 LEU A CA 1
ATOM 5078 C C . LEU A 1 635 ? 70.952 -23.136 -53.671 1.00 71.69 635 LEU A C 1
ATOM 5080 O O . LEU A 1 635 ? 70.213 -22.381 -53.033 1.00 71.69 635 LEU A O 1
ATOM 5084 N N . ARG A 1 636 ? 71.350 -24.309 -53.172 1.00 76.88 636 ARG A N 1
ATOM 5085 C CA . ARG A 1 636 ? 70.994 -24.773 -51.823 1.00 76.88 636 ARG A CA 1
ATOM 5086 C C . ARG A 1 636 ? 71.679 -23.959 -50.722 1.00 76.88 636 ARG A C 1
ATOM 5088 O O . ARG A 1 636 ? 71.029 -23.617 -49.731 1.00 76.88 636 ARG A O 1
ATOM 5095 N N . ALA A 1 637 ? 72.960 -23.632 -50.887 1.00 71.75 637 ALA A N 1
ATOM 5096 C CA . ALA A 1 637 ? 73.740 -22.894 -49.894 1.00 71.75 637 ALA A CA 1
ATOM 5097 C C . ALA A 1 637 ? 73.212 -21.467 -49.679 1.00 71.75 637 ALA A C 1
ATOM 5099 O O . ALA A 1 637 ? 73.022 -21.043 -48.536 1.00 71.75 637 ALA A O 1
ATOM 5100 N N . TRP A 1 638 ? 72.885 -20.758 -50.762 1.00 75.06 638 TRP A N 1
ATOM 5101 C CA . TRP A 1 638 ? 72.336 -19.401 -50.697 1.00 75.06 638 TRP A CA 1
ATOM 5102 C C . TRP A 1 638 ? 71.013 -19.344 -49.915 1.00 75.06 638 TRP A C 1
ATOM 5104 O O . TRP A 1 638 ? 70.847 -18.526 -49.006 1.00 75.06 638 TRP A O 1
ATOM 5114 N N . ARG A 1 639 ? 70.102 -20.292 -50.176 1.00 71.06 639 ARG A N 1
ATOM 5115 C CA . ARG A 1 639 ? 68.804 -20.376 -49.479 1.00 71.06 639 ARG A CA 1
ATOM 5116 C C . ARG A 1 639 ? 68.956 -20.594 -47.970 1.00 71.06 639 ARG A C 1
ATOM 5118 O O . ARG A 1 639 ? 68.148 -20.093 -47.187 1.00 71.06 639 ARG A O 1
ATOM 5125 N N . LYS A 1 640 ? 70.000 -21.312 -47.547 1.00 74.12 640 LYS A N 1
ATOM 5126 C CA . LYS A 1 640 ? 70.266 -21.608 -46.131 1.00 74.12 640 LYS A CA 1
ATOM 5127 C C . LYS A 1 640 ? 70.678 -20.362 -45.334 1.00 74.12 640 LYS A C 1
ATOM 5129 O O . LYS A 1 640 ? 70.270 -20.228 -44.181 1.00 74.12 640 LYS A O 1
ATOM 5134 N N . VAL A 1 641 ? 71.467 -19.461 -45.926 1.00 71.94 641 VAL A N 1
ATOM 5135 C CA . VAL A 1 641 ? 72.048 -18.291 -45.237 1.00 71.94 641 VAL A CA 1
ATOM 5136 C C . VAL A 1 641 ? 71.009 -17.201 -44.983 1.00 71.94 641 VAL A C 1
ATOM 5138 O O . VAL A 1 641 ? 70.859 -16.747 -43.848 1.00 71.94 641 VAL A O 1
ATOM 5141 N N . GLU A 1 642 ? 70.245 -16.823 -46.004 1.00 70.94 642 GLU A N 1
ATOM 5142 C CA . GLU A 1 642 ? 69.255 -15.745 -45.883 1.00 70.94 642 GLU A CA 1
ATOM 5143 C C . GLU A 1 642 ? 68.085 -16.119 -44.970 1.00 70.94 642 GLU A C 1
ATOM 5145 O O . GLU A 1 642 ? 67.593 -15.296 -44.197 1.00 70.94 642 GLU A O 1
ATOM 5150 N N . THR A 1 643 ? 67.721 -17.403 -44.943 1.00 64.88 643 THR A N 1
ATOM 5151 C CA . THR A 1 643 ? 66.708 -17.905 -44.009 1.00 64.88 643 THR A CA 1
ATOM 5152 C C . THR A 1 643 ? 67.155 -17.760 -42.548 1.00 64.88 643 THR A C 1
ATOM 5154 O O . THR A 1 643 ? 66.312 -17.599 -41.674 1.00 64.88 643 THR A O 1
ATOM 5157 N N . ARG A 1 644 ? 68.463 -17.772 -42.243 1.00 65.38 644 ARG A N 1
ATOM 5158 C CA . ARG A 1 644 ? 68.985 -17.749 -40.861 1.00 65.38 644 ARG A CA 1
ATOM 5159 C C . ARG A 1 644 ? 68.985 -16.351 -40.228 1.00 65.38 644 ARG A C 1
ATOM 5161 O O . ARG A 1 644 ? 68.731 -16.236 -39.031 1.00 65.38 644 ARG A O 1
ATOM 5168 N N . LYS A 1 645 ? 69.223 -15.296 -41.017 1.00 68.25 645 LYS A N 1
ATOM 5169 C CA . LYS A 1 645 ? 69.317 -13.895 -40.550 1.00 68.25 645 LYS A CA 1
ATOM 5170 C C . LYS A 1 645 ? 67.991 -13.325 -40.031 1.00 68.25 645 LYS A C 1
ATOM 5172 O O . LYS A 1 645 ? 67.989 -12.426 -39.202 1.00 68.25 645 LYS A O 1
ATOM 5177 N N . GLN A 1 646 ? 66.862 -13.869 -40.480 1.00 60.06 646 GLN A N 1
ATOM 5178 C CA . GLN A 1 646 ? 65.524 -13.381 -40.125 1.00 60.06 646 GLN A CA 1
ATOM 5179 C C . GLN A 1 646 ? 65.016 -13.879 -38.752 1.00 60.06 646 GLN A C 1
ATOM 5181 O O . GLN A 1 646 ? 63.920 -13.514 -38.339 1.00 60.06 646 GLN A O 1
ATOM 5186 N N . TRP A 1 647 ? 65.779 -14.718 -38.034 1.00 61.09 647 TRP A N 1
ATOM 5187 C CA . TRP A 1 647 ? 65.330 -15.402 -36.810 1.00 61.09 647 TRP A CA 1
ATOM 5188 C C . TRP A 1 647 ? 66.088 -14.956 -35.540 1.00 61.09 647 TRP A C 1
ATOM 5190 O O . TRP A 1 647 ? 66.846 -15.753 -34.975 1.00 61.09 647 TRP A O 1
ATOM 5200 N N . THR A 1 648 ? 65.852 -13.723 -35.063 1.00 73.94 648 THR A N 1
ATOM 5201 C CA . THR A 1 648 ? 66.388 -13.189 -33.782 1.00 73.94 648 THR A CA 1
ATOM 5202 C C . THR A 1 648 ? 65.692 -13.799 -32.545 1.00 73.94 648 THR A C 1
ATOM 5204 O O . THR A 1 648 ? 64.578 -14.309 -32.684 1.00 73.94 648 THR A O 1
ATOM 5207 N N . PRO A 1 649 ? 66.292 -13.774 -31.332 1.00 68.50 649 PRO A N 1
ATOM 5208 C CA . PRO A 1 649 ? 65.666 -14.315 -30.113 1.00 68.50 649 PRO A CA 1
ATOM 5209 C C . PRO A 1 649 ? 64.315 -13.663 -29.772 1.00 68.50 649 PRO A C 1
ATOM 5211 O O . PRO A 1 649 ? 63.330 -14.357 -29.540 1.00 68.50 649 PRO A O 1
ATOM 5214 N N . GLU A 1 650 ? 64.221 -12.337 -29.855 1.00 65.75 650 GLU A N 1
ATOM 5215 C CA . GLU A 1 650 ? 62.967 -11.603 -29.622 1.00 65.75 650 GLU A CA 1
ATOM 5216 C C . GLU A 1 650 ? 61.932 -11.842 -30.726 1.00 65.75 650 GLU A C 1
ATOM 5218 O O . GLU A 1 650 ? 60.734 -11.928 -30.451 1.00 65.75 650 GLU A O 1
ATOM 5223 N N . PHE A 1 651 ? 62.366 -11.997 -31.985 1.00 67.12 651 PHE A N 1
ATOM 5224 C CA . PHE A 1 651 ? 61.468 -12.385 -33.072 1.00 67.12 651 PHE A CA 1
ATOM 5225 C C . PHE A 1 651 ? 60.970 -13.817 -32.896 1.00 67.12 651 PHE A C 1
ATOM 5227 O O . PHE A 1 651 ? 59.811 -14.084 -33.196 1.00 67.12 651 PHE A O 1
ATOM 5234 N N . ARG A 1 652 ? 61.797 -14.731 -32.372 1.00 67.56 652 ARG A N 1
ATOM 5235 C CA . ARG A 1 652 ? 61.378 -16.096 -32.024 1.00 67.56 652 ARG A CA 1
ATOM 5236 C C . ARG A 1 652 ? 60.296 -16.073 -30.959 1.00 67.56 652 ARG A C 1
ATOM 5238 O O . ARG A 1 652 ? 59.277 -16.718 -31.174 1.00 67.56 652 ARG A O 1
ATOM 5245 N N . GLU A 1 653 ? 60.457 -15.292 -29.894 1.00 68.25 653 GLU A N 1
ATOM 5246 C CA . GLU A 1 653 ? 59.441 -15.177 -28.841 1.00 68.25 653 GLU A CA 1
ATOM 5247 C C . GLU A 1 653 ? 58.159 -14.487 -29.334 1.00 68.25 653 GLU A C 1
ATOM 5249 O O . GLU A 1 653 ? 57.068 -15.048 -29.202 1.00 68.25 653 GLU A O 1
ATOM 5254 N N . ARG A 1 654 ? 58.254 -13.345 -30.033 1.00 65.81 654 ARG A N 1
ATOM 5255 C CA . ARG A 1 654 ? 57.074 -12.674 -30.625 1.00 65.81 654 ARG A CA 1
ATOM 5256 C C . ARG A 1 654 ? 56.357 -13.554 -31.641 1.00 65.81 654 ARG A C 1
ATOM 5258 O O . ARG A 1 654 ? 55.126 -13.607 -31.662 1.00 65.81 654 ARG A O 1
ATOM 5265 N N . ARG A 1 655 ? 57.106 -14.266 -32.486 1.00 65.19 655 ARG A N 1
ATOM 5266 C CA . ARG A 1 655 ? 56.536 -15.169 -33.490 1.00 65.19 655 ARG A CA 1
ATOM 5267 C C . ARG A 1 655 ? 55.950 -16.415 -32.839 1.00 65.19 655 ARG A C 1
ATOM 5269 O O . ARG A 1 655 ? 54.887 -16.839 -33.276 1.00 65.19 655 ARG A O 1
ATOM 5276 N N . LYS A 1 656 ? 56.560 -16.954 -31.779 1.00 72.69 656 LYS A N 1
ATOM 5277 C CA . LYS A 1 656 ? 56.022 -18.065 -30.977 1.00 72.69 656 LYS A CA 1
ATOM 5278 C C . LYS A 1 656 ? 54.720 -17.665 -30.288 1.00 72.69 656 LYS A C 1
ATOM 5280 O O . LYS A 1 656 ? 53.763 -18.424 -30.380 1.00 72.69 656 LYS A O 1
ATOM 5285 N N . ALA A 1 657 ? 54.631 -16.467 -29.709 1.00 67.56 657 ALA A N 1
ATOM 5286 C CA . ALA A 1 657 ? 53.400 -15.935 -29.119 1.00 67.56 657 ALA A CA 1
ATOM 5287 C C . ALA A 1 657 ? 52.291 -15.703 -30.166 1.00 67.56 657 ALA A C 1
ATOM 5289 O O . ALA A 1 657 ? 51.152 -16.129 -29.973 1.00 67.56 657 ALA A O 1
ATOM 5290 N N . ALA A 1 658 ? 52.621 -15.099 -31.314 1.00 62.56 658 ALA A N 1
ATOM 5291 C CA . ALA A 1 658 ? 51.670 -14.874 -32.408 1.00 62.56 658 ALA A CA 1
ATOM 5292 C C . ALA A 1 658 ? 51.167 -16.191 -33.029 1.00 62.56 658 ALA A C 1
ATOM 5294 O O . ALA A 1 658 ? 49.979 -16.336 -33.335 1.00 62.56 658 ALA A O 1
ATOM 5295 N N . TYR A 1 659 ? 52.061 -17.172 -33.172 1.00 66.81 659 TYR A N 1
ATOM 5296 C CA . TYR A 1 659 ? 51.729 -18.524 -33.605 1.00 66.81 659 TYR A CA 1
ATOM 5297 C C . TYR A 1 659 ? 50.828 -19.190 -32.568 1.00 66.81 659 TYR A C 1
ATOM 5299 O O . TYR A 1 659 ? 49.707 -19.553 -32.889 1.00 66.81 659 TYR A O 1
ATOM 5307 N N . ASN A 1 660 ? 51.232 -19.225 -31.300 1.00 73.81 660 ASN A N 1
ATOM 5308 C CA . ASN A 1 660 ? 50.440 -19.786 -30.207 1.00 73.81 660 ASN A CA 1
ATOM 5309 C C . ASN A 1 660 ? 49.011 -19.222 -30.160 1.00 73.81 660 ASN A C 1
ATOM 5311 O O . ASN A 1 660 ? 48.060 -19.995 -30.127 1.00 73.81 660 ASN A O 1
ATOM 5315 N N . ARG A 1 661 ? 48.846 -17.899 -30.282 1.00 69.56 661 ARG A N 1
ATOM 5316 C CA . ARG A 1 661 ? 47.529 -17.241 -30.342 1.00 69.56 661 ARG A CA 1
ATOM 5317 C C . ARG A 1 661 ? 46.709 -17.658 -31.570 1.00 69.56 661 ARG A C 1
ATOM 5319 O O . ARG A 1 661 ? 45.505 -17.871 -31.459 1.00 69.56 661 ARG A O 1
ATOM 5326 N N . THR A 1 662 ? 47.342 -17.782 -32.737 1.00 69.75 662 THR A N 1
ATOM 5327 C CA . THR A 1 662 ? 46.662 -18.185 -33.983 1.00 69.75 662 THR A CA 1
ATOM 5328 C C . THR A 1 662 ? 46.196 -19.637 -33.923 1.00 69.75 662 THR A C 1
ATOM 5330 O O . THR A 1 662 ? 45.068 -19.934 -34.316 1.00 69.75 662 THR A O 1
ATOM 5333 N N . TYR A 1 663 ? 47.050 -20.521 -33.404 1.00 76.00 663 TYR A N 1
ATOM 5334 C CA . TYR A 1 663 ? 46.764 -21.944 -33.242 1.00 76.00 663 TYR A CA 1
ATOM 5335 C C . TYR A 1 663 ? 45.657 -22.148 -32.216 1.00 76.00 663 TYR A C 1
ATOM 5337 O O . TYR A 1 663 ? 44.678 -22.815 -32.524 1.00 76.00 663 TYR A O 1
ATOM 5345 N N . LEU A 1 664 ? 45.761 -21.502 -31.051 1.00 73.31 664 LEU A N 1
ATOM 5346 C CA . LEU A 1 664 ? 44.755 -21.585 -29.997 1.00 73.31 664 LEU A CA 1
ATOM 5347 C C . LEU A 1 664 ? 43.392 -21.072 -30.476 1.00 73.31 664 LEU A C 1
ATOM 5349 O O . LEU A 1 664 ? 42.397 -21.768 -30.335 1.00 73.31 664 LEU A O 1
ATOM 5353 N N . ARG A 1 665 ? 43.338 -19.901 -31.124 1.00 74.12 665 ARG A N 1
ATOM 5354 C CA . ARG A 1 665 ? 42.074 -19.322 -31.610 1.00 74.12 665 ARG A CA 1
ATOM 5355 C C . ARG A 1 665 ? 41.403 -20.190 -32.671 1.00 74.12 665 ARG A C 1
ATOM 5357 O O . ARG A 1 665 ? 40.206 -20.431 -32.588 1.00 74.12 665 ARG A O 1
ATOM 5364 N N . LYS A 1 666 ? 42.153 -20.634 -33.686 1.00 74.50 666 LYS A N 1
ATOM 5365 C CA . LYS A 1 666 ? 41.598 -21.492 -34.746 1.00 74.50 666 LYS A CA 1
ATOM 5366 C C . LYS A 1 666 ? 41.179 -22.851 -34.203 1.00 74.50 666 LYS A C 1
ATOM 5368 O O . LYS A 1 666 ? 40.150 -23.370 -34.617 1.00 74.50 666 LYS A O 1
ATOM 5373 N N . ALA A 1 667 ? 41.966 -23.401 -33.283 1.00 77.75 667 ALA A N 1
ATOM 5374 C CA . ALA A 1 667 ? 41.645 -24.650 -32.626 1.00 77.75 667 ALA A CA 1
ATOM 5375 C C . ALA A 1 667 ? 40.373 -24.539 -31.790 1.00 77.75 667 ALA A C 1
ATOM 5377 O O . ALA A 1 667 ? 39.462 -25.311 -32.038 1.00 77.75 667 ALA A O 1
ATOM 5378 N N . ILE A 1 668 ? 40.282 -23.567 -30.876 1.00 74.75 668 ILE A N 1
ATOM 5379 C CA . ILE A 1 668 ? 39.101 -23.348 -30.027 1.00 74.75 668 ILE A CA 1
ATOM 5380 C C . ILE A 1 668 ? 37.873 -23.036 -30.880 1.00 74.75 668 ILE A C 1
ATOM 5382 O O . ILE A 1 668 ? 36.820 -23.597 -30.631 1.00 74.75 668 ILE A O 1
ATOM 5386 N N . SER A 1 669 ? 38.006 -22.213 -31.923 1.00 73.88 669 SER A N 1
ATOM 5387 C CA . SER A 1 669 ? 36.899 -21.907 -32.835 1.00 73.88 669 SER A CA 1
ATOM 5388 C C . SER A 1 669 ? 36.383 -23.152 -33.556 1.00 73.88 669 SER A C 1
ATOM 5390 O O . SER A 1 669 ? 35.176 -23.330 -33.646 1.00 73.88 669 SER A O 1
ATOM 5392 N N . LEU A 1 670 ? 37.272 -24.020 -34.057 1.00 78.62 670 LEU A N 1
ATOM 5393 C CA . LEU A 1 670 ? 36.862 -25.259 -34.722 1.00 78.62 670 LEU A CA 1
ATOM 5394 C C . LEU A 1 670 ? 36.345 -26.300 -33.722 1.00 78.62 670 LEU A C 1
ATOM 5396 O O . LEU A 1 670 ? 35.391 -27.004 -34.018 1.00 78.62 670 LEU A O 1
ATOM 5400 N N . LEU A 1 671 ? 36.954 -26.398 -32.541 1.00 77.56 671 LEU A N 1
ATOM 5401 C CA . LEU A 1 671 ? 36.450 -27.243 -31.459 1.00 77.56 671 LEU A CA 1
ATOM 5402 C C . LEU A 1 671 ? 35.072 -26.765 -30.997 1.00 77.56 671 LEU A C 1
ATOM 5404 O O . LEU A 1 671 ? 34.242 -27.604 -30.691 1.00 77.56 671 LEU A O 1
ATOM 5408 N N . HIS A 1 672 ? 34.812 -25.454 -30.997 1.00 72.56 672 HIS A N 1
ATOM 5409 C CA . HIS A 1 672 ? 33.508 -24.879 -30.669 1.00 72.56 672 HIS A CA 1
ATOM 5410 C C . HIS A 1 672 ? 32.491 -25.153 -31.775 1.00 72.56 672 HIS A C 1
ATOM 5412 O O . HIS A 1 672 ? 31.355 -25.477 -31.467 1.00 72.56 672 HIS A O 1
ATOM 5418 N N . GLU A 1 673 ? 32.891 -25.087 -33.050 1.00 71.88 673 GLU A N 1
ATOM 5419 C CA . GLU A 1 673 ? 32.046 -25.519 -34.174 1.00 71.88 673 GLU A CA 1
ATOM 5420 C C . GLU A 1 673 ? 31.667 -27.001 -34.050 1.00 71.88 673 GLU A C 1
ATOM 5422 O O . GLU A 1 673 ? 30.489 -27.329 -34.111 1.00 71.88 673 GLU A O 1
ATOM 5427 N N . ILE A 1 674 ? 32.639 -27.885 -33.796 1.00 74.88 674 ILE A N 1
ATOM 5428 C CA . ILE A 1 674 ? 32.371 -29.319 -33.610 1.00 74.88 674 ILE A CA 1
ATOM 5429 C C . ILE A 1 674 ? 31.504 -29.542 -32.373 1.00 74.88 674 ILE A C 1
ATOM 5431 O O . ILE A 1 674 ? 30.504 -30.237 -32.456 1.00 74.88 674 ILE A O 1
ATOM 5435 N N . TRP A 1 675 ? 31.838 -28.918 -31.242 1.00 71.62 675 TRP A N 1
ATOM 5436 C CA . TRP A 1 675 ? 31.050 -29.014 -30.015 1.00 71.62 675 TRP A CA 1
ATOM 5437 C C . TRP A 1 675 ? 29.610 -28.527 -30.214 1.00 71.62 675 TRP A C 1
ATOM 5439 O O . TRP A 1 675 ? 28.682 -29.144 -29.702 1.00 71.62 675 TRP A O 1
ATOM 5449 N N . LYS A 1 676 ? 29.405 -27.467 -30.998 1.00 59.78 676 LYS A N 1
ATOM 5450 C CA . LYS A 1 676 ? 28.077 -26.951 -31.336 1.00 59.78 676 LYS A CA 1
ATOM 5451 C C . LYS A 1 676 ? 27.263 -27.931 -32.181 1.00 59.78 676 LYS A C 1
ATOM 5453 O O . LYS A 1 676 ? 26.045 -27.973 -32.036 1.00 59.78 676 LYS A O 1
ATOM 5458 N N . ASP A 1 677 ? 27.932 -28.705 -33.033 1.00 54.88 677 ASP A N 1
ATOM 5459 C CA . ASP A 1 677 ? 27.291 -29.675 -33.921 1.00 54.88 677 ASP A CA 1
ATOM 5460 C C . ASP A 1 677 ? 27.080 -31.051 -33.251 1.00 54.88 677 ASP A C 1
ATOM 5462 O O . ASP A 1 677 ? 26.091 -31.718 -33.547 1.00 54.88 677 ASP A O 1
ATOM 5466 N N . SER A 1 678 ? 27.971 -31.488 -32.347 1.00 51.94 678 SER A N 1
ATOM 5467 C CA . SER A 1 678 ? 27.946 -32.835 -31.739 1.00 51.94 678 SER A CA 1
ATOM 5468 C C . SER A 1 678 ? 27.751 -32.886 -30.218 1.00 51.94 678 SER A C 1
ATOM 5470 O O . SER A 1 678 ? 27.667 -33.978 -29.664 1.00 51.94 678 SER A O 1
ATOM 5472 N N . GLY A 1 679 ? 27.729 -31.756 -29.506 1.00 49.72 679 GLY A N 1
ATOM 5473 C CA . GLY A 1 679 ? 27.547 -31.663 -28.043 1.00 49.72 679 GLY A CA 1
ATOM 5474 C C . GLY A 1 679 ? 28.744 -32.120 -27.191 1.00 49.72 679 GLY A C 1
ATOM 5475 O O . GLY A 1 679 ? 28.910 -31.683 -26.052 1.00 49.72 679 GLY A O 1
ATOM 5476 N N . VAL A 1 680 ? 29.629 -32.945 -27.746 1.00 62.50 680 VAL A N 1
ATOM 5477 C CA . VAL A 1 680 ? 30.902 -33.370 -27.146 1.00 62.50 680 VAL A CA 1
ATOM 5478 C C . VAL A 1 680 ? 32.078 -32.928 -28.002 1.00 62.50 680 VAL A C 1
ATOM 5480 O O . VAL A 1 680 ? 31.986 -32.853 -29.229 1.00 62.50 680 VAL A O 1
ATOM 5483 N N . ILE A 1 681 ? 33.206 -32.645 -27.349 1.00 70.06 681 ILE A N 1
ATOM 5484 C CA . ILE A 1 681 ? 34.465 -32.368 -28.041 1.00 70.06 681 ILE A CA 1
ATOM 5485 C C . ILE A 1 681 ? 35.031 -33.700 -28.540 1.00 70.06 681 ILE A C 1
ATOM 5487 O O . ILE A 1 681 ? 35.809 -34.361 -27.855 1.00 70.06 681 ILE A O 1
ATOM 5491 N N . ASP A 1 682 ? 34.605 -34.112 -29.731 1.00 74.19 682 ASP A N 1
ATOM 5492 C CA . ASP A 1 682 ? 35.071 -35.346 -30.355 1.00 74.19 682 ASP A CA 1
ATOM 5493 C C . ASP A 1 682 ? 36.444 -35.136 -31.011 1.00 74.19 682 ASP A C 1
ATOM 5495 O O . ASP A 1 682 ? 36.586 -34.512 -32.068 1.00 74.19 682 ASP A O 1
ATOM 5499 N N . GLU A 1 683 ? 37.477 -35.688 -30.374 1.00 77.00 683 GLU A N 1
ATOM 5500 C CA . GLU A 1 683 ? 38.855 -35.636 -30.858 1.00 77.00 683 GLU A CA 1
ATOM 5501 C C . GLU A 1 683 ? 39.072 -36.408 -32.152 1.00 77.00 683 GLU A C 1
ATOM 5503 O O . GLU A 1 683 ? 39.896 -35.989 -32.967 1.00 77.00 683 GLU A O 1
ATOM 5508 N N . HIS A 1 684 ? 38.355 -37.513 -32.366 1.00 76.62 684 HIS A N 1
ATOM 5509 C CA . HIS A 1 684 ? 38.460 -38.281 -33.601 1.00 76.62 684 HIS A CA 1
ATOM 5510 C C . HIS A 1 684 ? 37.873 -37.487 -34.758 1.00 76.62 684 HIS A C 1
ATOM 5512 O O . HIS A 1 684 ? 38.497 -37.404 -35.819 1.00 76.62 684 HIS A O 1
ATOM 5518 N N . THR A 1 685 ? 36.739 -36.825 -34.535 1.00 74.81 685 THR A N 1
ATOM 5519 C CA . THR A 1 685 ? 36.144 -35.923 -35.525 1.00 74.81 685 THR A CA 1
ATOM 5520 C C . THR A 1 685 ? 36.993 -34.676 -35.733 1.00 74.81 685 THR A C 1
ATOM 5522 O O . THR A 1 685 ? 37.245 -34.310 -36.880 1.00 74.81 685 THR A O 1
ATOM 5525 N N . TYR A 1 686 ? 37.545 -34.075 -34.678 1.00 83.12 686 TYR A N 1
ATOM 5526 C CA . TYR A 1 686 ? 38.469 -32.952 -34.826 1.00 83.12 686 TYR A CA 1
ATOM 5527 C C . TYR A 1 686 ? 39.748 -33.353 -35.568 1.00 83.12 686 TYR A C 1
ATOM 5529 O O . TYR A 1 686 ? 40.170 -32.644 -36.477 1.00 83.12 686 TYR A O 1
ATOM 5537 N N . ASP A 1 687 ? 40.375 -34.487 -35.240 1.00 80.25 687 ASP A N 1
ATOM 5538 C CA . ASP A 1 687 ? 41.613 -34.941 -35.886 1.00 80.25 687 ASP A CA 1
ATOM 5539 C C . ASP A 1 687 ? 41.355 -35.414 -37.325 1.00 80.25 687 ASP A C 1
ATOM 5541 O O . ASP A 1 687 ? 42.213 -35.229 -38.193 1.00 80.25 687 ASP A O 1
ATOM 5545 N N . ARG A 1 688 ? 40.158 -35.942 -37.611 1.00 78.62 688 ARG A N 1
ATOM 5546 C CA . ARG A 1 688 ? 39.676 -36.218 -38.970 1.00 78.62 688 ARG A CA 1
ATOM 5547 C C . ARG A 1 688 ? 39.502 -34.923 -39.760 1.00 78.62 688 ARG A C 1
ATOM 5549 O O . ARG A 1 688 ? 40.171 -34.769 -40.778 1.00 78.62 688 ARG A O 1
ATOM 5556 N N . ILE A 1 689 ? 38.734 -33.956 -39.255 1.00 77.19 689 ILE A N 1
ATOM 5557 C CA . ILE A 1 689 ? 38.517 -32.649 -39.903 1.00 77.19 689 ILE A CA 1
ATOM 5558 C C . ILE A 1 689 ? 39.841 -31.895 -40.061 1.00 77.19 689 ILE A C 1
ATOM 5560 O O . ILE A 1 689 ? 40.075 -31.239 -41.071 1.00 77.19 689 ILE A O 1
ATOM 5564 N N . ARG A 1 690 ? 40.764 -32.021 -39.108 1.00 82.56 690 ARG A N 1
ATOM 5565 C CA . ARG A 1 690 ? 42.114 -31.453 -39.179 1.00 82.56 690 ARG A CA 1
ATOM 5566 C C . ARG A 1 690 ? 42.954 -32.087 -40.289 1.00 82.56 690 ARG A C 1
ATOM 5568 O O . ARG A 1 690 ? 43.610 -31.362 -41.040 1.00 82.56 690 ARG A O 1
ATOM 5575 N N . LYS A 1 691 ? 42.945 -33.422 -40.406 1.00 78.12 691 LYS A N 1
ATOM 5576 C CA . LYS A 1 691 ? 43.637 -34.164 -41.480 1.00 78.12 691 LYS A CA 1
ATOM 5577 C C . LYS A 1 691 ? 43.017 -33.885 -42.850 1.00 78.12 691 LYS A C 1
ATOM 5579 O O . LYS A 1 691 ? 43.756 -33.754 -43.824 1.00 78.12 691 LYS A O 1
ATOM 5584 N N . GLU A 1 692 ? 41.696 -33.745 -42.908 1.00 72.19 692 GLU A N 1
ATOM 5585 C CA . GLU A 1 692 ? 40.931 -33.424 -44.116 1.00 72.19 692 GLU A CA 1
ATOM 5586 C C . GLU A 1 692 ? 41.166 -31.979 -44.571 1.00 72.19 692 GLU A C 1
ATOM 5588 O O . GLU A 1 692 ? 41.552 -31.757 -45.718 1.00 72.19 692 GLU A O 1
ATOM 5593 N N . ARG A 1 693 ? 41.029 -30.991 -43.672 1.00 75.31 693 ARG A N 1
ATOM 5594 C CA . ARG A 1 693 ? 41.231 -29.562 -43.986 1.00 75.31 693 ARG A CA 1
ATOM 5595 C C . ARG A 1 693 ? 42.681 -29.235 -44.352 1.00 75.31 693 ARG A C 1
ATOM 5597 O O . ARG A 1 693 ? 42.927 -28.184 -44.938 1.00 75.31 693 ARG A O 1
ATOM 5604 N N . ARG A 1 694 ? 43.644 -30.101 -43.998 1.00 61.69 694 ARG A N 1
ATOM 5605 C CA . ARG A 1 694 ? 45.095 -29.951 -44.255 1.00 61.69 694 ARG A CA 1
ATOM 5606 C C . ARG A 1 694 ? 45.667 -28.580 -43.845 1.00 61.69 694 ARG A C 1
ATOM 5608 O O . ARG A 1 694 ? 46.744 -28.191 -44.304 1.00 61.69 694 ARG A O 1
ATOM 5615 N N . ASP A 1 695 ? 44.986 -27.859 -42.949 1.00 73.31 695 ASP A N 1
ATOM 5616 C CA . ASP A 1 695 ? 45.450 -26.590 -42.394 1.00 73.31 695 ASP A CA 1
ATOM 5617 C C . ASP A 1 695 ? 46.517 -26.891 -41.341 1.00 73.31 695 ASP A C 1
ATOM 5619 O O . ASP A 1 695 ? 46.240 -27.401 -40.255 1.00 73.31 695 ASP A O 1
ATOM 5623 N N . ARG A 1 696 ? 47.765 -26.548 -41.667 1.00 66.69 696 ARG A N 1
ATOM 5624 C CA . ARG A 1 696 ? 48.926 -26.777 -40.795 1.00 66.69 696 ARG A CA 1
ATOM 5625 C C . ARG A 1 696 ? 48.825 -26.029 -39.460 1.00 66.69 696 ARG A C 1
ATOM 5627 O O . ARG A 1 696 ? 49.578 -26.358 -38.549 1.00 66.69 696 ARG A O 1
ATOM 5634 N N . SER A 1 697 ? 47.905 -25.061 -39.353 1.00 71.81 697 SER A N 1
ATOM 5635 C CA . SER A 1 697 ? 47.617 -24.306 -38.131 1.00 71.81 697 SER A CA 1
ATOM 5636 C C . SER A 1 697 ? 46.646 -24.954 -37.148 1.00 71.81 697 SER A C 1
ATOM 5638 O O . SER A 1 697 ? 46.466 -24.451 -36.040 1.00 71.81 697 SER A O 1
ATOM 5640 N N . LEU A 1 698 ? 46.080 -26.100 -37.519 1.00 76.75 698 LEU A N 1
ATOM 5641 C CA . LEU A 1 698 ? 45.300 -26.950 -36.634 1.00 76.75 698 LEU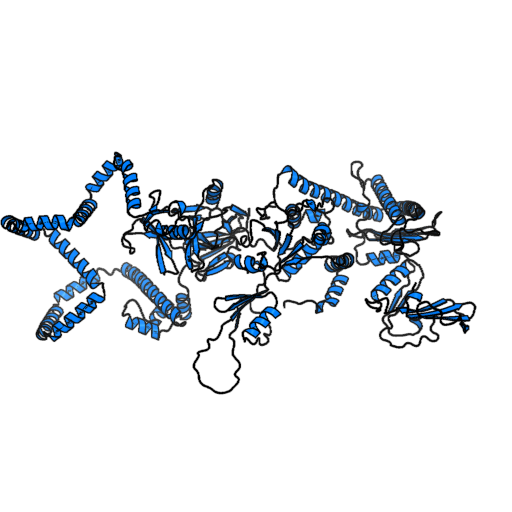 A CA 1
ATOM 5642 C C . LEU A 1 698 ? 46.199 -28.102 -36.157 1.00 76.75 698 LEU A C 1
ATOM 5644 O O . LEU A 1 698 ? 46.648 -28.962 -36.925 1.00 76.75 698 LEU A O 1
ATOM 5648 N N . ILE A 1 699 ? 46.503 -28.095 -34.864 1.00 83.12 699 ILE A N 1
ATOM 5649 C CA . ILE A 1 699 ? 47.309 -29.114 -34.172 1.00 83.12 699 ILE A CA 1
ATOM 5650 C C . ILE A 1 699 ? 46.393 -30.116 -33.474 1.00 83.12 699 ILE A C 1
ATOM 5652 O O . ILE A 1 699 ? 45.220 -29.830 -33.297 1.00 83.12 699 ILE A O 1
ATOM 5656 N N . LYS A 1 700 ? 46.897 -31.301 -33.112 1.00 83.94 700 LYS A N 1
ATOM 5657 C CA . LYS A 1 700 ? 46.079 -32.326 -32.439 1.00 83.94 700 LYS A CA 1
ATOM 5658 C C . LYS A 1 700 ? 45.480 -31.772 -31.142 1.00 83.94 700 LYS A C 1
ATOM 5660 O O . LYS A 1 700 ? 46.163 -31.010 -30.461 1.00 83.94 700 LYS A O 1
ATOM 5665 N N . VAL A 1 701 ? 44.270 -32.203 -30.776 1.00 80.25 701 VAL A N 1
ATOM 5666 C CA . VAL A 1 701 ? 43.593 -31.786 -29.528 1.00 80.25 701 VAL A CA 1
ATOM 5667 C C . VAL A 1 701 ? 44.482 -32.017 -28.310 1.00 80.25 701 VAL A C 1
ATOM 5669 O O . VAL A 1 701 ? 44.684 -31.103 -27.522 1.00 80.25 701 VAL A O 1
ATOM 5672 N N . GLN A 1 702 ? 45.147 -33.169 -28.239 1.00 79.75 702 GLN A N 1
ATOM 5673 C CA . GLN A 1 702 ? 46.112 -33.472 -27.181 1.00 79.75 702 GLN A CA 1
ATOM 5674 C C . GLN A 1 702 ? 47.298 -32.494 -27.143 1.00 79.75 702 GLN A C 1
ATOM 5676 O O . GLN A 1 702 ? 47.737 -32.066 -26.085 1.00 79.75 702 GLN A O 1
ATOM 5681 N N . THR A 1 703 ? 47.780 -32.042 -28.304 1.00 80.81 703 THR A N 1
ATOM 5682 C CA . THR A 1 703 ? 48.818 -31.002 -28.376 1.00 80.81 703 THR A CA 1
ATOM 5683 C C . THR A 1 703 ? 48.281 -29.624 -27.979 1.00 80.81 703 THR A C 1
ATOM 5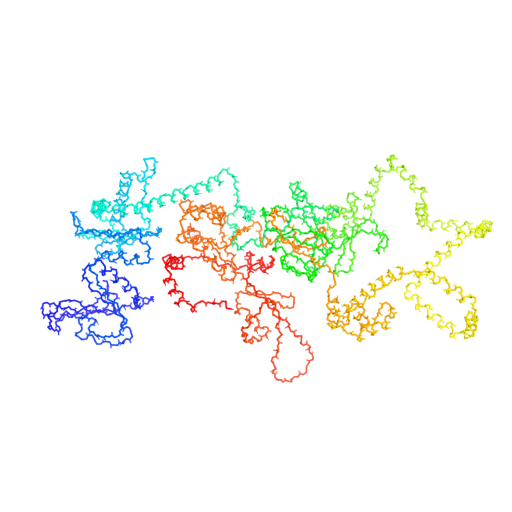685 O O . THR A 1 703 ? 49.061 -28.782 -27.557 1.00 80.81 703 THR A O 1
ATOM 5688 N N . ILE A 1 704 ? 46.978 -29.363 -28.109 1.00 80.00 704 ILE A N 1
ATOM 5689 C CA . ILE A 1 704 ? 46.331 -28.117 -27.661 1.00 80.00 704 ILE A CA 1
ATOM 5690 C C . ILE A 1 704 ? 46.191 -28.137 -26.142 1.00 80.00 704 ILE A C 1
ATOM 5692 O O . ILE A 1 704 ? 46.608 -27.179 -25.494 1.00 80.00 704 ILE A O 1
ATOM 5696 N N . ALA A 1 705 ? 45.680 -29.242 -25.594 1.00 76.31 705 ALA A N 1
ATOM 5697 C CA . ALA A 1 705 ? 45.548 -29.468 -24.160 1.00 76.31 705 ALA A CA 1
ATOM 5698 C C . ALA A 1 705 ? 46.910 -29.335 -23.467 1.00 76.31 705 ALA A C 1
ATOM 5700 O O . ALA A 1 705 ? 47.085 -28.479 -22.606 1.00 76.31 705 ALA A O 1
ATOM 5701 N N . GLN A 1 706 ? 47.923 -30.057 -23.944 1.00 76.31 706 GLN A N 1
ATOM 5702 C CA . GLN A 1 706 ? 49.266 -30.025 -23.365 1.00 76.31 706 GLN A CA 1
ATOM 5703 C C . GLN A 1 706 ? 49.962 -28.657 -23.504 1.00 76.31 706 GLN A C 1
ATOM 5705 O O . GLN A 1 706 ? 50.703 -28.238 -22.620 1.00 76.31 706 GLN A O 1
ATOM 5710 N N . ARG A 1 707 ? 49.751 -27.940 -24.618 1.00 73.81 707 ARG A N 1
ATOM 5711 C CA . ARG A 1 707 ? 50.466 -26.682 -24.920 1.00 73.81 707 ARG A CA 1
ATOM 5712 C C . ARG A 1 707 ? 49.816 -25.433 -24.325 1.00 73.81 707 ARG A C 1
ATOM 5714 O O . ARG A 1 707 ? 50.512 -24.428 -24.187 1.00 73.81 707 ARG A O 1
ATOM 5721 N N . PHE A 1 708 ? 48.512 -25.462 -24.046 1.00 76.62 708 PHE A N 1
ATOM 5722 C CA . PHE A 1 708 ? 47.741 -24.276 -23.642 1.00 76.62 708 PHE A CA 1
ATOM 5723 C C . PHE A 1 708 ? 46.875 -24.470 -22.398 1.00 76.62 708 PHE A C 1
ATOM 5725 O O . PHE A 1 708 ? 46.400 -23.478 -21.856 1.00 76.62 708 PHE A O 1
ATOM 5732 N N . PHE A 1 709 ? 46.678 -25.711 -21.956 1.00 73.75 709 PHE A N 1
ATOM 5733 C CA . PHE A 1 709 ? 45.799 -26.052 -20.839 1.00 73.75 709 PHE A CA 1
ATOM 5734 C C . PHE A 1 709 ? 46.442 -27.058 -19.875 1.00 73.75 709 PHE A C 1
ATOM 5736 O O . PHE A 1 709 ? 45.726 -27.678 -19.108 1.00 73.75 709 PHE A O 1
ATOM 5743 N N . GLU A 1 710 ? 47.771 -27.238 -19.905 1.00 74.12 710 GLU A N 1
ATOM 5744 C CA . GLU A 1 710 ? 48.509 -28.134 -18.987 1.00 74.12 710 GLU A CA 1
ATOM 5745 C C . GLU A 1 710 ? 48.009 -29.593 -18.996 1.00 74.12 710 GLU A C 1
ATOM 5747 O O . GLU A 1 710 ? 48.115 -30.309 -18.009 1.00 74.12 710 GLU A O 1
ATOM 5752 N N . ASP A 1 711 ? 47.469 -30.032 -20.137 1.00 73.44 711 ASP A N 1
ATOM 5753 C CA . ASP A 1 711 ? 46.801 -31.331 -20.327 1.00 73.44 711 ASP A CA 1
ATOM 5754 C C . ASP A 1 711 ? 45.497 -31.510 -19.510 1.00 73.44 711 ASP A C 1
ATOM 5756 O O . ASP A 1 711 ? 44.902 -32.588 -19.491 1.00 73.44 711 ASP A O 1
ATOM 5760 N N . ASP A 1 712 ? 44.987 -30.427 -18.910 1.00 67.81 712 ASP A N 1
ATOM 5761 C CA . ASP A 1 712 ? 43.697 -30.363 -18.221 1.00 67.81 712 ASP A CA 1
ATOM 5762 C C . ASP A 1 712 ? 42.546 -30.235 -19.231 1.00 67.81 712 ASP A C 1
ATOM 5764 O O . ASP A 1 712 ? 42.270 -29.182 -19.824 1.00 67.81 712 ASP A O 1
ATOM 5768 N N . ARG A 1 713 ? 41.846 -31.353 -19.425 1.00 70.31 713 ARG A N 1
ATOM 5769 C CA . ARG A 1 713 ? 40.749 -31.462 -20.389 1.00 70.31 713 ARG A CA 1
ATOM 5770 C C . ARG A 1 713 ? 39.500 -30.678 -19.987 1.00 70.31 713 ARG A C 1
ATOM 5772 O O . ARG A 1 713 ? 38.776 -30.237 -20.880 1.00 70.31 713 ARG A O 1
ATOM 5779 N N . ARG A 1 714 ? 39.262 -30.441 -18.690 1.00 64.38 714 ARG A N 1
ATOM 5780 C CA . ARG A 1 714 ? 38.088 -29.677 -18.225 1.00 64.38 714 ARG A CA 1
ATOM 5781 C C . ARG A 1 714 ? 38.188 -28.215 -18.646 1.00 64.38 714 ARG A C 1
ATOM 5783 O O . ARG A 1 714 ? 37.228 -27.665 -19.178 1.00 64.38 714 ARG A O 1
ATOM 5790 N N . LYS A 1 715 ? 39.368 -27.611 -18.488 1.00 61.03 715 LYS A N 1
ATOM 5791 C CA . LYS A 1 715 ? 39.611 -26.207 -18.864 1.00 61.03 715 LYS A CA 1
ATOM 5792 C C . LYS A 1 715 ? 39.543 -25.976 -20.370 1.00 61.03 715 LYS A C 1
ATOM 5794 O O . LYS A 1 715 ? 39.016 -24.957 -20.813 1.00 61.03 715 LYS A O 1
ATOM 5799 N N . LEU A 1 716 ? 40.051 -26.922 -21.165 1.00 73.19 716 LEU A N 1
ATOM 5800 C CA . LEU A 1 716 ? 39.912 -26.867 -22.621 1.00 73.19 716 LEU A CA 1
ATOM 5801 C C . LEU A 1 716 ? 38.432 -26.883 -23.024 1.00 73.19 716 LEU A C 1
ATOM 5803 O O . LEU A 1 716 ? 38.025 -26.097 -23.878 1.00 73.19 716 LEU A O 1
ATOM 5807 N N . GLN A 1 717 ? 37.633 -27.746 -22.394 1.00 68.44 717 GLN A N 1
ATOM 5808 C CA . GLN A 1 717 ? 36.205 -27.843 -22.672 1.00 68.44 717 GLN A CA 1
ATOM 5809 C C . GLN A 1 717 ? 35.466 -26.552 -22.312 1.00 68.44 717 GLN A C 1
ATOM 5811 O O . GLN A 1 717 ? 34.750 -26.005 -23.146 1.00 68.44 717 GLN A O 1
ATOM 5816 N N . GLU A 1 718 ? 35.723 -25.988 -21.136 1.00 56.81 718 GLU A N 1
ATOM 5817 C CA . GLU A 1 718 ? 35.130 -24.720 -20.700 1.00 56.81 718 GLU A CA 1
ATOM 5818 C C . GLU A 1 718 ? 35.514 -23.530 -21.602 1.00 56.81 718 GLU A C 1
ATOM 5820 O O . GLU A 1 718 ? 34.680 -22.681 -21.930 1.00 56.81 718 GLU A O 1
ATOM 5825 N N . ALA A 1 719 ? 36.769 -23.472 -22.056 1.00 57.97 719 ALA A N 1
ATOM 5826 C CA . ALA A 1 719 ? 37.243 -22.429 -22.966 1.00 57.97 719 ALA A CA 1
ATOM 5827 C C . ALA A 1 719 ? 36.608 -22.530 -24.361 1.00 57.97 719 ALA A C 1
A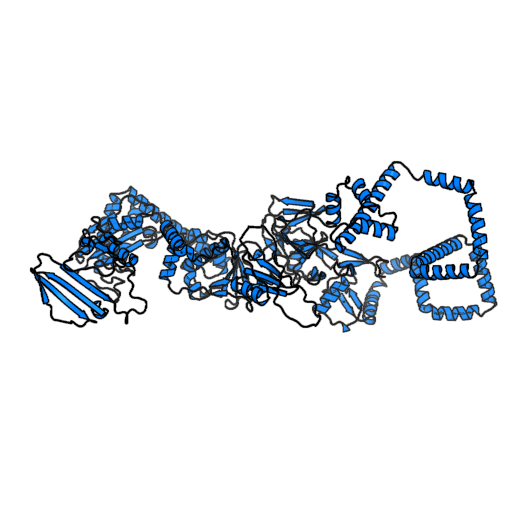TOM 5829 O O . ALA A 1 719 ? 36.369 -21.508 -25.008 1.00 57.97 719 ALA A O 1
ATOM 5830 N N . VAL A 1 720 ? 36.336 -23.753 -24.820 1.00 68.56 720 VAL A N 1
ATOM 5831 C CA . VAL A 1 720 ? 35.635 -24.021 -26.076 1.00 68.56 720 VAL A CA 1
ATOM 5832 C C . VAL A 1 720 ? 34.174 -23.605 -25.989 1.00 68.56 720 VAL A C 1
ATOM 5834 O O . VAL A 1 720 ? 33.682 -23.028 -26.946 1.00 68.56 720 VAL A O 1
ATOM 5837 N N . VAL A 1 721 ? 33.494 -23.807 -24.863 1.00 54.50 721 VAL A N 1
ATOM 5838 C CA . VAL A 1 721 ? 32.060 -23.497 -24.723 1.00 54.50 721 VAL A CA 1
ATOM 5839 C C . VAL A 1 721 ? 31.754 -21.981 -24.720 1.00 54.50 721 VAL A C 1
ATOM 5841 O O . VAL A 1 721 ? 30.721 -21.577 -25.242 1.00 54.50 721 VAL A O 1
ATOM 5844 N N . ASN A 1 722 ? 32.656 -21.114 -24.232 1.00 47.56 722 ASN A N 1
ATOM 5845 C CA . ASN A 1 722 ? 32.307 -19.749 -23.778 1.00 47.56 722 ASN A CA 1
ATOM 5846 C C . ASN A 1 722 ? 32.887 -18.534 -24.588 1.00 47.56 722 ASN A C 1
ATOM 5848 O O . ASN A 1 722 ? 33.420 -17.589 -24.001 1.00 47.56 722 ASN A O 1
ATOM 5852 N N . TYR A 1 723 ? 32.854 -18.480 -25.923 1.00 53.78 723 TYR A N 1
ATOM 5853 C CA . TYR A 1 723 ? 33.570 -17.440 -26.717 1.00 53.78 723 TYR A CA 1
ATOM 5854 C C . TYR A 1 723 ? 32.760 -16.126 -27.059 1.00 53.78 723 TYR A C 1
ATOM 5856 O O . TYR A 1 723 ? 31.989 -16.165 -28.013 1.00 53.78 723 TYR A O 1
ATOM 5864 N N . ASN A 1 724 ? 33.051 -14.971 -26.375 1.00 48.72 724 ASN A N 1
ATOM 5865 C CA . ASN A 1 724 ? 32.809 -13.488 -26.632 1.00 48.72 724 ASN A CA 1
ATOM 5866 C C . ASN A 1 724 ? 31.750 -12.631 -25.831 1.00 48.72 724 ASN A C 1
ATOM 5868 O O . ASN A 1 724 ? 30.559 -12.899 -25.923 1.00 48.72 724 ASN A O 1
ATOM 5872 N N . HIS A 1 725 ? 32.219 -11.481 -25.264 1.00 58.75 725 HIS A N 1
ATOM 5873 C CA . HIS A 1 725 ? 31.609 -10.367 -24.454 1.00 58.75 725 HIS A CA 1
ATOM 5874 C C . HIS A 1 725 ? 31.225 -10.661 -23.005 1.00 58.75 725 HIS A C 1
ATOM 5876 O O . HIS A 1 725 ? 30.069 -10.955 -22.733 1.00 58.75 725 HIS A O 1
ATOM 5882 N N . ARG A 1 726 ? 32.160 -10.502 -22.062 1.00 61.81 726 ARG A N 1
ATOM 5883 C CA . ARG A 1 726 ? 31.947 -10.873 -20.651 1.00 61.81 726 ARG A CA 1
ATOM 5884 C C . ARG A 1 726 ? 32.048 -9.697 -19.681 1.00 61.81 726 ARG A C 1
ATOM 5886 O O . ARG A 1 726 ? 32.775 -8.729 -19.910 1.00 61.81 726 ARG A O 1
ATOM 5893 N N . ILE A 1 727 ? 31.360 -9.822 -18.550 1.00 73.00 727 ILE A N 1
ATOM 5894 C CA . ILE A 1 727 ? 31.525 -8.911 -17.413 1.00 73.00 727 ILE A CA 1
ATOM 5895 C C . ILE A 1 727 ? 32.901 -9.120 -16.797 1.00 73.00 727 ILE A C 1
ATOM 5897 O O . ILE A 1 727 ? 33.274 -10.235 -16.437 1.00 73.00 727 ILE A O 1
ATOM 5901 N N . LYS A 1 728 ? 33.660 -8.035 -16.652 1.00 74.50 728 LYS A N 1
ATOM 5902 C CA . LYS A 1 728 ? 34.958 -8.061 -15.979 1.00 74.50 728 LYS A CA 1
ATOM 5903 C C . LYS A 1 728 ? 34.805 -7.896 -14.470 1.00 74.50 728 LYS A C 1
ATOM 5905 O O . LYS A 1 728 ? 35.489 -8.585 -13.720 1.00 74.50 728 LYS A O 1
ATOM 5910 N N . ALA A 1 729 ? 33.951 -6.970 -14.033 1.00 78.06 729 ALA A N 1
ATOM 5911 C CA . ALA A 1 729 ? 33.689 -6.712 -12.619 1.00 78.06 729 ALA A CA 1
ATOM 5912 C C . ALA A 1 729 ? 32.354 -5.987 -12.412 1.00 78.06 729 ALA A C 1
ATOM 5914 O O . ALA A 1 729 ? 31.913 -5.229 -13.278 1.00 78.06 729 ALA A O 1
ATOM 5915 N N . ILE A 1 730 ? 31.769 -6.178 -11.230 1.00 84.69 730 ILE A N 1
ATOM 5916 C CA . ILE A 1 730 ? 30.604 -5.443 -10.734 1.00 84.69 730 ILE A CA 1
ATOM 5917 C C . ILE A 1 730 ? 31.004 -4.835 -9.394 1.00 84.69 730 ILE A C 1
ATOM 5919 O O . ILE A 1 730 ? 31.453 -5.549 -8.499 1.00 84.69 730 ILE A O 1
ATOM 5923 N N . LEU A 1 731 ? 30.896 -3.515 -9.276 1.00 86.88 731 LEU A N 1
ATOM 5924 C CA . LEU A 1 731 ? 31.311 -2.764 -8.097 1.00 86.88 731 LEU A CA 1
ATOM 5925 C C . LEU A 1 731 ? 30.106 -2.011 -7.520 1.00 86.88 731 LEU A C 1
ATOM 5927 O O . LEU A 1 731 ? 29.511 -1.202 -8.236 1.00 86.88 731 LEU A O 1
ATOM 5931 N N . PRO A 1 732 ? 29.742 -2.217 -6.246 1.00 83.50 732 PRO A N 1
ATOM 5932 C CA . PRO A 1 732 ? 28.758 -1.364 -5.594 1.00 83.50 732 PRO A CA 1
ATOM 5933 C C . PRO A 1 732 ? 29.328 0.049 -5.429 1.00 83.50 732 PRO A C 1
ATOM 5935 O O . PRO A 1 732 ? 30.481 0.215 -5.027 1.00 83.50 732 PRO A O 1
ATOM 5938 N N . LEU A 1 733 ? 28.531 1.073 -5.738 1.00 85.62 733 LEU A N 1
ATOM 5939 C CA . LEU A 1 733 ? 28.900 2.464 -5.484 1.00 85.62 733 LEU A CA 1
ATOM 5940 C C . LEU A 1 733 ? 28.216 2.950 -4.202 1.00 85.62 733 LEU A C 1
ATOM 5942 O O . LEU A 1 733 ? 27.019 2.753 -4.004 1.00 85.62 733 LEU A O 1
ATOM 5946 N N . SER A 1 734 ? 28.989 3.588 -3.319 1.00 76.88 734 SER A N 1
ATOM 5947 C CA . SER A 1 734 ? 28.472 4.218 -2.096 1.00 76.88 734 SER A CA 1
ATOM 5948 C C . SER A 1 734 ? 27.723 5.521 -2.385 1.00 76.88 734 SER A C 1
ATOM 5950 O O . SER A 1 734 ? 26.829 5.909 -1.633 1.00 76.88 734 SER A O 1
ATOM 5952 N N . GLU A 1 735 ? 28.083 6.191 -3.478 1.00 78.50 735 GLU A N 1
ATOM 5953 C CA . GLU A 1 735 ? 27.456 7.420 -3.941 1.00 78.50 735 GLU A CA 1
ATOM 5954 C C . GLU A 1 735 ? 26.097 7.128 -4.588 1.00 78.50 735 GLU A C 1
ATOM 5956 O O . GLU A 1 735 ? 25.954 6.218 -5.409 1.00 78.50 735 GLU A O 1
ATOM 5961 N N . ARG A 1 736 ? 25.088 7.913 -4.207 1.00 83.94 736 ARG A N 1
ATOM 5962 C CA . ARG A 1 736 ? 23.751 7.858 -4.797 1.00 83.94 736 ARG A CA 1
ATOM 5963 C C . ARG A 1 736 ? 23.645 8.900 -5.897 1.00 83.94 736 ARG A C 1
ATOM 5965 O O . ARG A 1 736 ? 24.060 10.035 -5.693 1.00 83.94 736 ARG A O 1
ATOM 5972 N N . ILE A 1 737 ? 23.066 8.521 -7.031 1.00 85.75 737 ILE A N 1
ATOM 5973 C CA . ILE A 1 737 ? 22.994 9.386 -8.214 1.00 85.75 737 ILE A CA 1
ATOM 5974 C C . ILE A 1 737 ? 21.582 9.437 -8.788 1.00 85.75 737 ILE A C 1
ATOM 5976 O O . ILE A 1 737 ? 20.773 8.533 -8.574 1.00 85.75 737 ILE A O 1
ATOM 5980 N N . ASP A 1 738 ? 21.300 10.480 -9.556 1.00 82.50 738 ASP A N 1
ATOM 5981 C CA . ASP A 1 738 ? 20.076 10.567 -10.343 1.00 82.50 738 ASP A CA 1
ATOM 5982 C C . ASP A 1 738 ? 20.135 9.582 -11.517 1.00 82.50 738 ASP A C 1
ATOM 5984 O O . ASP A 1 738 ? 21.135 9.510 -12.244 1.00 82.50 738 ASP A O 1
ATOM 5988 N N . VAL A 1 739 ? 19.058 8.814 -11.693 1.00 82.50 739 VAL A N 1
ATOM 5989 C CA . VAL A 1 739 ? 18.945 7.801 -12.746 1.00 82.50 739 VAL A CA 1
ATOM 5990 C C . VAL A 1 739 ? 17.832 8.128 -13.731 1.00 82.50 739 VAL A C 1
ATOM 5992 O O . VAL A 1 739 ? 16.774 8.669 -13.397 1.00 82.50 739 VAL A O 1
ATOM 5995 N N . TYR A 1 740 ? 18.090 7.773 -14.976 1.00 84.94 740 TYR A N 1
ATOM 5996 C CA . TYR A 1 740 ? 17.350 8.142 -16.164 1.00 84.94 740 TYR A CA 1
ATOM 5997 C C . TYR A 1 740 ? 16.899 6.884 -16.900 1.00 84.94 740 TYR A C 1
ATOM 5999 O O . TYR A 1 740 ? 17.438 5.789 -16.703 1.00 84.94 740 TYR A O 1
ATOM 6007 N N . ASP A 1 741 ? 15.892 7.062 -17.743 1.00 80.88 741 ASP A N 1
ATOM 6008 C CA . ASP A 1 741 ? 15.407 6.029 -18.647 1.00 80.88 741 ASP A CA 1
ATOM 6009 C C . ASP A 1 741 ? 14.792 6.650 -19.909 1.00 80.88 741 ASP A C 1
ATOM 6011 O O . ASP A 1 741 ? 14.535 7.859 -19.964 1.00 80.88 741 ASP A O 1
ATOM 6015 N N . LEU A 1 742 ? 14.576 5.812 -20.922 1.00 82.62 742 LEU A N 1
ATOM 6016 C CA . LEU A 1 742 ? 13.884 6.146 -22.160 1.00 82.62 742 LEU A CA 1
ATOM 6017 C C . LEU A 1 742 ? 13.027 4.974 -22.642 1.00 82.62 742 LEU A C 1
ATOM 6019 O O . LEU A 1 742 ? 13.206 3.828 -22.236 1.00 82.62 742 LEU A O 1
ATOM 6023 N N . GLU A 1 743 ? 12.112 5.261 -23.558 1.00 76.44 743 GLU A N 1
ATOM 6024 C CA . GLU A 1 743 ? 11.209 4.273 -24.134 1.00 76.44 743 GLU A CA 1
ATOM 6025 C C . GLU A 1 743 ? 11.559 4.004 -25.594 1.00 76.44 743 GLU A C 1
ATOM 6027 O O . GLU A 1 743 ? 11.817 4.920 -26.374 1.00 76.44 743 GLU A O 1
ATOM 6032 N N . VAL A 1 744 ? 11.547 2.723 -25.952 1.00 80.19 744 VAL A N 1
ATOM 6033 C CA . VAL A 1 744 ? 11.653 2.248 -27.330 1.00 80.19 744 VAL A CA 1
ATOM 6034 C C . VAL A 1 744 ? 10.457 1.334 -27.568 1.00 80.19 744 VAL A C 1
ATOM 6036 O O . VAL A 1 744 ? 10.392 0.287 -26.920 1.00 80.19 744 VAL A O 1
ATOM 6039 N N . PRO A 1 745 ? 9.494 1.741 -28.411 1.00 67.12 745 PRO A N 1
ATOM 6040 C CA . PRO A 1 745 ? 8.278 0.969 -28.637 1.00 67.12 745 PRO A CA 1
ATOM 6041 C C . PRO A 1 745 ? 8.574 -0.338 -29.388 1.00 67.12 745 PRO A C 1
ATOM 6043 O O . PRO A 1 745 ? 9.578 -0.436 -30.094 1.00 67.12 745 PRO A O 1
ATOM 6046 N N . GLU A 1 746 ? 7.674 -1.314 -29.247 1.00 73.94 746 GLU A N 1
ATOM 6047 C CA . GLU A 1 746 ? 7.655 -2.640 -29.901 1.00 73.94 746 GLU A CA 1
ATOM 6048 C C . GLU A 1 746 ? 8.734 -3.630 -29.455 1.00 73.94 746 GLU A C 1
ATOM 6050 O O . GLU A 1 746 ? 8.441 -4.793 -29.214 1.00 73.94 746 GLU A O 1
ATOM 6055 N N . THR A 1 747 ? 9.993 -3.210 -29.384 1.00 78.31 747 THR A N 1
ATOM 6056 C CA . THR A 1 747 ? 11.123 -4.128 -29.163 1.00 78.31 747 THR A CA 1
ATOM 6057 C C . THR A 1 747 ? 11.657 -4.104 -27.737 1.00 78.31 747 THR A C 1
ATOM 6059 O O . THR A 1 747 ? 12.427 -4.977 -27.341 1.00 78.31 747 THR A O 1
ATOM 6062 N N . HIS A 1 748 ? 11.306 -3.070 -26.977 1.00 74.69 748 HIS A N 1
ATOM 6063 C CA . HIS A 1 748 ? 11.648 -2.886 -25.570 1.00 74.69 748 HIS A CA 1
ATOM 6064 C C . HIS A 1 748 ? 13.146 -3.008 -25.208 1.00 74.69 748 HIS A C 1
ATOM 6066 O O . HIS A 1 748 ? 13.535 -3.307 -24.080 1.00 74.69 748 HIS A O 1
ATOM 6072 N N . ASN A 1 749 ? 14.035 -2.736 -26.166 1.00 86.94 749 ASN A N 1
ATOM 6073 C CA . ASN A 1 749 ? 15.481 -2.734 -25.948 1.00 86.94 749 ASN A CA 1
ATOM 6074 C C . ASN A 1 749 ? 16.181 -1.685 -26.813 1.00 86.94 749 ASN A C 1
ATOM 6076 O O . ASN A 1 749 ? 15.685 -1.308 -27.878 1.00 86.94 749 ASN A O 1
ATOM 6080 N N . PHE A 1 750 ? 17.353 -1.229 -26.378 1.00 90.94 750 PHE A N 1
ATOM 6081 C CA . PHE A 1 750 ? 18.130 -0.234 -27.114 1.00 90.94 750 PHE A CA 1
ATOM 6082 C C . PHE A 1 750 ? 19.638 -0.449 -27.007 1.00 90.94 750 PHE A C 1
ATOM 6084 O O . PHE A 1 750 ? 20.147 -1.088 -26.087 1.00 90.94 750 PHE A O 1
ATOM 6091 N N . GLY A 1 751 ? 20.356 0.074 -28.000 1.00 89.38 751 GLY A N 1
ATOM 6092 C CA . GLY A 1 751 ? 21.808 -0.017 -28.101 1.00 89.38 751 GLY A CA 1
ATOM 6093 C C . GLY A 1 751 ? 22.543 1.135 -27.414 1.00 89.38 751 GLY A C 1
ATOM 6094 O O . GLY A 1 751 ? 22.389 2.302 -27.792 1.00 89.38 751 GLY A O 1
ATOM 6095 N N . LEU A 1 752 ? 23.418 0.809 -26.465 1.00 89.94 752 LEU A N 1
ATOM 6096 C CA . LEU A 1 752 ? 24.316 1.775 -25.828 1.00 89.94 752 LEU A CA 1
ATOM 6097 C C . LEU A 1 752 ? 25.518 2.121 -26.720 1.00 89.94 752 LEU A C 1
ATOM 6099 O O . LEU A 1 752 ? 25.870 1.396 -27.655 1.00 89.94 752 LEU A O 1
ATOM 6103 N N . ALA A 1 753 ? 26.187 3.238 -26.423 1.00 85.25 753 ALA A N 1
ATOM 6104 C CA . ALA A 1 753 ? 27.468 3.598 -27.045 1.00 85.25 753 ALA A CA 1
ATOM 6105 C C . ALA A 1 753 ? 28.582 2.578 -26.734 1.00 85.25 753 ALA A C 1
ATOM 6107 O O . ALA A 1 753 ? 29.474 2.373 -27.552 1.00 85.25 753 ALA A O 1
ATOM 6108 N N . SER A 1 754 ? 28.473 1.861 -25.610 1.00 79.31 754 SER A N 1
ATOM 6109 C CA . SER A 1 754 ? 29.379 0.773 -25.212 1.00 79.31 754 SER A CA 1
ATOM 6110 C C . SER A 1 754 ? 29.278 -0.486 -26.088 1.00 79.31 754 SER A C 1
ATOM 6112 O O . SER A 1 754 ? 30.056 -1.422 -25.908 1.00 79.31 754 SER A O 1
ATOM 6114 N N . GLY A 1 755 ? 28.354 -0.523 -27.057 1.00 79.81 755 GLY A N 1
ATOM 6115 C CA . GLY A 1 755 ? 28.263 -1.606 -28.038 1.00 79.81 755 GLY A CA 1
ATOM 6116 C C . GLY A 1 755 ? 27.506 -2.840 -27.548 1.00 79.81 755 GLY A C 1
ATOM 6117 O O . GLY A 1 755 ? 27.762 -3.937 -28.042 1.00 79.81 755 GLY A O 1
ATOM 6118 N N . ILE A 1 756 ? 26.570 -2.673 -26.613 1.00 86.81 756 ILE A N 1
ATOM 6119 C CA . ILE A 1 756 ? 25.666 -3.726 -26.129 1.00 86.81 756 ILE A CA 1
ATOM 6120 C C . ILE A 1 756 ? 24.200 -3.289 -26.231 1.00 86.81 756 ILE A C 1
ATOM 6122 O O . ILE A 1 756 ? 23.904 -2.091 -26.243 1.00 86.81 756 ILE A O 1
ATOM 6126 N N . PHE A 1 757 ? 23.295 -4.265 -26.295 1.00 87.62 757 PHE A N 1
ATOM 6127 C CA . PHE A 1 757 ? 21.853 -4.059 -26.167 1.00 87.62 757 PHE A CA 1
ATOM 6128 C C . PHE A 1 757 ? 21.400 -4.293 -24.727 1.00 87.62 757 PHE A C 1
ATOM 6130 O O . PHE A 1 757 ? 21.801 -5.270 -24.095 1.00 87.62 757 PHE A O 1
ATOM 6137 N N . VAL A 1 758 ? 20.535 -3.413 -24.235 1.00 86.12 758 VAL A N 1
ATOM 6138 C CA . VAL A 1 758 ? 19.990 -3.447 -22.871 1.00 86.12 758 VAL A CA 1
ATOM 6139 C C . VAL A 1 758 ? 18.473 -3.272 -22.903 1.00 86.12 758 VAL A C 1
ATOM 6141 O O . VAL A 1 758 ? 17.933 -2.780 -23.899 1.00 86.12 758 VAL A O 1
ATOM 6144 N N . HIS A 1 759 ? 17.784 -3.719 -21.853 1.00 79.19 759 HIS A N 1
ATOM 6145 C CA . HIS A 1 759 ? 16.331 -3.574 -21.740 1.00 79.19 759 HIS A CA 1
ATOM 6146 C C . HIS A 1 759 ? 15.944 -2.110 -21.468 1.00 79.19 759 HIS A C 1
ATOM 6148 O O . HIS A 1 759 ? 16.785 -1.287 -21.104 1.00 79.19 759 HIS A O 1
ATOM 6154 N N . ASN A 1 760 ? 14.670 -1.771 -21.624 1.00 69.31 760 ASN A N 1
ATOM 6155 C CA . ASN A 1 760 ? 14.106 -0.509 -21.137 1.00 69.31 760 ASN A CA 1
ATOM 6156 C C . ASN A 1 760 ? 13.440 -0.681 -19.747 1.00 69.31 760 ASN A C 1
ATOM 6158 O O . ASN A 1 760 ? 13.434 -1.777 -19.201 1.00 69.31 760 ASN A O 1
ATOM 6162 N N . SER A 1 761 ? 12.943 0.362 -19.073 1.00 53.91 761 SER A N 1
ATOM 6163 C CA . SER A 1 761 ? 12.341 0.167 -17.731 1.00 53.91 761 SER A CA 1
ATOM 6164 C C . SER A 1 761 ? 10.958 -0.501 -17.787 1.00 53.91 761 SER A C 1
ATOM 6166 O O . SER A 1 761 ? 10.123 -0.141 -18.612 1.00 53.91 761 SER A O 1
ATOM 6168 N N . SER A 1 762 ? 10.654 -1.372 -16.820 1.00 44.62 762 SER A N 1
ATOM 6169 C CA . SER A 1 762 ? 9.451 -2.229 -16.692 1.00 44.62 762 SER A CA 1
ATOM 6170 C C . SER A 1 762 ? 8.097 -1.509 -16.490 1.00 44.62 762 SER A C 1
ATOM 6172 O O . SER A 1 762 ? 7.067 -2.154 -16.335 1.00 44.62 762 SER A O 1
ATOM 6174 N N . LYS A 1 763 ? 8.035 -0.168 -16.529 1.00 52.09 763 LYS A N 1
ATOM 6175 C CA . LYS A 1 763 ? 6.808 0.659 -16.343 1.00 52.09 763 LYS A CA 1
ATOM 6176 C C . LYS A 1 763 ? 5.812 0.593 -17.520 1.00 52.09 763 LYS A C 1
ATOM 6178 O O . LYS A 1 763 ? 4.913 1.431 -17.605 1.00 52.09 763 LYS A O 1
ATOM 6183 N N . GLN A 1 764 ? 6.017 -0.326 -18.461 1.00 50.75 764 GLN A N 1
ATOM 6184 C CA . GLN A 1 764 ? 5.588 -0.187 -19.856 1.00 50.75 764 GLN A CA 1
ATOM 6185 C C . GLN A 1 764 ? 4.466 -1.126 -20.303 1.00 50.75 764 GLN A C 1
ATOM 6187 O O . GLN A 1 764 ? 3.963 -0.948 -21.404 1.00 50.75 764 GLN A O 1
ATOM 6192 N N . GLY A 1 765 ? 4.019 -2.059 -19.460 1.00 55.97 765 GLY A N 1
ATOM 6193 C CA . GLY A 1 765 ? 2.897 -2.948 -19.781 1.00 55.97 765 GLY A CA 1
ATOM 6194 C C . GLY A 1 765 ? 1.510 -2.320 -19.606 1.00 55.97 765 GLY A C 1
ATOM 6195 O O . GLY A 1 765 ? 0.557 -3.069 -19.507 1.00 55.97 765 GLY A O 1
ATOM 6196 N N . ARG A 1 766 ? 1.372 -0.987 -19.490 1.00 72.50 766 ARG A N 1
ATOM 6197 C CA . ARG A 1 766 ? 0.090 -0.299 -19.214 1.00 72.50 766 ARG A CA 1
ATOM 6198 C C . ARG A 1 766 ? -0.400 0.502 -20.419 1.00 72.50 766 ARG A C 1
ATOM 6200 O O . ARG A 1 766 ? 0.414 1.137 -21.094 1.00 72.50 766 ARG A O 1
ATOM 6207 N N . ASP A 1 767 ? -1.714 0.613 -20.595 1.00 79.06 767 ASP A N 1
ATOM 6208 C CA . ASP A 1 767 ? -2.290 1.632 -21.478 1.00 79.06 767 ASP A CA 1
ATOM 6209 C C . ASP A 1 767 ? -2.173 3.002 -20.804 1.00 79.06 767 ASP A C 1
ATOM 6211 O O . ASP A 1 767 ? -2.923 3.344 -19.892 1.00 79.06 767 ASP A O 1
ATOM 6215 N N . ARG A 1 768 ? -1.219 3.815 -21.258 1.00 79.25 768 ARG A N 1
ATOM 6216 C CA . ARG A 1 768 ? -0.944 5.144 -20.692 1.00 79.25 768 ARG A CA 1
ATOM 6217 C C . ARG A 1 768 ? -2.108 6.117 -20.854 1.00 79.25 768 ARG A C 1
ATOM 6219 O O . ARG A 1 768 ? -2.190 7.073 -20.080 1.00 79.25 768 ARG A O 1
ATOM 6226 N N . ARG A 1 769 ? -3.013 5.877 -21.808 1.00 83.62 769 ARG A N 1
ATOM 6227 C CA . ARG A 1 769 ? -4.198 6.713 -21.996 1.00 83.62 769 ARG A CA 1
ATOM 6228 C C . ARG A 1 769 ? -5.121 6.621 -20.786 1.00 83.62 769 ARG A C 1
ATOM 6230 O O . ARG A 1 769 ? -5.624 7.650 -20.342 1.00 83.62 769 ARG A O 1
ATOM 6237 N N . THR A 1 770 ? -5.320 5.416 -20.249 1.00 87.69 770 THR A N 1
ATOM 6238 C CA . THR A 1 770 ? -6.369 5.114 -19.256 1.00 87.69 770 THR A CA 1
ATOM 6239 C C . THR A 1 770 ? -5.855 4.618 -17.909 1.00 87.69 770 THR A C 1
ATOM 6241 O O . THR A 1 770 ? -6.502 4.840 -16.895 1.00 87.69 770 THR A O 1
ATOM 6244 N N . GLN A 1 771 ? -4.687 3.988 -17.844 1.00 88.69 771 GLN A N 1
ATOM 6245 C CA . GLN A 1 771 ? -4.219 3.288 -16.648 1.00 88.69 771 GLN A CA 1
ATOM 6246 C C . GLN A 1 771 ? -3.069 4.034 -16.001 1.00 88.69 771 GLN A C 1
ATOM 6248 O O . GLN A 1 771 ? -2.025 4.153 -16.621 1.00 88.69 771 GLN A O 1
ATOM 6253 N N . ALA A 1 772 ? -3.215 4.487 -14.763 1.00 88.88 772 ALA A N 1
ATOM 6254 C CA . ALA A 1 772 ? -2.179 5.000 -13.875 1.00 88.88 772 ALA A CA 1
ATOM 6255 C C . ALA A 1 772 ? -1.576 3.881 -13.007 1.00 88.88 772 ALA A C 1
ATOM 6257 O O . ALA A 1 772 ? -2.227 2.880 -12.722 1.00 88.88 772 ALA A O 1
ATOM 6258 N N . VAL A 1 773 ? -0.334 4.054 -12.552 1.00 86.81 773 VAL A N 1
ATOM 6259 C CA . VAL A 1 773 ? 0.363 3.097 -11.675 1.00 86.81 773 VAL A CA 1
ATOM 6260 C C . VAL A 1 773 ? 0.973 3.829 -10.485 1.00 86.81 773 VAL A C 1
ATOM 6262 O O . VAL A 1 773 ? 1.761 4.763 -10.654 1.00 86.81 773 VAL A O 1
ATOM 6265 N N . LEU A 1 774 ? 0.649 3.374 -9.278 1.00 88.00 774 LEU A N 1
ATOM 6266 C CA . LEU A 1 774 ? 1.236 3.827 -8.024 1.00 88.00 774 LEU A CA 1
ATOM 6267 C C . LEU A 1 774 ? 2.008 2.669 -7.367 1.00 88.00 774 LEU A C 1
ATOM 6269 O O . LEU A 1 774 ? 1.385 1.769 -6.804 1.00 88.00 774 LEU A O 1
ATOM 6273 N N . PRO A 1 775 ? 3.351 2.688 -7.406 1.00 83.12 775 PRO A N 1
ATOM 6274 C CA . PRO A 1 775 ? 4.161 1.700 -6.711 1.00 83.12 775 PRO A CA 1
ATOM 6275 C C . PRO A 1 775 ? 4.164 1.953 -5.202 1.00 83.12 775 PRO A C 1
ATOM 6277 O O . PRO A 1 775 ? 4.305 3.098 -4.750 1.00 83.12 775 PRO A O 1
ATOM 6280 N N . LEU A 1 776 ? 4.031 0.871 -4.438 1.00 82.81 776 LEU A N 1
ATOM 6281 C CA . LEU A 1 776 ? 4.035 0.846 -2.983 1.00 82.81 776 LEU A CA 1
ATOM 6282 C C . LEU A 1 776 ? 5.312 0.168 -2.484 1.00 82.81 776 LEU A C 1
ATOM 6284 O O . LEU A 1 776 ? 5.618 -0.968 -2.843 1.00 82.81 776 LEU A O 1
ATOM 6288 N N . LYS A 1 777 ? 6.095 0.883 -1.671 1.00 73.25 777 LYS A N 1
ATOM 6289 C CA . LYS A 1 777 ? 7.370 0.372 -1.145 1.00 73.25 777 LYS A CA 1
ATOM 6290 C C . LYS A 1 777 ? 7.196 -0.320 0.196 1.00 73.25 777 LYS A C 1
ATOM 6292 O O . LYS A 1 777 ? 6.882 0.335 1.189 1.00 73.25 777 LYS A O 1
ATOM 6297 N N . GLY A 1 778 ? 7.541 -1.605 0.230 1.00 70.19 778 GLY A N 1
ATOM 6298 C CA . GLY A 1 778 ? 7.505 -2.411 1.444 1.00 70.19 778 GLY A CA 1
ATOM 6299 C C . GLY A 1 778 ? 6.089 -2.579 1.998 1.00 70.19 778 GLY A C 1
ATOM 6300 O O . GLY A 1 778 ? 5.095 -2.233 1.361 1.00 70.19 778 GLY A O 1
ATOM 6301 N N . LYS A 1 779 ? 5.999 -3.114 3.217 1.00 79.88 779 LYS A N 1
ATOM 6302 C CA . LYS A 1 779 ? 4.717 -3.358 3.884 1.00 79.88 779 LYS A CA 1
ATOM 6303 C C . LYS A 1 779 ? 4.086 -2.041 4.333 1.00 79.88 779 LYS A C 1
ATOM 6305 O O . LYS A 1 779 ? 4.741 -1.188 4.936 1.00 79.88 779 LYS A O 1
ATOM 6310 N N . ILE A 1 780 ? 2.798 -1.889 4.046 1.00 84.62 780 ILE A N 1
ATOM 6311 C CA . ILE A 1 780 ? 2.012 -0.725 4.460 1.00 84.62 780 ILE A CA 1
ATOM 6312 C C . ILE A 1 780 ? 1.792 -0.777 5.976 1.00 84.62 780 ILE A C 1
ATOM 6314 O O . ILE A 1 780 ? 1.733 -1.847 6.578 1.00 84.62 780 ILE A O 1
ATOM 6318 N N . LEU A 1 781 ? 1.672 0.389 6.611 1.00 88.31 781 LEU A N 1
ATOM 6319 C CA . LEU A 1 781 ? 1.291 0.476 8.016 1.00 88.31 781 LEU A CA 1
ATOM 6320 C C . LEU A 1 781 ? -0.066 -0.213 8.242 1.00 88.31 781 LEU A C 1
ATOM 6322 O O . LEU A 1 781 ? -1.048 0.149 7.600 1.00 88.31 781 LEU A O 1
ATOM 6326 N N . ASN A 1 782 ? -0.136 -1.149 9.193 1.00 89.94 782 ASN A N 1
ATOM 6327 C CA . ASN A 1 782 ? -1.420 -1.649 9.678 1.00 89.94 782 ASN A CA 1
ATOM 6328 C C . ASN A 1 782 ? -2.185 -0.496 10.340 1.00 89.94 782 ASN A C 1
ATOM 6330 O O . ASN A 1 782 ? -1.729 0.058 11.344 1.00 89.94 782 ASN A O 1
ATOM 6334 N N . VAL A 1 783 ? -3.322 -0.125 9.752 1.00 88.81 783 VAL A N 1
ATOM 6335 C CA . VAL A 1 783 ? -4.085 1.049 10.175 1.00 88.81 783 VAL A CA 1
ATOM 6336 C C . VAL A 1 783 ? -5.166 0.765 11.207 1.00 88.81 783 VAL A C 1
ATOM 6338 O O . VAL A 1 783 ? -5.702 1.717 11.758 1.00 88.81 783 VAL A O 1
ATOM 6341 N N . GLU A 1 784 ? -5.437 -0.504 11.516 1.00 83.81 784 GLU A N 1
ATOM 6342 C CA . GLU A 1 784 ? -6.523 -0.924 12.412 1.00 83.81 784 GLU A CA 1
ATOM 6343 C C . GLU A 1 784 ? -6.498 -0.189 13.760 1.00 83.81 784 GLU A C 1
ATOM 6345 O O . GLU A 1 784 ? -7.514 0.276 14.263 1.00 83.81 784 GLU A O 1
ATOM 6350 N N . ARG A 1 785 ? -5.295 -0.007 14.317 1.00 74.81 785 ARG A N 1
ATOM 6351 C CA . ARG A 1 785 ? -5.061 0.748 15.558 1.00 74.81 785 ARG A CA 1
ATOM 6352 C C . ARG A 1 785 ? -4.018 1.845 15.382 1.00 74.81 785 ARG A C 1
ATOM 6354 O O . ARG A 1 785 ? -3.346 2.238 16.331 1.00 74.81 785 ARG A O 1
ATOM 6361 N N . ALA A 1 786 ? -3.832 2.342 14.161 1.00 80.44 786 ALA A N 1
ATOM 6362 C CA . ALA A 1 786 ? -2.982 3.505 13.942 1.00 80.44 786 ALA A CA 1
ATOM 6363 C C . ALA A 1 786 ? -3.828 4.778 13.997 1.00 80.44 786 ALA A C 1
ATOM 6365 O O . ALA A 1 786 ? -4.876 4.881 13.372 1.00 80.44 786 ALA A O 1
ATOM 6366 N N . ARG A 1 787 ? -3.350 5.790 14.723 1.00 75.69 787 ARG A N 1
ATOM 6367 C CA . ARG A 1 787 ? -3.990 7.108 14.709 1.00 75.69 787 ARG A CA 1
ATOM 6368 C C . ARG A 1 787 ? -3.818 7.785 13.346 1.00 75.69 787 ARG A C 1
ATOM 6370 O O . ARG A 1 787 ? -2.812 7.582 12.661 1.00 75.69 787 ARG A O 1
ATOM 6377 N N . LEU A 1 788 ? -4.777 8.636 12.977 1.00 78.12 788 LEU A N 1
ATOM 6378 C CA . LEU A 1 788 ? -4.818 9.300 11.669 1.00 78.12 788 LEU A CA 1
ATOM 6379 C C . LEU A 1 788 ? -3.563 10.144 11.370 1.00 78.12 788 LEU A C 1
ATOM 6381 O O . LEU A 1 788 ? -3.122 10.198 10.225 1.00 78.12 788 LEU A O 1
ATOM 6385 N N . ASP A 1 789 ? -2.948 10.769 12.376 1.00 76.44 789 ASP A N 1
ATOM 6386 C CA . ASP A 1 789 ? -1.684 11.508 12.241 1.00 76.44 789 ASP A CA 1
ATOM 6387 C C . ASP A 1 789 ? -0.513 10.591 11.858 1.00 76.44 789 ASP A C 1
ATOM 6389 O O . ASP A 1 789 ? 0.257 10.917 10.952 1.00 76.44 789 ASP A O 1
ATOM 6393 N N . LYS A 1 790 ? -0.414 9.412 12.483 1.00 81.81 790 LYS A N 1
ATOM 6394 C CA . LYS A 1 790 ? 0.591 8.392 12.150 1.00 81.81 790 LYS A CA 1
ATOM 6395 C C . LYS A 1 790 ? 0.352 7.802 10.758 1.00 81.81 790 LYS A C 1
ATOM 6397 O O . LYS A 1 790 ? 1.308 7.605 10.010 1.00 81.81 790 LYS A O 1
ATOM 6402 N N . ILE A 1 791 ? -0.913 7.577 10.400 1.00 85.69 791 ILE A N 1
ATOM 6403 C CA . ILE A 1 791 ? -1.333 7.117 9.067 1.00 85.69 791 ILE A CA 1
ATOM 6404 C C . ILE A 1 791 ? -0.918 8.132 7.995 1.00 85.69 791 ILE A C 1
ATOM 6406 O O . ILE A 1 791 ? -0.254 7.771 7.026 1.00 85.69 791 ILE A O 1
ATOM 6410 N N . LEU A 1 792 ? -1.244 9.414 8.188 1.00 80.38 792 LEU A N 1
ATOM 6411 C CA . LEU A 1 792 ? -0.892 10.500 7.264 1.00 80.38 792 LEU A CA 1
ATOM 6412 C C . LEU A 1 792 ? 0.610 10.822 7.242 1.00 80.38 792 LEU A C 1
ATOM 6414 O O . LEU A 1 792 ? 1.108 11.377 6.257 1.00 80.38 792 LEU A O 1
ATOM 6418 N N . GLY A 1 793 ? 1.336 10.473 8.305 1.00 79.19 793 GLY A N 1
ATOM 6419 C CA . GLY A 1 793 ? 2.796 10.514 8.353 1.00 79.19 793 GLY A CA 1
ATOM 6420 C C . GLY A 1 793 ? 3.462 9.453 7.473 1.00 79.19 793 GLY A C 1
ATOM 6421 O O . GLY A 1 793 ? 4.620 9.622 7.087 1.00 79.19 793 GLY A O 1
ATOM 6422 N N . PHE A 1 794 ? 2.747 8.383 7.110 1.00 84.81 794 PHE A N 1
ATOM 6423 C CA . PHE A 1 794 ? 3.281 7.318 6.272 1.00 84.81 794 PHE A CA 1
ATOM 6424 C C . PHE A 1 794 ? 3.267 7.727 4.792 1.00 84.81 794 PHE A C 1
ATOM 6426 O O . PHE A 1 794 ? 2.216 7.998 4.207 1.00 84.81 794 PHE A O 1
ATOM 6433 N N . ALA A 1 795 ? 4.446 7.763 4.164 1.00 82.31 795 ALA A N 1
ATOM 6434 C CA . ALA A 1 795 ? 4.618 8.278 2.803 1.00 82.31 795 ALA A CA 1
ATOM 6435 C C . ALA A 1 795 ? 3.788 7.517 1.750 1.00 82.31 795 ALA A C 1
ATOM 6437 O O . ALA A 1 795 ? 3.302 8.120 0.791 1.00 82.31 795 ALA A O 1
ATOM 6438 N N . GLU A 1 796 ? 3.598 6.207 1.936 1.00 85.56 796 GLU A N 1
ATOM 6439 C CA . GLU A 1 796 ? 2.804 5.363 1.036 1.00 85.56 796 GLU A CA 1
ATOM 6440 C C . GLU A 1 796 ? 1.319 5.726 1.066 1.00 85.56 796 GLU A C 1
ATOM 6442 O O . GLU A 1 796 ? 0.742 6.023 0.021 1.00 85.56 796 GLU A O 1
ATOM 6447 N N . ILE A 1 797 ? 0.737 5.831 2.263 1.00 88.00 797 ILE A N 1
ATOM 6448 C CA . ILE A 1 797 ? -0.677 6.182 2.439 1.00 88.00 797 ILE A CA 1
ATOM 6449 C C . ILE A 1 797 ? -0.923 7.625 2.003 1.00 88.00 797 ILE A C 1
ATOM 6451 O O . ILE A 1 797 ? -1.880 7.900 1.284 1.00 88.00 797 ILE A O 1
ATOM 6455 N N . LYS A 1 798 ? -0.022 8.550 2.354 1.00 84.25 798 LYS A N 1
ATOM 6456 C CA . LYS A 1 798 ? -0.108 9.946 1.912 1.00 84.25 798 LYS A CA 1
ATOM 6457 C C . LYS A 1 798 ? -0.133 10.064 0.388 1.00 84.25 798 LYS A C 1
ATOM 6459 O O . LYS A 1 798 ? -0.939 10.816 -0.152 1.00 84.25 798 LYS A O 1
ATOM 6464 N N . ALA A 1 799 ? 0.729 9.327 -0.309 1.00 84.12 799 ALA A N 1
ATOM 6465 C CA . ALA A 1 799 ? 0.743 9.330 -1.766 1.00 84.12 799 ALA A CA 1
ATOM 6466 C C . ALA A 1 799 ? -0.525 8.713 -2.367 1.00 84.12 799 ALA A C 1
ATOM 6468 O O . ALA A 1 799 ? -1.028 9.251 -3.347 1.00 84.12 799 ALA A O 1
ATOM 6469 N N . LEU A 1 800 ? -1.060 7.646 -1.763 1.00 89.50 800 LEU A N 1
ATOM 6470 C CA . LEU A 1 800 ? -2.336 7.055 -2.169 1.00 89.50 800 LEU A CA 1
ATOM 6471 C C . LEU A 1 800 ? -3.488 8.058 -2.027 1.00 89.50 800 LEU A C 1
ATOM 6473 O O . LEU A 1 800 ? -4.240 8.247 -2.975 1.00 89.50 800 LEU A O 1
ATOM 6477 N N . VAL A 1 801 ? -3.586 8.767 -0.897 1.00 87.88 801 VAL A N 1
ATOM 6478 C CA . VAL A 1 801 ? -4.633 9.785 -0.674 1.00 87.88 801 VAL A CA 1
ATOM 6479 C C . VAL A 1 801 ? -4.548 10.908 -1.715 1.00 87.88 801 VAL A C 1
ATOM 6481 O O . VAL A 1 801 ? -5.566 11.320 -2.269 1.00 87.88 801 VAL A O 1
ATOM 6484 N N . ILE A 1 802 ? -3.334 11.388 -2.014 1.00 83.88 802 ILE A N 1
ATOM 6485 C CA . ILE A 1 802 ? -3.110 12.429 -3.032 1.00 83.88 802 ILE A CA 1
ATOM 6486 C C . ILE A 1 802 ? -3.431 11.900 -4.441 1.00 83.88 802 ILE A C 1
ATOM 6488 O O . ILE A 1 802 ? -3.983 12.638 -5.257 1.00 83.88 802 ILE A O 1
ATOM 6492 N N . ALA A 1 803 ? -3.104 10.638 -4.737 1.00 87.19 803 ALA A N 1
ATOM 6493 C CA . ALA A 1 803 ? -3.432 10.006 -6.012 1.00 87.19 803 ALA A CA 1
ATOM 6494 C C . ALA A 1 803 ? -4.950 9.842 -6.188 1.00 87.19 803 ALA A C 1
ATOM 6496 O O . ALA A 1 803 ? -5.474 10.190 -7.236 1.00 87.19 803 ALA A O 1
ATOM 6497 N N . LEU A 1 804 ? -5.682 9.391 -5.168 1.00 88.94 804 LEU A N 1
ATOM 6498 C CA . LEU A 1 804 ? -7.138 9.234 -5.257 1.00 88.94 804 LEU A CA 1
ATOM 6499 C C . LEU A 1 804 ? -7.871 10.575 -5.395 1.00 88.94 804 LEU A C 1
ATOM 6501 O O . LEU A 1 804 ? -8.911 10.630 -6.045 1.00 88.94 804 LEU A O 1
ATOM 6505 N N . GLY A 1 805 ? -7.341 11.647 -4.795 1.00 83.62 805 GLY A N 1
ATOM 6506 C CA . GLY A 1 805 ? -7.925 12.994 -4.854 1.00 83.62 805 GLY A CA 1
ATOM 6507 C C . GLY A 1 805 ? -9.140 13.209 -3.942 1.00 83.62 805 GLY A C 1
ATOM 6508 O O . GLY A 1 805 ? -9.607 14.336 -3.796 1.00 83.62 805 GLY A O 1
ATOM 6509 N N . THR A 1 806 ? -9.609 12.159 -3.268 1.00 83.56 806 THR A N 1
ATOM 6510 C CA . THR A 1 806 ? -10.822 12.168 -2.440 1.00 83.56 806 THR A CA 1
ATOM 6511 C C . THR A 1 806 ? -10.635 12.780 -1.055 1.00 83.56 806 THR A C 1
ATOM 6513 O O . THR A 1 806 ? -11.618 13.049 -0.384 1.00 83.56 806 THR A O 1
ATOM 6516 N N . GLY A 1 807 ? -9.403 12.973 -0.573 1.00 81.31 807 GLY A N 1
ATOM 6517 C CA . GLY A 1 807 ? -9.161 13.223 0.855 1.00 81.31 807 GLY A CA 1
ATOM 6518 C C . GLY A 1 807 ? -9.350 11.954 1.705 1.00 81.31 807 GLY A C 1
ATOM 6519 O O . GLY A 1 807 ? -9.456 10.859 1.158 1.00 81.31 807 GLY A O 1
ATOM 6520 N N . ILE A 1 808 ? -9.344 12.082 3.038 1.00 81.38 808 ILE A N 1
ATOM 6521 C CA . ILE A 1 808 ? -9.434 10.951 3.985 1.00 81.38 808 ILE A CA 1
ATOM 6522 C C . ILE A 1 808 ? -10.294 11.315 5.207 1.00 81.38 808 ILE A C 1
ATOM 6524 O O . ILE A 1 808 ? -10.288 12.472 5.650 1.00 81.38 808 ILE A O 1
ATOM 6528 N N . SER A 1 809 ? -10.992 10.326 5.779 1.00 77.25 809 SER A N 1
ATOM 6529 C CA . SER A 1 809 ? -11.889 10.495 6.936 1.00 77.25 809 SER A CA 1
ATOM 6530 C C . SER A 1 809 ? -12.910 11.614 6.683 1.00 77.25 809 SER A C 1
ATOM 6532 O O . SER A 1 809 ? -13.589 11.612 5.666 1.00 77.25 809 SER A O 1
ATOM 6534 N N . ASP A 1 810 ? -12.986 12.632 7.539 1.00 71.31 810 ASP A N 1
ATOM 6535 C CA . ASP A 1 810 ? -14.062 13.634 7.504 1.00 71.31 810 ASP A CA 1
ATOM 6536 C C . ASP A 1 810 ? -13.938 14.645 6.354 1.00 71.31 810 ASP A C 1
ATOM 6538 O O . ASP A 1 810 ? -14.811 15.484 6.183 1.00 71.31 810 ASP A O 1
ATOM 6542 N N . SER A 1 811 ? -12.829 14.644 5.601 1.00 74.50 811 SER A N 1
ATOM 6543 C CA . SER A 1 811 ? -12.743 15.409 4.341 1.00 74.50 811 SER A CA 1
ATOM 6544 C C . SER A 1 811 ? -12.839 14.507 3.122 1.00 74.50 811 SER A C 1
ATOM 6546 O O . SER A 1 811 ? -12.425 14.928 2.043 1.00 74.50 811 SER A O 1
ATOM 6548 N N . PHE A 1 812 ? -13.252 13.254 3.307 1.00 83.19 812 PHE A N 1
ATOM 6549 C CA . PHE A 1 812 ? -13.464 12.348 2.201 1.00 83.19 812 PHE A CA 1
ATOM 6550 C C . PHE A 1 812 ? -14.647 12.842 1.362 1.00 83.19 812 PHE A C 1
ATOM 6552 O O . PHE A 1 812 ? -15.743 13.053 1.876 1.00 83.19 812 PHE A O 1
ATOM 6559 N N . ASP A 1 813 ? -14.403 13.029 0.073 1.00 82.56 813 ASP A N 1
ATOM 6560 C CA . ASP A 1 813 ? -15.383 13.437 -0.922 1.00 82.56 813 ASP A CA 1
ATOM 6561 C C . ASP A 1 813 ? -15.216 12.547 -2.155 1.00 82.56 813 ASP A C 1
ATOM 6563 O O . ASP A 1 813 ? -14.243 12.664 -2.908 1.00 82.56 813 ASP A O 1
ATOM 6567 N N . ILE A 1 814 ? -16.172 11.637 -2.346 1.00 87.06 814 ILE A N 1
ATOM 6568 C CA . ILE A 1 814 ? -16.140 10.665 -3.439 1.00 87.06 814 ILE A CA 1
ATOM 6569 C C . ILE A 1 814 ? -16.271 11.322 -4.815 1.00 87.06 814 ILE A C 1
ATOM 6571 O O . ILE A 1 814 ? -15.758 10.785 -5.790 1.00 87.06 814 ILE A O 1
ATOM 6575 N N . SER A 1 815 ? -16.888 12.507 -4.904 1.00 84.75 815 SER A N 1
ATOM 6576 C CA . SER A 1 815 ? -17.060 13.219 -6.179 1.00 84.75 815 SER A CA 1
ATOM 6577 C C . SER A 1 815 ? -15.734 13.690 -6.787 1.00 84.75 815 SER A C 1
ATOM 6579 O O . SER A 1 815 ? -15.661 13.988 -7.976 1.00 84.75 815 SER A O 1
ATOM 6581 N N . ARG A 1 816 ? -14.668 13.735 -5.976 1.00 85.88 816 ARG A N 1
ATOM 6582 C CA . ARG A 1 816 ? -13.306 14.109 -6.386 1.00 85.88 816 ARG A CA 1
ATOM 6583 C C . ARG A 1 816 ? -12.436 12.909 -6.753 1.00 85.88 816 ARG A C 1
ATOM 6585 O O . ARG A 1 816 ? -11.241 13.087 -6.998 1.00 85.88 816 ARG A O 1
ATOM 6592 N N . LEU A 1 817 ? -13.000 11.701 -6.737 1.00 90.50 817 LEU A N 1
ATOM 6593 C CA . LEU A 1 817 ? -12.278 10.486 -7.080 1.00 90.50 817 LEU A CA 1
ATOM 6594 C C . LEU A 1 817 ? -11.779 10.570 -8.522 1.00 90.50 817 LEU A C 1
ATOM 6596 O O . LEU A 1 817 ? -12.556 10.764 -9.451 1.00 90.50 817 LEU A O 1
ATOM 6600 N N . ARG A 1 818 ? -10.469 10.410 -8.712 1.00 88.75 818 ARG A N 1
ATOM 6601 C CA . ARG A 1 818 ? -9.862 10.519 -10.048 1.00 88.75 818 ARG A CA 1
ATOM 6602 C C . ARG A 1 818 ? -9.904 9.239 -10.873 1.00 88.75 818 ARG A C 1
ATOM 6604 O O . ARG A 1 818 ? -9.683 9.309 -12.073 1.00 88.75 818 ARG A O 1
ATOM 6611 N N . TYR A 1 819 ? -10.127 8.094 -10.233 1.00 93.62 819 TYR A N 1
ATOM 6612 C CA . TYR A 1 819 ? -10.067 6.777 -10.864 1.00 93.62 819 TYR A CA 1
ATOM 6613 C C . TYR A 1 819 ? -11.252 5.936 -10.401 1.00 93.62 819 TYR A C 1
ATOM 6615 O O . TYR A 1 819 ? -11.321 5.573 -9.226 1.00 93.62 819 TYR A O 1
ATOM 6623 N N . HIS A 1 820 ? -12.168 5.594 -11.306 1.00 94.06 820 HIS A N 1
ATOM 6624 C CA . HIS A 1 820 ? -13.306 4.722 -10.990 1.00 94.06 820 HIS A CA 1
ATOM 6625 C C . HIS A 1 820 ? -12.918 3.237 -10.936 1.00 94.06 820 HIS A C 1
ATOM 6627 O O . HIS A 1 820 ? -13.721 2.386 -10.559 1.00 94.06 820 HIS A O 1
ATOM 6633 N N . LYS A 1 821 ? -11.672 2.881 -11.254 1.00 94.31 821 LYS A N 1
ATOM 6634 C CA . LYS A 1 821 ? -11.146 1.551 -10.929 1.00 94.31 821 LYS A CA 1
ATOM 6635 C C . LYS A 1 821 ? -9.820 1.675 -10.215 1.00 94.31 821 LYS A C 1
ATOM 6637 O O . LYS A 1 821 ? -8.826 2.061 -10.812 1.00 94.31 821 LYS A O 1
ATOM 6642 N N . VAL A 1 822 ? -9.793 1.303 -8.946 1.00 95.94 822 VAL A N 1
ATOM 6643 C CA . VAL A 1 822 ? -8.571 1.151 -8.159 1.00 95.94 822 VAL A CA 1
ATOM 6644 C C . VAL A 1 822 ? -8.289 -0.342 -8.053 1.00 95.94 822 VAL A C 1
ATOM 6646 O O . VAL A 1 822 ? -9.050 -1.086 -7.438 1.00 95.94 822 VAL A O 1
ATOM 6649 N N . ILE A 1 823 ? -7.220 -0.790 -8.700 1.00 95.00 823 ILE A N 1
ATOM 6650 C CA . ILE A 1 823 ? -6.866 -2.196 -8.874 1.00 95.00 823 ILE A CA 1
ATOM 6651 C C . ILE A 1 823 ? -5.650 -2.505 -8.000 1.00 95.00 823 ILE A C 1
ATOM 6653 O O . ILE A 1 823 ? -4.575 -1.941 -8.188 1.00 95.00 823 ILE A O 1
ATOM 6657 N N . ILE A 1 824 ? -5.811 -3.415 -7.045 1.00 93.75 824 ILE A N 1
ATOM 6658 C CA . ILE A 1 824 ? -4.730 -3.939 -6.211 1.00 93.75 824 ILE A CA 1
ATOM 6659 C C . ILE A 1 824 ? -4.042 -5.064 -6.988 1.00 93.75 824 ILE A C 1
ATOM 6661 O O . ILE A 1 824 ? -4.641 -6.120 -7.202 1.00 93.75 824 ILE A O 1
ATOM 6665 N N . ALA A 1 825 ? -2.805 -4.829 -7.417 1.00 89.56 825 ALA A N 1
ATOM 6666 C CA . ALA A 1 825 ? -1.977 -5.777 -8.154 1.00 89.56 825 ALA A CA 1
ATOM 6667 C C . ALA A 1 825 ? -0.747 -6.135 -7.310 1.00 89.56 825 ALA A C 1
ATOM 6669 O O . ALA A 1 825 ? 0.298 -5.494 -7.390 1.00 89.56 825 ALA A O 1
ATOM 6670 N N . THR A 1 826 ? -0.916 -7.137 -6.452 1.00 85.50 826 THR A N 1
ATOM 6671 C CA . THR A 1 826 ? 0.133 -7.686 -5.582 1.00 85.50 826 THR A CA 1
ATOM 6672 C C . THR A 1 826 ? 0.609 -9.030 -6.112 1.00 85.50 826 THR A C 1
ATOM 6674 O O . THR A 1 826 ? -0.137 -9.699 -6.834 1.00 85.50 826 THR A O 1
ATOM 6677 N N . ASP A 1 827 ? 1.800 -9.443 -5.693 1.00 80.25 827 ASP A N 1
ATOM 6678 C CA . ASP A 1 827 ? 2.359 -10.742 -6.053 1.00 80.25 827 ASP A CA 1
ATOM 6679 C C . ASP A 1 827 ? 1.511 -11.899 -5.491 1.00 80.25 827 ASP A C 1
ATOM 6681 O O . ASP A 1 827 ? 0.705 -11.736 -4.562 1.00 80.25 827 ASP A O 1
ATOM 6685 N N . ALA A 1 828 ? 1.625 -13.066 -6.129 1.00 73.50 828 ALA A N 1
ATOM 6686 C CA . ALA A 1 828 ? 0.876 -14.274 -5.787 1.00 73.50 828 ALA A CA 1
ATOM 6687 C C . ALA A 1 828 ? 1.599 -15.100 -4.709 1.00 73.50 828 ALA A C 1
ATOM 6689 O O . ALA A 1 828 ? 1.620 -16.323 -4.771 1.00 73.50 828 ALA A O 1
ATOM 6690 N N . ASP A 1 829 ? 2.184 -14.422 -3.724 1.00 74.38 829 ASP A N 1
ATOM 6691 C CA . ASP A 1 829 ? 2.949 -15.009 -2.632 1.00 74.38 829 ASP A CA 1
ATOM 6692 C C . ASP A 1 829 ? 2.395 -14.580 -1.255 1.00 74.38 829 ASP A C 1
ATOM 6694 O O . ASP A 1 829 ? 1.356 -13.914 -1.120 1.00 74.38 829 ASP A O 1
ATOM 6698 N N . VAL A 1 830 ? 3.086 -15.000 -0.193 1.00 78.25 830 VAL A N 1
ATOM 6699 C CA . VAL A 1 830 ? 2.705 -14.694 1.194 1.00 78.25 830 VAL A CA 1
ATOM 6700 C C . VAL A 1 830 ? 2.796 -13.199 1.520 1.00 78.25 830 VAL A C 1
ATOM 6702 O O . VAL A 1 830 ? 1.984 -12.694 2.304 1.00 78.25 830 VAL A O 1
ATOM 6705 N N . ASP A 1 831 ? 3.747 -12.477 0.923 1.00 79.69 831 ASP A N 1
ATOM 6706 C CA . ASP A 1 831 ? 3.958 -11.051 1.176 1.00 79.69 831 ASP A CA 1
ATOM 6707 C C . ASP A 1 831 ? 2.933 -10.185 0.425 1.00 79.69 831 ASP A C 1
ATOM 6709 O O . ASP A 1 831 ? 2.326 -9.291 1.031 1.00 79.69 831 ASP A O 1
ATOM 6713 N N . GLY A 1 832 ? 2.611 -10.531 -0.819 1.00 82.12 832 GLY A N 1
ATOM 6714 C CA . GLY A 1 832 ? 1.547 -9.923 -1.606 1.00 82.12 832 GLY A CA 1
ATOM 6715 C C . GLY A 1 832 ? 0.169 -10.133 -0.974 1.00 82.12 832 GLY A C 1
ATOM 6716 O O . GLY A 1 832 ? -0.619 -9.187 -0.859 1.00 82.12 832 GLY A O 1
ATOM 6717 N N . ALA A 1 833 ? -0.117 -11.332 -0.445 1.00 85.12 833 ALA A N 1
ATOM 6718 C CA . ALA A 1 833 ? -1.339 -11.588 0.325 1.00 85.12 833 ALA A CA 1
ATOM 6719 C C . ALA A 1 833 ? -1.433 -10.714 1.592 1.00 85.12 833 ALA A C 1
ATOM 6721 O O . ALA A 1 833 ? -2.515 -10.219 1.943 1.00 85.12 833 ALA A O 1
ATOM 6722 N N . HIS A 1 834 ? -0.304 -10.475 2.258 1.00 86.81 834 HIS A N 1
ATOM 6723 C CA . HIS A 1 834 ? -0.232 -9.606 3.427 1.00 86.81 834 HIS A CA 1
ATOM 6724 C C . HIS A 1 834 ? -0.459 -8.130 3.057 1.00 86.81 834 HIS A C 1
ATOM 6726 O O . HIS A 1 834 ? -1.285 -7.465 3.689 1.00 86.81 834 HIS A O 1
ATOM 6732 N N . ILE A 1 835 ? 0.186 -7.618 2.004 1.00 88.94 835 ILE A N 1
ATOM 6733 C CA . ILE A 1 835 ? -0.016 -6.239 1.517 1.00 88.94 835 ILE A CA 1
ATOM 6734 C C . ILE A 1 835 ? -1.459 -6.020 1.074 1.00 88.94 835 ILE A C 1
ATOM 6736 O O . ILE A 1 835 ? -2.065 -5.006 1.428 1.00 88.94 835 ILE A O 1
ATOM 6740 N N . ARG A 1 836 ? -2.043 -6.991 0.367 1.00 90.94 836 ARG A N 1
ATOM 6741 C CA . ARG A 1 836 ? -3.458 -6.967 -0.013 1.00 90.94 836 ARG A CA 1
ATOM 6742 C C . ARG A 1 836 ? -4.361 -6.848 1.211 1.00 90.94 836 ARG A C 1
ATOM 6744 O O . ARG A 1 836 ? -5.271 -6.026 1.205 1.00 90.94 836 ARG A O 1
ATOM 6751 N N . THR A 1 837 ? -4.089 -7.608 2.272 1.00 91.62 837 THR A N 1
ATOM 6752 C CA . THR A 1 837 ? -4.857 -7.532 3.526 1.00 91.62 837 THR A CA 1
ATOM 6753 C C . THR A 1 837 ? -4.745 -6.144 4.163 1.00 91.62 837 THR A C 1
ATOM 6755 O O . THR A 1 837 ? -5.764 -5.546 4.492 1.00 91.62 837 THR A O 1
ATOM 6758 N N . LEU A 1 838 ? -3.535 -5.578 4.241 1.00 92.81 838 LEU A N 1
ATOM 6759 C CA . LEU A 1 838 ? -3.297 -4.229 4.775 1.00 92.81 838 LEU A CA 1
ATOM 6760 C C . LEU A 1 838 ? -4.024 -3.136 3.973 1.00 92.81 838 LEU A C 1
ATOM 6762 O O . LEU A 1 838 ? -4.611 -2.224 4.559 1.00 92.81 838 LEU A O 1
ATOM 6766 N N . LEU A 1 839 ? -4.011 -3.230 2.638 1.00 93.50 839 LEU A N 1
ATOM 6767 C CA . LEU A 1 839 ? -4.751 -2.322 1.758 1.00 93.50 839 LEU A CA 1
ATOM 6768 C C . LEU A 1 839 ? -6.259 -2.444 1.962 1.00 93.50 839 LEU A C 1
ATOM 6770 O O . LEU A 1 839 ? -6.938 -1.426 2.062 1.00 93.50 839 LEU A O 1
ATOM 6774 N N . LEU A 1 840 ? -6.788 -3.665 2.054 1.00 93.56 840 LEU A N 1
ATOM 6775 C CA . LEU A 1 840 ? -8.213 -3.888 2.298 1.00 93.56 840 LEU A CA 1
ATOM 6776 C C . LEU A 1 840 ? -8.646 -3.323 3.652 1.00 93.56 840 LEU A C 1
ATOM 6778 O O . LEU A 1 840 ? -9.679 -2.663 3.712 1.00 93.56 840 LEU A O 1
ATOM 6782 N N . THR A 1 841 ? -7.836 -3.483 4.703 1.00 92.50 841 THR A N 1
ATOM 6783 C CA . THR A 1 841 ? -8.077 -2.843 6.005 1.00 92.50 841 THR A CA 1
ATOM 6784 C C . THR A 1 841 ? -8.100 -1.321 5.879 1.00 92.50 841 THR A C 1
ATOM 6786 O O . THR A 1 841 ? -9.018 -0.675 6.378 1.00 92.50 841 THR A O 1
ATOM 6789 N N . LEU A 1 842 ? -7.144 -0.728 5.154 1.00 92.44 842 LEU A N 1
ATOM 6790 C CA . LEU A 1 842 ? -7.125 0.715 4.898 1.00 92.44 842 LEU A CA 1
ATOM 6791 C C . LEU A 1 842 ? -8.381 1.194 4.167 1.00 92.44 842 LEU A C 1
ATOM 6793 O O . LEU A 1 842 ? -8.995 2.179 4.591 1.00 92.44 842 LEU A O 1
ATOM 6797 N N . PHE A 1 843 ? -8.771 0.508 3.092 1.00 92.88 843 PHE A N 1
ATOM 6798 C CA . PHE A 1 843 ? -9.958 0.872 2.328 1.00 92.88 843 PHE A CA 1
ATOM 6799 C C . PHE A 1 843 ? -11.235 0.702 3.152 1.00 92.88 843 PHE A C 1
ATOM 6801 O O . PHE A 1 843 ? -12.091 1.581 3.125 1.00 92.88 843 PHE A O 1
ATOM 6808 N N . PHE A 1 844 ? -11.343 -0.370 3.936 1.00 89.94 844 PHE A N 1
ATOM 6809 C CA . PHE A 1 844 ? -12.494 -0.625 4.797 1.00 89.94 844 PHE A CA 1
ATOM 6810 C C . PHE A 1 844 ? -12.637 0.425 5.902 1.00 89.94 844 PHE A C 1
ATOM 6812 O O . PHE A 1 844 ? -13.731 0.944 6.110 1.00 89.94 844 PHE A O 1
ATOM 6819 N N . ARG A 1 845 ? -11.534 0.774 6.576 1.00 86.56 845 ARG A N 1
ATOM 6820 C CA . ARG A 1 845 ? -11.537 1.692 7.725 1.00 86.56 845 ARG A CA 1
ATOM 6821 C C . ARG A 1 845 ? -11.689 3.161 7.331 1.00 86.56 845 ARG A C 1
ATOM 6823 O O . ARG A 1 845 ? -12.391 3.895 8.016 1.00 86.56 845 ARG A O 1
ATOM 6830 N N . TYR A 1 846 ? -11.053 3.598 6.239 1.00 88.31 846 TYR A N 1
ATOM 6831 C CA . TYR A 1 846 ? -10.941 5.031 5.911 1.00 88.31 846 TYR A CA 1
ATOM 6832 C C . TYR A 1 846 ? -11.529 5.444 4.561 1.00 88.31 846 TYR A C 1
ATOM 6834 O O . TYR A 1 846 ? -11.726 6.637 4.331 1.00 88.31 846 TYR A O 1
ATOM 6842 N N . PHE A 1 847 ? -11.819 4.489 3.676 1.00 89.44 847 PHE A N 1
ATOM 6843 C CA . PHE A 1 847 ? -12.322 4.742 2.323 1.00 89.44 847 PHE A CA 1
ATOM 6844 C C . PHE A 1 847 ? -13.532 3.864 2.001 1.00 89.44 847 PHE A C 1
ATOM 6846 O O . PHE A 1 847 ? -13.707 3.421 0.866 1.00 89.44 847 PHE A O 1
ATOM 6853 N N . ARG A 1 848 ? -14.369 3.592 3.007 1.00 84.94 848 ARG A N 1
ATOM 6854 C CA . ARG A 1 848 ? -15.450 2.608 2.914 1.00 84.94 848 ARG A CA 1
ATOM 6855 C C . ARG A 1 848 ? -16.373 2.836 1.715 1.00 84.94 848 ARG A C 1
ATOM 6857 O O . ARG A 1 848 ? -16.716 1.901 1.000 1.00 84.94 848 ARG A O 1
ATOM 6864 N N . GLN A 1 849 ? -16.662 4.103 1.434 1.00 84.69 849 GLN A N 1
ATOM 6865 C CA . GLN A 1 849 ? -17.491 4.530 0.309 1.00 84.69 849 GLN A CA 1
ATOM 6866 C C . GLN A 1 849 ? -16.907 4.132 -1.063 1.00 84.69 849 GLN A C 1
ATOM 6868 O O . GLN A 1 849 ? -17.665 3.974 -2.014 1.00 84.69 849 GLN A O 1
ATOM 6873 N N . LEU A 1 850 ? -15.588 3.920 -1.187 1.00 90.81 850 LEU A N 1
ATOM 6874 C CA . LEU A 1 850 ? -14.984 3.387 -2.416 1.00 90.81 850 LEU A CA 1
ATOM 6875 C C . LEU A 1 850 ? -15.320 1.909 -2.637 1.00 90.81 850 LEU A C 1
ATOM 6877 O O . LEU A 1 850 ? -15.484 1.482 -3.779 1.00 90.81 850 LEU A O 1
ATOM 6881 N N . ILE A 1 851 ? -15.422 1.135 -1.553 1.00 88.56 851 ILE A N 1
ATOM 6882 C CA . ILE A 1 851 ? -15.818 -0.275 -1.610 1.00 88.56 851 ILE A CA 1
ATOM 6883 C C . ILE A 1 851 ? -17.312 -0.369 -1.915 1.00 88.56 851 ILE A C 1
ATOM 6885 O O . ILE A 1 851 ? -17.698 -1.075 -2.842 1.00 88.56 851 ILE A O 1
ATOM 6889 N N . ASP A 1 852 ? -18.137 0.398 -1.199 1.00 83.50 852 ASP A N 1
ATOM 6890 C CA . ASP A 1 852 ? -19.591 0.397 -1.398 1.00 83.50 852 ASP A CA 1
ATOM 6891 C C . ASP A 1 852 ? -19.970 0.931 -2.795 1.00 83.50 852 ASP A C 1
ATOM 6893 O O . ASP A 1 852 ? -20.874 0.406 -3.442 1.00 83.50 852 ASP A O 1
ATOM 6897 N N . GLY A 1 853 ? -19.223 1.916 -3.313 1.00 83.62 853 GLY A N 1
ATOM 6898 C CA . GLY A 1 853 ? -19.331 2.400 -4.694 1.00 83.62 853 GLY A CA 1
ATOM 6899 C C . GLY A 1 853 ? -18.802 1.419 -5.749 1.00 83.62 853 GLY A C 1
ATOM 6900 O O . GLY A 1 853 ? -19.000 1.619 -6.946 1.00 83.62 853 GLY A O 1
ATOM 6901 N N . GLY A 1 854 ? -18.152 0.330 -5.330 1.00 89.00 854 GLY A N 1
ATOM 6902 C CA . GLY A 1 854 ? -17.664 -0.711 -6.224 1.00 89.00 854 GLY A CA 1
ATOM 6903 C C . GLY A 1 854 ? -16.470 -0.288 -7.079 1.00 89.00 854 GLY A C 1
ATOM 6904 O O . GLY A 1 854 ? -16.342 -0.756 -8.212 1.00 89.00 854 GLY A O 1
ATOM 6905 N N . PHE A 1 855 ? -15.612 0.587 -6.556 1.00 93.62 855 PHE A N 1
ATOM 6906 C CA . PHE A 1 855 ? -14.441 1.108 -7.261 1.00 93.62 855 PHE A CA 1
ATOM 6907 C C . PHE A 1 855 ? -13.153 0.317 -6.965 1.00 93.62 855 PHE A C 1
ATOM 6909 O O . PHE A 1 855 ? -12.148 0.535 -7.636 1.00 93.62 855 PHE A O 1
ATOM 6916 N N . ILE A 1 856 ? -13.162 -0.606 -5.991 1.00 96.12 856 ILE A N 1
ATOM 6917 C CA . ILE A 1 856 ? -11.988 -1.404 -5.592 1.00 96.12 856 ILE A CA 1
ATOM 6918 C C . ILE A 1 856 ? -12.008 -2.798 -6.237 1.00 96.12 856 ILE A C 1
ATOM 6920 O O . ILE A 1 856 ? -12.987 -3.543 -6.137 1.00 96.12 856 ILE A O 1
ATOM 6924 N N . TYR A 1 857 ? -10.886 -3.171 -6.848 1.00 95.81 857 TYR A N 1
ATOM 6925 C CA . TYR A 1 857 ? -10.683 -4.434 -7.553 1.00 95.81 857 TYR A CA 1
ATOM 6926 C C . TYR A 1 857 ? -9.352 -5.076 -7.149 1.00 95.81 857 TYR A C 1
ATOM 6928 O O . TYR A 1 857 ? -8.416 -4.390 -6.745 1.00 95.81 857 TYR A O 1
ATOM 6936 N N . ILE A 1 858 ? -9.245 -6.393 -7.296 1.00 93.69 858 ILE A N 1
ATOM 6937 C CA . ILE A 1 858 ? -8.009 -7.162 -7.115 1.00 93.69 858 ILE A CA 1
ATOM 6938 C C . ILE A 1 858 ? -7.659 -7.804 -8.459 1.00 93.69 858 ILE A C 1
ATOM 6940 O O . ILE A 1 858 ? -8.507 -8.470 -9.062 1.00 93.69 858 ILE A O 1
ATOM 6944 N N . ALA A 1 859 ? -6.432 -7.595 -8.931 1.00 89.75 859 ALA A N 1
ATOM 6945 C CA . ALA A 1 859 ? -5.924 -8.251 -10.130 1.00 89.75 859 ALA A CA 1
ATOM 6946 C C . ALA A 1 859 ? -5.633 -9.731 -9.849 1.00 89.75 859 ALA A C 1
ATOM 6948 O O . ALA A 1 859 ? -5.137 -10.077 -8.775 1.00 89.75 859 ALA A O 1
ATOM 6949 N N . LYS A 1 860 ? -5.938 -10.603 -10.814 1.00 85.31 860 LYS A N 1
ATOM 6950 C CA . LYS A 1 860 ? -5.618 -12.032 -10.744 1.00 85.31 860 LYS A CA 1
ATOM 6951 C C . LYS A 1 860 ? -4.595 -12.368 -11.838 1.00 85.31 860 LYS A C 1
ATOM 6953 O O . LYS A 1 860 ? -5.024 -12.609 -12.963 1.00 85.31 860 LYS A O 1
ATOM 6958 N N . PRO A 1 861 ? -3.282 -12.345 -11.550 1.00 82.69 861 PRO A N 1
ATOM 6959 C CA . PRO A 1 861 ? -2.271 -12.786 -12.509 1.00 82.69 861 PRO A CA 1
ATOM 6960 C C . PRO A 1 861 ? -2.301 -14.316 -12.694 1.00 82.69 861 PRO A C 1
ATOM 6962 O O . PRO A 1 861 ? -2.831 -15.026 -11.831 1.00 82.69 861 PRO A O 1
ATOM 6965 N N . PRO A 1 862 ? -1.771 -14.843 -13.813 1.00 83.06 862 PRO A N 1
ATOM 6966 C CA . PRO A 1 862 ? -1.665 -16.281 -14.035 1.00 83.06 862 PRO A CA 1
ATOM 6967 C C . PRO A 1 862 ? -0.594 -16.895 -13.126 1.00 83.06 862 PRO A C 1
ATOM 6969 O O . PRO A 1 862 ? 0.446 -16.291 -12.878 1.00 83.06 862 PRO A O 1
ATOM 6972 N N . LEU A 1 863 ? -0.838 -18.120 -12.664 1.00 82.88 863 LEU A N 1
ATOM 6973 C CA . LEU A 1 863 ? 0.089 -18.873 -11.813 1.00 82.88 863 LEU A CA 1
ATOM 6974 C C . LEU A 1 863 ? 1.113 -19.657 -12.637 1.00 82.88 863 LEU A C 1
ATOM 6976 O O . LEU A 1 863 ? 2.245 -19.855 -12.202 1.00 82.88 863 LEU A O 1
ATOM 6980 N N . TYR A 1 864 ? 0.723 -20.098 -13.836 1.00 83.00 864 TYR A N 1
ATOM 6981 C CA . TYR A 1 864 ? 1.542 -20.967 -14.674 1.00 83.00 864 TYR A CA 1
ATOM 6982 C C . TYR A 1 864 ? 1.585 -20.483 -16.120 1.00 83.00 864 TYR A C 1
ATOM 6984 O O . TYR A 1 864 ? 0.576 -20.044 -16.676 1.00 83.00 864 TYR A O 1
ATOM 6992 N N . LYS A 1 865 ? 2.744 -20.659 -16.750 1.00 84.69 865 LYS A N 1
ATOM 6993 C CA . LYS A 1 865 ? 2.966 -20.552 -18.189 1.00 84.69 865 LYS A CA 1
ATOM 6994 C C . LYS A 1 865 ? 3.451 -21.896 -18.710 1.00 84.69 865 LYS A C 1
ATOM 6996 O O . LYS A 1 865 ? 4.467 -22.420 -18.267 1.00 84.69 865 LYS A O 1
ATOM 7001 N N . VAL A 1 866 ? 2.734 -22.446 -19.679 1.00 84.56 866 VAL A N 1
ATOM 7002 C CA . VAL A 1 866 ? 3.081 -23.703 -20.342 1.00 84.56 866 VAL A CA 1
ATOM 7003 C C . VAL A 1 866 ? 3.473 -23.405 -21.779 1.00 84.56 866 VAL A C 1
ATOM 7005 O O . VAL A 1 866 ? 2.698 -22.837 -22.551 1.00 84.56 866 VAL A O 1
ATOM 7008 N N . LYS A 1 867 ? 4.688 -23.797 -22.148 1.00 81.88 867 LYS A N 1
ATOM 7009 C CA . LYS A 1 867 ? 5.228 -23.650 -23.496 1.00 81.88 867 LYS A CA 1
ATOM 7010 C C . LYS A 1 867 ? 5.124 -24.973 -24.244 1.00 81.88 867 LYS A C 1
ATOM 7012 O O . LYS A 1 867 ? 5.728 -25.973 -23.854 1.00 81.88 867 LYS A O 1
ATOM 7017 N N . ARG A 1 868 ? 4.418 -24.950 -25.374 1.00 76.31 868 ARG A N 1
ATOM 7018 C CA . ARG A 1 868 ? 4.269 -26.079 -26.300 1.00 76.31 868 ARG A CA 1
ATOM 7019 C C . ARG A 1 868 ? 4.852 -25.705 -27.657 1.00 76.31 868 ARG A C 1
ATOM 7021 O O . ARG A 1 868 ? 4.219 -25.034 -28.471 1.00 76.31 868 ARG A O 1
ATOM 7028 N N . GLY A 1 869 ? 6.071 -26.155 -27.942 1.00 73.75 869 GLY A N 1
ATOM 7029 C CA . GLY A 1 869 ? 6.752 -25.811 -29.194 1.00 73.75 869 GLY A CA 1
ATOM 7030 C C . GLY A 1 869 ? 6.959 -24.295 -29.343 1.00 73.75 869 GLY A C 1
ATOM 7031 O O . GLY A 1 869 ? 7.904 -23.749 -28.776 1.00 73.75 869 GLY A O 1
ATOM 7032 N N . LYS A 1 870 ? 6.100 -23.629 -30.130 1.00 68.06 870 LYS A N 1
ATOM 7033 C CA . LYS A 1 870 ? 6.094 -22.164 -30.322 1.00 68.06 870 LYS A CA 1
ATOM 7034 C C . LYS A 1 870 ? 4.923 -21.447 -29.635 1.00 68.06 870 LYS A C 1
ATOM 7036 O O . LYS A 1 870 ? 4.908 -20.222 -29.646 1.00 68.06 870 LYS A O 1
ATOM 7041 N N . GLU A 1 871 ? 3.959 -22.185 -29.094 1.00 70.81 871 GLU A N 1
ATOM 7042 C CA . GLU A 1 871 ? 2.756 -21.637 -28.466 1.00 70.81 871 GLU A CA 1
ATOM 7043 C C . GLU A 1 871 ? 2.945 -21.525 -26.950 1.00 70.81 871 GLU A C 1
ATOM 7045 O O . GLU A 1 871 ? 3.604 -22.367 -26.329 1.00 70.81 871 GLU A O 1
ATOM 7050 N N . PHE A 1 872 ? 2.368 -20.476 -26.366 1.00 81.88 872 PHE A N 1
ATOM 7051 C CA . PHE A 1 872 ? 2.370 -20.210 -24.931 1.00 81.88 872 PHE A CA 1
ATOM 7052 C C . PHE A 1 872 ? 0.931 -20.214 -24.418 1.00 81.88 872 PHE A C 1
ATOM 7054 O O . PHE A 1 872 ? 0.055 -19.595 -25.021 1.00 81.88 872 PHE A O 1
ATOM 7061 N N . HIS A 1 873 ? 0.697 -20.905 -23.307 1.00 83.88 873 HIS A N 1
ATOM 7062 C CA . HIS A 1 873 ? -0.593 -20.959 -22.626 1.00 83.88 873 HIS A CA 1
ATOM 7063 C C . HIS A 1 873 ? -0.425 -20.525 -21.171 1.00 83.88 873 HIS A C 1
ATOM 7065 O O . HIS A 1 873 ? 0.517 -20.957 -20.509 1.00 83.88 873 HIS A O 1
ATOM 7071 N N . TYR A 1 874 ? -1.343 -19.698 -20.675 1.00 86.31 874 TYR A N 1
ATOM 7072 C CA . TYR A 1 874 ? -1.345 -19.191 -19.303 1.00 86.31 874 TYR A CA 1
ATOM 7073 C C . TYR A 1 874 ? -2.505 -19.811 -18.519 1.00 86.31 874 TYR A C 1
ATOM 7075 O O . TYR A 1 874 ? -3.608 -19.921 -19.054 1.00 86.31 874 TYR A O 1
ATOM 7083 N N . PHE A 1 875 ? -2.264 -20.198 -17.266 1.00 85.44 875 PHE A N 1
ATOM 7084 C CA . PHE A 1 875 ? -3.267 -20.825 -16.396 1.00 85.44 875 PHE A CA 1
ATOM 7085 C C . PHE A 1 875 ? -3.334 -20.134 -15.035 1.00 85.44 875 PHE A C 1
ATOM 7087 O O . PHE A 1 875 ? -2.307 -19.731 -14.482 1.00 85.44 875 PHE A O 1
ATOM 7094 N N . TYR A 1 876 ? -4.544 -20.024 -14.482 1.00 82.50 876 TYR A N 1
ATOM 7095 C CA . TYR A 1 876 ? -4.832 -19.278 -13.251 1.00 82.50 876 TYR A CA 1
ATOM 7096 C C . TYR A 1 876 ? -5.183 -20.188 -12.063 1.00 82.50 876 TYR A C 1
ATOM 7098 O O . TYR A 1 876 ? -5.452 -19.682 -10.969 1.00 82.50 876 TYR A O 1
ATOM 7106 N N . SER A 1 877 ? -5.201 -21.508 -12.269 1.00 79.88 877 SER A N 1
ATOM 7107 C CA . SER A 1 877 ? -5.326 -22.531 -11.228 1.00 79.88 877 SER A CA 1
ATOM 7108 C C . SER A 1 877 ? -4.591 -23.817 -11.613 1.00 79.88 877 SER A C 1
ATOM 7110 O O . SER A 1 877 ? -4.320 -24.079 -12.792 1.00 79.88 877 SER A O 1
ATOM 7112 N N . ASP A 1 878 ? -4.295 -24.647 -10.612 1.00 77.81 878 ASP A N 1
ATOM 7113 C CA . ASP A 1 878 ? -3.755 -25.988 -10.837 1.00 77.81 878 ASP A CA 1
ATOM 7114 C C . ASP A 1 878 ? -4.720 -26.893 -11.596 1.00 77.81 878 ASP A C 1
ATOM 7116 O O . ASP A 1 878 ? -4.295 -27.680 -12.436 1.00 77.81 878 ASP A O 1
ATOM 7120 N N . GLU A 1 879 ? -6.022 -26.752 -11.363 1.00 80.19 879 GLU A N 1
ATOM 7121 C CA . GLU A 1 879 ? -7.061 -27.528 -12.044 1.00 80.19 879 GLU A CA 1
ATOM 7122 C C . GLU A 1 879 ? -7.078 -27.244 -13.550 1.00 80.19 879 GLU A C 1
ATOM 7124 O O . GLU A 1 879 ? -7.130 -28.180 -14.348 1.00 80.19 879 GLU A O 1
ATOM 7129 N N . GLU A 1 880 ? -6.983 -25.969 -13.947 1.00 81.06 880 GLU A N 1
ATOM 7130 C CA . GLU A 1 880 ? -6.935 -25.550 -15.353 1.00 81.06 880 GLU A CA 1
ATOM 7131 C C . GLU A 1 880 ? -5.682 -26.091 -16.051 1.00 81.06 880 GLU A C 1
ATOM 7133 O O . GLU A 1 880 ? -5.774 -26.682 -17.134 1.00 81.06 880 GLU A O 1
ATOM 7138 N N . LYS A 1 881 ? -4.520 -25.949 -15.400 1.00 84.81 881 LYS A N 1
ATOM 7139 C CA . LYS A 1 881 ? -3.239 -26.485 -15.876 1.00 84.81 881 LYS A CA 1
ATOM 7140 C C . LYS A 1 881 ? -3.311 -28.007 -16.031 1.00 84.81 881 LYS A C 1
ATOM 7142 O O . LYS A 1 881 ? -2.994 -28.537 -17.094 1.00 84.81 881 LYS A O 1
ATOM 7147 N N . ASN A 1 882 ? -3.762 -28.717 -14.998 1.00 80.81 882 ASN A N 1
ATOM 7148 C CA . ASN A 1 882 ? -3.824 -30.179 -14.981 1.00 80.81 882 ASN A CA 1
ATOM 7149 C C . ASN A 1 882 ? -4.842 -30.718 -15.994 1.00 80.81 882 ASN A C 1
ATOM 7151 O O . ASN A 1 882 ? -4.574 -31.718 -16.660 1.00 80.81 882 ASN A O 1
ATOM 7155 N N . ALA A 1 883 ? -5.983 -30.046 -16.175 1.00 81.00 883 ALA A N 1
ATOM 7156 C CA . ALA A 1 883 ? -6.960 -30.397 -17.203 1.00 81.00 883 ALA A CA 1
ATOM 7157 C C . ALA A 1 883 ? -6.386 -30.233 -18.619 1.00 81.00 883 ALA A C 1
ATOM 7159 O O . ALA A 1 883 ? -6.615 -31.093 -19.474 1.00 81.00 883 ALA A O 1
ATOM 7160 N N . PHE A 1 884 ? -5.610 -29.171 -18.862 1.00 83.12 884 PHE A N 1
ATOM 7161 C CA . PHE A 1 884 ? -4.904 -28.971 -20.127 1.00 83.12 884 PHE A CA 1
ATOM 7162 C C . PHE A 1 884 ? -3.846 -30.056 -20.366 1.00 83.12 884 PHE A C 1
ATOM 7164 O O . PHE A 1 884 ? -3.852 -30.685 -21.423 1.00 83.12 884 PHE A O 1
ATOM 7171 N N . LEU A 1 885 ? -3.004 -30.349 -19.370 1.00 79.56 885 LEU A N 1
ATOM 7172 C CA . LEU A 1 885 ? -1.982 -31.401 -19.455 1.00 79.56 885 LEU A CA 1
ATOM 7173 C C . LEU A 1 885 ? -2.600 -32.788 -19.706 1.00 79.56 885 LEU A C 1
ATOM 7175 O O . LEU A 1 885 ? -2.133 -33.527 -20.575 1.00 79.56 885 LEU A O 1
ATOM 7179 N N . LYS A 1 886 ? -3.713 -33.106 -19.032 1.00 77.38 886 LYS A N 1
ATOM 7180 C CA . LYS A 1 886 ? -4.456 -34.363 -19.214 1.00 77.38 886 LYS A CA 1
ATOM 7181 C C . LYS A 1 886 ? -5.085 -34.473 -20.604 1.00 77.38 886 LYS A C 1
ATOM 7183 O O . LYS A 1 886 ? -5.054 -35.543 -21.208 1.00 77.38 886 LYS A O 1
ATOM 7188 N N . LYS A 1 887 ? -5.633 -33.375 -21.137 1.00 74.31 887 LYS A N 1
ATOM 7189 C CA . LYS A 1 887 ? -6.186 -33.316 -22.504 1.00 74.31 887 LYS A CA 1
ATOM 7190 C C . LYS A 1 887 ? -5.109 -33.533 -23.571 1.00 74.31 887 LYS A C 1
ATOM 7192 O O . LYS A 1 887 ? -5.398 -34.101 -24.620 1.00 74.31 887 LYS A O 1
ATOM 7197 N N . GLU A 1 888 ? -3.881 -33.111 -23.290 1.00 68.62 888 GLU A N 1
ATOM 7198 C CA . GLU A 1 888 ? -2.723 -33.265 -24.174 1.00 68.62 888 GLU A CA 1
ATOM 7199 C C . GLU A 1 888 ? -1.997 -34.616 -24.012 1.00 68.62 888 GLU A C 1
ATOM 7201 O O . GLU A 1 888 ? -1.012 -34.868 -24.704 1.00 68.62 888 GLU A O 1
ATOM 7206 N N . GLY A 1 889 ? -2.506 -35.515 -23.157 1.00 59.53 889 GLY A N 1
ATOM 7207 C CA . GLY A 1 889 ? -1.979 -36.872 -22.988 1.00 59.53 889 GLY A CA 1
ATOM 7208 C C . GLY A 1 889 ? -0.736 -36.971 -22.099 1.00 59.53 889 GLY A C 1
ATOM 7209 O O . GLY A 1 889 ? 0.010 -37.938 -22.224 1.00 59.53 889 GLY A O 1
ATOM 7210 N N . VAL A 1 890 ? -0.504 -35.989 -21.220 1.00 61.31 890 VAL A N 1
ATOM 7211 C CA . VAL A 1 890 ? 0.568 -36.012 -20.213 1.00 61.31 890 VAL A CA 1
ATOM 7212 C C . VAL A 1 890 ? -0.007 -36.541 -18.894 1.00 61.31 890 VAL A C 1
ATOM 7214 O O . VAL A 1 890 ? -0.852 -35.887 -18.280 1.00 61.31 890 VAL A O 1
ATOM 7217 N N . GLU A 1 891 ? 0.420 -37.729 -18.452 1.00 49.41 891 GLU A N 1
ATOM 7218 C CA . GLU A 1 891 ? 0.089 -38.235 -17.113 1.00 49.41 891 GLU A CA 1
ATOM 7219 C C . GLU A 1 891 ? 0.979 -37.560 -16.063 1.00 49.41 891 GLU A C 1
ATOM 7221 O O . GLU A 1 891 ? 2.193 -37.758 -16.027 1.00 49.41 891 GLU A O 1
ATOM 7226 N N . VAL A 1 892 ? 0.365 -36.758 -15.192 1.00 47.09 892 VAL A N 1
ATOM 7227 C CA . VAL A 1 892 ? 1.029 -36.166 -14.026 1.00 47.09 892 VAL A CA 1
ATOM 7228 C C . VAL A 1 892 ? 1.168 -37.264 -12.968 1.00 47.09 892 VAL A C 1
ATOM 7230 O O . VAL A 1 892 ? 0.225 -37.527 -12.225 1.00 47.09 892 VAL A O 1
ATOM 7233 N N . LYS A 1 893 ? 2.311 -37.959 -12.924 1.00 40.19 893 LYS A N 1
ATOM 7234 C CA . LYS A 1 893 ? 2.671 -38.763 -11.745 1.00 40.19 893 LYS A CA 1
ATOM 7235 C C . LYS A 1 893 ? 2.964 -37.810 -10.588 1.00 40.19 893 LYS A C 1
ATOM 7237 O O . LYS A 1 893 ? 3.634 -36.803 -10.793 1.00 40.19 893 LYS A O 1
ATOM 7242 N N . GLU A 1 894 ? 2.425 -38.129 -9.414 1.00 36.91 894 GLU A N 1
ATOM 7243 C CA . GLU A 1 894 ? 2.579 -37.370 -8.168 1.00 36.91 894 GLU A CA 1
ATOM 7244 C C . GLU A 1 894 ? 4.052 -36.990 -7.944 1.00 36.91 894 GLU A C 1
ATOM 7246 O O . GLU A 1 894 ? 4.906 -37.847 -7.718 1.00 36.91 894 GLU A O 1
ATOM 7251 N N . LEU A 1 895 ? 4.351 -35.696 -8.067 1.00 34.53 895 LEU A N 1
ATOM 7252 C CA . LEU A 1 895 ? 5.646 -35.124 -7.729 1.00 34.53 895 LEU A CA 1
ATOM 7253 C C . LEU A 1 895 ? 5.644 -34.869 -6.221 1.00 34.53 895 LEU A C 1
ATOM 7255 O O . LEU A 1 895 ? 5.069 -33.891 -5.753 1.00 34.53 895 LEU A O 1
ATOM 7259 N N . GLU A 1 896 ? 6.265 -35.772 -5.464 1.00 27.81 896 GLU A N 1
ATOM 7260 C CA . GLU A 1 896 ? 6.710 -35.462 -4.108 1.00 27.81 896 GLU A CA 1
ATOM 7261 C C . GLU A 1 896 ? 7.772 -34.356 -4.177 1.00 27.81 896 GLU A C 1
ATOM 7263 O O . GLU A 1 896 ? 8.814 -34.494 -4.826 1.00 27.81 896 GLU A O 1
ATOM 7268 N N . GLU A 1 897 ? 7.489 -33.256 -3.487 1.00 32.75 897 GLU A N 1
ATOM 7269 C CA . GLU A 1 897 ? 8.355 -32.098 -3.312 1.00 32.75 897 GLU A CA 1
ATOM 7270 C C . GLU A 1 897 ? 9.719 -32.499 -2.730 1.00 32.75 897 GLU A C 1
ATOM 7272 O O . GLU A 1 897 ? 9.867 -32.850 -1.556 1.00 32.75 897 GLU A O 1
ATOM 7277 N N . LYS A 1 898 ? 10.767 -32.359 -3.542 1.00 26.33 898 LYS A N 1
ATOM 7278 C CA . LYS A 1 898 ? 12.094 -32.005 -3.038 1.00 26.33 898 LYS A CA 1
ATOM 7279 C C . LYS A 1 898 ? 12.497 -30.694 -3.680 1.00 26.33 898 LYS A C 1
ATOM 7281 O O . LYS A 1 898 ? 12.686 -30.631 -4.888 1.00 26.33 898 LYS A O 1
ATOM 7286 N N . GLY A 1 899 ? 12.602 -29.667 -2.839 1.00 35.72 899 GLY A N 1
ATOM 7287 C CA . GLY A 1 899 ? 12.947 -28.309 -3.233 1.00 35.72 899 GLY A CA 1
ATOM 7288 C C . GLY A 1 899 ? 14.189 -28.254 -4.117 1.00 35.72 899 GLY A C 1
ATOM 7289 O O . GLY A 1 899 ? 15.240 -28.800 -3.774 1.00 35.72 899 GLY A O 1
ATOM 7290 N N . VAL A 1 900 ? 14.046 -27.566 -5.244 1.00 27.72 900 VAL A N 1
ATOM 7291 C CA . VAL A 1 900 ? 15.146 -27.168 -6.114 1.00 27.72 900 VAL A CA 1
ATOM 7292 C C . VAL A 1 900 ? 14.999 -25.672 -6.378 1.00 27.72 900 VAL A C 1
ATOM 7294 O O . VAL A 1 900 ? 13.945 -25.191 -6.790 1.00 27.72 900 VAL A O 1
ATOM 7297 N N . GLU A 1 901 ? 16.064 -24.943 -6.051 1.00 33.09 901 GLU A N 1
ATOM 7298 C CA . GLU A 1 901 ? 16.290 -23.548 -6.418 1.00 33.09 901 GLU A CA 1
ATOM 7299 C C . GLU A 1 901 ? 16.326 -23.412 -7.951 1.00 33.09 901 GLU A C 1
ATOM 7301 O O . GLU A 1 901 ? 16.995 -24.194 -8.621 1.00 33.09 901 GLU A O 1
ATOM 7306 N N . ASP A 1 902 ? 15.611 -22.411 -8.472 1.00 40.34 902 ASP A N 1
ATOM 7307 C CA . ASP A 1 902 ? 15.723 -21.825 -9.815 1.00 40.34 902 ASP A CA 1
ATOM 7308 C C . ASP A 1 902 ? 15.945 -22.795 -11.002 1.00 40.34 902 ASP A C 1
ATOM 7310 O O . ASP A 1 902 ? 17.073 -23.041 -11.432 1.00 40.34 902 ASP A O 1
ATOM 7314 N N . GLY A 1 903 ? 14.860 -23.267 -11.635 1.00 33.81 903 GLY A N 1
ATOM 7315 C CA . GLY A 1 903 ? 14.945 -23.947 -12.936 1.00 33.81 903 GLY A CA 1
ATOM 7316 C C . GLY A 1 903 ? 13.594 -24.255 -13.596 1.00 33.81 903 GLY A C 1
ATOM 7317 O O . GLY A 1 903 ? 12.663 -24.695 -12.932 1.00 33.81 903 GLY A O 1
ATOM 7318 N N . GLU A 1 904 ? 13.492 -24.024 -14.911 1.00 36.53 904 GLU A N 1
ATOM 7319 C CA . GLU A 1 904 ? 12.404 -24.526 -15.768 1.00 36.53 904 GLU A CA 1
ATOM 7320 C C . GLU A 1 904 ? 12.361 -26.068 -15.713 1.00 36.53 904 GLU A C 1
ATOM 7322 O O . GLU A 1 904 ? 13.381 -26.717 -15.953 1.00 36.53 904 GLU A O 1
ATOM 7327 N N . GLU A 1 905 ? 11.197 -26.671 -15.450 1.00 41.06 905 GLU A N 1
ATOM 7328 C CA . GLU A 1 905 ? 11.026 -28.129 -15.540 1.00 41.06 905 GLU A CA 1
ATOM 7329 C C . GLU A 1 905 ? 10.571 -28.524 -16.957 1.00 41.06 905 GLU A C 1
ATOM 7331 O O . GLU A 1 905 ? 9.498 -28.131 -17.433 1.00 41.06 905 GLU A O 1
ATOM 7336 N N . GLU A 1 906 ? 11.402 -29.303 -17.660 1.00 37.53 906 GLU A N 1
ATOM 7337 C CA . GLU A 1 906 ? 11.022 -29.983 -18.904 1.00 37.53 906 GLU A CA 1
ATOM 7338 C C . GLU A 1 906 ? 10.439 -31.362 -18.573 1.00 37.53 906 GLU A C 1
ATOM 7340 O O . GLU A 1 906 ? 11.123 -32.209 -17.999 1.00 37.53 906 GLU A O 1
ATOM 7345 N N . ILE A 1 907 ? 9.189 -31.610 -18.975 1.00 43.84 907 ILE A N 1
ATOM 7346 C CA . ILE A 1 907 ? 8.539 -32.916 -18.806 1.00 43.84 907 ILE A CA 1
ATOM 7347 C C . ILE A 1 907 ? 8.473 -33.608 -20.175 1.00 43.84 907 ILE A C 1
ATOM 7349 O O . ILE A 1 907 ? 7.876 -33.089 -21.126 1.00 43.84 907 ILE A O 1
ATOM 7353 N N . GLU A 1 908 ? 9.086 -34.790 -20.292 1.00 37.66 908 GLU A N 1
ATOM 7354 C CA . GLU A 1 908 ? 8.910 -35.689 -21.440 1.00 37.66 908 GLU A CA 1
ATOM 7355 C C . GLU A 1 908 ? 7.750 -36.657 -21.160 1.00 37.66 908 GLU A C 1
ATOM 7357 O O . GLU A 1 908 ? 7.760 -37.387 -20.174 1.00 37.66 908 GLU A O 1
ATOM 7362 N N . ALA A 1 909 ? 6.727 -36.654 -22.020 1.00 37.44 909 ALA A N 1
ATOM 7363 C CA . ALA A 1 909 ? 5.582 -37.552 -21.890 1.00 37.44 909 ALA A CA 1
ATOM 7364 C C . ALA A 1 909 ? 5.876 -38.925 -22.527 1.00 37.44 909 ALA A C 1
ATOM 7366 O O . ALA A 1 909 ? 6.107 -39.009 -23.737 1.00 37.44 909 ALA A O 1
ATOM 7367 N N . GLU A 1 910 ? 5.815 -40.001 -21.735 1.00 36.31 910 GLU A N 1
ATOM 7368 C CA . GLU A 1 910 ? 5.747 -41.384 -22.230 1.00 36.31 910 GLU A CA 1
ATOM 7369 C C . GLU A 1 910 ? 4.282 -41.779 -22.478 1.00 36.31 910 GLU A C 1
ATOM 7371 O O . GLU A 1 910 ? 3.430 -41.661 -21.600 1.00 36.31 910 GLU A O 1
ATOM 7376 N N . THR A 1 911 ? 3.964 -42.244 -23.687 1.00 31.22 911 THR A N 1
ATOM 7377 C CA . THR A 1 911 ? 2.615 -42.716 -24.035 1.00 31.22 911 THR A CA 1
ATOM 7378 C C . THR A 1 911 ? 2.428 -44.183 -23.654 1.00 31.22 911 THR A C 1
ATOM 7380 O O . THR A 1 911 ? 3.192 -45.025 -24.123 1.00 31.22 911 THR A O 1
ATOM 7383 N N . ALA A 1 912 ? 1.379 -44.496 -22.886 1.00 33.84 912 ALA A N 1
ATOM 7384 C CA . ALA A 1 912 ? 0.995 -45.864 -22.534 1.00 33.84 912 ALA A CA 1
ATOM 7385 C C . ALA A 1 912 ? 0.586 -46.703 -23.766 1.00 33.84 912 ALA A C 1
ATOM 7387 O O . ALA A 1 912 ? -0.208 -46.265 -24.604 1.00 33.84 912 ALA A O 1
ATOM 7388 N N . GLU A 1 913 ? 1.130 -47.920 -23.861 1.00 33.12 913 GLU A N 1
ATOM 7389 C CA . GLU A 1 913 ? 0.786 -48.931 -24.865 1.00 33.12 913 GLU A CA 1
ATOM 7390 C C . GLU A 1 913 ? -0.602 -49.537 -24.604 1.00 33.12 913 GLU A C 1
ATOM 7392 O O . GLU A 1 913 ? -0.907 -49.973 -23.495 1.00 33.12 913 GLU A O 1
ATOM 7397 N N . ALA A 1 914 ? -1.419 -49.644 -25.656 1.00 29.95 914 ALA A N 1
ATOM 7398 C CA . ALA A 1 914 ? -2.512 -50.609 -25.723 1.00 29.95 914 ALA A CA 1
ATOM 7399 C C . ALA A 1 914 ? -2.630 -51.169 -27.149 1.00 29.95 914 ALA A C 1
ATOM 7401 O O . ALA A 1 914 ? -2.565 -50.449 -28.146 1.00 29.95 914 ALA A O 1
ATOM 7402 N N . ASP A 1 915 ? -2.750 -52.487 -27.192 1.00 31.80 915 ASP A N 1
ATOM 7403 C CA . ASP A 1 915 ? -2.425 -53.411 -28.271 1.00 31.80 915 ASP A CA 1
ATOM 7404 C C . ASP A 1 915 ? -3.542 -53.563 -29.330 1.00 31.80 915 ASP A C 1
ATOM 7406 O O . ASP A 1 915 ? -4.718 -53.657 -28.980 1.00 31.80 915 ASP A O 1
ATOM 7410 N N . THR A 1 916 ? -3.153 -53.615 -30.616 1.00 31.47 916 THR A N 1
ATOM 7411 C CA . THR A 1 916 ? -3.557 -54.567 -31.690 1.00 31.47 916 THR A CA 1
ATOM 7412 C C . THR A 1 916 ? -3.691 -53.977 -33.115 1.00 31.47 916 THR A C 1
ATOM 7414 O O . THR A 1 916 ? -4.603 -53.234 -33.457 1.00 31.47 916 THR A O 1
ATOM 7417 N N . ASN A 1 917 ? -2.765 -54.421 -33.980 1.00 35.41 917 ASN A N 1
ATOM 7418 C CA . ASN A 1 917 ? -2.850 -54.675 -35.432 1.00 35.41 917 ASN A CA 1
ATOM 7419 C C . ASN A 1 917 ? -3.665 -53.746 -36.369 1.00 35.41 917 ASN A C 1
ATOM 7421 O O . ASN A 1 917 ? -4.832 -54.008 -36.651 1.00 35.41 917 ASN A O 1
ATOM 7425 N N . ARG A 1 918 ? -2.970 -52.857 -37.102 1.00 30.73 918 ARG A N 1
ATOM 7426 C CA . ARG A 1 918 ? -2.702 -52.990 -38.562 1.00 30.73 918 ARG A CA 1
ATOM 7427 C C . ARG A 1 918 ? -1.930 -51.784 -39.116 1.00 30.73 918 ARG A C 1
ATOM 7429 O O . ARG A 1 918 ? -2.126 -50.639 -38.735 1.00 30.73 918 ARG A O 1
ATOM 7436 N N . SER A 1 919 ? -1.046 -52.101 -40.053 1.00 34.78 919 SER A N 1
ATOM 7437 C CA . SER A 1 919 ? -0.110 -51.255 -40.795 1.00 34.78 919 SER A CA 1
ATOM 7438 C C . SER A 1 919 ? -0.659 -49.921 -41.326 1.00 34.78 919 SER A C 1
ATOM 7440 O O . SER A 1 919 ? -1.522 -49.933 -42.197 1.00 34.78 919 SER A O 1
ATOM 7442 N N . THR A 1 920 ? -0.036 -48.803 -40.934 1.00 30.20 920 THR A N 1
ATOM 7443 C CA . THR A 1 920 ? 0.366 -47.696 -41.833 1.00 30.20 920 THR A CA 1
ATOM 7444 C C . THR A 1 920 ? 1.384 -46.794 -41.125 1.00 30.20 920 THR A C 1
ATOM 7446 O O . THR A 1 920 ? 1.207 -46.441 -39.963 1.00 30.20 920 THR A O 1
ATOM 7449 N N . LEU A 1 921 ? 2.468 -46.447 -41.827 1.00 36.22 921 LEU A N 1
ATOM 7450 C CA . LEU A 1 921 ? 3.518 -45.535 -41.371 1.00 36.22 921 LEU A CA 1
ATOM 7451 C C . LEU A 1 921 ? 2.961 -44.128 -41.099 1.00 36.22 921 LEU A C 1
ATOM 7453 O O . LEU A 1 921 ? 2.479 -43.479 -42.020 1.00 36.22 921 LEU A O 1
ATOM 7457 N N . ASN A 1 922 ? 3.128 -43.630 -39.872 1.00 30.08 922 ASN A N 1
ATOM 7458 C CA . ASN A 1 922 ? 3.260 -42.202 -39.583 1.00 30.08 922 ASN A CA 1
ATOM 7459 C C . ASN A 1 922 ? 4.116 -42.018 -38.323 1.00 30.08 922 ASN A C 1
ATOM 7461 O O . ASN A 1 922 ? 3.772 -42.495 -37.243 1.00 30.08 922 ASN A O 1
ATOM 7465 N N . ALA A 1 923 ? 5.249 -41.335 -38.476 1.00 34.19 923 ALA A N 1
ATOM 7466 C CA . ALA A 1 923 ? 6.155 -40.982 -37.391 1.00 34.19 923 ALA A CA 1
ATOM 7467 C C . ALA A 1 923 ? 5.465 -40.001 -36.423 1.00 34.19 923 ALA A C 1
ATOM 7469 O O . ALA A 1 923 ? 5.292 -38.823 -36.741 1.00 34.19 923 ALA A O 1
ATOM 7470 N N . LYS A 1 924 ? 5.058 -40.479 -35.241 1.00 33.22 924 LYS A N 1
ATOM 7471 C CA . LYS A 1 924 ? 4.578 -39.629 -34.143 1.00 33.22 924 LYS A CA 1
ATOM 7472 C C . LYS A 1 924 ? 5.778 -38.943 -33.477 1.00 33.22 924 LYS A C 1
ATOM 7474 O O . LYS A 1 924 ? 6.634 -39.604 -32.901 1.00 33.22 924 LYS A O 1
ATOM 7479 N N . ARG A 1 925 ? 5.848 -37.613 -33.597 1.00 36.56 925 ARG A N 1
ATOM 7480 C CA . ARG A 1 925 ? 6.772 -36.735 -32.855 1.00 36.56 925 ARG A CA 1
ATOM 7481 C C . ARG A 1 925 ? 6.416 -36.756 -31.365 1.00 36.56 925 ARG A C 1
ATOM 7483 O O . ARG A 1 925 ? 5.256 -36.517 -31.039 1.00 36.56 925 ARG A O 1
ATOM 7490 N N . SER A 1 926 ? 7.399 -36.956 -30.488 1.00 42.62 926 SER A N 1
ATOM 7491 C CA . SER A 1 926 ? 7.261 -36.647 -29.062 1.00 42.62 926 SER A CA 1
ATOM 7492 C C . SER A 1 926 ? 7.095 -35.131 -28.877 1.00 42.62 926 SER A C 1
ATOM 7494 O O . SER A 1 926 ? 7.790 -34.327 -29.505 1.00 42.62 926 SER A O 1
ATOM 7496 N N . LEU A 1 927 ? 6.111 -34.730 -28.074 1.00 50.47 927 LEU A N 1
ATOM 7497 C CA . LEU A 1 927 ? 5.804 -33.335 -27.754 1.00 50.47 927 LEU A CA 1
ATOM 7498 C C . LEU A 1 927 ? 6.492 -32.989 -26.428 1.00 50.47 927 LEU A C 1
ATOM 7500 O O . LEU A 1 927 ? 6.084 -33.487 -25.387 1.00 50.47 927 LEU A O 1
ATOM 7504 N N . ARG A 1 928 ? 7.535 -32.151 -26.467 1.00 58.53 928 ARG A N 1
ATOM 7505 C CA . ARG A 1 928 ? 8.144 -31.579 -25.254 1.00 58.53 928 ARG A CA 1
ATOM 7506 C C . ARG A 1 928 ? 7.322 -30.389 -24.770 1.00 58.53 928 ARG A C 1
ATOM 7508 O O . ARG A 1 928 ? 7.009 -29.498 -25.569 1.00 58.53 928 ARG A O 1
ATOM 7515 N N . VAL A 1 929 ? 6.997 -30.384 -23.481 1.00 70.62 929 VAL A N 1
ATOM 7516 C CA . VAL A 1 929 ? 6.249 -29.323 -22.800 1.00 70.62 929 VAL A CA 1
ATOM 7517 C C . VAL A 1 929 ? 7.122 -28.784 -21.665 1.00 70.62 929 VAL A C 1
ATOM 7519 O O . VAL A 1 929 ? 7.674 -29.559 -20.890 1.00 70.62 929 VAL A O 1
ATOM 7522 N N . SER A 1 930 ? 7.271 -27.462 -21.598 1.00 76.31 930 SER A N 1
ATOM 7523 C CA . SER A 1 930 ? 7.993 -26.764 -20.524 1.00 76.31 930 SER A CA 1
ATOM 7524 C C . SER A 1 930 ? 6.991 -25.972 -19.691 1.00 76.31 930 SER A C 1
ATOM 7526 O O . SER A 1 930 ? 6.095 -25.332 -20.255 1.00 76.31 930 SER A O 1
ATOM 7528 N N . ILE A 1 931 ? 7.112 -26.051 -18.366 1.00 80.31 931 ILE A N 1
ATOM 7529 C CA . ILE A 1 931 ? 6.219 -25.380 -17.417 1.00 80.31 931 ILE A CA 1
ATOM 7530 C C . ILE A 1 931 ? 7.040 -24.388 -16.591 1.00 80.31 931 ILE A C 1
ATOM 7532 O O . ILE A 1 931 ? 8.056 -24.743 -16.001 1.00 80.31 931 ILE A O 1
ATOM 7536 N N . GLN A 1 932 ? 6.574 -23.145 -16.536 1.00 79.81 932 GLN A N 1
ATOM 7537 C CA . GLN A 1 932 ? 7.099 -22.085 -15.683 1.00 79.81 932 GLN A CA 1
ATOM 7538 C C . GLN A 1 932 ? 6.003 -21.667 -14.699 1.00 79.81 932 GLN A C 1
ATOM 7540 O O . GLN A 1 932 ? 4.870 -21.403 -15.105 1.00 79.81 932 GLN A O 1
ATOM 7545 N N . ARG A 1 933 ? 6.329 -21.602 -13.408 1.00 79.81 933 ARG A N 1
ATOM 7546 C CA . ARG A 1 933 ? 5.448 -21.072 -12.361 1.00 79.81 933 ARG A CA 1
ATOM 7547 C C . ARG A 1 933 ? 5.868 -19.640 -12.038 1.00 79.81 933 ARG A C 1
ATOM 7549 O O . ARG A 1 933 ? 7.049 -19.414 -11.803 1.00 79.81 933 ARG A O 1
ATOM 7556 N N . TYR A 1 934 ? 4.920 -18.707 -12.028 1.00 75.94 934 TYR A N 1
ATOM 7557 C CA . TYR A 1 934 ? 5.173 -17.321 -11.633 1.00 75.94 934 TYR A CA 1
ATOM 7558 C C . TYR A 1 934 ? 5.031 -17.176 -10.116 1.00 75.94 934 TYR A C 1
ATOM 7560 O O . TYR A 1 934 ? 4.013 -17.589 -9.557 1.00 75.94 934 TYR A O 1
ATOM 7568 N N . LYS A 1 935 ? 6.029 -16.582 -9.454 1.00 66.94 935 LYS A N 1
ATOM 7569 C CA . LYS A 1 935 ? 5.968 -16.251 -8.016 1.00 66.94 935 LYS A CA 1
ATOM 7570 C C . LYS A 1 935 ? 5.673 -14.772 -7.767 1.00 66.94 935 LYS A C 1
ATOM 7572 O O . LYS A 1 935 ? 5.026 -14.440 -6.780 1.00 66.94 935 LYS A O 1
ATOM 7577 N N . GLY A 1 936 ? 6.059 -13.894 -8.693 1.00 64.56 936 GLY A N 1
ATOM 7578 C CA . GLY A 1 936 ? 5.782 -12.459 -8.614 1.00 64.56 936 GLY A CA 1
ATOM 7579 C C . GLY A 1 936 ? 5.510 -11.821 -9.974 1.00 64.56 936 GLY A C 1
ATOM 7580 O O . GLY A 1 936 ? 5.932 -12.324 -11.017 1.00 64.56 936 GLY A O 1
ATOM 7581 N N . LEU A 1 937 ? 4.830 -10.672 -9.971 1.00 66.94 937 LEU A N 1
ATOM 7582 C CA . LEU A 1 937 ? 4.514 -9.891 -11.173 1.00 66.94 937 LEU A CA 1
ATOM 7583 C C . LEU A 1 937 ? 5.785 -9.410 -11.891 1.00 66.94 937 LEU A C 1
ATOM 7585 O O . LEU A 1 937 ? 5.771 -9.208 -13.103 1.00 66.94 937 LEU A O 1
ATOM 7589 N N . GLY A 1 938 ? 6.890 -9.248 -11.155 1.00 63.09 938 GLY A N 1
ATOM 7590 C CA . GLY A 1 938 ? 8.197 -8.865 -11.699 1.00 63.09 938 GLY A CA 1
ATOM 7591 C C . GLY A 1 938 ? 8.904 -9.948 -12.523 1.00 63.09 938 GLY A C 1
ATOM 7592 O O . GLY A 1 938 ? 9.880 -9.633 -13.200 1.00 63.09 938 GLY A O 1
ATOM 7593 N N . GLU A 1 939 ? 8.432 -11.198 -12.484 1.00 66.00 939 GLU A N 1
ATOM 7594 C CA . GLU A 1 939 ? 8.950 -12.303 -13.310 1.00 66.00 939 GLU A CA 1
ATOM 7595 C C . GLU A 1 939 ? 8.318 -12.336 -14.710 1.00 66.00 939 GLU A C 1
ATOM 7597 O O . GLU A 1 939 ? 8.799 -13.041 -15.599 1.00 66.00 939 GLU A O 1
ATOM 7602 N N . MET A 1 940 ? 7.235 -11.579 -14.910 1.00 68.38 940 MET A N 1
ATOM 7603 C CA . MET A 1 940 ? 6.537 -11.470 -16.185 1.00 68.38 940 MET A CA 1
ATOM 7604 C C . MET A 1 940 ? 7.154 -10.356 -17.027 1.00 68.38 940 MET A C 1
ATOM 7606 O O . MET A 1 940 ? 7.388 -9.242 -16.549 1.00 68.38 940 MET A O 1
ATOM 7610 N N . ASN A 1 941 ? 7.351 -10.614 -18.319 1.00 63.72 941 ASN A N 1
ATOM 7611 C CA . ASN A 1 941 ? 7.709 -9.531 -19.233 1.00 63.72 941 ASN A CA 1
ATOM 7612 C C . ASN A 1 941 ? 6.520 -8.556 -19.390 1.00 63.72 941 ASN A C 1
ATOM 7614 O O . ASN A 1 941 ? 5.370 -8.976 -19.253 1.00 63.72 941 ASN A O 1
ATOM 7618 N N . PRO A 1 942 ? 6.743 -7.269 -19.728 1.00 62.88 942 PRO A N 1
ATOM 7619 C CA . PRO A 1 942 ? 5.663 -6.280 -19.837 1.00 62.88 942 PRO A CA 1
ATOM 7620 C C . PRO A 1 942 ? 4.518 -6.676 -20.781 1.00 62.88 942 PRO A C 1
ATOM 7622 O O . PRO A 1 942 ? 3.366 -6.360 -20.499 1.00 62.88 942 PRO A O 1
ATOM 7625 N N . GLU A 1 943 ? 4.825 -7.380 -21.873 1.00 64.94 943 GLU A N 1
ATOM 7626 C CA . GLU A 1 943 ? 3.834 -7.917 -22.818 1.00 64.94 943 GLU A CA 1
ATOM 7627 C C . GLU A 1 943 ? 2.970 -9.008 -22.170 1.00 64.94 943 GLU A C 1
ATOM 7629 O O . GLU A 1 943 ? 1.752 -8.995 -22.308 1.00 64.94 943 GLU A O 1
ATOM 7634 N N . GLU A 1 944 ? 3.578 -9.906 -21.390 1.00 74.94 944 GLU A N 1
ATOM 7635 C CA . GLU A 1 944 ? 2.865 -10.966 -20.669 1.00 74.94 944 GLU A CA 1
ATOM 7636 C C . GLU A 1 944 ? 1.982 -10.374 -19.571 1.00 74.94 944 GLU A C 1
ATOM 7638 O O . GLU A 1 944 ? 0.826 -10.765 -19.416 1.00 74.94 944 GLU A O 1
ATOM 7643 N N . LEU A 1 945 ? 2.501 -9.388 -18.835 1.00 76.62 945 LEU A N 1
ATOM 7644 C CA . LEU A 1 945 ? 1.749 -8.666 -17.813 1.00 76.62 945 LEU A CA 1
ATOM 7645 C C . LEU A 1 945 ? 0.552 -7.920 -18.425 1.00 76.62 945 LEU A C 1
ATOM 7647 O O . LEU A 1 945 ? -0.550 -7.960 -17.867 1.00 76.62 945 LEU A O 1
ATOM 7651 N N . TRP A 1 946 ? 0.748 -7.289 -19.589 1.00 80.69 946 TRP A N 1
ATOM 7652 C CA . TRP A 1 946 ? -0.331 -6.668 -20.352 1.00 80.69 946 TRP A CA 1
ATOM 7653 C C . TRP A 1 946 ? -1.382 -7.701 -20.750 1.00 80.69 946 TRP A C 1
ATOM 7655 O O . TRP A 1 946 ? -2.518 -7.610 -20.289 1.00 80.69 946 TRP A O 1
ATOM 7665 N N . GLU A 1 947 ? -1.002 -8.719 -21.522 1.00 81.38 947 GLU A N 1
ATOM 7666 C CA . GLU A 1 947 ? -1.937 -9.688 -22.103 1.00 81.38 947 GLU A CA 1
ATOM 7667 C C . GLU A 1 947 ? -2.717 -10.499 -21.065 1.00 81.38 947 GLU A C 1
ATOM 7669 O O . GLU A 1 947 ? -3.834 -10.933 -21.347 1.00 81.38 947 GLU A O 1
ATOM 7674 N N . THR A 1 948 ? -2.141 -10.724 -19.883 1.00 81.81 948 THR A N 1
ATOM 7675 C CA . THR A 1 948 ? -2.732 -11.612 -18.872 1.00 81.81 948 THR A CA 1
ATOM 7676 C C . THR A 1 948 ? -3.440 -10.871 -17.742 1.00 81.81 948 THR A C 1
ATOM 7678 O O . THR A 1 948 ? -4.404 -11.398 -17.182 1.00 81.81 948 THR A O 1
ATOM 7681 N N . THR A 1 949 ? -2.966 -9.673 -17.376 1.00 82.25 949 THR A N 1
ATOM 7682 C CA . THR A 1 949 ? -3.333 -9.031 -16.102 1.00 82.25 949 THR A CA 1
ATOM 7683 C C . THR A 1 949 ? -3.804 -7.583 -16.263 1.00 82.25 949 THR A C 1
ATOM 7685 O O . THR A 1 949 ? -4.662 -7.144 -15.493 1.00 82.25 949 THR A O 1
ATOM 7688 N N . MET A 1 950 ? -3.305 -6.829 -17.251 1.00 83.75 950 MET A N 1
ATOM 7689 C CA . MET A 1 950 ? -3.626 -5.397 -17.394 1.00 83.75 950 MET A CA 1
ATOM 7690 C C . MET A 1 950 ? -4.590 -5.070 -18.542 1.00 83.75 950 MET A C 1
ATOM 7692 O O . MET A 1 950 ? -5.358 -4.115 -18.393 1.00 83.75 950 MET A O 1
ATOM 7696 N N . ASP A 1 951 ? -4.606 -5.857 -19.620 1.00 87.19 951 ASP A N 1
ATOM 7697 C CA . ASP A 1 951 ? -5.459 -5.675 -20.801 1.00 87.19 951 ASP A CA 1
ATOM 7698 C C . ASP A 1 951 ? -6.951 -5.798 -20.429 1.00 87.19 951 ASP A C 1
ATOM 7700 O O . ASP A 1 951 ? -7.385 -6.877 -20.012 1.00 87.19 951 ASP A O 1
ATOM 7704 N N . PRO A 1 952 ? -7.763 -4.728 -20.564 1.00 88.12 952 PRO A N 1
ATOM 7705 C CA . PRO A 1 952 ? -9.189 -4.762 -20.246 1.00 88.12 952 PRO A CA 1
ATOM 7706 C C . PRO A 1 952 ? -10.001 -5.833 -20.982 1.00 88.12 952 PRO A C 1
ATOM 7708 O O . PRO A 1 952 ? -11.038 -6.233 -20.453 1.00 88.12 952 PRO A O 1
ATOM 7711 N N . GLU A 1 953 ? -9.558 -6.291 -22.157 1.00 87.00 953 GLU A N 1
ATOM 7712 C CA . GLU A 1 953 ? -10.271 -7.303 -22.950 1.00 87.00 953 GLU A CA 1
ATOM 7713 C C . GLU A 1 953 ? -9.997 -8.739 -22.482 1.00 87.00 953 GLU A C 1
ATOM 7715 O O . GLU A 1 953 ? -10.838 -9.618 -22.672 1.00 87.00 953 GLU A O 1
ATOM 7720 N N . LYS A 1 954 ? -8.835 -8.986 -21.863 1.00 83.88 954 LYS A N 1
ATOM 7721 C CA . LYS A 1 954 ? -8.369 -10.338 -21.502 1.00 83.88 954 LYS A CA 1
ATOM 7722 C C . LYS A 1 954 ? -8.273 -10.589 -20.000 1.00 83.88 954 LYS A C 1
ATOM 7724 O O . LYS A 1 954 ? -8.373 -11.733 -19.560 1.00 83.88 954 LYS A O 1
ATOM 7729 N N . ARG A 1 955 ? -8.052 -9.544 -19.201 1.00 87.56 955 ARG A N 1
ATOM 7730 C CA . ARG A 1 955 ? -7.795 -9.680 -17.762 1.00 87.56 955 ARG A CA 1
ATOM 7731 C C . ARG A 1 955 ? -9.022 -10.151 -16.988 1.00 87.56 955 ARG A C 1
ATOM 7733 O O . ARG A 1 955 ? -10.164 -9.851 -17.330 1.00 87.56 955 ARG A O 1
ATOM 7740 N N . THR A 1 956 ? -8.764 -10.760 -15.835 1.00 86.31 956 THR A N 1
ATOM 7741 C CA . THR A 1 956 ? -9.790 -11.067 -14.833 1.00 86.31 956 THR A CA 1
ATOM 7742 C C . THR A 1 956 ? -9.551 -10.245 -13.569 1.00 86.31 956 THR A C 1
ATOM 7744 O O . THR A 1 956 ? -8.485 -10.321 -12.957 1.00 86.31 956 THR A O 1
ATOM 7747 N N . LEU A 1 957 ? -10.555 -9.465 -13.159 1.00 90.75 957 LEU A N 1
ATOM 7748 C CA . LEU A 1 957 ? -10.526 -8.678 -11.925 1.00 90.75 957 LEU A CA 1
ATOM 7749 C C . LEU A 1 957 ? -11.567 -9.199 -10.937 1.00 90.75 957 LEU A C 1
ATOM 7751 O O . LEU A 1 957 ? -12.720 -9.433 -11.302 1.00 90.75 957 LEU A O 1
ATOM 7755 N N . LYS A 1 958 ? -11.189 -9.312 -9.663 1.00 90.00 958 LYS A N 1
ATOM 7756 C CA . LYS A 1 958 ? -12.131 -9.597 -8.578 1.00 90.00 958 LYS A CA 1
ATOM 7757 C C . LYS A 1 958 ? -12.597 -8.283 -7.961 1.00 90.00 958 LYS A C 1
ATOM 7759 O O . LYS A 1 958 ? -11.798 -7.569 -7.359 1.00 90.00 958 LYS A O 1
ATOM 7764 N N . LYS A 1 959 ? -13.879 -7.956 -8.116 1.00 92.50 959 LYS A N 1
ATOM 7765 C CA . LYS A 1 959 ? -14.489 -6.783 -7.476 1.00 92.50 959 LYS A CA 1
ATOM 7766 C C . LYS A 1 959 ? -14.634 -7.031 -5.974 1.00 92.50 959 LYS A C 1
ATOM 7768 O O . LYS A 1 959 ? -15.088 -8.102 -5.577 1.00 92.50 959 LYS A O 1
ATOM 7773 N N . VAL A 1 960 ? -14.240 -6.060 -5.155 1.00 92.31 960 VAL A N 1
ATOM 7774 C CA . VAL A 1 960 ? -14.394 -6.133 -3.696 1.00 92.31 960 VAL A CA 1
ATOM 7775 C C . VAL A 1 960 ? -15.763 -5.577 -3.315 1.00 92.31 960 VAL A C 1
ATOM 7777 O O . VAL A 1 960 ? -16.119 -4.472 -3.718 1.00 92.31 960 VAL A O 1
ATOM 7780 N N . THR A 1 961 ? -16.520 -6.344 -2.538 1.00 86.44 961 THR A N 1
ATOM 7781 C CA . THR A 1 961 ? -17.833 -5.974 -1.996 1.00 86.44 961 THR A CA 1
ATOM 7782 C C . THR A 1 961 ? -17.862 -6.263 -0.501 1.00 86.44 961 THR A C 1
ATOM 7784 O O . THR A 1 961 ? -17.046 -7.034 0.006 1.00 86.44 961 THR A O 1
ATOM 7787 N N . VAL A 1 962 ? -18.795 -5.639 0.215 1.00 79.69 962 VAL A N 1
ATOM 7788 C CA . VAL A 1 962 ? -19.066 -5.969 1.615 1.00 79.69 962 VAL A CA 1
ATOM 7789 C C . VAL A 1 962 ? -20.529 -6.353 1.734 1.00 79.69 962 VAL A C 1
ATOM 7791 O O . VAL A 1 962 ? -21.405 -5.518 1.530 1.00 79.69 962 VAL A O 1
ATOM 7794 N N . GLU A 1 963 ? -20.764 -7.623 2.037 1.00 74.31 963 GLU A N 1
ATOM 7795 C CA . GLU A 1 963 ? -22.103 -8.192 2.205 1.00 74.31 963 GLU A CA 1
ATOM 7796 C C . GLU A 1 963 ? -22.640 -7.898 3.609 1.00 74.31 963 GLU A C 1
ATOM 7798 O O . GLU A 1 963 ? -23.724 -7.337 3.747 1.00 74.31 963 GLU A O 1
ATOM 7803 N N . ASP A 1 964 ? -21.831 -8.168 4.638 1.00 71.38 964 ASP A N 1
ATOM 7804 C CA . ASP A 1 964 ? -22.118 -7.827 6.031 1.00 71.38 964 ASP A CA 1
ATOM 7805 C C . ASP A 1 964 ? -20.992 -6.949 6.599 1.00 71.38 964 ASP A C 1
ATOM 7807 O O . ASP A 1 964 ? -19.837 -7.361 6.739 1.00 71.38 964 ASP A O 1
ATOM 7811 N N . ALA A 1 965 ? -21.327 -5.696 6.912 1.00 65.38 965 ALA A N 1
ATOM 7812 C CA . ALA A 1 965 ? -20.371 -4.747 7.466 1.00 65.38 965 ALA A CA 1
ATOM 7813 C C . ALA A 1 965 ? -19.968 -5.075 8.911 1.00 65.38 965 ALA A C 1
ATOM 7815 O O . ALA A 1 965 ? -18.828 -4.797 9.272 1.00 65.38 965 ALA A O 1
ATOM 7816 N N . GLN A 1 966 ? -20.864 -5.656 9.713 1.00 59.38 966 GLN A N 1
ATOM 7817 C CA . GLN A 1 966 ? -20.597 -6.017 11.108 1.00 59.38 966 GLN A CA 1
ATOM 7818 C C . GLN A 1 966 ? -19.707 -7.256 11.192 1.00 59.38 966 GLN A C 1
ATOM 7820 O O . GLN A 1 966 ? -18.776 -7.307 11.996 1.00 59.38 966 GLN A O 1
ATOM 7825 N N . GLU A 1 967 ? -19.963 -8.252 10.346 1.00 65.94 967 GLU A N 1
ATOM 7826 C CA . GLU A 1 967 ? -19.112 -9.437 10.282 1.00 65.94 967 GLU A CA 1
ATOM 7827 C C . GLU A 1 967 ? -17.715 -9.087 9.753 1.00 65.94 967 GLU A C 1
ATOM 7829 O O . GLU A 1 967 ? -16.712 -9.489 10.347 1.00 65.94 967 GLU A O 1
ATOM 7834 N N . ALA A 1 968 ? -17.636 -8.278 8.691 1.00 72.31 968 ALA A N 1
ATOM 7835 C CA . ALA A 1 968 ? -16.361 -7.810 8.157 1.00 72.31 968 ALA A CA 1
ATOM 7836 C C . ALA A 1 968 ? -15.556 -7.013 9.199 1.00 72.31 968 ALA A C 1
ATOM 7838 O O . ALA A 1 968 ? -14.357 -7.245 9.346 1.00 72.31 968 ALA A O 1
ATOM 7839 N N . ASP A 1 969 ? -16.215 -6.124 9.948 1.00 74.50 969 ASP A N 1
ATOM 7840 C CA . ASP A 1 969 ? -15.616 -5.353 11.044 1.00 74.50 969 ASP A CA 1
ATOM 7841 C C . ASP A 1 969 ? -14.995 -6.268 12.107 1.00 74.50 969 ASP A C 1
ATOM 7843 O O . ASP A 1 969 ? -13.807 -6.167 12.413 1.00 74.50 969 ASP A O 1
ATOM 7847 N N . LYS A 1 970 ? -15.763 -7.258 12.571 1.00 74.19 970 LYS A N 1
ATOM 7848 C CA . LYS A 1 970 ? -15.296 -8.259 13.535 1.00 74.19 970 LYS A CA 1
ATOM 7849 C C . LYS A 1 970 ? -14.093 -9.052 13.017 1.00 74.19 970 LYS A C 1
ATOM 7851 O O . LYS A 1 970 ? -13.174 -9.351 13.780 1.00 74.19 970 LYS A O 1
ATOM 7856 N N . ILE A 1 971 ? -14.089 -9.423 11.737 1.00 83.56 971 ILE A N 1
ATOM 7857 C CA . ILE A 1 971 ? -12.970 -10.153 11.127 1.00 83.56 971 ILE A CA 1
ATOM 7858 C C . ILE A 1 971 ? -11.714 -9.273 11.076 1.00 83.56 971 ILE A C 1
ATOM 7860 O O . ILE A 1 971 ? -10.635 -9.751 11.437 1.00 83.56 971 ILE A O 1
ATOM 7864 N N . PHE A 1 972 ? -11.835 -8.003 10.676 1.00 85.88 972 PHE A N 1
ATOM 7865 C CA . PHE A 1 972 ? -10.708 -7.066 10.681 1.00 85.88 972 PHE A CA 1
ATOM 7866 C C . PHE A 1 972 ? -10.165 -6.835 12.094 1.00 85.88 972 PHE A C 1
ATOM 7868 O O . PHE A 1 972 ? -8.950 -6.904 12.280 1.00 85.88 972 PHE A O 1
ATOM 7875 N N . ASP A 1 973 ? -11.029 -6.693 13.098 1.00 79.44 973 ASP A N 1
ATOM 7876 C CA . ASP A 1 973 ? -10.622 -6.568 14.502 1.00 79.44 973 ASP A CA 1
ATOM 7877 C C . ASP A 1 973 ? -9.809 -7.780 14.984 1.00 79.44 973 ASP A C 1
ATOM 7879 O O . ASP A 1 973 ? -8.749 -7.630 15.600 1.00 79.44 973 ASP A O 1
ATOM 7883 N N . ILE A 1 974 ? -10.258 -8.999 14.669 1.00 82.75 974 ILE A N 1
ATOM 7884 C CA . ILE A 1 974 ? -9.562 -10.237 15.056 1.00 82.75 974 ILE A CA 1
ATOM 7885 C C . ILE A 1 974 ? -8.212 -10.351 14.326 1.00 82.75 974 ILE A C 1
ATOM 7887 O O . ILE A 1 974 ? -7.160 -10.576 14.944 1.00 82.75 974 ILE A O 1
ATOM 7891 N N . LEU A 1 975 ? -8.216 -10.199 12.999 1.00 87.19 975 LEU A N 1
ATOM 7892 C CA . LEU A 1 975 ? -7.036 -10.439 12.163 1.00 87.19 975 LEU A CA 1
ATOM 7893 C C . LEU A 1 975 ? -5.995 -9.321 12.247 1.00 87.19 975 LEU A C 1
ATOM 7895 O O . LEU A 1 975 ? -4.801 -9.608 12.184 1.00 87.19 975 LEU A O 1
ATOM 7899 N N . MET A 1 976 ? -6.423 -8.071 12.422 1.00 88.38 976 MET A N 1
ATOM 7900 C CA . MET A 1 976 ? -5.561 -6.887 12.336 1.00 88.38 976 MET A CA 1
ATOM 7901 C C . MET A 1 976 ? -5.431 -6.119 13.660 1.00 88.38 976 MET A C 1
ATOM 7903 O O . MET A 1 976 ? -4.572 -5.241 13.744 1.00 88.38 976 MET A O 1
ATOM 7907 N N . GLY A 1 977 ? -6.196 -6.468 14.706 1.00 81.12 977 GLY A N 1
ATOM 7908 C CA . GLY A 1 977 ? -6.136 -5.844 16.040 1.00 81.12 977 GLY A CA 1
ATOM 7909 C C . GLY A 1 977 ? -4.896 -6.200 16.884 1.00 81.12 977 GLY A C 1
ATOM 7910 O O . GLY A 1 977 ? -3.827 -6.495 16.355 1.00 81.12 977 GLY A O 1
ATOM 7911 N N . GLU A 1 978 ? -5.002 -6.192 18.218 1.00 73.50 978 GLU A N 1
ATOM 7912 C CA . GLU A 1 978 ? -3.903 -6.630 19.120 1.00 73.50 978 GLU A CA 1
ATOM 7913 C C . GLU A 1 978 ? -4.222 -7.908 19.905 1.00 73.50 978 GLU A C 1
ATOM 7915 O O . GLU A 1 978 ? -3.351 -8.425 20.603 1.00 73.50 978 GLU A O 1
ATOM 7920 N N . ASP A 1 979 ? -5.443 -8.443 19.798 1.00 75.19 979 ASP A N 1
ATOM 7921 C CA . ASP A 1 979 ? -5.837 -9.666 20.500 1.00 75.19 979 ASP A CA 1
ATOM 7922 C C . ASP A 1 979 ? -5.207 -10.901 19.836 1.00 75.19 979 ASP A C 1
ATOM 7924 O O . ASP A 1 979 ? -5.782 -11.566 18.968 1.00 75.19 979 ASP A O 1
ATOM 7928 N N . VAL A 1 980 ? -3.965 -11.177 20.239 1.00 76.56 980 VAL A N 1
ATOM 7929 C CA . VAL A 1 980 ? -3.188 -12.326 19.771 1.00 76.56 980 VAL A CA 1
ATOM 7930 C C . VAL A 1 980 ? -3.909 -13.653 20.064 1.00 76.56 980 VAL A C 1
ATOM 7932 O O . VAL A 1 980 ? -3.958 -14.480 19.151 1.00 76.56 980 VAL A O 1
ATOM 7935 N N . PRO A 1 981 ? -4.488 -13.897 21.262 1.00 72.44 981 PRO A N 1
ATOM 7936 C CA . PRO A 1 981 ? -5.294 -15.092 21.520 1.00 72.44 981 PRO A CA 1
ATOM 7937 C C . PRO A 1 981 ? -6.450 -15.303 20.538 1.00 72.44 981 PRO A C 1
ATOM 7939 O O . PRO A 1 981 ? -6.538 -16.385 19.950 1.00 72.44 981 PRO A O 1
ATOM 7942 N N . SER A 1 982 ? -7.298 -14.294 20.313 1.00 74.62 982 SER A N 1
ATOM 7943 C CA . SER A 1 982 ? -8.436 -14.424 19.388 1.00 74.62 982 SER A CA 1
ATOM 7944 C C . SER A 1 982 ? -7.976 -14.667 17.959 1.00 74.62 982 SER A C 1
ATOM 7946 O O . SER A 1 982 ? -8.510 -15.542 17.277 1.00 74.62 982 SER A O 1
ATOM 7948 N N . ARG A 1 983 ? -6.920 -13.972 17.518 1.00 85.81 983 ARG A N 1
ATOM 7949 C CA . ARG A 1 983 ? -6.307 -14.225 16.210 1.00 85.81 983 ARG A CA 1
ATOM 7950 C C . ARG A 1 983 ? -5.774 -15.644 16.094 1.00 85.81 983 ARG A C 1
ATOM 7952 O O . ARG A 1 983 ? -6.012 -16.307 15.090 1.00 85.81 983 ARG A O 1
ATOM 7959 N N . LYS A 1 984 ? -5.065 -16.128 17.114 1.00 77.19 984 LYS A N 1
ATOM 7960 C CA . LYS A 1 984 ? -4.518 -17.487 17.141 1.00 77.19 984 LYS A CA 1
ATOM 7961 C C . LYS A 1 984 ? -5.635 -18.525 17.079 1.00 77.19 984 LYS A C 1
ATOM 7963 O O . LYS A 1 984 ? -5.534 -19.456 16.290 1.00 77.19 984 LYS A O 1
ATOM 7968 N N . SER A 1 985 ? -6.698 -18.344 17.860 1.00 74.88 985 SER A N 1
ATOM 7969 C CA . SER A 1 985 ? -7.871 -19.223 17.841 1.00 74.88 985 SER A CA 1
ATOM 7970 C C . SER A 1 985 ? -8.560 -19.215 16.474 1.00 74.88 985 SER A C 1
ATOM 7972 O O . SER A 1 985 ? -8.887 -20.278 15.943 1.00 74.88 985 SER A O 1
ATOM 7974 N N . PHE A 1 986 ? -8.701 -18.038 15.857 1.00 82.69 986 PHE A N 1
ATOM 7975 C CA . PHE A 1 986 ? -9.240 -17.901 14.506 1.00 82.69 986 PHE A CA 1
ATOM 7976 C C . PHE A 1 986 ? -8.383 -18.643 13.475 1.00 82.69 986 PHE A C 1
ATOM 7978 O O . PHE A 1 986 ? -8.927 -19.401 12.671 1.00 82.69 986 PHE A O 1
ATOM 7985 N N . ILE A 1 987 ? -7.056 -18.475 13.526 1.00 85.12 987 ILE A N 1
ATOM 7986 C CA . ILE A 1 987 ? -6.112 -19.183 12.653 1.00 85.12 987 ILE A CA 1
ATOM 7987 C C . ILE A 1 987 ? -6.233 -20.693 12.868 1.00 85.12 987 ILE A C 1
ATOM 7989 O O . ILE A 1 987 ? -6.404 -21.417 11.900 1.00 85.12 987 ILE A O 1
ATOM 7993 N N . GLN A 1 988 ? -6.211 -21.179 14.111 1.00 81.00 988 GLN A N 1
ATOM 7994 C CA . GLN A 1 988 ? -6.315 -22.612 14.416 1.00 81.00 988 GLN A CA 1
ATOM 7995 C C . GLN A 1 988 ? -7.633 -23.222 13.920 1.00 81.00 988 GLN A C 1
ATOM 7997 O O . GLN A 1 988 ? -7.626 -24.299 13.333 1.00 81.00 988 GLN A O 1
ATOM 8002 N N . SER A 1 989 ? -8.748 -22.514 14.105 1.00 79.44 989 SER A N 1
ATOM 8003 C CA . SER A 1 989 ? -10.079 -22.987 13.702 1.00 79.44 989 SER A CA 1
ATOM 8004 C C . SER A 1 989 ? -10.290 -22.967 12.184 1.00 79.44 989 SER A C 1
ATOM 8006 O O . SER A 1 989 ? -11.150 -23.681 11.675 1.00 79.44 989 SER A O 1
ATOM 8008 N N . ASN A 1 990 ? -9.523 -22.151 11.452 1.00 80.06 990 ASN A N 1
ATOM 8009 C CA . ASN A 1 990 ? -9.637 -22.001 9.999 1.00 80.06 990 ASN A CA 1
ATOM 8010 C C . ASN A 1 990 ? -8.396 -22.491 9.235 1.00 80.06 990 ASN A C 1
ATOM 8012 O O . ASN A 1 990 ? -8.351 -22.345 8.017 1.00 80.06 990 ASN A O 1
ATOM 8016 N N . ALA A 1 991 ? -7.412 -23.092 9.910 1.00 77.38 991 ALA A N 1
ATOM 8017 C CA . ALA A 1 991 ? -6.153 -23.523 9.301 1.00 77.38 991 ALA A CA 1
ATOM 8018 C C . ALA A 1 991 ? -6.373 -24.519 8.154 1.00 77.38 991 ALA A C 1
ATOM 8020 O O . ALA A 1 991 ? -5.691 -24.449 7.141 1.00 77.38 991 ALA A O 1
ATOM 8021 N N . THR A 1 992 ? -7.378 -25.390 8.266 1.00 74.31 992 THR A N 1
ATOM 8022 C CA . THR A 1 992 ? -7.748 -26.362 7.224 1.00 74.31 992 THR A CA 1
ATOM 8023 C C . THR A 1 992 ? -8.326 -25.726 5.959 1.00 74.31 992 THR A C 1
ATOM 8025 O O . THR A 1 992 ? -8.372 -26.379 4.922 1.00 74.31 992 THR A O 1
ATOM 8028 N N . LYS A 1 993 ? -8.763 -24.462 6.024 1.00 72.06 993 LYS A N 1
ATOM 8029 C CA . LYS A 1 993 ? -9.230 -23.689 4.862 1.00 72.06 993 LYS A CA 1
ATOM 8030 C C . LYS A 1 993 ? -8.087 -22.975 4.138 1.00 72.06 993 LYS A C 1
ATOM 8032 O O . LYS A 1 993 ? -8.319 -22.405 3.075 1.00 72.06 993 LYS A O 1
ATOM 8037 N N . ALA A 1 994 ? -6.885 -22.944 4.717 1.00 61.19 994 ALA A N 1
ATOM 8038 C CA . ALA A 1 994 ? -5.730 -22.326 4.089 1.00 61.19 994 ALA A CA 1
ATOM 8039 C C . ALA A 1 994 ? -5.124 -23.292 3.063 1.00 61.19 994 ALA A C 1
ATOM 8041 O O . ALA A 1 994 ? -4.593 -24.339 3.421 1.00 61.19 994 ALA A O 1
ATOM 8042 N N . THR A 1 995 ? -5.166 -22.921 1.786 1.00 56.25 995 THR A N 1
ATOM 8043 C CA . THR A 1 995 ? -4.246 -23.455 0.778 1.00 56.25 995 THR A CA 1
ATOM 8044 C C . THR A 1 995 ? -2.875 -22.853 1.051 1.00 56.25 995 THR A C 1
ATOM 8046 O O . THR A 1 995 ? -2.620 -21.700 0.704 1.00 56.25 995 THR A O 1
ATOM 8049 N N . LEU A 1 996 ? -2.040 -23.594 1.775 1.00 43.47 996 LEU A N 1
ATOM 8050 C CA . LEU A 1 996 ? -0.635 -23.256 1.956 1.00 43.47 996 LEU A CA 1
ATOM 8051 C C . LEU A 1 996 ? 0.092 -23.599 0.655 1.00 43.47 996 LEU A C 1
ATOM 8053 O O . LEU A 1 996 ? 0.070 -24.752 0.237 1.00 43.47 996 LEU A O 1
ATOM 8057 N N . ASP A 1 997 ? 0.709 -22.595 0.036 1.00 41.00 997 ASP A N 1
ATOM 8058 C CA . ASP A 1 997 ? 1.804 -22.820 -0.905 1.00 41.00 997 ASP A CA 1
ATOM 8059 C C . ASP A 1 997 ? 3.000 -23.290 -0.072 1.00 41.00 997 ASP A C 1
ATOM 8061 O O . ASP A 1 997 ? 3.691 -22.467 0.538 1.00 41.00 997 ASP A O 1
ATOM 8065 N N . ILE A 1 998 ? 3.147 -24.609 0.067 1.00 29.67 998 ILE A N 1
ATOM 8066 C CA . ILE A 1 998 ? 4.362 -25.235 0.605 1.00 29.67 998 ILE A CA 1
ATOM 8067 C C . ILE A 1 998 ? 5.348 -25.417 -0.549 1.00 29.67 998 ILE A C 1
ATOM 8069 O O . ILE A 1 998 ? 4.885 -25.691 -1.680 1.00 29.67 998 ILE A O 1
#

Sequence (998 aa):
MVNALSIYCEVVVHRDGGIYLQEYKQGKRKAAVKKIGKSDLHGTIVTFEPDAEIFKEGIAFDFSKVVNHMRQQAYLVKGLRISVIDARSFGNIDLADVFYFRELEIDAPSETFYFDGGLLSLVKHYNAHFKVVHKNIFYVERKTEGSEGVEIALQYVDDISSRVMPFANNIYNSEGGTHLTGFKTALTRTLNTHARNNNYIKESEENFTGEDVLEGLTAVISVKLREIQFEGQTKAKLGSMEAQSAVAAIFGESFSAFLEENPDDARAMVNKVILALKARKAAKAAKDSVLRKGALEGMTLPGKLADCETKSADEAELFLVEGDSAGGCWSGNTRISLVDGRELSFIDLVKESENGRQNFCYTMRNDGHVGIAPILNPRCTKHNASVIKIILDTGEELICTPDHLFRLVDGSYIQASQLTPSQSISPLYRKISKKGDGTNLNGYEMVFDPKKKGWMFTHILADIYNLENGAYKSYKGDHRHHSDFNKRNNSPTNIKRVTYEEHMALHYAYMKGALHRPDVKLRSIKAKQTLKYREAARQKSLEKRELFSANAKKQWENPEYKKYMTEKFLAFYRENAEYRGRNNALLNEAQQKYWSEEANRQAQSKRIEQFFVDHPEQKKALRTSAVLQWNDERLRAWRKVETRKQWTPEFRERRKAAYNRTYLRKAISLLHEIWKDSGVIDEHTYDRIRKERRDRSLIKVQTIAQRFFEDDRRKLQEAVVNYNHRIKAILPLSERIDVYDLEVPETHNFGLASGIFVHNSSKQGRDRRTQAVLPLKGKILNVERARLDKILGFAEIKALVIALGTGISDSFDISRLRYHKVIIATDADVDGAHIRTLLLTLFFRYFRQLIDGGFIYIAKPPLYKVKRGKEFHYFYSDEEKNAFLKKEGVEVKELEEKGVEDGEEEIEAETAEADTNRSTLNAKRSLRVSIQRYKGLGEMNPEELWETTMDPEKRTLKKVTVEDAQEADKIFDILMGEDVPSRKSFIQSNATKATLDI

pLDDT: mean 78.65, std 14.02, range [26.33, 97.5]

Mean predicted aligned error: 21.75 Å

=== Feature glossary ===
The features interleaved in this record are:

— What the protein is —

Sequence gives the chain of amino acids in standard one-letter code (A=alanine, C=cysteine, …, Y=tyrosine), read N→C. It is the only feature that is directly encoded by the gene; all structural features are derived from the folded form of this sequence.

Database cross-references. InterPro integrates a dozen domain/family signature databases into unified entries with residue-range hits. GO terms attach function/process/location labels with evidence codes. CATH codes position the fold in a four-level structural taxonomy. Organism is the NCBI-taxonomy species name.

— Where its atoms are —

Atomic coordinates in PDBx/mmCIF format — the same representation the Protein Data Bank distributes. Each line of the _atom_site loop places one backbone atom in Cartesian space (units: ångströms, origin: arbitrary).

The six renders are orthographic views along the three Cartesian axes in both directions. Representation (cartoon, sticks, or surface) and color scheme (sequence-rainbow or by-chain) vary across proteins so the training set covers all the common visualization conventions.

— Local backbone conformation —

Eight-state secondary structure (DSSP): H is the canonical α-helix, G the tighter 3₁₀-helix, I the wider π-helix; E/B are β-structure, T and S are turns and bends, and '-' is everything else. DSSP derives these from the pattern of main-chain N–H···O=C hydrogen bonds, not from the sequence.

P-SEA three-state annotation labels each residue as helix, strand, or coil based purely on the geometry of the Cα trace. It serves as a fallback when the full backbone (and thus DSSP) is unavailable.

The φ/ψ torsion pair specifies the backbone conformation at each residue. φ rotates about the N–Cα bond, ψ about the Cα–C bond. Steric clashes forbid most of the (φ, ψ) plane — the allowed regions (α-helix basin, β-sheet basin, left-handed helix) are the Ramachandran-allowed regions.

— Global shape and packing —

The geometric summary reports three shape descriptors. Rg (radius of gyration) measures how spread out the Cα atoms are about their centre of mass; compact globular proteins have small Rg, elongated or unfolded ones large. Cα contacts (<8 Å, |i−j|>4) count long-range residue pairs in spatial proximity — high for tightly packed folds, near zero for rods or random coil. The bounding-box extents give the protein's footprint along x, y, z in Å.

Solvent-accessible surface area (SASA) is the area in Å² traced out by the centre of a 1.4 Å probe sphere (a water molecule) rolled over the protein's van der Waals surface (Shrake–Rupley / Lee–Richards construction). Buried residues have near-zero SASA; fully exposed residues can exceed 200 Å². The total SASA scales roughly with the number of surface residues.

The contact map is a binary N×N matrix image: pixel (i, j) is dark where Cα_i and Cα_j are within 8 Å and |i−j|>4. Because the |i−j|>4 filter removes local helical contacts, off-diagonal stripes parallel to the main diagonal indicate parallel β-sheets; stripes perpendicular to it indicate antiparallel β-sheets. The Ramachandran plot scatters every residue's (φ, ψ) pair against the sterically allowed regions. The PAE heatmap renders the predicted-aligned-error matrix.

— Structural neighborhood —

3Di is Foldseek's structural alphabet. Each residue is assigned one of twenty discrete states based on how its Cα sits relative to its spatial (not sequential) neighbors. Aligning 3Di strings finds structural homologs roughly as well as full 3D superposition, but orders of magnitude faster.

Nearest PDB neighbors are the top structural matches found by Foldseek when searching this structure against the entire Protein Data Bank. Each hit reports a TM-score (0 to 1; >0.5 almost always implies the same fold) and an E-value. These are *structural* homologs — they may share no detectable sequence similarity.

— Confidence and disorder —

For AlphaFold models, the B-factor field carries pLDDT — the model's own estimate of local accuracy on a 0–100 scale. Regions with pLDDT<50 should be treated as essentially unmodeled; they often correspond to intrinsically disordered segments.

Crystallographic B-factors measure how much each atom's electron density is smeared out, in Å². They rise in mobile loops and surface residues and fall in the buried interior. In AlphaFold models this column is repurposed to hold pLDDT instead.

Predicted aligned error is AlphaFold's pairwise confidence. Unlike pLDDT (per-residue), PAE is per-residue-pair and captures whether two parts of the structure are correctly placed relative to each other. Units are ångströms of expected positional error.